Protein AF-0000000084451196 (afdb_homodimer)

Secondary structure (DSSP, 8-state):
-GGG-HHHHHHHHHHHHHHHHHHHHHHHHHTTTS-SGGGTTGGGS-TT--HHHHHHHHHHHHHHHHHHHHHTTGGGS-HHHHHHHHHHHHHHHHHHHTS-S-HHHHHHHHTSTTT-----S-STT-------S----HHHHHHHHHHHHHHHHHHT---SS-TT-HHHHHHTT--B-TTSPBPP----S-HHHHHHHHHHHHHHHHHHHHHHHHHTT-SSGGGGGSPTTSS-SEEE-HHHHHHHHHHHHHHHHHHHHT--GGGS-SEEEETTGGGSS---GGGPPPTT-EEEE-SSHHHHHHHHHHHHHHHHHHHT-----SSS---HHHHHHHHHHHHHHHHHHHHHHHHHHTT---HHHHHHTHHHHHHHHHH--SHHHHHHHHHHHHHHHHHH----HHHHHHHHHHHHHHHS------S--/-GGG-HHHHHHHHHHHHHHHHHHHHHHHHHTTTS-SGGGTTGGGS-TT--HHHHHHHHHHHHHHHHHHHHHTTGGGS-HHHHHHHHHHHHHHHHHHHTT---HHHHHHHHTSTTT-----S-SSS-S-----S----HHHHHHHHHHHHHHHHHHT---SS-TT-HHHHHHTT--B-TTSPBPP----S-HHHHHHHHHHHHHHHHHHHHHHHHHTT-SSGGGGGSPTTSS-SEEE-HHHHHHHHHHHHHHHHHHHHT--GGGS-SEEEETTGGGSS---GGG---TT-EEEE-SSHHHHHHHHHHHHHHHHHHHT-----SSS---HHHHHHHHHHHHHHHHHHHHHHHHHHTT---HHHHHHTHHHHHHHHHH--SHHHHHHHHHHHHHHHHHH----HHHHHHHHHHHHHHHS------S--

Solvent-accessible surface area (backbone atoms only — not comparable to full-atom values): 46108 Å² total; per-residue (Å²): 115,53,88,76,36,69,41,39,33,23,21,52,48,12,37,52,26,42,40,51,33,34,33,51,56,37,46,68,74,46,67,80,75,75,84,72,78,85,46,60,75,62,67,66,59,60,92,80,62,61,29,59,59,50,13,53,50,24,36,53,50,17,52,52,40,47,52,50,38,56,73,68,39,35,70,74,53,57,72,65,50,33,45,46,50,51,48,26,50,50,42,45,38,50,45,36,44,38,42,57,87,45,70,63,36,53,47,56,53,56,54,34,29,79,43,36,72,70,51,62,82,73,57,83,81,30,64,24,34,63,45,61,86,62,80,50,50,45,68,59,47,50,53,46,49,50,51,38,42,51,48,14,64,76,68,58,34,55,50,58,60,65,82,82,45,54,66,65,44,38,68,45,67,48,54,54,48,96,86,67,45,82,44,85,83,76,77,85,82,63,69,72,55,51,56,51,49,52,42,52,50,47,52,53,51,47,45,54,50,44,32,52,42,35,28,38,41,44,80,45,60,63,41,77,76,42,57,90,87,72,40,75,65,58,11,39,23,41,64,58,50,33,51,53,49,50,48,52,50,48,53,53,49,52,54,61,72,67,54,61,73,66,67,45,70,74,44,73,45,47,32,74,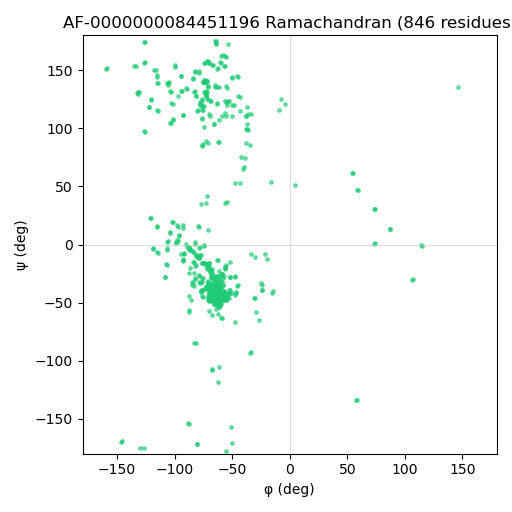74,50,64,74,68,72,88,61,81,91,72,70,39,56,86,92,36,41,34,36,38,50,80,41,62,68,38,45,42,39,48,30,49,48,32,38,49,51,35,54,50,48,69,55,55,52,56,70,25,56,39,59,76,62,50,64,36,57,47,54,48,48,44,52,48,35,50,52,52,32,47,54,30,27,40,51,38,50,9,38,57,68,58,62,59,60,67,73,35,52,66,67,37,49,65,35,46,46,55,28,40,37,64,53,72,51,55,67,60,36,49,50,44,44,47,54,42,51,44,42,23,43,72,60,25,38,50,38,60,66,53,41,50,54,50,47,51,51,42,53,60,59,65,43,86,63,72,82,85,61,91,78,125,115,54,88,77,35,67,40,39,33,24,21,52,47,13,38,52,25,40,37,50,33,33,33,51,56,36,46,66,74,47,66,82,76,77,86,70,76,85,46,62,77,64,67,67,58,60,90,80,62,63,30,59,58,49,12,51,50,24,38,54,50,15,52,52,41,46,51,50,38,57,73,70,40,35,75,73,53,56,72,65,49,33,46,46,50,51,49,26,50,51,42,46,37,51,45,37,42,33,78,40,87,44,70,64,35,50,48,56,53,54,65,34,34,80,41,39,72,72,43,63,81,75,60,85,94,18,74,28,37,65,46,62,88,64,80,52,52,46,68,59,48,52,54,46,50,52,50,39,42,51,48,14,63,75,67,59,34,56,50,58,61,62,82,81,47,54,66,64,44,39,69,46,66,47,53,53,48,96,86,66,44,81,44,84,82,77,76,85,83,63,68,70,55,52,55,50,49,53,42,52,50,48,53,54,49,47,44,53,50,43,31,50,43,33,28,37,42,44,80,46,58,66,41,77,76,43,56,89,86,73,40,73,65,58,11,40,23,40,65,56,49,34,50,51,50,51,50,52,49,48,53,53,48,51,53,61,74,67,55,61,72,67,66,45,70,74,44,74,45,47,33,74,74,50,64,73,70,73,86,62,82,89,73,70,38,55,85,92,36,40,33,37,39,48,80,41,64,69,37,46,42,40,50,29,49,47,34,38,50,49,35,54,51,48,69,54,56,53,56,68,25,57,42,55,79,63,50,63,36,55,46,55,48,49,44,52,49,35,52,53,51,33,48,53,32,26,40,51,40,50,9,37,58,66,58,63,58,60,67,72,37,52,64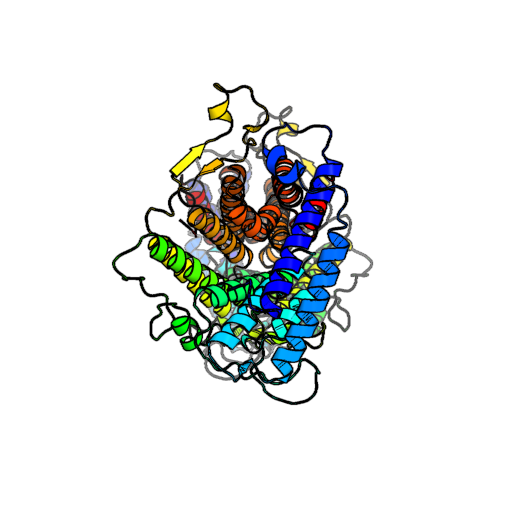,66,37,49,66,36,47,45,56,28,41,36,64,53,73,52,54,68,61,34,50,50,45,44,48,53,42,50,45,42,24,42,71,60,26,39,48,37,58,72,52,41,50,54,51,49,50,50,40,51,60,58,66,44,86,63,71,81,84,61,92,79,123

Foldseek 3Di:
DLVPDLLSVLLVQLQVLLQLQLQVVLCVVVVPDDDDDVCPPNVPVPPPDPSVVSNVVSLVSNVVVLLVCVVVVLLPDDPVSNLSSLSSLLSSLVSVQLPPDDPVSVVSLCLDLQQAQDQDDDPVSRGNSNNPLDQNALVSVLSSLLSQLVNCVVVLAAGSHDLVPVVSVVSSPFDADPVRAGDQPPDDDDPVVNLVNLLSVLSSLSNVLSHLRQQDFAPDSCQVVDDPPSHDPDGHDLVVSLVVLVVSVVSLVVSVVSDDCLLPFPDKAAQVVPVPDDPDPLQGDPHVAIATHGPDLSSLLSLLSSLLSLLSSLVRNRDPPVPVPDDPVNVVVSVVVSLVSNQVSLRSLLNHLSVVDDLVSLLSSLVSLLSSLVSDLDLVVLVSSLCSLVCNCSNRVRDSPVSSVVSVVSSVVSPPPDDDDDPPD/DLVPDLLSVLLVQLQVLLQLQLQVVLCVVVVPDDDDDVCPPSVPVPPPDPSVVSNVVSLVSNVVVLVVCVVVVLLPDDPVSNLSSLSSLLSVLVSVQQAPDDPVSVVSLCLDLQQAQDQDDDDVSRGNSNNPLDQNDLPSVLSSLLSQLVNCVVVLAAGSHDLVPVSSVVSSPFDADPVRAGDQPPDDDDPVVNLVNLLSVLSSLSNVLSNLRQQDFAPDSCQVVDDPPSHDPDGHDLVVSLVVLVVSVVSLVVSVVSDDCLLPFPDKAAQVVPVPDDPDPLQGDPHVAIATHGDDLSSLLSLLSSLLSLLSSLVRNRDPPVPPPDDPVNVVVSVVVSLVSNQVSLRSLLNHLSVVDDLVSLLSSLVSLLSSLVSDLDLVVLVSSLCSLVCNCSNRVRDSPVSSVVSVVSSVVSPDPDDDDDPPD

pLDDT: mean 78.15, std 18.31, range [27.08, 98.06]

InterPro domains:
  IPR021858 Fungal transcription factor [PF11951] (10-111)

Nearest PDB structures (foldseek):
  7v6p-assembly1_A-2  TM=4.602E-01  e=1.547E+00  Homo sapiens
  4p3g-assembly1_D  TM=2.774E-01  e=2.687E+00  Thermochaetoides thermophila DSM 1495
  3ebb-assembly2_C  TM=1.893E-01  e=1.102E+00  Homo sapiens
  9dze-assembly1_S  TM=1.888E-01  e=1.362E+00  synthetic construct
  8f6q-assembly1_A  TM=1.715E-01  e=8.819E+00  synthetic construct

Organism: NCBI:txid398673

Radius of gyration: 34.26 Å; Cα contacts (8 Å, |Δi|>4): 1107; chains: 2; bounding box: 69×96×82 Å

Structure (mmCIF, N/CA/C/O backbone):
data_AF-0000000084451196-model_v1
#
loop_
_entity.id
_entity.type
_entity.pdbx_description
1 polymer 'Zn(II)2Cys6 transcription factor'
#
loop_
_atom_site.group_PDB
_atom_site.id
_atom_site.type_symbol
_atom_site.label_atom_id
_atom_site.label_alt_id
_atom_site.label_comp_id
_atom_site.label_asym_id
_atom_site.label_entity_id
_atom_site.label_seq_id
_atom_site.pdbx_PDB_ins_code
_atom_site.Cartn_x
_atom_site.Cartn_y
_atom_site.Cartn_z
_atom_site.occupancy
_atom_site.B_iso_or_equiv
_atom_site.auth_seq_id
_atom_site.auth_comp_id
_atom_site.auth_asym_id
_atom_site.auth_atom_id
_atom_site.pdbx_PDB_model_num
ATOM 1 N N . MET A 1 1 ? -4.84 48.562 20.156 1 40.16 1 MET A N 1
ATOM 2 C CA . MET A 1 1 ? -6.211 48.125 19.922 1 40.16 1 MET A CA 1
ATOM 3 C C . MET A 1 1 ? -6.684 47.188 21.047 1 40.16 1 MET A C 1
ATOM 5 O O . MET A 1 1 ? -7.809 47.312 21.531 1 40.16 1 MET A O 1
ATOM 9 N N . VAL A 1 2 ? -5.828 46.281 21.516 1 52.91 2 VAL A N 1
ATOM 10 C CA . VAL A 1 2 ? -6.145 45.312 22.547 1 52.91 2 VAL A CA 1
ATOM 11 C C . VAL A 1 2 ? -6.543 46 23.844 1 52.91 2 VAL A C 1
ATOM 13 O O . VAL A 1 2 ? -7.441 45.562 24.562 1 52.91 2 VAL A O 1
ATOM 16 N N . ALA A 1 3 ? -6.016 47.25 24.016 1 55.91 3 ALA A N 1
ATOM 17 C CA . ALA A 1 3 ? -6.152 47.875 25.328 1 55.91 3 ALA A CA 1
ATOM 18 C C . ALA A 1 3 ? -7.547 48.469 25.5 1 55.91 3 ALA A C 1
ATOM 20 O O . ALA A 1 3 ? -7.984 48.719 26.625 1 55.91 3 ALA A O 1
ATOM 21 N N . THR A 1 4 ? -8.258 48.5 24.391 1 64.88 4 THR A N 1
ATOM 22 C CA . THR A 1 4 ? -9.477 49.281 24.594 1 64.88 4 THR A CA 1
ATOM 23 C C . THR A 1 4 ? -10.711 48.438 24.391 1 64.88 4 THR A C 1
ATOM 25 O O . THR A 1 4 ? -11.828 48.844 24.688 1 64.88 4 THR A O 1
ATOM 28 N N . LYS A 1 5 ? -10.547 47.188 24 1 82.25 5 LYS A N 1
ATOM 29 C CA . LYS A 1 5 ? -11.719 46.312 23.781 1 82.25 5 LYS A CA 1
ATOM 30 C C . LYS A 1 5 ? -11.742 45.156 24.766 1 82.25 5 LYS A C 1
ATOM 32 O O . LYS A 1 5 ? -10.859 44.312 24.734 1 82.25 5 LYS A O 1
ATOM 37 N N . PRO A 1 6 ? -12.758 45.188 25.578 1 87.25 6 PRO A N 1
ATOM 38 C CA . PRO A 1 6 ? -12.773 44.219 26.688 1 87.25 6 PRO A CA 1
ATOM 39 C C . PRO A 1 6 ? -12.664 42.781 26.234 1 87.25 6 PRO A C 1
ATOM 41 O O . PRO A 1 6 ? -11.969 41.969 26.859 1 87.25 6 PRO A O 1
ATOM 44 N N . LEU A 1 7 ? -13.375 42.438 25.188 1 89.44 7 LEU A N 1
ATOM 45 C CA . LEU A 1 7 ? -13.352 41.062 24.719 1 89.44 7 LEU A CA 1
ATOM 46 C C . LEU A 1 7 ? -11.945 40.656 24.281 1 89.44 7 LEU A C 1
ATOM 48 O O . LEU A 1 7 ? -11.414 39.656 24.75 1 89.44 7 LEU A O 1
ATOM 52 N N . LEU A 1 8 ? -11.344 41.375 23.438 1 89.62 8 LEU A N 1
ATOM 53 C CA . LEU A 1 8 ? -10 41.094 22.938 1 89.62 8 LEU A CA 1
ATOM 54 C C . LEU A 1 8 ? -8.977 41.125 24.062 1 89.62 8 LEU A C 1
ATOM 56 O O . LEU A 1 8 ? -8.086 40.281 24.125 1 89.62 8 LEU A O 1
ATOM 60 N N . LYS A 1 9 ? -9.133 42.094 24.906 1 92.69 9 LYS A N 1
ATOM 61 C CA . LYS A 1 9 ? -8.227 42.188 26.062 1 92.69 9 LYS A CA 1
ATOM 62 C C . LYS A 1 9 ? -8.297 40.969 26.938 1 92.69 9 LYS A C 1
ATOM 64 O O . LYS A 1 9 ? -7.262 40.406 27.328 1 92.69 9 LYS A O 1
ATOM 69 N N . SER A 1 10 ? -9.508 40.562 27.25 1 92.38 10 SER A N 1
ATOM 70 C CA . SER A 1 10 ? -9.68 39.406 28.109 1 92.38 10 SER A CA 1
ATOM 71 C C . SER A 1 10 ? -9.133 38.125 27.438 1 92.38 10 SER A C 1
ATOM 73 O O . SER A 1 10 ? -8.531 37.281 28.094 1 92.38 10 SER A O 1
ATOM 75 N N . ALA A 1 11 ? -9.359 38.062 26.172 1 89.81 11 ALA A N 1
ATOM 76 C CA . ALA A 1 11 ? -8.859 36.906 25.438 1 89.81 11 ALA A CA 1
ATOM 77 C C . ALA A 1 11 ? -7.336 36.875 25.453 1 89.81 11 ALA A C 1
ATOM 79 O O . ALA A 1 11 ? -6.738 35.812 25.719 1 89.81 11 ALA A O 1
ATOM 80 N N . VAL A 1 12 ? -6.688 37.906 25.156 1 91.5 12 VAL A N 1
ATOM 81 C CA . VAL A 1 12 ? -5.23 38 25.109 1 91.5 12 VAL A CA 1
ATOM 82 C C . VAL A 1 12 ? -4.652 37.75 26.5 1 91.5 12 VAL A C 1
ATOM 84 O O . VAL A 1 12 ? -3.645 37.031 26.641 1 91.5 12 VAL A O 1
ATOM 87 N N . CYS A 1 13 ? -5.309 38.344 27.484 1 92.44 13 CYS A N 1
ATOM 88 C CA . CYS A 1 13 ? -4.848 38.125 28.859 1 92.44 13 CYS A CA 1
ATOM 89 C C . CYS A 1 13 ? -4.984 36.688 29.281 1 92.44 13 CYS A C 1
ATOM 91 O O . CYS A 1 13 ? -4.125 36.156 29.984 1 92.44 13 CYS A O 1
ATOM 93 N N . ALA A 1 14 ? -6.109 36.094 28.891 1 91.06 14 ALA A N 1
ATOM 94 C CA . ALA A 1 14 ? -6.301 34.688 29.203 1 91.06 14 ALA A CA 1
ATOM 95 C C . ALA A 1 14 ? -5.176 33.844 28.609 1 91.06 14 ALA A C 1
ATOM 97 O O . ALA A 1 14 ? -4.582 33 29.297 1 91.06 14 ALA A O 1
ATOM 98 N N . LEU A 1 15 ? -4.859 34.062 27.375 1 88.38 15 LEU A N 1
ATOM 99 C CA . LEU A 1 15 ? -3.824 33.281 26.672 1 88.38 15 LEU A CA 1
ATOM 100 C C . LEU A 1 15 ? -2.453 33.562 27.281 1 88.38 15 LEU A C 1
ATOM 102 O O . LEU A 1 15 ? -1.67 32.625 27.5 1 88.38 15 LEU A O 1
ATOM 106 N N . ALA A 1 16 ? -2.158 34.781 27.5 1 88.38 16 ALA A N 1
ATOM 107 C CA . ALA A 1 16 ? -0.873 35.156 28.078 1 88.38 16 ALA A CA 1
ATOM 108 C C . ALA A 1 16 ? -0.69 34.531 29.453 1 88.38 16 ALA A C 1
ATOM 110 O O . ALA A 1 16 ? 0.383 34 29.781 1 88.38 16 ALA A O 1
ATOM 111 N N . ALA A 1 17 ? -1.764 34.594 30.25 1 89.44 17 ALA A N 1
ATOM 112 C CA . ALA A 1 17 ? -1.701 34.031 31.594 1 89.44 17 ALA A CA 1
ATOM 113 C C . ALA A 1 17 ? -1.476 32.5 31.531 1 89.44 17 ALA A C 1
ATOM 115 O O . ALA A 1 17 ? -0.725 31.953 32.344 1 89.44 17 ALA A O 1
ATOM 116 N N . LYS A 1 18 ? -2.174 31.906 30.672 1 86.12 18 LYS A N 1
ATOM 117 C CA . LYS A 1 18 ? -1.993 30.469 30.5 1 86.12 18 LYS A CA 1
ATOM 118 C C . LYS A 1 18 ? -0.555 30.141 30.125 1 86.12 18 LYS A C 1
ATOM 120 O O . LYS A 1 18 ? 0.036 29.188 30.656 1 86.12 18 LYS A O 1
ATOM 125 N N . HIS A 1 19 ? -0.058 30.859 29.203 1 83.12 19 HIS A N 1
ATOM 126 C CA . HIS A 1 19 ? 1.315 30.656 28.75 1 83.12 19 HIS A CA 1
ATOM 127 C C . HIS A 1 19 ? 2.303 30.828 29.906 1 83.12 19 HIS A C 1
ATOM 129 O O . HIS A 1 19 ? 3.223 30.031 30.062 1 83.12 19 HIS A O 1
ATOM 135 N N . LEU A 1 20 ? 2.07 31.828 30.656 1 81.75 20 LEU A N 1
ATOM 136 C CA . LEU A 1 20 ? 2.936 32.094 31.797 1 81.75 20 LEU A CA 1
ATOM 137 C C . LEU A 1 20 ? 2.82 30.984 32.844 1 81.75 20 LEU A C 1
ATOM 139 O O . LEU A 1 20 ? 3.818 30.594 33.438 1 81.75 20 LEU A O 1
ATOM 143 N N . GLY A 1 21 ? 1.654 30.562 33.031 1 79.88 21 GLY A N 1
ATOM 144 C CA . GLY A 1 21 ? 1.458 29.438 33.938 1 79.88 21 GLY A CA 1
ATOM 145 C C . GLY A 1 21 ? 2.201 28.188 33.531 1 79.88 21 GLY A C 1
ATOM 146 O O . GLY A 1 21 ? 2.82 27.516 34.344 1 79.88 21 GLY A O 1
ATOM 147 N N . HIS A 1 22 ? 2.098 27.859 32.281 1 78.81 22 HIS A N 1
ATOM 148 C CA . HIS A 1 22 ? 2.766 26.672 31.734 1 78.81 22 HIS A CA 1
ATOM 149 C C . HIS A 1 22 ? 4.281 26.797 31.844 1 78.81 22 HIS A C 1
ATOM 151 O O . HIS A 1 22 ? 4.969 25.812 32.125 1 78.81 22 HIS A O 1
ATOM 157 N N . CYS A 1 23 ? 4.82 27.938 31.531 1 73.81 23 CYS A N 1
ATOM 158 C CA . CYS A 1 23 ? 6.262 28.156 31.578 1 73.81 23 CYS A CA 1
ATOM 159 C C . CYS A 1 23 ? 6.777 28.094 33 1 73.81 23 CYS A C 1
ATOM 161 O O . CYS A 1 23 ? 7.898 27.641 33.25 1 73.81 23 CYS A O 1
ATOM 163 N N . GLN A 1 24 ? 5.969 28.562 33.875 1 72.12 24 GLN A N 1
ATOM 164 C CA . GLN A 1 24 ? 6.355 28.531 35.281 1 72.12 24 GLN A CA 1
ATOM 165 C C . GLN A 1 24 ? 6.422 27.094 35.781 1 72.12 24 GLN A C 1
ATOM 167 O O . GLN A 1 24 ? 7.32 26.75 36.562 1 72.12 24 GLN A O 1
ATOM 172 N N . HIS A 1 25 ? 5.449 26.266 35.438 1 63.22 25 HIS A N 1
ATOM 173 C CA . HIS A 1 25 ? 5.422 24.875 35.875 1 63.22 25 HIS A CA 1
ATOM 174 C C . HIS A 1 25 ? 6.578 24.078 35.281 1 63.22 25 HIS A C 1
ATOM 176 O O . HIS A 1 25 ? 7.109 23.172 35.906 1 63.22 25 HIS A O 1
ATOM 182 N N . GLY A 1 26 ? 6.883 24.281 34.031 1 57.56 26 GLY A N 1
ATOM 183 C CA . GLY A 1 26 ? 7.973 23.547 33.375 1 57.56 26 GLY A CA 1
ATOM 184 C C . GLY A 1 26 ? 9.328 23.875 33.969 1 57.56 26 GLY A C 1
ATOM 185 O O . GLY A 1 26 ? 10.203 23 34.062 1 57.56 26 GLY A O 1
ATOM 186 N N . LYS A 1 27 ? 9.547 25.141 34.375 1 53.41 27 LYS A N 1
ATOM 187 C CA . LYS A 1 27 ? 10.828 25.562 34.938 1 53.41 27 LYS A CA 1
ATOM 188 C C . LYS A 1 27 ? 10.992 25 36.344 1 53.41 27 LYS A C 1
ATOM 190 O O . LYS A 1 27 ? 12.109 24.688 36.781 1 53.41 27 LYS A O 1
ATOM 195 N N . SER A 1 28 ? 9.922 24.938 37.062 1 49.38 28 SER A N 1
ATOM 196 C CA . SER A 1 28 ? 10.07 24.391 38.406 1 49.38 28 SER A CA 1
ATOM 197 C C . SER A 1 28 ? 10.5 22.938 38.375 1 49.38 28 SER A C 1
ATOM 199 O O . SER A 1 28 ? 11.227 22.469 39.25 1 49.38 28 SER A O 1
ATOM 201 N N . SER A 1 29 ? 10.148 22.219 37.312 1 45.84 29 SER A N 1
ATOM 202 C CA . SER A 1 29 ? 10.57 20.812 37.25 1 45.84 29 SER A CA 1
ATOM 203 C C . SER A 1 29 ? 12.031 20.688 36.844 1 45.84 29 SER A C 1
ATOM 205 O O . SER A 1 29 ? 12.672 19.688 37.125 1 45.84 29 SER A O 1
ATOM 207 N N . GLN A 1 30 ? 12.531 21.594 36 1 43.16 30 GLN A N 1
ATOM 208 C CA . GLN A 1 30 ? 13.914 21.5 35.531 1 43.16 30 GLN A CA 1
ATOM 209 C C . GLN A 1 30 ? 14.828 22.406 36.375 1 43.16 30 GLN A C 1
ATOM 211 O O . GLN A 1 30 ? 15.984 22.625 36 1 43.16 30 GLN A O 1
ATOM 216 N N . PHE A 1 31 ? 14.547 22.922 37.469 1 38.12 31 PHE A N 1
ATOM 217 C CA . PHE A 1 31 ? 15.477 23.766 38.219 1 38.12 31 PHE A CA 1
ATOM 218 C C . PHE A 1 31 ? 16.859 23.141 38.25 1 38.12 31 PHE A C 1
ATOM 220 O O . PHE A 1 31 ? 17.812 23.75 38.75 1 38.12 31 PHE A O 1
ATOM 227 N N . GLY A 1 32 ? 17.125 21.812 38.312 1 34.78 32 GLY A N 1
ATOM 228 C CA . GLY A 1 32 ? 18.5 21.422 38.594 1 34.78 32 GLY A CA 1
ATOM 229 C C . GLY A 1 32 ? 19.438 21.719 37.438 1 34.78 32 GLY A C 1
ATOM 230 O O . GLY A 1 32 ? 20.656 21.75 37.625 1 34.78 32 GLY A O 1
ATOM 231 N N . LYS A 1 33 ? 19.203 21.188 36.156 1 36.84 33 LYS A N 1
ATOM 232 C CA . LYS A 1 33 ? 20.375 21.031 35.312 1 36.84 33 LYS A CA 1
ATOM 233 C C . LYS A 1 33 ? 20.641 22.312 34.531 1 36.84 33 LYS A C 1
ATOM 235 O O . LYS A 1 33 ? 21.703 22.469 33.938 1 36.84 33 LYS A O 1
ATOM 240 N N . TYR A 1 34 ? 19.734 22.828 33.719 1 33.97 34 TYR A N 1
ATOM 241 C CA . TYR A 1 34 ? 20.141 23.672 32.625 1 33.97 34 TYR A CA 1
ATOM 242 C C . TYR A 1 34 ? 20.469 25.094 33.094 1 33.97 34 TYR A C 1
ATOM 244 O O . TYR A 1 34 ? 19.953 25.531 34.125 1 33.97 34 TYR A O 1
ATOM 252 N N . SER A 1 35 ? 21.484 25.875 32.375 1 34.75 35 SER A N 1
ATOM 253 C CA . SER A 1 35 ? 22.234 27.125 32.531 1 34.75 35 SER A CA 1
ATOM 254 C C . SER A 1 35 ? 21.297 28.328 32.594 1 34.75 35 SER A C 1
ATOM 256 O O . SER A 1 35 ? 20.156 28.25 32.156 1 34.75 35 SER A O 1
ATOM 258 N N . TYR A 1 36 ? 21.641 29.578 33.188 1 32.75 36 TYR A N 1
ATOM 259 C CA . TYR A 1 36 ? 21.312 30.906 33.719 1 32.75 36 TYR A CA 1
ATOM 260 C C . TYR A 1 36 ? 20.656 31.766 32.656 1 32.75 36 TYR A C 1
ATOM 262 O O . TYR A 1 36 ? 19.875 32.688 33 1 32.75 36 TYR A O 1
ATOM 270 N N . GLU A 1 37 ? 21.109 31.781 31.406 1 35.47 37 GLU A N 1
ATOM 271 C CA . GLU A 1 37 ? 20.953 32.969 30.594 1 35.47 37 GLU A CA 1
ATOM 272 C C . GLU A 1 37 ? 19.484 33.219 30.234 1 35.47 37 GLU A C 1
ATOM 274 O O . GLU A 1 37 ? 19.031 34.375 30.203 1 35.47 37 GLU A O 1
ATOM 279 N N . GLY A 1 38 ? 18.734 32.312 29.766 1 38.19 38 GLY A N 1
ATOM 280 C CA . GLY A 1 38 ? 17.391 32.625 29.328 1 38.19 38 GLY A CA 1
ATOM 281 C C . GLY A 1 38 ? 16.438 32.844 30.5 1 38.19 38 GLY A C 1
ATOM 282 O O . GLY A 1 38 ? 15.227 33 30.297 1 38.19 38 GLY A O 1
ATOM 283 N N . ARG A 1 39 ? 16.859 32.719 31.766 1 40.38 39 ARG A N 1
ATOM 284 C CA . ARG A 1 39 ? 16.25 32.844 33.094 1 40.38 39 ARG A CA 1
ATOM 285 C C . ARG A 1 39 ? 15.82 34.281 33.344 1 40.38 39 ARG A C 1
ATOM 287 O O . ARG A 1 39 ? 15.094 34.531 34.312 1 40.38 39 ARG A O 1
ATOM 294 N N . THR A 1 40 ? 16.484 35.156 32.781 1 37.94 40 THR A N 1
ATOM 295 C CA . THR A 1 40 ? 16.391 36.5 33.344 1 37.94 40 THR A CA 1
ATOM 296 C C . THR A 1 40 ? 14.977 37.062 33.188 1 37.94 40 THR A C 1
ATOM 298 O O . THR A 1 40 ? 14.469 37.719 34.094 1 37.94 40 THR A O 1
ATOM 301 N N . ALA A 1 41 ? 14.391 36.906 32 1 40.16 41 ALA A N 1
ATOM 302 C CA . ALA A 1 41 ? 13.18 37.719 31.906 1 40.16 41 ALA A CA 1
ATOM 303 C C . ALA A 1 41 ? 12.055 37.125 32.75 1 40.16 41 ALA A C 1
ATOM 305 O O . ALA A 1 41 ? 11.242 37.875 33.312 1 40.16 41 ALA A O 1
ATOM 306 N N . PHE A 1 42 ? 11.93 35.75 32.812 1 45.84 42 PHE A N 1
ATOM 307 C CA . PHE A 1 42 ? 10.781 35.219 33.5 1 45.84 42 PHE A CA 1
ATOM 308 C C . PHE A 1 42 ? 11.055 35.094 35 1 45.84 42 PHE A C 1
ATOM 310 O O . PHE A 1 42 ? 10.172 34.75 35.781 1 45.84 42 PHE A O 1
ATOM 317 N N . SER A 1 43 ? 12.312 35.062 35.406 1 47.38 43 SER A N 1
ATOM 318 C CA . SER A 1 43 ? 12.641 35.062 36.812 1 47.38 43 SER A CA 1
ATOM 319 C C . SER A 1 43 ? 11.875 36.125 37.562 1 47.38 43 SER A C 1
ATOM 321 O O . SER A 1 43 ? 11.773 36.062 38.812 1 47.38 43 SER A O 1
ATOM 323 N N . ARG A 1 44 ? 11.531 37.156 36.875 1 47.78 44 ARG A N 1
ATOM 324 C CA . ARG A 1 44 ? 10.875 38.281 37.562 1 47.78 44 ARG A CA 1
ATOM 325 C C . ARG A 1 44 ? 9.383 38 37.75 1 47.78 44 ARG A C 1
ATOM 327 O O . ARG A 1 44 ? 8.641 38.875 38.219 1 47.78 44 ARG A O 1
ATOM 334 N N . LEU A 1 45 ? 8.859 36.844 37.062 1 52.47 45 LEU A N 1
ATOM 335 C CA . LEU A 1 45 ? 7.43 36.656 37.312 1 52.47 45 LEU A CA 1
ATOM 336 C C . LEU A 1 45 ? 7.176 36.312 38.781 1 52.47 45 LEU A C 1
ATOM 338 O O . LEU A 1 45 ? 7.855 35.438 39.344 1 52.47 45 LEU A O 1
ATOM 342 N N . ASP A 1 46 ? 6.754 37.156 39.5 1 51.97 46 ASP A N 1
ATOM 343 C CA . ASP A 1 46 ? 6.406 37.156 40.906 1 51.97 46 ASP A CA 1
ATOM 344 C C . ASP A 1 46 ? 5.758 35.844 41.344 1 51.97 46 ASP A C 1
ATOM 346 O O . ASP A 1 46 ? 4.75 35.438 40.75 1 51.97 46 ASP A O 1
ATOM 350 N N . ASP A 1 47 ? 6.426 34.875 41.969 1 58.03 47 ASP A N 1
ATOM 351 C CA . ASP A 1 47 ? 5.961 33.656 42.625 1 58.03 47 ASP A CA 1
ATOM 352 C C . ASP A 1 47 ? 4.59 33.906 43.281 1 58.03 47 ASP A C 1
ATOM 354 O O . ASP A 1 47 ? 3.959 32.938 43.75 1 58.03 47 ASP A O 1
ATOM 358 N N . LYS A 1 48 ? 4.133 35.125 43.312 1 65.88 48 LYS A N 1
ATOM 359 C CA . LYS A 1 48 ? 2.947 35.438 44.094 1 65.88 48 LYS A CA 1
ATOM 360 C C . LYS A 1 48 ? 1.681 35.344 43.25 1 65.88 48 LYS A C 1
ATOM 362 O O . LYS A 1 48 ? 0.572 35.312 43.781 1 65.88 48 LYS A O 1
ATOM 367 N N . VAL A 1 49 ? 1.815 35.25 41.906 1 78.12 49 VAL A N 1
ATOM 368 C CA . VAL A 1 49 ? 0.588 35.312 41.125 1 78.12 49 VAL A CA 1
ATOM 369 C C . VAL A 1 49 ? 0.182 33.906 40.688 1 78.12 49 VAL A C 1
ATOM 371 O O . VAL A 1 49 ? 1.019 33.125 40.219 1 78.12 49 VAL A O 1
ATOM 374 N N . ASP A 1 50 ? -0.986 33.438 41.062 1 86.31 50 ASP A N 1
ATOM 375 C CA . ASP A 1 50 ? -1.581 32.188 40.562 1 86.31 50 ASP A CA 1
ATOM 376 C C . ASP A 1 50 ? -2.023 32.344 39.094 1 86.31 50 ASP A C 1
ATOM 378 O O . ASP A 1 50 ? -3.182 32.656 38.844 1 86.31 50 ASP A O 1
ATOM 382 N N . TRP A 1 51 ? -1.111 32.094 38.219 1 87 51 TRP A N 1
ATOM 383 C CA . TRP A 1 51 ? -1.351 32.281 36.781 1 87 51 TRP A CA 1
ATOM 384 C C . TRP A 1 51 ? -2.48 31.391 36.281 1 87 51 TRP A C 1
ATOM 386 O O . TRP A 1 51 ? -3.213 31.766 35.375 1 87 51 TRP A O 1
ATOM 396 N N . GLN A 1 52 ? -2.615 30.328 36.844 1 85.69 52 GLN A N 1
ATOM 397 C CA . GLN A 1 52 ? -3.709 29.438 36.469 1 85.69 52 GLN A CA 1
ATOM 398 C C . GLN A 1 52 ? -5.062 30.062 36.781 1 85.69 52 GLN A C 1
ATOM 400 O O . GLN A 1 52 ? -5.984 30.016 35.969 1 85.69 52 GLN A O 1
ATOM 405 N N . TYR A 1 53 ? -5.082 30.578 37.906 1 88.62 53 TYR A N 1
ATOM 406 C CA . TYR A 1 53 ? -6.316 31.234 38.312 1 88.62 53 TYR A CA 1
ATOM 407 C C . TYR A 1 53 ? -6.617 32.406 37.375 1 88.62 53 TYR A C 1
ATOM 409 O O . TYR A 1 53 ? -7.762 32.625 36.969 1 88.62 53 TYR A O 1
ATOM 417 N N . GLN A 1 54 ? -5.621 33.219 37.156 1 91.31 54 GLN A N 1
ATOM 418 C CA . GLN A 1 54 ? -5.805 34.375 36.281 1 91.31 54 GLN A CA 1
ATOM 419 C C . GLN A 1 54 ? -6.246 33.938 34.875 1 91.31 54 GLN A C 1
ATOM 421 O O . GLN A 1 54 ? -7.094 34.594 34.281 1 91.31 54 GLN A O 1
ATOM 426 N N . SER A 1 55 ? -5.648 32.938 34.375 1 91 55 SER A N 1
ATOM 427 C CA . SER A 1 55 ? -5.988 32.438 33.062 1 91 55 SER A CA 1
ATOM 428 C C . SER A 1 55 ? -7.461 32.062 32.969 1 91 55 SER A C 1
ATOM 430 O O . SER A 1 55 ? -8.164 32.469 32.031 1 91 55 SER A O 1
ATOM 432 N N . VAL A 1 56 ? -7.914 31.328 33.938 1 90 56 VAL A N 1
ATOM 433 C CA . VAL A 1 56 ? -9.297 30.859 33.969 1 90 56 VAL A CA 1
ATOM 434 C C . VAL A 1 56 ? -10.242 32.062 34.125 1 90 56 VAL A C 1
ATOM 436 O O . VAL A 1 56 ? -11.297 32.094 33.5 1 90 56 VAL A O 1
ATOM 439 N N . LYS A 1 57 ? -9.836 32.906 34.906 1 92.06 57 LYS A N 1
ATOM 440 C CA . LYS A 1 57 ? -10.656 34.062 35.156 1 92.06 57 LYS A CA 1
ATOM 441 C C . LYS A 1 57 ? -10.828 34.906 33.875 1 92.06 57 LYS A C 1
ATOM 443 O O . LYS A 1 57 ? -11.953 35.25 33.5 1 92.06 57 LYS A O 1
ATOM 448 N N . HIS A 1 58 ? -9.742 35.219 33.281 1 93.06 58 HIS A N 1
ATOM 449 C CA . HIS A 1 58 ? -9.805 36 32.062 1 93.06 58 HIS A CA 1
ATOM 450 C C . HIS A 1 58 ? -10.516 35.25 30.953 1 93.06 58 HIS A C 1
ATOM 452 O O . HIS A 1 58 ? -11.195 35.844 30.109 1 93.06 58 HIS A O 1
ATOM 458 N N . TYR A 1 59 ? -10.297 34 30.922 1 89.88 59 TYR A N 1
ATOM 459 C CA . TYR A 1 59 ? -11.008 33.188 29.953 1 89.88 59 TYR A CA 1
ATOM 460 C C . TYR A 1 59 ? -12.516 33.281 30.156 1 89.88 59 TYR A C 1
ATOM 462 O O . TYR A 1 59 ? -13.273 33.469 29.203 1 89.88 59 TYR A O 1
ATOM 470 N N . GLY A 1 60 ? -12.922 33.062 31.359 1 88.38 60 GLY A N 1
ATOM 471 C CA . GLY A 1 60 ? -14.328 33.219 31.688 1 88.38 60 GLY A CA 1
ATOM 472 C C . GLY A 1 60 ? -14.898 34.562 31.281 1 88.38 60 GLY A C 1
ATOM 473 O O . GLY A 1 60 ? -16 34.656 30.734 1 88.38 60 GLY A O 1
ATOM 474 N N . SER A 1 61 ? -14.141 35.531 31.531 1 91.81 61 SER A N 1
ATOM 475 C CA . SER A 1 61 ? -14.555 36.875 31.141 1 91.81 61 SER A CA 1
ATOM 476 C C . SER A 1 61 ? -14.664 37 29.625 1 91.81 61 SER A C 1
ATOM 478 O O . SER A 1 61 ? -15.594 37.625 29.125 1 91.81 61 SER A O 1
ATOM 480 N N . ALA A 1 62 ? -13.68 36.469 28.953 1 89.56 62 ALA A N 1
ATOM 481 C CA . ALA A 1 62 ? -13.688 36.531 27.5 1 89.56 62 ALA A CA 1
ATOM 482 C C . ALA A 1 62 ? -14.914 35.844 26.922 1 89.56 62 ALA A C 1
ATOM 484 O O . ALA A 1 62 ? -15.555 36.344 26 1 89.56 62 ALA A O 1
ATOM 485 N N . ILE A 1 63 ? -15.195 34.719 27.469 1 84.19 63 ILE A N 1
ATOM 486 C CA . ILE A 1 63 ? -16.328 33.938 27 1 84.19 63 ILE A CA 1
ATOM 487 C C . ILE A 1 63 ? -17.625 34.719 27.25 1 84.19 63 ILE A C 1
ATOM 489 O O . ILE A 1 63 ? -18.516 34.75 26.391 1 84.19 63 ILE A O 1
ATOM 493 N N . LYS A 1 64 ? -17.734 35.312 28.359 1 86.19 64 LYS A N 1
ATOM 494 C CA . LYS A 1 64 ? -18.891 36.125 28.672 1 86.19 64 LYS A CA 1
ATOM 495 C C . LYS A 1 64 ? -19.047 37.281 27.672 1 86.19 64 LYS A C 1
ATOM 497 O O . LYS A 1 64 ? -20.156 37.5 27.156 1 86.19 64 LYS A O 1
ATOM 502 N N . HIS A 1 65 ? -17.938 37.938 27.453 1 87.81 65 HIS A N 1
ATOM 503 C CA . HIS A 1 65 ? -17.969 39.031 26.5 1 87.81 65 HIS A CA 1
ATOM 504 C C . HIS A 1 65 ? -18.328 38.531 25.094 1 87.81 65 HIS A C 1
ATOM 506 O O . HIS A 1 65 ? -19 39.219 24.344 1 87.81 65 HIS A O 1
ATOM 512 N N . LEU A 1 66 ? -17.781 37.438 24.781 1 83.25 66 LEU A N 1
ATOM 513 C CA . LEU A 1 66 ? -18.047 36.844 23.484 1 83.25 66 LEU A CA 1
ATOM 514 C C . LEU A 1 66 ? -19.531 36.562 23.312 1 83.25 66 LEU A C 1
ATOM 516 O O . LEU A 1 66 ? -20.109 36.844 22.266 1 83.25 66 LEU A O 1
ATOM 520 N N . LYS A 1 67 ? -20.141 36 24.297 1 78.5 67 LYS A N 1
ATOM 521 C CA . LYS A 1 67 ? -21.562 35.688 24.25 1 78.5 67 LYS A CA 1
ATOM 522 C C . LYS A 1 67 ? -22.391 36.969 24.062 1 78.5 67 LYS A C 1
ATOM 524 O O . LYS A 1 67 ? -23.344 37 23.281 1 78.5 67 LYS A O 1
ATOM 529 N N . VAL A 1 68 ? -21.984 37.906 24.734 1 82.75 68 VAL A N 1
ATOM 530 C CA . VAL A 1 68 ? -22.688 39.156 24.641 1 82.75 68 VAL A CA 1
ATOM 531 C C . VAL A 1 68 ? -22.547 39.719 23.234 1 82.75 68 VAL A C 1
ATOM 533 O O . VAL A 1 68 ? -23.516 40.25 22.656 1 82.75 68 VAL A O 1
ATOM 536 N N . ALA A 1 69 ? -21.312 39.688 22.766 1 78.38 69 ALA A N 1
ATOM 537 C CA . ALA A 1 69 ? -21.062 40.219 21.422 1 78.38 69 ALA A CA 1
ATOM 538 C C . ALA A 1 69 ? -21.891 39.469 20.391 1 78.38 69 ALA A C 1
ATOM 540 O O . ALA A 1 69 ? -22.438 40.062 19.469 1 78.38 69 ALA A O 1
ATOM 541 N N . ILE A 1 70 ? -21.953 38.25 20.484 1 73.19 70 ILE A N 1
ATOM 542 C CA . ILE A 1 70 ? -22.688 37.406 19.547 1 73.19 70 ILE A CA 1
ATOM 543 C C . ILE A 1 70 ? -24.172 37.719 19.625 1 73.19 70 ILE A C 1
ATOM 545 O O . ILE A 1 70 ? -24.844 37.875 18.594 1 73.19 70 ILE A O 1
ATOM 549 N N . ASN A 1 71 ? -24.641 37.875 20.844 1 73.94 71 ASN A N 1
ATOM 550 C CA . ASN A 1 71 ? -26.062 38.156 21.062 1 73.94 71 ASN A CA 1
ATOM 551 C C . ASN A 1 71 ? -26.453 39.531 20.547 1 73.94 71 ASN A C 1
ATOM 553 O O . ASN A 1 71 ? -27.578 39.75 20.125 1 73.94 71 ASN A O 1
ATOM 557 N N . ARG A 1 72 ? -25.484 40.375 20.578 1 75.88 72 ARG A N 1
ATOM 558 C CA . ARG A 1 72 ? -25.734 41.719 20.094 1 75.88 72 ARG A CA 1
ATOM 559 C C . ARG A 1 72 ? -25.625 41.781 18.562 1 75.88 72 ARG A C 1
ATOM 561 O O . ARG A 1 72 ? -25.828 42.844 17.969 1 75.88 72 ARG A O 1
ATOM 568 N N . GLY A 1 73 ? -25.359 40.688 17.953 1 70.31 73 GLY A N 1
ATOM 569 C CA . GLY A 1 73 ? -25.25 40.625 16.516 1 70.31 73 GLY A CA 1
ATOM 570 C C . GLY A 1 73 ? -23.953 41.25 15.992 1 70.31 73 GLY A C 1
ATOM 571 O O . GLY A 1 73 ? -23.953 41.906 14.945 1 70.31 73 GLY A O 1
ATOM 572 N N . ALA A 1 74 ? -22.906 41.188 16.766 1 66.88 74 ALA A N 1
ATOM 573 C CA . ALA A 1 74 ? -21.641 41.812 16.422 1 66.88 74 ALA A CA 1
ATOM 574 C C . ALA A 1 74 ? -21.141 41.312 15.062 1 66.88 74 ALA A C 1
ATOM 576 O O . ALA A 1 74 ? -20.375 42.031 14.391 1 66.88 74 ALA A O 1
ATOM 577 N N . PHE A 1 75 ? -21.641 40.219 14.625 1 65.75 75 PHE A N 1
ATOM 578 C CA . PHE A 1 75 ? -21.234 39.688 13.328 1 65.75 75 PHE A CA 1
ATOM 579 C C . PHE A 1 75 ? -21.859 40.5 12.195 1 65.75 75 PHE A C 1
ATOM 581 O O . PHE A 1 75 ? -21.406 40.438 11.047 1 65.75 75 PHE A O 1
ATOM 588 N N . GLU A 1 76 ? -22.906 41.312 12.586 1 64.69 76 GLU A N 1
ATOM 589 C CA . GLU A 1 76 ? -23.641 42.062 11.586 1 64.69 76 GLU A CA 1
ATOM 590 C C . GLU A 1 76 ? -23.297 43.531 11.641 1 64.69 76 GLU A C 1
ATOM 592 O O . GLU A 1 76 ? -23.781 44.344 10.82 1 64.69 76 GLU A O 1
ATOM 597 N N . THR A 1 77 ? -22.547 43.812 12.555 1 65.06 77 THR A N 1
ATOM 598 C CA . THR A 1 77 ? -22.25 45.25 12.742 1 65.06 77 THR A CA 1
ATOM 599 C C . THR A 1 77 ? -21.062 45.656 11.867 1 65.06 77 THR A C 1
ATOM 601 O O . THR A 1 77 ? -20.734 44.969 10.891 1 65.06 77 THR A O 1
ATOM 604 N N . ASP A 1 78 ? -20.297 46.719 12.25 1 69.31 78 ASP A N 1
ATOM 605 C CA . ASP A 1 78 ? -19.203 47.344 11.5 1 69.31 78 ASP A CA 1
ATOM 606 C C . ASP A 1 78 ? -18.016 46.375 11.375 1 69.31 78 ASP A C 1
ATOM 608 O O . ASP A 1 78 ? -17.875 45.438 12.18 1 69.31 78 ASP A O 1
ATOM 612 N N . ASP A 1 79 ? -17.234 46.562 10.359 1 70.81 79 ASP A N 1
ATOM 613 C CA . ASP A 1 79 ? -16.094 45.719 9.992 1 70.81 79 ASP A CA 1
ATOM 614 C C . ASP A 1 79 ? -15.086 45.656 11.141 1 70.81 79 ASP A C 1
ATOM 616 O O . ASP A 1 79 ? -14.469 44.594 11.359 1 70.81 79 ASP A O 1
ATOM 620 N N . ALA A 1 80 ? -15.047 46.656 11.891 1 72.31 80 ALA A N 1
ATOM 621 C CA . ALA A 1 80 ? -14.094 46.656 12.992 1 72.31 80 ALA A CA 1
ATOM 622 C C . ALA A 1 80 ? -14.516 45.719 14.109 1 72.31 80 ALA A C 1
ATOM 624 O O . ALA A 1 80 ? -13.68 45.031 14.695 1 72.31 80 ALA A O 1
ATOM 625 N N . ASP A 1 81 ? -15.797 45.656 14.328 1 74.38 81 ASP A N 1
ATOM 626 C CA . ASP A 1 81 ? -16.328 44.781 15.359 1 74.38 81 ASP A CA 1
ATOM 627 C C . ASP A 1 81 ? -16.188 43.312 14.953 1 74.38 81 ASP A C 1
ATOM 629 O O . ASP A 1 81 ? -15.859 42.469 15.781 1 74.38 81 ASP A O 1
ATOM 633 N N . LYS A 1 82 ? -16.328 43.156 13.766 1 74.88 82 LYS A N 1
ATOM 634 C CA . LYS A 1 82 ? -16.172 41.812 13.242 1 74.88 82 LYS A CA 1
ATOM 635 C C . LYS A 1 82 ? -14.734 41.312 13.391 1 74.88 82 LYS A C 1
ATOM 637 O O . LYS A 1 82 ? -14.5 40.188 13.82 1 74.88 82 LYS A O 1
ATOM 642 N N . GLU A 1 83 ? -13.898 42.125 13 1 76.75 83 GLU A N 1
ATOM 643 C CA . GLU A 1 83 ? -12.484 41.781 13.086 1 76.75 83 GLU A CA 1
ATOM 644 C C . GLU A 1 83 ? -12.07 41.469 14.523 1 76.75 83 GLU A C 1
ATOM 646 O O . GLU A 1 83 ? -11.32 40.531 14.773 1 76.75 83 GLU A O 1
ATOM 651 N N . GLU A 1 84 ? -12.547 42.312 15.352 1 79 84 GLU A N 1
ATOM 652 C CA . GLU A 1 84 ? -12.258 42.094 16.766 1 79 84 GLU A CA 1
ATOM 653 C C . GLU A 1 84 ? -12.812 40.781 17.25 1 79 84 GLU A C 1
ATOM 655 O O . GLU A 1 84 ? -12.164 40.062 18.031 1 79 84 GLU A O 1
ATOM 660 N N . LEU A 1 85 ? -13.961 40.531 16.844 1 78.69 85 LEU A N 1
ATOM 661 C CA . LEU A 1 85 ? -14.609 39.312 17.219 1 78.69 85 LEU A CA 1
ATOM 662 C C . LEU A 1 85 ? -13.828 38.094 16.719 1 78.69 85 LEU A C 1
ATOM 664 O O . LEU A 1 85 ? -13.523 37.188 17.469 1 78.69 85 LEU A O 1
ATOM 668 N N . PHE A 1 86 ? -13.406 38.188 15.484 1 78.12 86 PHE A N 1
ATOM 669 C CA . PHE A 1 86 ? -12.672 37.094 14.883 1 78.12 86 PHE A CA 1
ATOM 670 C C . PHE A 1 86 ? -11.305 36.938 15.531 1 78.12 86 PHE A C 1
ATOM 672 O O . PHE A 1 86 ? -10.844 35.812 15.766 1 78.12 86 PHE A O 1
ATOM 679 N N . ALA A 1 87 ? -10.672 37.969 15.711 1 82.12 87 ALA A N 1
ATOM 680 C CA . ALA A 1 87 ? -9.375 37.906 16.375 1 82.12 87 ALA A CA 1
ATOM 681 C C . ALA A 1 87 ? -9.492 37.281 17.766 1 82.12 87 ALA A C 1
ATOM 683 O O . ALA A 1 87 ? -8.664 36.469 18.156 1 82.12 87 ALA A O 1
ATOM 684 N N . SER A 1 88 ? -10.531 37.688 18.484 1 83.44 88 SER A N 1
ATOM 685 C CA . SER A 1 88 ? -10.734 37.156 19.828 1 83.44 88 SER A CA 1
ATOM 686 C C . SER A 1 88 ? -11.008 35.656 19.797 1 83.44 88 SER A C 1
ATOM 688 O O . SER A 1 88 ? -10.461 34.906 20.609 1 83.44 88 SER A O 1
ATOM 690 N N . ILE A 1 89 ? -11.773 35.25 18.922 1 78.5 89 ILE A N 1
ATOM 691 C CA . ILE A 1 89 ? -12.094 33.844 18.797 1 78.5 89 ILE A CA 1
ATOM 692 C C . ILE A 1 89 ? -10.828 33.062 18.453 1 78.5 89 ILE A C 1
ATOM 694 O O . ILE A 1 89 ? -10.586 31.984 19.016 1 78.5 89 ILE A O 1
ATOM 698 N N . THR A 1 90 ? -10.055 33.531 17.516 1 79.88 90 THR A N 1
ATOM 699 C CA . THR A 1 90 ? -8.805 32.875 17.156 1 79.88 90 THR A CA 1
ATOM 700 C C . THR A 1 90 ? -7.898 32.719 18.359 1 79.88 90 THR A C 1
ATOM 702 O O . THR A 1 90 ? -7.27 31.672 18.531 1 79.88 90 THR A O 1
ATOM 705 N N . ILE A 1 91 ? -7.852 33.719 19.141 1 84.06 91 ILE A N 1
ATOM 706 C CA . ILE A 1 91 ? -7.012 33.719 20.328 1 84.06 91 ILE A CA 1
ATOM 707 C C . ILE A 1 91 ? -7.555 32.688 21.328 1 84.06 91 ILE A C 1
ATOM 709 O O . ILE A 1 91 ? -6.793 31.922 21.922 1 84.06 91 ILE A O 1
ATOM 713 N N . LEU A 1 92 ? -8.859 32.625 21.484 1 82.56 92 LEU A N 1
ATOM 714 C CA . LEU A 1 92 ? -9.477 31.688 22.391 1 82.56 92 LEU A CA 1
ATOM 715 C C . LEU A 1 92 ? -9.273 30.25 21.906 1 82.56 92 LEU A C 1
ATOM 717 O O . LEU A 1 92 ? -9.07 29.344 22.703 1 82.56 92 LEU A O 1
ATOM 721 N N . CYS A 1 93 ? -9.297 30.109 20.625 1 77.94 93 CYS A N 1
ATOM 722 C CA . CYS A 1 93 ? -9 28.797 20.047 1 77.94 93 CYS A CA 1
ATOM 723 C C . CYS A 1 93 ? -7.562 28.375 20.359 1 77.94 93 CYS A C 1
ATOM 725 O O . CYS A 1 93 ? -7.301 27.219 20.672 1 77.94 93 CYS A O 1
ATOM 727 N N . THR A 1 94 ? -6.723 29.25 20.219 1 79.12 94 THR A N 1
ATOM 728 C CA . THR A 1 94 ? -5.324 28.984 20.547 1 79.12 94 THR A CA 1
ATOM 729 C C . THR A 1 94 ? -5.168 28.641 22.016 1 79.12 94 THR A C 1
ATOM 731 O O . THR A 1 94 ? -4.383 27.75 22.375 1 79.12 94 THR A O 1
ATOM 734 N N . TYR A 1 95 ? -5.949 29.391 22.828 1 81.38 95 TYR A N 1
ATOM 735 C CA . TYR A 1 95 ? -5.977 29.109 24.25 1 81.38 95 TYR A CA 1
ATOM 736 C C . TYR A 1 95 ? -6.336 27.641 24.5 1 81.38 95 TYR A C 1
ATOM 738 O O . TYR A 1 95 ? -5.691 26.969 25.312 1 81.38 95 TYR A O 1
ATOM 746 N N . GLU A 1 96 ? -7.297 27.172 23.828 1 78.44 96 GLU A N 1
ATOM 747 C CA . GLU A 1 96 ? -7.758 25.797 24 1 78.44 96 GLU A CA 1
ATOM 748 C C . GLU A 1 96 ? -6.746 24.812 23.453 1 78.44 96 GLU A C 1
ATOM 750 O O . GLU A 1 96 ? -6.605 23.703 23.969 1 78.44 96 GLU A O 1
ATOM 755 N N . LEU A 1 97 ? -6.152 25.219 22.391 1 74.69 97 LEU A N 1
ATOM 756 C CA . LEU A 1 97 ? -5.191 24.344 21.719 1 74.69 97 LEU A CA 1
ATOM 757 C C . LEU A 1 97 ? -3.961 24.125 22.594 1 74.69 97 LEU A C 1
ATOM 759 O O . LEU A 1 97 ? -3.281 23.109 22.469 1 74.69 97 LEU A O 1
ATOM 763 N N . MET A 1 98 ? -3.721 25.172 23.391 1 77.31 98 MET A N 1
ATOM 764 C CA . MET A 1 98 ? -2.535 25.062 24.234 1 77.31 98 MET A CA 1
ATOM 765 C C . MET A 1 98 ? -2.637 23.859 25.172 1 77.31 98 MET A C 1
ATOM 767 O O . MET A 1 98 ? -1.62 23.344 25.625 1 77.31 98 MET A O 1
ATOM 771 N N . ASP A 1 99 ? -4.004 23.609 25.469 1 70.88 99 ASP A N 1
ATOM 772 C CA . ASP A 1 99 ? -4.273 22.375 26.203 1 70.88 99 ASP A CA 1
ATOM 773 C C . ASP A 1 99 ? -4.695 21.25 25.25 1 70.88 99 ASP A C 1
ATOM 775 O O . ASP A 1 99 ? -5.203 21.516 24.156 1 70.88 99 ASP A O 1
ATOM 779 N N . ALA A 1 100 ? -4.141 20.094 25.234 1 65.38 100 ALA A N 1
ATOM 780 C CA . ALA A 1 100 ? -4.387 18.938 24.375 1 65.38 100 ALA A CA 1
ATOM 781 C C . ALA A 1 100 ? -5.605 19.172 23.5 1 65.38 100 ALA A C 1
ATOM 783 O O . ALA A 1 100 ? -6.637 19.656 23.953 1 65.38 100 ALA A O 1
ATOM 784 N N . PRO A 1 101 ? -5.457 19.031 22.109 1 63.38 101 PRO A N 1
ATOM 785 C CA . PRO A 1 101 ? -6.609 19.172 21.219 1 63.38 101 PRO A CA 1
ATOM 786 C C . PRO A 1 101 ? -7.805 18.328 21.656 1 63.38 101 PRO A C 1
ATOM 788 O O . PRO A 1 101 ? -7.652 17.125 21.953 1 63.38 101 PRO A O 1
ATOM 791 N N . GLY A 1 102 ? -8.945 19 22.156 1 64.88 102 GLY A N 1
ATOM 792 C CA . GLY A 1 102 ? -10.117 18.297 22.672 1 64.88 102 GLY A CA 1
ATOM 793 C C . GLY A 1 102 ? -11.414 18.812 22.078 1 64.88 102 GLY A C 1
ATOM 794 O O . GLY A 1 102 ? -11.406 19.547 21.078 1 64.88 102 GLY A O 1
ATOM 795 N N . THR A 1 103 ? -12.367 18.328 22.531 1 66.56 103 THR A N 1
ATOM 796 C CA . THR A 1 103 ? -13.727 18.594 22.078 1 66.56 103 THR A CA 1
ATOM 797 C C . THR A 1 103 ? -14.062 20.078 22.203 1 66.56 103 THR A C 1
ATOM 799 O O . THR A 1 103 ? -14.734 20.641 21.344 1 66.56 103 THR A O 1
ATOM 802 N N . ALA A 1 104 ? -13.5 20.703 23.188 1 64.81 104 ALA A N 1
ATOM 803 C CA . ALA A 1 104 ? -13.812 22.109 23.406 1 64.81 104 ALA A CA 1
ATOM 804 C C . ALA A 1 104 ? -13.219 22.984 22.297 1 64.81 104 ALA A C 1
ATOM 806 O O . ALA A 1 104 ? -13.883 23.891 21.797 1 64.81 104 ALA A O 1
ATOM 807 N N . TRP A 1 105 ? -12 22.734 22.016 1 67.5 105 TRP A N 1
ATOM 808 C CA . TRP A 1 105 ? -11.336 23.438 20.922 1 67.5 105 TRP A CA 1
ATOM 809 C C . TRP A 1 105 ? -12.117 23.297 19.625 1 67.5 105 TRP A C 1
ATOM 811 O O . TRP A 1 105 ? -12.406 24.297 18.953 1 67.5 105 TRP A O 1
ATOM 821 N N . SER A 1 106 ? -12.547 22.156 19.344 1 71 106 SER A N 1
ATOM 822 C CA . SER A 1 106 ? -13.305 21.891 18.125 1 71 106 SER A CA 1
ATOM 823 C C . SER A 1 106 ? -14.656 22.594 18.156 1 71 106 SER A C 1
ATOM 825 O O . SER A 1 106 ? -15.117 23.109 17.141 1 71 106 SER A O 1
ATOM 827 N N . ALA A 1 107 ? -15.172 22.625 19.281 1 67.5 107 ALA A N 1
ATOM 828 C CA . ALA A 1 107 ? -16.469 23.281 19.438 1 67.5 107 ALA A CA 1
ATOM 829 C C . ALA A 1 107 ? -16.344 24.797 19.203 1 67.5 107 ALA A C 1
ATOM 831 O O . ALA A 1 107 ? -17.219 25.406 18.594 1 67.5 107 ALA A O 1
ATOM 832 N N . HIS A 1 108 ? -15.281 25.391 19.688 1 67.38 108 HIS A N 1
ATOM 833 C CA . HIS A 1 108 ? -15.055 26.812 19.484 1 67.38 108 HIS A CA 1
ATOM 834 C C . HIS A 1 108 ? -14.906 27.141 18 1 67.38 108 HIS A C 1
ATOM 836 O O . HIS A 1 108 ? -15.445 28.141 17.516 1 67.38 108 HIS A O 1
ATOM 842 N N . LEU A 1 109 ? -14.25 26.297 17.344 1 70.5 109 LEU A N 1
ATOM 843 C CA . LEU A 1 109 ? -14.07 26.516 15.914 1 70.5 109 LEU A CA 1
ATOM 844 C C . LEU A 1 109 ? -15.398 26.375 15.172 1 70.5 109 LEU A C 1
ATOM 846 O O . LEU A 1 109 ? -15.711 27.188 14.297 1 70.5 109 LEU A O 1
ATOM 850 N N . SER A 1 110 ? -16.172 25.422 15.594 1 69.38 110 SER A N 1
ATOM 851 C CA . SER A 1 110 ? -17.438 25.141 14.93 1 69.38 110 SER A CA 1
ATOM 852 C C . SER A 1 110 ? -18.438 26.266 15.164 1 69.38 110 SER A C 1
ATOM 854 O O . SER A 1 110 ? -19.391 26.422 14.398 1 69.38 110 SER A O 1
ATOM 856 N N . ALA A 1 111 ? -18.234 26.969 16.188 1 63.31 111 ALA A N 1
ATOM 857 C CA . ALA A 1 111 ? -19.172 28.031 16.562 1 63.31 111 ALA A CA 1
ATOM 858 C C . ALA A 1 111 ? -18.969 29.266 15.688 1 63.31 111 ALA A C 1
ATOM 860 O O . ALA A 1 111 ? -19.844 30.141 15.633 1 63.31 111 ALA A O 1
ATOM 861 N N . LEU A 1 112 ? -17.875 29.219 14.898 1 68.25 112 LEU A N 1
ATOM 862 C CA . LEU A 1 112 ? -17.594 30.391 14.055 1 68.25 112 LEU A CA 1
ATOM 863 C C . LEU A 1 112 ? -18.438 30.344 12.781 1 68.25 112 LEU A C 1
ATOM 865 O O . LEU A 1 112 ? -18.562 29.312 12.141 1 68.25 112 LEU A O 1
ATOM 869 N N . PRO A 1 113 ? -19.156 31.453 12.508 1 62.56 113 PRO A N 1
ATOM 870 C CA . PRO A 1 113 ? -20 31.5 11.305 1 62.56 113 PRO A CA 1
ATOM 871 C C . PRO A 1 113 ? -19.234 31.109 10.039 1 62.56 113 PRO A C 1
ATOM 873 O O . PRO A 1 113 ? -19.828 30.672 9.062 1 62.56 113 PRO A O 1
ATOM 876 N N . LEU A 1 114 ? -17.953 31.359 10.078 1 58.88 114 LEU A N 1
ATOM 877 C CA . LEU A 1 114 ? -17.125 31 8.938 1 58.88 114 LEU A CA 1
ATOM 878 C C . LEU A 1 114 ? -17.219 29.5 8.648 1 58.88 114 LEU A C 1
ATOM 880 O O . LEU A 1 114 ? -17.125 29.094 7.492 1 58.88 114 LEU A O 1
ATOM 884 N N . PHE A 1 115 ? -17.531 28.688 9.617 1 59.19 115 PHE A N 1
ATOM 885 C CA . PHE A 1 115 ? -17.469 27.234 9.484 1 59.19 115 PHE A CA 1
ATOM 886 C C . PHE A 1 115 ? -18.859 26.641 9.391 1 59.19 115 PHE A C 1
ATOM 888 O O . PHE A 1 115 ? -19.016 25.469 9.016 1 59.19 115 PHE A O 1
ATOM 895 N N . ASN A 1 116 ? -20.141 27.078 9.695 1 54.62 116 ASN A N 1
ATOM 896 C CA . ASN A 1 116 ? -21.5 26.578 9.609 1 54.62 116 ASN A CA 1
ATOM 897 C C . ASN A 1 116 ? -22.406 27.547 8.836 1 54.62 116 ASN A C 1
ATOM 899 O O . ASN A 1 116 ? -22.766 28.594 9.352 1 54.62 116 ASN A O 1
ATOM 903 N N . PRO A 1 117 ? -22.609 27.219 7.363 1 47.34 117 PRO A N 1
ATOM 904 C CA . PRO A 1 117 ? -23.5 28.156 6.656 1 47.34 117 PRO A CA 1
ATOM 905 C C . PRO A 1 117 ? -24.938 28.094 7.148 1 47.34 117 PRO A C 1
ATOM 907 O O . PRO A 1 117 ? -25.766 28.906 6.719 1 47.34 117 PRO A O 1
ATOM 910 N N . ASN A 1 118 ? -25.547 26.828 7.281 1 43.28 118 ASN A N 1
ATOM 911 C CA . ASN A 1 118 ? -26.984 26.812 7.488 1 43.28 118 ASN A CA 1
ATOM 912 C C . ASN A 1 118 ? -27.391 27.578 8.734 1 43.28 118 ASN A C 1
ATOM 914 O O . ASN A 1 118 ? -26.938 27.266 9.844 1 43.28 118 ASN A O 1
ATOM 918 N N . PRO A 1 119 ? -28.047 28.703 8.492 1 39.16 119 PRO A N 1
ATOM 919 C CA . PRO A 1 119 ? -28.672 29.5 9.562 1 39.16 119 PRO A CA 1
ATOM 920 C C . PRO A 1 119 ? -29.594 28.672 10.453 1 39.16 119 PRO A C 1
ATOM 922 O O . PRO A 1 119 ? -30.391 29.234 11.203 1 39.16 119 PRO A O 1
ATOM 925 N N . SER A 1 120 ? -30.094 27.391 10.156 1 35.62 120 SER A N 1
ATOM 926 C CA . SER A 1 120 ? -31.25 27 10.945 1 35.62 120 SER A CA 1
ATOM 927 C C . SER A 1 120 ? -31.016 27.219 12.438 1 35.62 120 SER A C 1
ATOM 929 O O . SER A 1 120 ? -29.859 27.359 12.867 1 35.62 120 SER A O 1
ATOM 931 N N . SER A 1 121 ? -32.156 26.609 13.43 1 33.34 121 SER A N 1
ATOM 932 C CA . SER A 1 121 ? -32.688 26.969 14.742 1 33.34 121 SER A CA 1
ATOM 933 C C . SER A 1 121 ? -31.609 26.906 15.812 1 33.34 121 SER A C 1
ATOM 935 O O . SER A 1 121 ? -31.422 27.859 16.562 1 33.34 121 SER A O 1
ATOM 937 N N . ASN A 1 122 ? -31.672 25.672 16.797 1 32.78 122 ASN A N 1
ATOM 938 C CA . ASN A 1 122 ? -31.703 25.438 18.25 1 32.78 122 ASN A CA 1
ATOM 939 C C . ASN A 1 122 ? -30.297 25.406 18.844 1 32.78 122 ASN A C 1
ATOM 941 O O . ASN A 1 122 ? -30.125 25.047 20.016 1 32.78 122 ASN A O 1
ATOM 945 N N . SER A 1 123 ? -29.375 24.688 18.266 1 34.44 123 SER A N 1
ATOM 946 C CA . SER A 1 123 ? -28.25 24.516 19.188 1 34.44 123 SER A CA 1
ATOM 947 C C . SER A 1 123 ? -27.719 25.859 19.672 1 34.44 123 SER A C 1
ATOM 949 O O . SER A 1 123 ? -27.625 26.812 18.891 1 34.44 123 SER A O 1
ATOM 951 N N . ILE A 1 124 ? -27.906 26.234 20.984 1 31.84 124 ILE A N 1
ATOM 952 C CA . ILE A 1 124 ? -27.625 27.516 21.625 1 31.84 124 ILE A CA 1
ATOM 953 C C . ILE A 1 124 ? -26.516 28.25 20.891 1 31.84 124 ILE A C 1
ATOM 955 O O . ILE A 1 124 ? -26.609 29.453 20.641 1 31.84 124 ILE A O 1
ATOM 959 N N . LEU A 1 125 ? -25.328 27.75 20.859 1 35.34 125 LEU A N 1
ATOM 960 C CA . LEU A 1 125 ? -24.359 28.609 20.188 1 35.34 125 LEU A CA 1
ATOM 961 C C . LEU A 1 125 ? -24.625 28.641 18.672 1 35.34 125 LEU A C 1
ATOM 963 O O . LEU A 1 125 ? -23.703 28.859 17.891 1 35.34 125 LEU A O 1
ATOM 967 N N . GLY A 1 126 ? -25.797 28.156 18.031 1 30.2 126 GLY A N 1
ATOM 968 C CA . GLY A 1 126 ? -26.406 27.625 16.828 1 30.2 126 GLY A CA 1
ATOM 969 C C . GLY A 1 126 ? -26.516 28.625 15.695 1 30.2 126 GLY A C 1
ATOM 970 O O . GLY A 1 126 ? -27.25 28.422 14.734 1 30.2 126 GLY A O 1
ATOM 971 N N . SER A 1 127 ? -27.031 29.953 16.016 1 27.34 127 SER A N 1
ATOM 972 C CA . SER A 1 127 ? -27.406 30.922 14.984 1 27.34 127 SER A CA 1
ATOM 973 C C . SER A 1 127 ? -26.453 30.844 13.797 1 27.34 127 SER A C 1
ATOM 975 O O . SER A 1 127 ? -25.234 30.703 13.969 1 27.34 127 SER A O 1
ATOM 977 N N . PRO A 1 128 ? -27.141 30.484 12.656 1 31 128 PRO A N 1
ATOM 978 C CA . PRO A 1 128 ? -26.438 30.469 11.375 1 31 128 PRO A CA 1
ATOM 979 C C . PRO A 1 128 ? -25.625 31.734 11.125 1 31 128 PRO A C 1
ATOM 981 O O . PRO A 1 128 ? -26.188 32.812 11.031 1 31 128 PRO A O 1
ATOM 984 N N . ILE A 1 129 ? -24.766 32.125 12.031 1 29.77 129 ILE A N 1
ATOM 985 C CA . ILE A 1 129 ? -23.969 33.312 11.742 1 29.77 129 ILE A CA 1
ATOM 986 C C . ILE A 1 129 ? -23.562 33.312 10.273 1 29.77 129 ILE A C 1
ATOM 988 O O . ILE A 1 129 ? -22.812 32.438 9.828 1 29.77 129 ILE A O 1
ATOM 992 N N . THR A 1 130 ? -24.578 33.625 9.477 1 32 130 THR A N 1
ATOM 993 C CA . THR A 1 130 ? -24.172 34 8.117 1 32 130 THR A CA 1
ATOM 994 C C . THR A 1 130 ? -22.922 34.875 8.141 1 32 130 THR A C 1
ATOM 996 O O . THR A 1 130 ? -22.953 35.969 8.695 1 32 130 THR A O 1
ATOM 999 N N . ILE A 1 131 ? -21.875 34.438 8.531 1 36.59 131 ILE A N 1
ATOM 1000 C CA . ILE A 1 131 ? -20.656 35.219 8.461 1 36.59 131 ILE A CA 1
ATOM 1001 C C . ILE A 1 131 ? -20.641 36.031 7.164 1 36.59 131 ILE A C 1
ATOM 1003 O O . ILE A 1 131 ? -20.641 35.438 6.07 1 36.59 131 ILE A O 1
ATOM 1007 N N . PRO A 1 132 ? -21.203 37.156 7.238 1 36.69 132 PRO A N 1
ATOM 1008 C CA . PRO A 1 132 ? -21.016 37.906 5.992 1 36.69 132 PRO A CA 1
ATOM 1009 C C . PRO A 1 132 ? -19.625 37.688 5.391 1 36.69 132 PRO A C 1
ATOM 1011 O O . PRO A 1 132 ? -18.656 37.469 6.121 1 36.69 132 PRO A O 1
ATOM 1014 N N . ARG A 1 133 ? -19.531 37 4.254 1 42.59 133 ARG A N 1
ATOM 1015 C CA . ARG A 1 133 ? -18.375 36.906 3.369 1 42.59 133 ARG A CA 1
ATOM 1016 C C . ARG A 1 133 ? -17.422 38.062 3.568 1 42.59 133 ARG A C 1
ATOM 1018 O O . ARG A 1 133 ? -16.453 38.188 2.814 1 42.59 133 ARG A O 1
ATOM 1025 N N . ALA A 1 134 ? -17.812 39.062 4.348 1 41.88 134 ALA A N 1
ATOM 1026 C CA . ALA A 1 134 ? -16.906 40.188 4.449 1 41.88 134 ALA A CA 1
ATOM 1027 C C . ALA A 1 134 ? -15.508 39.75 4.852 1 41.88 134 ALA A C 1
ATOM 1029 O O . ALA A 1 134 ? -15.32 38.688 5.398 1 41.88 134 ALA A O 1
ATOM 1030 N N . ALA A 1 135 ? -14.523 40.875 4.793 1 46.72 135 ALA A N 1
ATOM 1031 C CA . ALA A 1 135 ? -13.078 40.969 4.633 1 46.72 135 ALA A CA 1
ATOM 1032 C C . ALA A 1 135 ? -12.352 40.5 5.895 1 46.72 135 ALA A C 1
ATOM 1034 O O . ALA A 1 135 ? -12.219 41.281 6.855 1 46.72 135 ALA A O 1
ATOM 1035 N N . VAL A 1 136 ? -12.844 39.375 6.52 1 53.41 136 VAL A N 1
ATOM 1036 C CA . VAL A 1 136 ? -11.836 38.969 7.5 1 53.41 136 VAL A CA 1
ATOM 1037 C C . VAL A 1 136 ? -10.445 39.281 6.969 1 53.41 136 VAL A C 1
ATOM 1039 O O . VAL A 1 136 ? -10.109 38.969 5.828 1 53.41 136 VAL A O 1
ATOM 1042 N N . SER A 1 137 ? -9.844 40.25 7.664 1 60.38 137 SER A N 1
ATOM 1043 C CA . SER A 1 137 ? -8.492 40.594 7.242 1 60.38 137 SER A CA 1
ATOM 1044 C C . SER A 1 137 ? -7.641 39.375 6.984 1 60.38 137 SER A C 1
ATOM 1046 O O . SER A 1 137 ? -7.887 38.312 7.562 1 60.38 137 SER A O 1
ATOM 1048 N N . GLY A 1 138 ? -6.836 39.438 6.066 1 73.06 138 GLY A N 1
ATOM 1049 C CA . GLY A 1 138 ? -6.004 38.375 5.539 1 73.06 138 GLY A CA 1
ATOM 1050 C C . GLY A 1 138 ? -5.301 37.562 6.621 1 73.06 138 GLY A C 1
ATOM 1051 O O . GLY A 1 138 ? -5.41 36.344 6.668 1 73.06 138 GLY A O 1
ATOM 1052 N N . PRO A 1 139 ? -4.789 38.25 7.656 1 78.12 139 PRO A N 1
ATOM 1053 C CA . PRO A 1 139 ? -4 37.5 8.641 1 78.12 139 PRO A CA 1
ATOM 1054 C C . PRO A 1 139 ? -4.871 36.688 9.594 1 78.12 139 PRO A C 1
ATOM 1056 O O . PRO A 1 139 ? -4.496 35.562 9.969 1 78.12 139 PRO A O 1
ATOM 1059 N N . ILE A 1 140 ? -6.004 37.219 10.031 1 81.12 140 ILE A N 1
ATOM 1060 C CA . ILE A 1 140 ? -6.891 36.5 10.938 1 81.12 140 ILE A CA 1
ATOM 1061 C C . ILE A 1 140 ? -7.473 35.281 10.227 1 81.12 140 ILE A C 1
ATOM 1063 O O . ILE A 1 140 ? -7.566 34.188 10.812 1 81.12 140 ILE A O 1
ATOM 1067 N N . PHE A 1 141 ? -7.84 35.469 8.961 1 84.62 141 PHE A N 1
ATOM 1068 C CA . PHE A 1 141 ? -8.391 34.344 8.18 1 84.62 141 PHE A CA 1
ATOM 1069 C C . PHE A 1 141 ? -7.406 33.188 8.109 1 84.62 141 PHE A C 1
ATOM 1071 O O . PHE A 1 141 ? -7.777 32.031 8.336 1 84.62 141 PHE A O 1
ATOM 1078 N N . TRP A 1 142 ? -6.223 33.531 7.832 1 88.31 142 TRP A N 1
ATOM 1079 C CA . TRP A 1 142 ? -5.227 32.5 7.645 1 88.31 142 TRP A CA 1
ATOM 1080 C C . TRP A 1 142 ? -4.879 31.812 8.969 1 88.31 142 TRP A C 1
ATOM 1082 O O . TRP A 1 142 ? -4.559 30.625 9.008 1 88.31 142 TRP A O 1
ATOM 1092 N N . SER A 1 143 ? -4.898 32.562 10.047 1 86.19 143 SER A N 1
ATOM 1093 C CA . SER A 1 143 ? -4.727 31.953 11.359 1 86.19 143 SER A CA 1
ATOM 1094 C C . SER A 1 143 ? -5.832 30.938 11.648 1 86.19 143 SER A C 1
ATOM 1096 O O . SER A 1 143 ? -5.57 29.859 12.172 1 86.19 143 SER A O 1
ATOM 1098 N N . LEU A 1 144 ? -7.023 31.297 11.305 1 84.12 144 LEU A N 1
ATOM 1099 C CA . LEU A 1 144 ? -8.156 30.406 11.5 1 84.12 144 LEU A CA 1
ATOM 1100 C C . LEU A 1 144 ? -8.062 29.188 10.578 1 84.12 144 LEU A C 1
ATOM 1102 O O . LEU A 1 144 ? -8.391 28.062 10.977 1 84.12 144 LEU A O 1
ATOM 1106 N N . ALA A 1 145 ? -7.652 29.453 9.375 1 88.94 145 ALA A N 1
ATOM 1107 C CA . ALA A 1 145 ? -7.477 28.359 8.422 1 88.94 145 ALA A CA 1
ATOM 1108 C C . ALA A 1 145 ? -6.457 27.344 8.93 1 88.94 145 ALA A C 1
ATOM 1110 O O . ALA A 1 145 ? -6.66 26.141 8.797 1 88.94 145 ALA A O 1
ATOM 1111 N N . ARG A 1 146 ? -5.422 27.828 9.484 1 89.75 146 ARG A N 1
ATOM 1112 C CA . ARG A 1 146 ? -4.395 26.953 10.031 1 89.75 146 ARG A CA 1
ATOM 1113 C C . ARG A 1 146 ? -4.934 26.141 11.195 1 89.75 146 ARG A C 1
ATOM 1115 O O . ARG A 1 146 ? -4.609 24.953 11.344 1 89.75 146 ARG A O 1
ATOM 1122 N N . GLN A 1 147 ? -5.684 26.734 12.023 1 86.31 147 GLN A N 1
ATOM 1123 C CA . GLN A 1 147 ? -6.281 26.016 13.141 1 86.31 147 GLN A CA 1
ATOM 1124 C C . GLN A 1 147 ? -7.285 24.969 12.656 1 86.31 147 GLN A C 1
ATOM 1126 O O . GLN A 1 147 ? -7.348 23.859 13.195 1 86.31 147 GLN A O 1
ATOM 1131 N N . ASP A 1 148 ? -8.07 25.344 11.719 1 87.38 148 ASP A N 1
ATOM 1132 C CA . ASP A 1 148 ? -9.023 24.422 11.125 1 87.38 148 ASP A CA 1
ATOM 1133 C C . ASP A 1 148 ? -8.305 23.203 10.547 1 87.38 148 ASP A C 1
ATOM 1135 O O . ASP A 1 148 ? -8.734 22.062 10.75 1 87.38 148 ASP A O 1
ATOM 1139 N N . LEU A 1 149 ? -7.238 23.5 9.867 1 90.75 149 LEU A N 1
ATOM 1140 C CA . LEU A 1 149 ? -6.43 22.438 9.281 1 90.75 149 LEU A CA 1
ATOM 1141 C C . LEU A 1 149 ? -5.887 21.516 10.367 1 90.75 149 LEU A C 1
ATOM 1143 O O . LEU A 1 149 ? -5.949 20.281 10.234 1 90.75 149 LEU A O 1
ATOM 1147 N N . LEU A 1 150 ? -5.34 22.125 11.359 1 88 150 LEU A N 1
ATOM 1148 C CA . LEU A 1 150 ? -4.809 21.328 12.461 1 88 150 LEU A CA 1
ATOM 1149 C C . LEU A 1 150 ? -5.898 20.469 13.078 1 88 150 LEU A C 1
ATOM 1151 O O . LEU A 1 150 ? -5.664 19.297 13.375 1 88 150 LEU A O 1
ATOM 1155 N N . CYS A 1 151 ? -7.059 20.984 13.227 1 84.38 151 CYS A N 1
ATOM 1156 C CA . CYS A 1 151 ? -8.188 20.234 13.766 1 84.38 151 CYS A CA 1
ATOM 1157 C C . CYS A 1 151 ? -8.539 19.062 12.852 1 84.38 151 CYS A C 1
ATOM 1159 O O . CYS A 1 151 ? -8.836 17.969 13.336 1 84.38 151 CYS A O 1
ATOM 1161 N N . ALA A 1 152 ? -8.516 19.312 11.641 1 87.06 152 ALA A N 1
ATOM 1162 C CA . ALA A 1 152 ? -8.82 18.281 10.664 1 87.06 152 ALA A CA 1
ATOM 1163 C C . ALA A 1 152 ? -7.832 17.125 10.766 1 87.06 152 ALA A C 1
ATOM 1165 O O . ALA A 1 152 ? -8.227 15.953 10.703 1 87.06 152 ALA A O 1
ATOM 1166 N N . PHE A 1 153 ? -6.598 17.391 10.969 1 85.75 153 PHE A N 1
ATOM 1167 C CA . PHE A 1 153 ? -5.574 16.359 11.078 1 85.75 153 PHE A CA 1
ATOM 1168 C C . PHE A 1 153 ? -5.727 15.578 12.375 1 85.75 153 PHE A C 1
ATOM 1170 O O . PHE A 1 153 ? -5.652 14.352 12.383 1 85.75 153 PHE A O 1
ATOM 1177 N N . ILE A 1 154 ? -5.926 16.281 13.391 1 79.5 154 ILE A N 1
ATOM 1178 C CA . ILE A 1 154 ? -5.996 15.664 14.711 1 79.5 154 ILE A CA 1
ATOM 1179 C C . ILE A 1 154 ? -7.258 14.805 14.812 1 79.5 154 ILE A C 1
ATOM 1181 O O . ILE A 1 154 ? -7.219 13.688 15.32 1 79.5 154 ILE A O 1
ATOM 1185 N N . SER A 1 155 ? -8.344 15.328 14.273 1 77.94 155 SER A N 1
ATOM 1186 C CA . SER A 1 155 ? -9.625 14.633 14.383 1 77.94 155 SER A CA 1
ATOM 1187 C C . SER A 1 155 ? -9.859 13.719 13.188 1 77.94 155 SER A C 1
ATOM 1189 O O . SER A 1 155 ? -10.867 13.016 13.125 1 77.94 155 SER A O 1
ATOM 1191 N N . GLU A 1 156 ? -8.992 13.812 12.188 1 80.56 156 GLU A N 1
ATOM 1192 C CA . GLU A 1 156 ? -9.109 13.008 10.977 1 80.56 156 GLU A CA 1
ATOM 1193 C C . GLU A 1 156 ? -10.438 13.25 10.273 1 80.56 156 GLU A C 1
ATOM 1195 O O . GLU A 1 156 ? -11.148 12.305 9.938 1 80.56 156 GLU A O 1
ATOM 1200 N N . THR A 1 157 ? -10.781 14.469 10.133 1 83 157 THR A N 1
ATOM 1201 C CA . THR A 1 157 ? -11.992 14.898 9.453 1 83 157 THR A CA 1
ATOM 1202 C C . THR A 1 157 ? -11.664 15.906 8.352 1 83 157 THR A C 1
ATOM 1204 O O . THR A 1 157 ? -10.516 16.328 8.219 1 83 157 THR A O 1
ATOM 1207 N N . GLN A 1 158 ? -12.695 16.234 7.637 1 87.5 158 GLN A N 1
ATOM 1208 C CA . GLN A 1 158 ? -12.516 17.281 6.637 1 87.5 158 GLN A CA 1
ATOM 1209 C C . GLN A 1 158 ? -12.43 18.656 7.297 1 87.5 158 GLN A C 1
ATOM 1211 O O . GLN A 1 158 ? -12.867 18.828 8.438 1 87.5 158 GLN A O 1
ATOM 1216 N N . THR A 1 159 ? -11.805 19.531 6.59 1 89.44 159 THR A N 1
ATOM 1217 C CA . THR A 1 159 ? -11.773 20.906 7.07 1 89.44 159 THR A CA 1
ATOM 1218 C C . THR A 1 159 ? -13.18 21.484 7.133 1 89.44 159 THR A C 1
ATOM 1220 O O . THR A 1 159 ? -14.055 21.094 6.355 1 89.44 159 THR A O 1
ATOM 1223 N N . ARG A 1 160 ? -13.367 22.375 7.996 1 84.38 160 ARG A N 1
ATOM 1224 C CA . ARG A 1 160 ? -14.648 23.062 8.109 1 84.38 160 ARG A CA 1
ATOM 1225 C C . ARG A 1 160 ? -14.805 24.094 6.996 1 84.38 160 ARG A C 1
ATOM 1227 O O . ARG A 1 160 ? -15.898 24.266 6.453 1 84.38 160 ARG A O 1
ATOM 1234 N N . LEU A 1 161 ? -13.703 24.766 6.688 1 86.12 161 LEU A N 1
ATOM 1235 C CA . LEU A 1 161 ? -13.734 25.703 5.574 1 86.12 161 LEU A CA 1
ATOM 1236 C C . LEU A 1 161 ? -13.82 24.969 4.242 1 86.12 161 LEU A C 1
ATOM 1238 O O . LEU A 1 161 ? -13.133 23.969 4.035 1 86.12 161 LEU A O 1
ATOM 1242 N N . ASP A 1 162 ? -14.672 25.484 3.4 1 85.88 162 ASP A N 1
ATOM 1243 C CA . ASP A 1 162 ? -14.852 24.875 2.088 1 85.88 162 ASP A CA 1
ATOM 1244 C C . ASP A 1 162 ? -13.742 25.297 1.131 1 85.88 162 ASP A C 1
ATOM 1246 O O . ASP A 1 162 ? -13.664 26.469 0.731 1 85.88 162 ASP A O 1
ATOM 1250 N N . LEU A 1 163 ? -13.016 24.391 0.745 1 87.12 163 LEU A N 1
ATOM 1251 C CA . LEU A 1 163 ? -11.875 24.672 -0.121 1 87.12 163 LEU A CA 1
ATOM 1252 C C . LEU A 1 163 ? -12.336 24.938 -1.553 1 87.12 163 LEU A C 1
ATOM 1254 O O . LEU A 1 163 ? -11.578 25.469 -2.363 1 87.12 163 LEU A O 1
ATOM 1258 N N . LYS A 1 164 ? -13.531 24.578 -1.867 1 83.31 164 LYS A N 1
ATOM 1259 C CA . LYS A 1 164 ? -14.055 24.781 -3.217 1 83.31 164 LYS A CA 1
ATOM 1260 C C . LYS A 1 164 ? -14.602 26.203 -3.391 1 83.31 164 LYS A C 1
ATOM 1262 O O . LYS A 1 164 ? -14.859 26.641 -4.516 1 83.31 164 LYS A O 1
ATOM 1267 N N . ASP A 1 165 ? -14.797 26.844 -2.295 1 83.06 165 ASP A N 1
ATOM 1268 C CA . ASP A 1 165 ? -15.219 28.234 -2.365 1 83.06 165 ASP A CA 1
ATOM 1269 C C . ASP A 1 165 ? -14.047 29.141 -2.723 1 83.06 165 ASP A C 1
ATOM 1271 O O . ASP A 1 165 ? -13.5 29.828 -1.854 1 83.06 165 ASP A O 1
ATOM 1275 N N . ILE A 1 166 ? -13.773 29.297 -3.947 1 80.88 166 ILE A N 1
ATOM 1276 C CA . ILE A 1 166 ? -12.578 29.969 -4.441 1 80.88 166 ILE A CA 1
ATOM 1277 C C . ILE A 1 166 ? -12.664 31.469 -4.125 1 80.88 166 ILE A C 1
ATOM 1279 O O . ILE A 1 166 ? -11.648 32.094 -3.836 1 80.88 166 ILE A O 1
ATOM 1283 N N . ARG A 1 167 ? -13.844 32 -4.152 1 78.75 167 ARG A N 1
ATOM 1284 C CA . ARG A 1 167 ? -14.023 33.406 -3.875 1 78.75 167 ARG A CA 1
ATOM 1285 C C . ARG A 1 167 ? -13.609 33.75 -2.447 1 78.75 167 ARG A C 1
ATOM 1287 O O . ARG A 1 167 ? -12.992 34.781 -2.203 1 78.75 167 ARG A O 1
ATOM 1294 N N . LEU A 1 168 ? -13.977 32.875 -1.575 1 80.5 168 LEU A N 1
ATOM 1295 C CA . LEU A 1 168 ? -13.586 33.062 -0.181 1 80.5 168 LEU A CA 1
ATOM 1296 C C . LEU A 1 168 ? -12.07 33.125 -0.043 1 80.5 168 LEU A C 1
ATOM 1298 O O . LEU A 1 168 ? -11.547 34.031 0.609 1 80.5 168 LEU A O 1
ATOM 1302 N N . TRP A 1 169 ? -11.359 32.312 -0.685 1 85.5 169 TRP A N 1
ATOM 1303 C CA . TRP A 1 169 ? -9.906 32.219 -0.577 1 85.5 169 TRP A CA 1
ATOM 1304 C C . TRP A 1 169 ? -9.234 33.344 -1.354 1 85.5 169 TRP A C 1
ATOM 1306 O O . TRP A 1 169 ? -8.203 33.875 -0.925 1 85.5 169 TRP A O 1
ATOM 1316 N N . GLN A 1 170 ? -9.852 33.781 -2.445 1 82.56 170 GLN A N 1
ATOM 1317 C CA . GLN A 1 170 ? -9.328 34.906 -3.203 1 82.56 170 GLN A CA 1
ATOM 1318 C C . GLN A 1 170 ? -9.445 36.188 -2.406 1 82.56 170 GLN A C 1
ATOM 1320 O O . GLN A 1 170 ? -8.547 37.031 -2.436 1 82.56 170 GLN A O 1
ATOM 1325 N N . ASN A 1 171 ? -10.477 36.25 -1.693 1 78.88 171 ASN A N 1
ATOM 1326 C CA . ASN A 1 171 ? -10.68 37.438 -0.84 1 78.88 171 ASN A CA 1
ATOM 1327 C C . ASN A 1 171 ? -9.656 37.469 0.289 1 78.88 171 ASN A C 1
ATOM 1329 O O . ASN A 1 171 ? -9.367 38.562 0.82 1 78.88 171 ASN A O 1
ATOM 1333 N N . ALA A 1 172 ? -9.195 36.312 0.612 1 83.5 172 ALA A N 1
ATOM 1334 C CA . ALA A 1 172 ? -8.195 36.25 1.671 1 83.5 172 ALA A CA 1
ATOM 1335 C C . ALA A 1 172 ? -6.789 36.438 1.106 1 83.5 172 ALA A C 1
ATOM 1337 O O . ALA A 1 172 ? -5.805 36.375 1.846 1 83.5 172 ALA A O 1
ATOM 1338 N N . GLY A 1 173 ? -6.66 36.562 -0.271 1 81.19 173 GLY A N 1
ATOM 1339 C CA . GLY A 1 173 ? -5.375 36.875 -0.867 1 81.19 173 GLY A CA 1
ATOM 1340 C C . GLY A 1 173 ? -4.812 35.781 -1.727 1 81.19 173 GLY A C 1
ATOM 1341 O O . GLY A 1 173 ? -3.715 35.875 -2.273 1 81.19 173 GLY A O 1
ATOM 1342 N N . LEU A 1 174 ? -5.566 34.719 -1.778 1 85.12 174 LEU A N 1
ATOM 1343 C CA . LEU A 1 174 ? -5.105 33.594 -2.615 1 85.12 174 LEU A CA 1
ATOM 1344 C C . LEU A 1 174 ? -5.301 33.938 -4.094 1 85.12 174 LEU A C 1
ATOM 1346 O O . LEU A 1 174 ? -6.367 34.406 -4.496 1 85.12 174 LEU A O 1
ATOM 1350 N N . VAL A 1 175 ? -4.273 33.719 -4.855 1 80 175 VAL A N 1
ATOM 1351 C CA . VAL A 1 175 ? -4.352 34 -6.285 1 80 175 VAL A CA 1
ATOM 1352 C C . VAL A 1 175 ? -4.5 32.719 -7.062 1 80 175 VAL A C 1
ATOM 1354 O O . VAL A 1 175 ? -3.572 31.891 -7.109 1 80 175 VAL A O 1
ATOM 1357 N N . THR A 1 176 ? -5.68 32.469 -7.523 1 77 176 THR A N 1
ATOM 1358 C CA . THR A 1 176 ? -5.961 31.25 -8.273 1 77 176 THR A CA 1
ATOM 1359 C C . THR A 1 176 ? -6.59 31.578 -9.625 1 77 176 THR A C 1
ATOM 1361 O O . THR A 1 176 ? -7.07 32.688 -9.836 1 77 176 THR A O 1
ATOM 1364 N N . ASP A 1 177 ? -6.445 30.656 -10.516 1 69.5 177 ASP A N 1
ATOM 1365 C CA . ASP A 1 177 ? -7.145 30.812 -11.789 1 69.5 177 ASP A CA 1
ATOM 1366 C C . ASP A 1 177 ? -8.609 30.391 -11.664 1 69.5 177 ASP A C 1
ATOM 1368 O O . ASP A 1 177 ? -9.102 30.156 -10.562 1 69.5 177 ASP A O 1
ATOM 1372 N N . GLU A 1 178 ? -9.219 30.344 -12.812 1 62.84 178 GLU A N 1
ATOM 1373 C CA . GLU A 1 178 ? -10.641 30.047 -12.859 1 62.84 178 GLU A CA 1
ATOM 1374 C C . GLU A 1 178 ? -10.914 28.609 -12.445 1 62.84 178 GLU A C 1
ATOM 1376 O O . GLU A 1 178 ? -12 28.297 -11.945 1 62.84 178 GLU A O 1
ATOM 1381 N N . CYS A 1 179 ? -9.781 27.812 -12.594 1 62.5 179 CYS A N 1
ATOM 1382 C CA . CYS A 1 179 ? -9.984 26.391 -12.336 1 62.5 179 CYS A CA 1
ATOM 1383 C C . CYS A 1 179 ? -9.531 26.016 -10.93 1 62.5 179 CYS A C 1
ATOM 1385 O O . CYS A 1 179 ? -9.586 24.859 -10.547 1 62.5 179 CYS A O 1
ATOM 1387 N N . GLY A 1 180 ? -9.078 27.109 -10.203 1 64.5 180 GLY A N 1
ATOM 1388 C CA . GLY A 1 180 ? -8.68 26.844 -8.828 1 64.5 180 GLY A CA 1
ATOM 1389 C C . GLY A 1 180 ? -7.234 26.406 -8.695 1 64.5 180 GLY A C 1
ATOM 1390 O O . GLY A 1 180 ? -6.855 25.781 -7.699 1 64.5 180 GLY A O 1
ATOM 1391 N N . SER A 1 181 ? -6.504 26.594 -9.766 1 71.44 181 SER A N 1
ATOM 1392 C CA . SER A 1 181 ? -5.078 26.297 -9.695 1 71.44 181 SER A CA 1
ATOM 1393 C C . SER A 1 181 ? -4.277 27.516 -9.25 1 71.44 181 SER A C 1
ATOM 1395 O O . SER A 1 181 ? -4.582 28.641 -9.648 1 71.44 181 SER A O 1
ATOM 1397 N N . LEU A 1 182 ? -3.354 27.312 -8.312 1 72.31 182 LEU A N 1
ATOM 1398 C CA . LEU A 1 182 ? -2.529 28.391 -7.812 1 72.31 182 LEU A CA 1
ATOM 1399 C C . LEU A 1 182 ? -1.786 29.094 -8.945 1 72.31 182 LEU A C 1
ATOM 1401 O O . LEU A 1 182 ? -1.28 28.422 -9.859 1 72.31 182 LEU A O 1
ATOM 1405 N N . MET A 1 183 ? -1.969 30.438 -9.102 1 65.75 183 MET A N 1
ATOM 1406 C CA . MET A 1 183 ? -1.242 31.25 -10.078 1 65.75 183 MET A CA 1
ATOM 1407 C C . MET A 1 183 ? -0.017 31.891 -9.438 1 65.75 183 MET A C 1
ATOM 1409 O O . MET A 1 183 ? 0.018 32.125 -8.227 1 65.75 183 MET A O 1
ATOM 1413 N N . PRO A 1 184 ? 1.031 31.984 -10.289 1 59.97 184 PRO A N 1
ATOM 1414 C CA . PRO A 1 184 ? 2.223 32.625 -9.727 1 59.97 184 PRO A CA 1
ATOM 1415 C C . PRO A 1 184 ? 1.928 34 -9.117 1 59.97 184 PRO A C 1
ATOM 1417 O O . PRO A 1 184 ? 1.083 34.75 -9.633 1 59.97 184 PRO A O 1
ATOM 1420 N N . PHE A 1 185 ? 2.254 34.156 -7.891 1 53.5 185 PHE A N 1
ATOM 1421 C CA . PHE A 1 185 ? 2.111 35.438 -7.18 1 53.5 185 PHE A CA 1
ATOM 1422 C C . PHE A 1 185 ? 2.977 36.5 -7.82 1 53.5 185 PHE A C 1
ATOM 1424 O O . PHE A 1 185 ? 4.191 36.344 -7.953 1 53.5 185 PHE A O 1
ATOM 1431 N N . TYR A 1 186 ? 2.574 37.344 -8.891 1 46.69 186 TYR A N 1
ATOM 1432 C CA . TYR A 1 186 ? 3.387 38.406 -9.477 1 46.69 186 TYR A CA 1
ATOM 1433 C C . TYR A 1 186 ? 3.371 39.656 -8.602 1 46.69 186 TYR A C 1
ATOM 1435 O O . TYR A 1 186 ? 2.795 40.688 -8.984 1 46.69 186 TYR A O 1
ATOM 1443 N N . ILE A 1 187 ? 2.998 39.719 -7.457 1 46.66 187 ILE A N 1
ATOM 1444 C CA . ILE A 1 187 ? 3.012 41.094 -6.965 1 46.66 187 ILE A CA 1
ATOM 1445 C C . ILE A 1 187 ? 4.453 41.531 -6.734 1 46.66 187 ILE A C 1
ATOM 1447 O O . ILE A 1 187 ? 5.266 40.781 -6.199 1 46.66 187 ILE A O 1
ATOM 1451 N N . SER A 1 188 ? 4.895 42.75 -7.312 1 40.06 188 SER A N 1
ATOM 1452 C CA . SER A 1 188 ? 6.152 43.5 -7.281 1 40.06 188 SER A CA 1
ATOM 1453 C C . SER A 1 188 ? 6.855 43.344 -5.938 1 40.06 188 SER A C 1
ATOM 1455 O O . SER A 1 188 ? 8.055 43.062 -5.891 1 40.06 188 SER A O 1
ATOM 1457 N N . ASN A 1 189 ? 6.676 44.219 -4.91 1 42.59 189 ASN A N 1
ATOM 1458 C CA . ASN A 1 189 ? 7.727 44.844 -4.105 1 42.59 189 ASN A CA 1
ATOM 1459 C C . ASN A 1 189 ? 8.188 43.906 -2.986 1 42.59 189 ASN A C 1
ATOM 1461 O O . ASN A 1 189 ? 9.289 44.062 -2.461 1 42.59 189 ASN A O 1
ATOM 1465 N N . ALA A 1 190 ? 7.582 43.719 -1.617 1 48.81 190 ALA A N 1
ATOM 1466 C CA . ALA A 1 190 ? 8.305 43.406 -0.388 1 48.81 190 ALA A CA 1
ATOM 1467 C C . ALA A 1 190 ? 8.359 41.875 -0.153 1 48.81 190 ALA A C 1
ATOM 1469 O O . ALA A 1 190 ? 7.332 41.219 -0.188 1 48.81 190 ALA A O 1
ATOM 1470 N N . ALA A 1 191 ? 9.578 41.188 -0.262 1 45.12 191 ALA A N 1
ATOM 1471 C CA . ALA A 1 191 ? 9.961 39.812 -0.049 1 45.12 191 ALA A CA 1
ATOM 1472 C C . ALA A 1 191 ? 9.102 39.156 1.033 1 45.12 191 ALA A C 1
ATOM 1474 O O . ALA A 1 191 ? 8.625 38.031 0.867 1 45.12 191 ALA A O 1
ATOM 1475 N N . ASP A 1 192 ? 8.914 39.812 2.09 1 52 192 ASP A N 1
ATOM 1476 C CA . ASP A 1 192 ? 8.156 39.312 3.223 1 52 192 ASP A CA 1
ATOM 1477 C C . ASP A 1 192 ? 6.715 38.969 2.82 1 52 192 ASP A C 1
ATOM 1479 O O . ASP A 1 192 ? 6.141 38 3.279 1 52 192 ASP A O 1
ATOM 1483 N N . VAL A 1 193 ? 6.418 39.656 1.823 1 66.44 193 VAL A N 1
ATOM 1484 C CA . VAL A 1 193 ? 5.035 39.531 1.38 1 66.44 193 VAL A CA 1
ATOM 1485 C C . VAL A 1 193 ? 4.895 38.281 0.509 1 66.44 193 VAL A C 1
ATOM 1487 O O . VAL A 1 193 ? 3.926 37.531 0.64 1 66.44 193 VAL A O 1
ATOM 1490 N N . GLU A 1 194 ? 6.02 38 -0.129 1 82.06 194 GLU A N 1
ATOM 1491 C CA . GLU A 1 194 ? 5.953 36.844 -1.008 1 82.06 194 GLU A CA 1
ATOM 1492 C C . GLU A 1 194 ? 6.02 35.531 -0.209 1 82.06 194 GLU A C 1
ATOM 1494 O O . GLU A 1 194 ? 5.289 34.594 -0.498 1 82.06 194 GLU A O 1
ATOM 1499 N N . GLU A 1 195 ? 6.902 35.562 0.827 1 89.06 195 GLU A N 1
ATOM 1500 C CA . GLU A 1 195 ? 7.043 34.344 1.646 1 89.06 195 GLU A CA 1
ATOM 1501 C C . GLU A 1 195 ? 5.734 34 2.357 1 89.06 195 GLU A C 1
ATOM 1503 O O . GLU A 1 195 ? 5.359 32.844 2.457 1 89.06 195 GLU A O 1
ATOM 1508 N N . ASP A 1 196 ? 5.098 35.031 2.781 1 88.56 196 ASP A N 1
ATOM 1509 C CA . ASP A 1 196 ? 3.814 34.844 3.445 1 88.56 196 ASP A CA 1
ATOM 1510 C C . ASP A 1 196 ? 2.783 34.25 2.477 1 88.56 196 ASP A C 1
ATOM 1512 O O . ASP A 1 196 ? 2.008 33.375 2.842 1 88.56 196 ASP A O 1
ATOM 1516 N N . ALA A 1 197 ? 2.799 34.781 1.317 1 88.44 197 ALA A N 1
ATOM 1517 C CA . ALA A 1 197 ? 1.852 34.312 0.308 1 88.44 197 ALA A CA 1
ATOM 1518 C C . ALA A 1 197 ? 2.084 32.844 -0.023 1 88.44 197 ALA A C 1
ATOM 1520 O O . ALA A 1 197 ? 1.131 32.062 -0.151 1 88.44 197 ALA A O 1
ATOM 1521 N N . ARG A 1 198 ? 3.328 32.5 -0.153 1 92.88 198 ARG A N 1
ATOM 1522 C CA . ARG A 1 198 ? 3.662 31.109 -0.453 1 92.88 198 ARG A CA 1
ATOM 1523 C C . ARG A 1 198 ? 3.266 30.188 0.696 1 92.88 198 ARG A C 1
ATOM 1525 O O . ARG A 1 198 ? 2.793 29.078 0.471 1 92.88 198 ARG A O 1
ATOM 1532 N N . SER A 1 199 ? 3.51 30.625 1.871 1 93.62 199 SER A N 1
ATOM 1533 C CA . SER A 1 199 ? 3.105 29.859 3.043 1 93.62 199 SER A CA 1
ATOM 1534 C C . SER A 1 199 ? 1.597 29.641 3.07 1 93.62 199 SER A C 1
ATOM 1536 O O . SER A 1 199 ? 1.128 28.547 3.363 1 93.62 199 SER A O 1
ATOM 1538 N N . ASN A 1 200 ? 0.878 30.703 2.783 1 92.38 200 ASN A N 1
ATOM 1539 C CA . ASN A 1 200 ? -0.577 30.609 2.738 1 92.38 200 ASN A CA 1
ATOM 1540 C C . ASN A 1 200 ? -1.045 29.656 1.648 1 92.38 200 ASN A C 1
ATOM 1542 O O . ASN A 1 200 ? -1.997 28.891 1.848 1 92.38 200 ASN A O 1
ATOM 1546 N N . GLU A 1 201 ? -0.401 29.672 0.529 1 93.25 201 GLU A N 1
ATOM 1547 C CA . GLU A 1 201 ? -0.721 28.75 -0.551 1 93.25 201 GLU A CA 1
ATOM 1548 C C . GLU A 1 201 ? -0.558 27.297 -0.098 1 93.25 201 GLU A C 1
ATOM 1550 O O . GLU A 1 201 ? -1.378 26.438 -0.434 1 93.25 201 GLU A O 1
ATOM 1555 N N . LEU A 1 202 ? 0.486 27.078 0.633 1 96.19 202 LEU A N 1
ATOM 1556 C CA . LEU A 1 202 ? 0.718 25.719 1.113 1 96.19 202 LEU A CA 1
ATOM 1557 C C . LEU A 1 202 ? -0.375 25.281 2.088 1 96.19 202 LEU A C 1
ATOM 1559 O O . LEU A 1 202 ? -0.793 24.125 2.088 1 96.19 202 LEU A O 1
ATOM 1563 N N . VAL A 1 203 ? -0.816 26.188 2.914 1 95 203 VAL A N 1
ATOM 1564 C CA . VAL A 1 203 ? -1.899 25.891 3.844 1 95 203 VAL A CA 1
ATOM 1565 C C . VAL A 1 203 ? -3.137 25.438 3.066 1 95 203 VAL A C 1
ATOM 1567 O O . VAL A 1 203 ? -3.799 24.469 3.443 1 95 203 VAL A O 1
ATOM 1570 N N . TRP A 1 204 ? -3.404 26.125 2.027 1 93.81 204 TRP A N 1
ATOM 1571 C CA . TRP A 1 204 ? -4.527 25.781 1.165 1 93.81 204 TRP A CA 1
ATOM 1572 C C . TRP A 1 204 ? -4.344 24.391 0.557 1 93.81 204 TRP A C 1
ATOM 1574 O O . TRP A 1 204 ? -5.266 23.578 0.566 1 93.81 204 TRP A O 1
ATOM 1584 N N . LEU A 1 205 ? -3.176 24.094 0.079 1 95.69 205 LEU A N 1
ATOM 1585 C CA . LEU A 1 205 ? -2.869 22.797 -0.495 1 95.69 205 LEU A CA 1
ATOM 1586 C C . LEU A 1 205 ? -2.982 21.688 0.558 1 95.69 205 LEU A C 1
ATOM 1588 O O . LEU A 1 205 ? -3.496 20.609 0.278 1 95.69 205 LEU A O 1
ATOM 1592 N N . LEU A 1 206 ? -2.486 22 1.736 1 96.94 206 LEU A N 1
ATOM 1593 C CA . LEU A 1 206 ? -2.59 21.047 2.834 1 96.94 206 LEU A CA 1
ATOM 1594 C C . LEU A 1 206 ? -4.051 20.75 3.164 1 96.94 206 LEU A C 1
ATOM 1596 O O . LEU A 1 206 ? -4.391 19.641 3.545 1 96.94 206 LEU A O 1
ATOM 1600 N N . GLY A 1 207 ? -4.852 21.797 3.059 1 94.75 207 GLY A N 1
ATOM 1601 C CA . GLY A 1 207 ? -6.277 21.578 3.227 1 94.75 207 GLY A CA 1
ATOM 1602 C C . GLY A 1 207 ? -6.852 20.594 2.225 1 94.75 207 GLY A C 1
ATOM 1603 O O . GLY A 1 207 ? -7.629 19.703 2.59 1 94.75 207 GLY A O 1
ATOM 1604 N N . LYS A 1 208 ? -6.453 20.703 0.99 1 94.12 208 LYS A N 1
ATOM 1605 C CA . LYS A 1 208 ? -6.887 19.781 -0.048 1 94.12 208 LYS A CA 1
ATOM 1606 C C . LYS A 1 208 ? -6.43 18.359 0.264 1 94.12 208 LYS A C 1
ATOM 1608 O O . LYS A 1 208 ? -7.191 17.406 0.088 1 94.12 208 LYS A O 1
ATOM 1613 N N . ILE A 1 209 ? -5.227 18.25 0.683 1 94.38 209 ILE A N 1
ATOM 1614 C CA . ILE A 1 209 ? -4.648 16.953 1.002 1 94.38 209 ILE A CA 1
ATOM 1615 C C . ILE A 1 209 ? -5.391 16.344 2.188 1 94.38 209 ILE A C 1
ATOM 1617 O O . ILE A 1 209 ? -5.762 15.164 2.152 1 94.38 209 ILE A O 1
ATOM 1621 N N . ALA A 1 210 ? -5.594 17.156 3.223 1 92.75 210 ALA A N 1
ATOM 1622 C CA . ALA A 1 210 ? -6.316 16.672 4.395 1 92.75 210 ALA A CA 1
ATOM 1623 C C . ALA A 1 210 ? -7.703 16.156 4.016 1 92.75 210 ALA A C 1
ATOM 1625 O O . ALA A 1 210 ? -8.125 15.094 4.469 1 92.75 210 ALA A O 1
ATOM 1626 N N . ASN A 1 211 ? -8.375 16.891 3.217 1 91.56 211 ASN A N 1
ATOM 1627 C CA . ASN A 1 211 ? -9.719 16.5 2.799 1 91.56 211 ASN A CA 1
ATOM 1628 C C . ASN A 1 211 ? -9.695 15.242 1.939 1 91.56 211 ASN A C 1
ATOM 1630 O O . ASN A 1 211 ? -10.594 14.406 2.033 1 91.56 211 ASN A O 1
ATOM 1634 N N . HIS A 1 212 ? -8.727 15.156 1.07 1 91 212 HIS A N 1
ATOM 1635 C CA . HIS A 1 212 ? -8.57 13.945 0.267 1 91 212 HIS A CA 1
ATOM 1636 C C . HIS A 1 212 ? -8.375 12.719 1.15 1 91 212 HIS A C 1
ATOM 1638 O O . HIS A 1 212 ? -9.008 11.68 0.929 1 91 212 HIS A O 1
ATOM 1644 N N . ILE A 1 213 ? -7.539 12.797 2.105 1 89.44 213 ILE A N 1
ATOM 1645 C CA . ILE A 1 213 ? -7.23 11.68 3 1 89.44 213 ILE A CA 1
ATOM 1646 C C . ILE A 1 213 ? -8.461 11.344 3.84 1 89.44 213 ILE A C 1
ATOM 1648 O O . ILE A 1 213 ? -8.797 10.164 4.012 1 89.44 213 ILE A O 1
ATOM 1652 N N . ALA A 1 214 ? -9.133 12.383 4.32 1 87.62 214 ALA A N 1
ATOM 1653 C CA . ALA A 1 214 ? -10.297 12.18 5.176 1 87.62 214 ALA A CA 1
ATOM 1654 C C . ALA A 1 214 ? -11.445 11.547 4.402 1 87.62 214 ALA A C 1
ATOM 1656 O O . ALA A 1 214 ? -12.203 10.734 4.945 1 87.62 214 ALA A O 1
ATOM 1657 N N . ALA A 1 215 ? -11.594 11.914 3.184 1 86.5 215 ALA A N 1
ATOM 1658 C CA . ALA A 1 215 ? -12.688 11.398 2.367 1 86.5 215 ALA A CA 1
ATOM 1659 C C . ALA A 1 215 ? -12.469 9.93 2.023 1 86.5 215 ALA A C 1
ATOM 1661 O O . ALA A 1 215 ? -13.43 9.156 1.956 1 86.5 215 ALA A O 1
ATOM 1662 N N . GLY A 1 216 ? -11.203 9.562 1.761 1 83.44 216 GLY A N 1
ATOM 1663 C CA . GLY A 1 216 ? -10.945 8.203 1.315 1 83.44 216 GLY A CA 1
ATOM 1664 C C . GLY A 1 216 ? -11.68 7.836 0.043 1 83.44 216 GLY A C 1
ATOM 1665 O O . GLY A 1 216 ? -11.695 8.609 -0.918 1 83.44 216 GLY A O 1
ATOM 1666 N N . ASP A 1 217 ? -12.305 6.652 0.054 1 87 217 ASP A N 1
ATOM 1667 C CA . ASP A 1 217 ? -13.047 6.234 -1.13 1 87 217 ASP A CA 1
ATOM 1668 C C . ASP A 1 217 ? -14.547 6.422 -0.932 1 87 217 ASP A C 1
ATOM 1670 O O . ASP A 1 217 ? -15.352 5.809 -1.635 1 87 217 ASP A O 1
ATOM 1674 N N . ALA A 1 218 ? -14.938 7.266 0.036 1 87.19 218 ALA A N 1
ATOM 1675 C CA . ALA A 1 218 ? -16.359 7.508 0.308 1 87.19 218 ALA A CA 1
ATOM 1676 C C . ALA A 1 218 ? -16.969 8.406 -0.761 1 87.19 218 ALA A C 1
ATOM 1678 O O . ALA A 1 218 ? -16.328 9.352 -1.231 1 87.19 218 ALA A O 1
ATOM 1679 N N . LEU A 1 219 ? -18.156 8.07 -1.134 1 87.19 219 LEU A N 1
ATOM 1680 C CA . LEU A 1 219 ? -18.891 8.961 -2.025 1 87.19 219 LEU A CA 1
ATOM 1681 C C . LEU A 1 219 ? -19.266 10.258 -1.312 1 87.19 219 LEU A C 1
ATOM 1683 O O . LEU A 1 219 ? -19.234 11.328 -1.917 1 87.19 219 LEU A O 1
ATOM 1687 N N . ASN A 1 220 ? -19.594 10 -0.094 1 84.5 220 ASN A N 1
ATOM 1688 C CA . ASN A 1 220 ? -19.844 11.102 0.84 1 84.5 220 ASN A CA 1
ATOM 1689 C C . ASN A 1 220 ? -18.891 11.023 2.039 1 84.5 220 ASN A C 1
ATOM 1691 O O . ASN A 1 220 ? -18.875 10.023 2.752 1 84.5 220 ASN A O 1
ATOM 1695 N N . PRO A 1 221 ? -18.219 12.094 2.205 1 77.19 221 PRO A N 1
ATOM 1696 C CA . PRO A 1 221 ? -17.203 12.078 3.268 1 77.19 221 PRO A CA 1
ATOM 1697 C C . PRO A 1 221 ? -17.797 11.703 4.629 1 77.19 221 PRO A C 1
ATOM 1699 O O . PRO A 1 221 ? -17.062 11.25 5.512 1 77.19 221 PRO A O 1
ATOM 1702 N N . GLU A 1 222 ? -19.047 11.844 4.824 1 76.5 222 GLU A N 1
ATOM 1703 C CA . GLU A 1 222 ? -19.688 11.562 6.109 1 76.5 222 GLU A CA 1
ATOM 1704 C C . GLU A 1 222 ? -19.922 10.07 6.293 1 76.5 222 GLU A C 1
ATOM 1706 O O . GLU A 1 222 ? -20.234 9.617 7.395 1 76.5 222 GLU A O 1
ATOM 1711 N N . HIS A 1 223 ? -19.734 9.336 5.273 1 79.19 223 HIS A N 1
ATOM 1712 C CA . HIS A 1 223 ? -20.031 7.906 5.312 1 79.19 223 HIS A CA 1
ATOM 1713 C C . HIS A 1 223 ? -19.156 7.191 6.34 1 79.19 223 HIS A C 1
ATOM 1715 O O . HIS A 1 223 ? -19.625 6.281 7.031 1 79.19 223 HIS A O 1
ATOM 1721 N N . TYR A 1 224 ? -17.969 7.59 6.5 1 75.19 224 TYR A N 1
ATOM 1722 C CA . TYR A 1 224 ? -17.062 6.863 7.387 1 75.19 224 TYR A CA 1
ATOM 1723 C C . TYR A 1 224 ? -17.203 7.34 8.828 1 75.19 224 TYR A C 1
ATOM 1725 O O . TYR A 1 224 ? -16.562 6.816 9.727 1 75.19 224 TYR A O 1
ATOM 1733 N N . SER A 1 225 ? -18.031 8.367 9.016 1 73.81 225 SER A N 1
ATOM 1734 C CA . SER A 1 225 ? -18.406 8.742 10.375 1 73.81 225 SER A CA 1
ATOM 1735 C C . SER A 1 225 ? -19.484 7.805 10.93 1 73.81 225 SER A C 1
ATOM 1737 O O . SER A 1 225 ? -19.703 7.754 12.141 1 73.81 225 SER A O 1
ATOM 1739 N N . LEU A 1 226 ? -20.047 7 10.023 1 79.75 226 LEU A N 1
ATOM 1740 C CA . LEU A 1 226 ? -21.062 6.031 10.422 1 79.75 226 LEU A CA 1
ATOM 1741 C C . LEU A 1 226 ? -20.406 4.77 10.977 1 79.75 226 LEU A C 1
ATOM 1743 O O . LEU A 1 226 ? -19.281 4.441 10.633 1 79.75 226 LEU A O 1
ATOM 1747 N N . PRO A 1 227 ? -21.141 4.168 11.914 1 80.38 227 PRO A N 1
ATOM 1748 C CA . PRO A 1 227 ? -20.594 2.908 12.43 1 80.38 227 PRO A CA 1
ATOM 1749 C C . PRO A 1 227 ? -20.406 1.856 11.344 1 80.38 227 PRO A C 1
ATOM 1751 O O . PRO A 1 227 ? -21.062 1.913 10.297 1 80.38 227 PRO A O 1
ATOM 1754 N N . PRO A 1 228 ? -19.578 0.949 11.812 1 76 228 PRO A N 1
ATOM 1755 C CA . PRO A 1 228 ? -19.359 -0.134 10.852 1 76 228 PRO A CA 1
ATOM 1756 C C . PRO A 1 228 ? -20.641 -0.896 10.523 1 76 228 PRO A C 1
ATOM 1758 O O . PRO A 1 228 ? -21.5 -1.062 11.391 1 76 228 PRO A O 1
ATOM 1761 N N . GLY A 1 229 ? -21 -1.239 9.391 1 78.5 229 GLY A N 1
ATOM 1762 C CA . GLY A 1 229 ? -22.188 -1.959 8.969 1 78.5 229 GLY A CA 1
ATOM 1763 C C . GLY A 1 229 ? -23.203 -1.075 8.273 1 78.5 229 GLY A C 1
ATOM 1764 O O . GLY A 1 229 ? -24.078 -1.568 7.547 1 78.5 229 GLY A O 1
ATOM 1765 N N . GLN A 1 230 ? -23.156 0.235 8.75 1 83.38 230 GLN A N 1
ATOM 1766 C CA . GLN A 1 230 ? -24.109 1.162 8.148 1 83.38 230 GLN A CA 1
ATOM 1767 C C . GLN A 1 230 ? -23.469 1.967 7.023 1 83.38 230 GLN A C 1
ATOM 1769 O O . GLN A 1 230 ? -24.094 2.854 6.445 1 83.38 230 GLN A O 1
ATOM 1774 N N . ARG A 1 231 ? -22.281 1.652 6.77 1 85.81 231 ARG A N 1
ATOM 1775 C CA . ARG A 1 231 ? -21.547 2.375 5.734 1 85.81 231 ARG A CA 1
ATOM 1776 C C . ARG A 1 231 ? -21.844 1.804 4.352 1 85.81 231 ARG A C 1
ATOM 1778 O O . ARG A 1 231 ? -22.094 0.606 4.211 1 85.81 231 ARG A O 1
ATOM 1785 N N . PRO A 1 232 ? -21.938 2.645 3.383 1 86.19 232 PRO A N 1
ATOM 1786 C CA . PRO A 1 232 ? -22.172 2.139 2.029 1 86.19 232 PRO A CA 1
ATOM 1787 C C . PRO A 1 232 ? -21.109 1.13 1.581 1 86.19 232 PRO A C 1
ATOM 1789 O O . PRO A 1 232 ? -19.953 1.24 1.966 1 86.19 232 PRO A O 1
ATOM 1792 N N . LEU A 1 233 ? -21.531 0.276 0.684 1 87.94 233 LEU A N 1
ATOM 1793 C CA . LEU A 1 233 ? -20.656 -0.78 0.196 1 87.94 233 LEU A CA 1
ATOM 1794 C C . LEU A 1 233 ? -19.922 -0.34 -1.071 1 87.94 233 LEU A C 1
ATOM 1796 O O . LEU A 1 233 ? -18.953 -0.974 -1.485 1 87.94 233 LEU A O 1
ATOM 1800 N N . VAL A 1 234 ? -20.422 0.748 -1.614 1 89.62 234 VAL A N 1
ATOM 1801 C CA . VAL A 1 234 ? -19.859 1.244 -2.863 1 89.62 234 VAL A CA 1
ATOM 1802 C C . VAL A 1 234 ? -19.203 2.609 -2.633 1 89.62 234 VAL A C 1
ATOM 1804 O O . VAL A 1 234 ? -19.719 3.426 -1.866 1 89.62 234 VAL A O 1
ATOM 1807 N N . GLY A 1 235 ? -18.078 2.834 -3.213 1 89.25 235 GLY A N 1
ATOM 1808 C CA . GLY A 1 235 ? -17.359 4.09 -3.121 1 89.25 235 GLY A CA 1
ATOM 1809 C C . GLY A 1 235 ? -16.609 4.438 -4.395 1 89.25 235 GLY A C 1
ATOM 1810 O O . GLY A 1 235 ? -16.844 3.844 -5.445 1 89.25 235 GLY A O 1
ATOM 1811 N N . VAL A 1 236 ? -15.781 5.418 -4.289 1 89.19 236 VAL A N 1
ATOM 1812 C CA . VAL A 1 236 ? -14.984 5.859 -5.43 1 89.19 236 VAL A CA 1
ATOM 1813 C C . VAL A 1 236 ? -13.898 4.828 -5.73 1 89.19 236 VAL A C 1
ATOM 1815 O O . VAL A 1 236 ? -13.273 4.289 -4.812 1 89.19 236 VAL A O 1
ATOM 1818 N N . THR A 1 237 ? -13.633 4.562 -6.984 1 87.81 237 THR A N 1
ATOM 1819 C CA . THR A 1 237 ? -12.656 3.547 -7.363 1 87.81 237 THR A CA 1
ATOM 1820 C C . THR A 1 237 ? -11.242 4.016 -7.051 1 87.81 237 THR A C 1
ATOM 1822 O O . THR A 1 237 ? -10.969 5.219 -7.012 1 87.81 237 THR A O 1
ATOM 1825 N N . GLN A 1 238 ? -10.344 3.088 -6.922 1 86.56 238 GLN A N 1
ATOM 1826 C CA . GLN A 1 238 ? -8.938 3.387 -6.672 1 86.56 238 GLN A CA 1
ATOM 1827 C C . GLN A 1 238 ? -8.312 4.141 -7.844 1 86.56 238 GLN A C 1
ATOM 1829 O O . GLN A 1 238 ? -7.438 4.984 -7.652 1 86.56 238 GLN A O 1
ATOM 1834 N N . GLU A 1 239 ? -8.797 3.855 -9.016 1 86 239 GLU A N 1
ATOM 1835 C CA . GLU A 1 239 ? -8.289 4.543 -10.203 1 86 239 GLU A CA 1
ATOM 1836 C C . GLU A 1 239 ? -8.562 6.043 -10.125 1 86 239 GLU A C 1
ATOM 1838 O O . GLU A 1 239 ? -7.688 6.855 -10.43 1 86 239 GLU A O 1
ATOM 1843 N N . GLN A 1 240 ? -9.75 6.371 -9.688 1 88.19 240 GLN A N 1
ATOM 1844 C CA . GLN A 1 240 ? -10.109 7.777 -9.547 1 88.19 240 GLN A CA 1
ATOM 1845 C C . GLN A 1 240 ? -9.328 8.43 -8.406 1 88.19 240 GLN A C 1
ATOM 1847 O O . GLN A 1 240 ? -8.906 9.586 -8.523 1 88.19 240 GLN A O 1
ATOM 1852 N N . LEU A 1 241 ? -9.219 7.715 -7.328 1 89.31 241 LEU A N 1
ATOM 1853 C CA . LEU A 1 241 ? -8.461 8.234 -6.191 1 89.31 241 LEU A CA 1
ATOM 1854 C C . LEU A 1 241 ? -7.004 8.477 -6.574 1 89.31 241 LEU A C 1
ATOM 1856 O O . LEU A 1 241 ? -6.391 9.445 -6.117 1 89.31 241 LEU A O 1
ATOM 1860 N N . LEU A 1 242 ? -6.461 7.574 -7.379 1 89.62 242 LEU A N 1
ATOM 1861 C CA . LEU A 1 242 ? -5.082 7.727 -7.836 1 89.62 242 LEU A CA 1
ATOM 1862 C C . LEU A 1 242 ? -4.938 8.953 -8.727 1 89.62 242 LEU A C 1
ATOM 1864 O O . LEU A 1 242 ? -3.928 9.656 -8.664 1 89.62 242 LEU A O 1
ATOM 1868 N N . GLU A 1 243 ? -5.918 9.188 -9.531 1 90.31 243 GLU A N 1
ATOM 1869 C CA . GLU A 1 243 ? -5.895 10.383 -10.375 1 90.31 243 GLU A CA 1
ATOM 1870 C C . GLU A 1 243 ? -5.887 11.656 -9.523 1 90.31 243 GLU A C 1
ATOM 1872 O O . GLU A 1 243 ? -5.129 12.586 -9.805 1 90.31 243 GLU A O 1
ATOM 1877 N N . ARG A 1 244 ? -6.734 11.68 -8.555 1 92 244 ARG A N 1
ATOM 1878 C CA . ARG A 1 244 ? -6.766 12.828 -7.656 1 92 244 ARG A CA 1
ATOM 1879 C C . ARG A 1 244 ? -5.445 12.977 -6.906 1 92 244 ARG A C 1
ATOM 1881 O O . ARG A 1 244 ? -4.949 14.086 -6.723 1 92 244 ARG A O 1
ATOM 1888 N N . TRP A 1 245 ? -4.965 11.883 -6.441 1 92.75 245 TRP A N 1
ATOM 1889 C CA . TRP A 1 245 ? -3.674 11.867 -5.758 1 92.75 245 TRP A CA 1
ATOM 1890 C C . TRP A 1 245 ? -2.578 12.438 -6.652 1 92.75 245 TRP A C 1
ATOM 1892 O O . TRP A 1 245 ? -1.775 13.266 -6.211 1 92.75 245 TRP A O 1
ATOM 1902 N N . ASN A 1 246 ? -2.533 12.031 -7.91 1 92.62 246 ASN A N 1
ATOM 1903 C CA . ASN A 1 246 ? -1.55 12.531 -8.867 1 92.62 246 ASN A CA 1
ATOM 1904 C C . ASN A 1 246 ? -1.7 14.039 -9.086 1 92.62 246 ASN A C 1
ATOM 1906 O O . ASN A 1 246 ? -0.707 14.75 -9.25 1 92.62 246 ASN A O 1
ATOM 1910 N N . LEU A 1 247 ? -2.916 14.43 -9.109 1 94.06 247 LEU A N 1
ATOM 1911 C CA . LEU A 1 247 ? -3.168 15.859 -9.258 1 94.06 247 LEU A CA 1
ATOM 1912 C C . LEU A 1 247 ? -2.607 16.641 -8.07 1 94.06 247 LEU A C 1
ATOM 1914 O O . LEU A 1 247 ? -1.978 17.688 -8.25 1 94.06 247 LEU A O 1
ATOM 1918 N N . LEU A 1 248 ? -2.854 16.172 -6.863 1 94.31 248 LEU A N 1
ATOM 1919 C CA . LEU A 1 248 ? -2.346 16.828 -5.664 1 94.31 248 LEU A CA 1
ATOM 1920 C C . LEU A 1 248 ? -0.821 16.844 -5.664 1 94.31 248 LEU A C 1
ATOM 1922 O O . LEU A 1 248 ? -0.214 17.859 -5.281 1 94.31 248 LEU A O 1
ATOM 1926 N N . ILE A 1 249 ? -0.2 15.75 -6.117 1 94.75 249 ILE A N 1
ATOM 1927 C CA . ILE A 1 249 ? 1.254 15.672 -6.207 1 94.75 249 ILE A CA 1
ATOM 1928 C C . ILE A 1 249 ? 1.765 16.734 -7.188 1 94.75 249 ILE A C 1
ATOM 1930 O O . ILE A 1 249 ? 2.725 17.453 -6.891 1 94.75 249 ILE A O 1
ATOM 1934 N N . ARG A 1 250 ? 1.122 16.812 -8.273 1 93.56 250 ARG A N 1
ATOM 1935 C CA . ARG A 1 250 ? 1.538 17.781 -9.281 1 93.56 250 ARG A CA 1
ATOM 1936 C C . ARG A 1 250 ? 1.399 19.203 -8.766 1 93.56 250 ARG A C 1
ATOM 1938 O O . ARG A 1 250 ? 2.287 20.031 -8.969 1 93.56 250 ARG A O 1
ATOM 1945 N N . GLU A 1 251 ? 0.264 19.469 -8.117 1 93.19 251 GLU A N 1
ATOM 1946 C CA . GLU A 1 251 ? 0.051 20.797 -7.551 1 93.19 251 GLU A CA 1
ATOM 1947 C C . GLU A 1 251 ? 1.117 21.141 -6.512 1 93.19 251 GLU A C 1
ATOM 1949 O O . GLU A 1 251 ? 1.638 22.25 -6.484 1 93.19 251 GLU A O 1
ATOM 1954 N N . LEU A 1 252 ? 1.401 20.234 -5.652 1 95.5 252 LEU A N 1
ATOM 1955 C CA . LEU A 1 252 ? 2.404 20.453 -4.617 1 95.5 252 LEU A CA 1
ATOM 1956 C C . LEU A 1 252 ? 3.787 20.641 -5.23 1 95.5 252 LEU A C 1
ATOM 1958 O O . LEU A 1 252 ? 4.547 21.516 -4.797 1 95.5 252 LEU A O 1
ATOM 1962 N N . GLN A 1 253 ? 4.086 19.844 -6.242 1 94.12 253 GLN A N 1
ATOM 1963 C CA . GLN A 1 253 ? 5.371 19.953 -6.918 1 94.12 253 GLN A CA 1
ATOM 1964 C C . GLN A 1 253 ? 5.484 21.297 -7.656 1 94.12 253 GLN A C 1
ATOM 1966 O O . GLN A 1 253 ? 6.543 21.922 -7.656 1 94.12 253 GLN A O 1
ATOM 1971 N N . ASP A 1 254 ? 4.438 21.625 -8.32 1 91.31 254 ASP A N 1
ATOM 1972 C CA . ASP A 1 254 ? 4.418 22.906 -8.992 1 91.31 254 ASP A CA 1
ATOM 1973 C C . ASP A 1 254 ? 4.648 24.047 -8.008 1 91.31 254 ASP A C 1
ATOM 1975 O O . ASP A 1 254 ? 5.398 24.984 -8.289 1 91.31 254 ASP A O 1
ATOM 1979 N N . TRP A 1 255 ? 3.943 24 -6.898 1 93.19 255 TRP A N 1
ATOM 1980 C CA . TRP A 1 255 ? 4.145 24.984 -5.844 1 93.19 255 TRP A CA 1
ATOM 1981 C C . TRP A 1 255 ? 5.605 25.031 -5.414 1 93.19 255 TRP A C 1
ATOM 1983 O O . TRP A 1 255 ? 6.191 26.109 -5.293 1 93.19 255 TRP A O 1
ATOM 1993 N N . ARG A 1 256 ? 6.23 23.891 -5.164 1 94.5 256 ARG A N 1
ATOM 1994 C CA . ARG A 1 256 ? 7.617 23.797 -4.719 1 94.5 256 ARG A CA 1
ATOM 1995 C C . ARG A 1 256 ? 8.562 24.391 -5.758 1 94.5 256 ARG A C 1
ATOM 1997 O O . ARG A 1 256 ? 9.508 25.109 -5.406 1 94.5 256 ARG A O 1
ATOM 2004 N N . CYS A 1 257 ? 8.32 24.172 -6.973 1 91.31 257 CYS A N 1
ATOM 2005 C CA . CYS A 1 257 ? 9.195 24.578 -8.062 1 91.31 257 CYS A CA 1
ATOM 2006 C C . CYS A 1 257 ? 9.156 26.094 -8.242 1 91.31 257 CYS A C 1
ATOM 2008 O O . CYS A 1 257 ? 10.078 26.688 -8.797 1 91.31 257 CYS A O 1
ATOM 2010 N N . ASN A 1 258 ? 8.148 26.719 -7.734 1 88.94 258 ASN A N 1
ATOM 2011 C CA . ASN A 1 258 ? 7.988 28.156 -7.93 1 88.94 258 ASN A CA 1
ATOM 2012 C C . ASN A 1 258 ? 8.359 28.938 -6.676 1 88.94 258 ASN A C 1
ATOM 2014 O O . ASN A 1 258 ? 8.133 30.141 -6.598 1 88.94 258 ASN A O 1
ATOM 2018 N N . LEU A 1 259 ? 8.938 28.297 -5.723 1 92.81 259 LEU A N 1
ATOM 2019 C CA . LEU A 1 259 ? 9.336 28.969 -4.488 1 92.81 259 LEU A CA 1
ATOM 2020 C C . LEU A 1 259 ? 10.547 29.859 -4.715 1 92.81 259 LEU A C 1
ATOM 2022 O O . LEU A 1 259 ? 11.461 29.484 -5.465 1 92.81 259 LEU A O 1
ATOM 2026 N N . PRO A 1 260 ? 10.57 31.031 -4.137 1 92.06 260 PRO A N 1
ATOM 2027 C CA . PRO A 1 260 ? 11.773 31.875 -4.195 1 92.06 260 PRO A CA 1
ATOM 2028 C C . PRO A 1 260 ? 12.969 31.25 -3.482 1 92.06 260 PRO A C 1
ATOM 2030 O O . PRO A 1 260 ? 12.812 30.266 -2.764 1 92.06 260 PRO A O 1
ATOM 2033 N N . ALA A 1 261 ? 14.117 31.812 -3.566 1 92.06 261 ALA A N 1
ATOM 2034 C CA . ALA A 1 261 ? 15.375 31.266 -3.064 1 92.06 261 ALA A CA 1
ATOM 2035 C C . ALA A 1 261 ? 15.406 31.281 -1.539 1 92.06 261 ALA A C 1
ATOM 2037 O O . ALA A 1 261 ? 16.188 30.547 -0.925 1 92.06 261 ALA A O 1
ATOM 2038 N N . SER A 1 262 ? 14.547 32.156 -0.958 1 93.44 262 SER A N 1
ATOM 2039 C CA . SER A 1 262 ? 14.516 32.25 0.497 1 93.44 262 SER A CA 1
ATOM 2040 C C . SER A 1 262 ? 14.07 30.938 1.121 1 93.44 262 SER A C 1
ATOM 2042 O O . SER A 1 262 ? 14.25 30.719 2.32 1 93.44 262 SER A O 1
ATOM 2044 N N . PHE A 1 263 ? 13.523 30.047 0.27 1 95.44 263 PHE A N 1
ATOM 2045 C CA . PHE A 1 263 ? 13.023 28.766 0.782 1 95.44 263 PHE A CA 1
ATOM 2046 C C . PHE A 1 263 ? 14.062 27.672 0.62 1 95.44 263 PHE A C 1
ATOM 2048 O O . PHE A 1 263 ? 13.789 26.5 0.897 1 95.44 263 PHE A O 1
ATOM 2055 N N . ILE A 1 264 ? 15.258 28.062 0.227 1 94.94 264 ILE A N 1
ATOM 2056 C CA . ILE A 1 264 ? 16.391 27.125 0.169 1 94.94 264 ILE A CA 1
ATOM 2057 C C . ILE A 1 264 ? 17.188 27.219 1.467 1 94.94 264 ILE A C 1
ATOM 2059 O O . ILE A 1 264 ? 17.469 28.312 1.963 1 94.94 264 ILE A O 1
ATOM 2063 N N . PRO A 1 265 ? 17.469 25.984 2.014 1 95.31 265 PRO A N 1
ATOM 2064 C CA . PRO A 1 265 ? 18.266 26.031 3.24 1 95.31 265 PRO A CA 1
ATOM 2065 C C . PRO A 1 265 ? 19.578 26.797 3.062 1 95.31 265 PRO A C 1
ATOM 2067 O O . PRO A 1 265 ? 20.25 26.656 2.033 1 95.31 265 PRO A O 1
ATOM 2070 N N . SER A 1 266 ? 19.922 27.609 3.961 1 94.94 266 SER A N 1
ATOM 2071 C CA . SER A 1 266 ? 21.156 28.406 3.912 1 94.94 266 SER A CA 1
ATOM 2072 C C . SER A 1 266 ? 22.359 27.578 4.316 1 94.94 266 SER A C 1
ATOM 2074 O O . SER A 1 266 ? 23.484 27.859 3.898 1 94.94 266 SER A O 1
ATOM 2076 N N . ALA A 1 267 ? 22.125 26.562 5.129 1 94.31 267 ALA A N 1
ATOM 2077 C CA . ALA A 1 267 ? 23.234 25.719 5.586 1 94.31 267 ALA A CA 1
ATOM 2078 C C . ALA A 1 267 ? 22.719 24.359 6.062 1 94.31 267 ALA A C 1
ATOM 2080 O O . ALA A 1 267 ? 21.578 24.234 6.488 1 94.31 267 ALA A O 1
ATOM 2081 N N . ARG A 1 268 ? 23.562 23.359 5.949 1 93.75 268 ARG A N 1
ATOM 2082 C CA . ARG A 1 268 ? 23.359 22.016 6.473 1 93.75 268 ARG A CA 1
ATOM 2083 C C . ARG A 1 268 ? 24.594 21.531 7.215 1 93.75 268 ARG A C 1
ATOM 2085 O O . ARG A 1 268 ? 25.719 21.688 6.734 1 93.75 268 ARG A O 1
ATOM 2092 N N . THR A 1 269 ? 24.438 21.047 8.375 1 90.12 269 THR A N 1
ATOM 2093 C CA . THR A 1 269 ? 25.578 20.594 9.156 1 90.12 269 THR A CA 1
ATOM 2094 C C . THR A 1 269 ? 25.312 19.203 9.742 1 90.12 269 THR A C 1
ATOM 2096 O O . THR A 1 269 ? 24.188 18.906 10.156 1 90.12 269 THR A O 1
ATOM 2099 N N . CYS A 1 270 ? 26.281 18.297 9.562 1 80.94 270 CYS A N 1
ATOM 2100 C CA . CYS A 1 270 ? 26.156 16.953 10.133 1 80.94 270 CYS A CA 1
ATOM 2101 C C . CYS A 1 270 ? 26.953 16.844 11.422 1 80.94 270 CYS A C 1
ATOM 2103 O O . CYS A 1 270 ? 27.766 17.703 11.734 1 80.94 270 CYS A O 1
ATOM 2105 N N . GLY A 1 271 ? 26.594 15.93 12.367 1 64.94 271 GLY A N 1
ATOM 2106 C CA . GLY A 1 271 ? 27.297 15.727 13.625 1 64.94 271 GLY A CA 1
ATOM 2107 C C . GLY A 1 271 ? 28.797 15.562 13.453 1 64.94 271 GLY A C 1
ATOM 2108 O O . GLY A 1 271 ? 29.578 16.016 14.289 1 64.94 271 GLY A O 1
ATOM 2109 N N . THR A 1 272 ? 29.219 14.766 12.383 1 59.38 272 THR A N 1
ATOM 2110 C CA . THR A 1 272 ? 30.656 14.539 12.281 1 59.38 272 THR A CA 1
ATOM 2111 C C . THR A 1 272 ? 31.391 15.852 12.039 1 59.38 272 THR A C 1
ATOM 2113 O O . THR A 1 272 ? 32.562 16 12.422 1 59.38 272 THR A O 1
ATOM 2116 N N . ASP A 1 273 ? 30.844 16.688 11.328 1 55.25 273 ASP A N 1
ATOM 2117 C CA . ASP A 1 273 ? 31.5 17.938 10.961 1 55.25 273 ASP A CA 1
ATOM 2118 C C . ASP A 1 273 ? 31.766 18.812 12.195 1 55.25 273 ASP A C 1
ATOM 2120 O O . ASP A 1 273 ? 32.719 19.594 12.211 1 55.25 273 ASP A O 1
ATOM 2124 N N . MET A 1 274 ? 30.953 18.641 13.141 1 47.16 274 MET A N 1
ATOM 2125 C CA . MET A 1 274 ? 31.156 19.5 14.312 1 47.16 274 MET A CA 1
ATOM 2126 C C . MET A 1 274 ? 32.094 18.828 15.312 1 47.16 274 MET A C 1
ATOM 2128 O O . MET A 1 274 ? 32.25 19.312 16.438 1 47.16 274 MET A O 1
ATOM 2132 N N . ALA A 1 275 ? 32.594 17.609 15.023 1 47.34 275 ALA A N 1
ATOM 2133 C CA . ALA A 1 275 ? 33.5 16.984 15.969 1 47.34 275 ALA A CA 1
ATOM 2134 C C . ALA A 1 275 ? 34.688 17.906 16.297 1 47.34 275 ALA A C 1
ATOM 2136 O O . ALA A 1 275 ? 35.406 17.672 17.266 1 47.34 275 ALA A O 1
ATOM 2137 N N . GLY A 1 276 ? 35.281 18.469 15.352 1 40.34 276 GLY A N 1
ATOM 2138 C CA . GLY A 1 276 ? 36.5 19.188 15.766 1 40.34 276 GLY A CA 1
ATOM 2139 C C . GLY A 1 276 ? 36.219 20.266 16.797 1 40.34 276 GLY A C 1
ATOM 2140 O O . GLY A 1 276 ? 37.125 20.812 17.391 1 40.34 276 GLY A O 1
ATOM 2141 N N . THR A 1 277 ? 35.406 21.281 16.344 1 41.62 277 THR A N 1
ATOM 2142 C CA . THR A 1 277 ? 35.562 22.469 17.156 1 41.62 277 THR A CA 1
ATOM 2143 C C . THR A 1 277 ? 35.031 22.25 18.578 1 41.62 277 THR A C 1
ATOM 2145 O O . THR A 1 277 ? 35.688 22.562 19.562 1 41.62 277 THR A O 1
ATOM 2148 N N . PHE A 1 278 ? 33.781 22.891 18.953 1 37.62 278 PHE A N 1
ATOM 2149 C CA . PHE A 1 278 ? 33.344 23.172 20.328 1 37.62 278 PHE A CA 1
ATOM 2150 C C . PHE A 1 278 ? 32.844 21.891 21 1 37.62 278 PHE A C 1
ATOM 2152 O O . PHE A 1 278 ? 32.188 21.062 20.359 1 37.62 278 PHE A O 1
ATOM 2159 N N . ASP A 1 279 ? 33.5 21.281 21.922 1 38.84 279 ASP A N 1
ATOM 2160 C CA . ASP A 1 279 ? 33.312 20.297 22.984 1 38.84 279 ASP A CA 1
ATOM 2161 C C . ASP A 1 279 ? 31.844 20.266 23.422 1 38.84 279 ASP A C 1
ATOM 2163 O O . ASP A 1 279 ? 31.5 19.594 24.406 1 38.84 279 ASP A O 1
ATOM 2167 N N . ASN A 1 280 ? 31 21.5 23.438 1 40.47 280 ASN A N 1
ATOM 2168 C CA . ASN A 1 280 ? 29.828 21.625 24.297 1 40.47 280 ASN A CA 1
ATOM 2169 C C . ASN A 1 280 ? 28.703 20.703 23.859 1 40.47 280 ASN A C 1
ATOM 2171 O O . ASN A 1 280 ? 28.453 20.547 22.672 1 40.47 280 ASN A O 1
ATOM 2175 N N . SER A 1 281 ? 28.125 19.781 24.656 1 43.53 281 SER A N 1
ATOM 2176 C CA . SER A 1 281 ? 26.969 18.906 24.781 1 43.53 281 SER A CA 1
ATOM 2177 C C . SER A 1 281 ? 25.781 19.422 23.984 1 43.53 281 SER A C 1
ATOM 2179 O O . SER A 1 281 ? 24.922 18.656 23.562 1 43.53 281 SER A O 1
ATOM 2181 N N . GLU A 1 282 ? 25.516 20.781 23.953 1 48.78 282 GLU A N 1
ATOM 2182 C CA . GLU A 1 282 ? 24.312 21.438 23.453 1 48.78 282 GLU A CA 1
ATOM 2183 C C . GLU A 1 282 ? 24.219 21.344 21.938 1 48.78 282 GLU A C 1
ATOM 2185 O O . GLU A 1 282 ? 23.141 21.484 21.359 1 48.78 282 GLU A O 1
ATOM 2190 N N . GLY A 1 283 ? 25.391 21.047 21.141 1 54.16 283 GLY A N 1
ATOM 2191 C CA . GLY A 1 283 ? 25.469 21.188 19.688 1 54.16 283 GLY A CA 1
ATOM 2192 C C . GLY A 1 283 ? 25.469 19.875 18.953 1 54.16 283 GLY A C 1
ATOM 2193 O O . GLY A 1 283 ? 25.75 19.812 17.75 1 54.16 283 GLY A O 1
ATOM 2194 N N . HIS A 1 284 ? 25.344 18.781 19.719 1 64.06 284 HIS A N 1
ATOM 2195 C CA . HIS A 1 284 ? 25.562 17.516 19.047 1 64.06 284 HIS A CA 1
ATOM 2196 C C . HIS A 1 284 ? 24.375 17.141 18.172 1 64.06 284 HIS A C 1
ATOM 2198 O O . HIS A 1 284 ? 23.219 17.203 18.625 1 64.06 284 HIS A O 1
ATOM 2204 N N . CYS A 1 285 ? 24.609 17.078 16.922 1 73.94 285 CYS A N 1
ATOM 2205 C CA . CYS A 1 285 ? 23.625 16.562 15.977 1 73.94 285 CYS A CA 1
ATOM 2206 C C . CYS A 1 285 ? 23.547 15.039 16.031 1 73.94 285 CYS A C 1
ATOM 2208 O O . CYS A 1 285 ? 24.578 14.352 15.93 1 73.94 285 CYS A O 1
ATOM 2210 N N . PRO A 1 286 ? 22.438 14.539 16.359 1 83.12 286 PRO A N 1
ATOM 2211 C CA . PRO A 1 286 ? 22.297 13.078 16.375 1 83.12 286 PRO A CA 1
ATOM 2212 C C . PRO A 1 286 ? 22.781 12.43 15.078 1 83.12 286 PRO A C 1
ATOM 2214 O O . PRO A 1 286 ? 22.75 13.055 14.016 1 83.12 286 PRO A O 1
ATOM 2217 N N . PRO A 1 287 ? 23.359 11.297 15.141 1 79.5 287 PRO A N 1
ATOM 2218 C CA . PRO A 1 287 ? 24.062 10.648 14.023 1 79.5 287 PRO A CA 1
ATOM 2219 C C . PRO A 1 287 ? 23.203 10.555 12.766 1 79.5 287 PRO A C 1
ATOM 2221 O O . PRO A 1 287 ? 23.719 10.695 11.656 1 79.5 287 PRO A O 1
ATOM 2224 N N . ASN A 1 288 ? 21.938 10.281 12.789 1 87.06 288 ASN A N 1
ATOM 2225 C CA . ASN A 1 288 ? 21.141 10.055 11.594 1 87.06 288 ASN A CA 1
ATOM 2226 C C . ASN A 1 288 ? 20.469 11.344 11.117 1 87.06 288 ASN A C 1
ATOM 2228 O O . ASN A 1 288 ? 19.656 11.312 10.188 1 87.06 288 ASN A O 1
ATOM 2232 N N . PHE A 1 289 ? 20.953 12.492 11.664 1 92.94 289 PHE A N 1
ATOM 2233 C CA . PHE A 1 289 ? 20.281 13.734 11.32 1 92.94 289 PHE A CA 1
ATOM 2234 C C . PHE A 1 289 ? 21.281 14.82 10.938 1 92.94 289 PHE A C 1
ATOM 2236 O O . PHE A 1 289 ? 22.453 14.719 11.266 1 92.94 289 PHE A O 1
ATOM 2243 N N . GLU A 1 290 ? 20.828 15.719 10.156 1 94.12 290 GLU A N 1
ATOM 2244 C CA . GLU A 1 290 ? 21.516 16.969 9.852 1 94.12 290 GLU A CA 1
ATOM 2245 C C . GLU A 1 290 ? 20.734 18.172 10.359 1 94.12 290 GLU A C 1
ATOM 2247 O O . GLU A 1 290 ? 19.5 18.156 10.391 1 94.12 290 GLU A O 1
ATOM 2252 N N . LYS A 1 291 ? 21.469 19.156 10.805 1 94.62 291 LYS A N 1
ATOM 2253 C CA . LYS A 1 291 ? 20.812 20.422 11.117 1 94.62 291 LYS A CA 1
ATOM 2254 C C . LYS A 1 291 ? 20.625 21.266 9.859 1 94.62 291 LYS A C 1
ATOM 2256 O O . LYS A 1 291 ? 21.562 21.438 9.07 1 94.62 291 LYS A O 1
ATOM 2261 N N . ILE A 1 292 ? 19.516 21.75 9.664 1 96.19 292 ILE A N 1
ATOM 2262 C CA . ILE A 1 292 ? 19.172 22.453 8.438 1 96.19 292 ILE A CA 1
ATOM 2263 C C . ILE A 1 292 ? 18.719 23.875 8.766 1 96.19 292 ILE A C 1
ATOM 2265 O O . ILE A 1 292 ? 17.672 24.078 9.391 1 96.19 292 ILE A O 1
ATOM 2269 N N . TRP A 1 293 ? 19.422 24.906 8.273 1 95.31 293 TRP A N 1
ATOM 2270 C CA . TRP A 1 293 ? 19.156 26.297 8.641 1 95.31 293 TRP A CA 1
ATOM 2271 C C . TRP A 1 293 ? 18.469 27.047 7.508 1 95.31 293 TRP A C 1
ATOM 2273 O O . TRP A 1 293 ? 18.812 26.859 6.336 1 95.31 293 TRP A O 1
ATOM 2283 N N . TYR A 1 294 ? 17.547 27.812 7.871 1 94.75 294 TYR A N 1
ATOM 2284 C CA . TYR A 1 294 ? 16.891 28.75 6.965 1 94.75 294 TYR A CA 1
ATOM 2285 C C . TYR A 1 294 ? 17.109 30.188 7.426 1 94.75 294 TYR A C 1
ATOM 2287 O O . TYR A 1 294 ? 17.219 30.453 8.625 1 94.75 294 TYR A O 1
ATOM 2295 N N . GLU A 1 295 ? 17.125 31.047 6.484 1 92.19 295 GLU A N 1
ATOM 2296 C CA . GLU A 1 295 ? 17.344 32.469 6.805 1 92.19 295 GLU A CA 1
ATOM 2297 C C . GLU A 1 295 ? 16.141 33.062 7.512 1 92.19 295 GLU A C 1
ATOM 2299 O O . GLU A 1 295 ? 16.281 33.719 8.531 1 92.19 295 GLU A O 1
ATOM 2304 N N . ALA A 1 296 ? 15.023 32.812 6.965 1 92.44 296 ALA A N 1
ATOM 2305 C CA . ALA A 1 296 ? 13.789 33.344 7.531 1 92.44 296 ALA A CA 1
ATOM 2306 C C . ALA A 1 296 ? 13.008 32.25 8.266 1 92.44 296 ALA A C 1
ATOM 2308 O O . ALA A 1 296 ? 12.875 31.125 7.766 1 92.44 296 ALA A O 1
ATOM 2309 N N . SER A 1 297 ? 12.422 32.562 9.406 1 93 297 SER A N 1
ATOM 2310 C CA . SER A 1 297 ? 11.656 31.625 10.227 1 93 297 SER A CA 1
ATOM 2311 C C . SER A 1 297 ? 10.43 31.125 9.477 1 93 297 SER A C 1
ATOM 2313 O O . SER A 1 297 ? 10.055 29.953 9.609 1 93 297 SER A O 1
ATOM 2315 N N . ILE A 1 298 ? 9.781 32.031 8.773 1 92.62 298 ILE A N 1
ATOM 2316 C CA . ILE A 1 298 ? 8.578 31.641 8.047 1 92.62 298 ILE A CA 1
ATOM 2317 C C . ILE A 1 298 ? 8.914 30.594 6.996 1 92.62 298 ILE A C 1
ATOM 2319 O O . ILE A 1 298 ? 8.117 29.688 6.742 1 92.62 298 ILE A O 1
ATOM 2323 N N . CYS A 1 299 ? 10.07 30.672 6.422 1 95.31 299 CYS A N 1
ATOM 2324 C CA . CYS A 1 299 ? 10.492 29.703 5.418 1 95.31 299 CYS A CA 1
ATOM 2325 C C . CYS A 1 299 ? 10.75 28.344 6.051 1 95.31 299 CYS A C 1
ATOM 2327 O O . CYS A 1 299 ? 10.359 27.312 5.492 1 95.31 299 CYS A O 1
ATOM 2329 N N . ALA A 1 300 ? 11.375 28.359 7.211 1 96.12 300 ALA A N 1
ATOM 2330 C CA . ALA A 1 300 ? 11.609 27.109 7.938 1 96.12 300 ALA A CA 1
ATOM 2331 C C . ALA A 1 300 ? 10.289 26.422 8.281 1 96.12 300 ALA A C 1
ATOM 2333 O O . ALA A 1 300 ? 10.117 25.219 8.031 1 96.12 300 ALA A O 1
ATOM 2334 N N . ALA A 1 301 ? 9.352 27.172 8.82 1 95.69 301 ALA A N 1
ATOM 2335 C CA . ALA A 1 301 ? 8.055 26.625 9.203 1 95.69 301 ALA A CA 1
ATOM 2336 C C . ALA A 1 301 ? 7.297 26.094 7.992 1 95.69 301 ALA A C 1
ATOM 2338 O O . ALA A 1 301 ? 6.703 25.016 8.047 1 95.69 301 ALA A O 1
ATOM 2339 N N . THR A 1 302 ? 7.324 26.859 6.949 1 96.94 302 THR A N 1
ATOM 2340 C CA . THR A 1 302 ? 6.629 26.484 5.73 1 96.94 302 THR A CA 1
ATOM 2341 C C . THR A 1 302 ? 7.207 25.188 5.156 1 96.94 302 THR A C 1
ATOM 2343 O O . THR A 1 302 ? 6.465 24.281 4.762 1 96.94 302 THR A O 1
ATOM 2346 N N . MET A 1 303 ? 8.5 25.062 5.156 1 97.25 303 MET A N 1
ATOM 2347 C CA . MET A 1 303 ? 9.141 23.891 4.582 1 97.25 303 MET A CA 1
ATOM 2348 C C . MET A 1 303 ? 8.906 22.656 5.457 1 97.25 303 MET A C 1
ATOM 2350 O O . MET A 1 303 ? 8.805 21.547 4.949 1 97.25 303 MET A O 1
ATOM 2354 N N . GLN A 1 304 ? 8.805 22.797 6.754 1 97.38 304 GLN A N 1
ATOM 2355 C CA . GLN A 1 304 ? 8.391 21.672 7.602 1 97.38 304 GLN A CA 1
ATOM 2356 C C . GLN A 1 304 ? 7.02 21.156 7.184 1 97.38 304 GLN A C 1
ATOM 2358 O O . GLN A 1 304 ? 6.816 19.953 7.07 1 97.38 304 GLN A O 1
ATOM 2363 N N . SER A 1 305 ? 6.141 22.078 6.945 1 97.69 305 SER A N 1
ATOM 2364 C CA . SER A 1 305 ? 4.797 21.719 6.516 1 97.69 305 SER A CA 1
ATOM 2365 C C . SER A 1 305 ? 4.82 21.047 5.141 1 97.69 305 SER A C 1
ATOM 2367 O O . SER A 1 305 ? 4.035 20.141 4.875 1 97.69 305 SER A O 1
ATOM 2369 N N . TYR A 1 306 ? 5.715 21.562 4.32 1 97.81 306 TYR A N 1
ATOM 2370 C CA . TYR A 1 306 ? 5.855 20.953 3.002 1 97.81 306 TYR A CA 1
ATOM 2371 C C . TYR A 1 306 ? 6.273 19.484 3.119 1 97.81 306 TYR A C 1
ATOM 2373 O O . TYR A 1 306 ? 5.688 18.609 2.473 1 97.81 306 TYR A O 1
ATOM 2381 N N . HIS A 1 307 ? 7.309 19.219 3.865 1 98.06 307 HIS A N 1
ATOM 2382 C CA . HIS A 1 307 ? 7.789 17.859 4.039 1 98.06 307 HIS A CA 1
ATOM 2383 C C . HIS A 1 307 ? 6.723 16.984 4.688 1 98.06 307 HIS A C 1
ATOM 2385 O O . HIS A 1 307 ? 6.617 15.789 4.371 1 98.06 307 HIS A O 1
ATOM 2391 N N . MET A 1 308 ? 5.961 17.578 5.605 1 97.94 308 MET A N 1
ATOM 2392 C CA . MET A 1 308 ? 4.836 16.844 6.18 1 97.94 308 MET A CA 1
ATOM 2393 C C . MET A 1 308 ? 3.828 16.469 5.102 1 97.94 308 MET A C 1
ATOM 2395 O O . MET A 1 308 ? 3.359 15.32 5.066 1 97.94 308 MET A O 1
ATOM 2399 N N . ALA A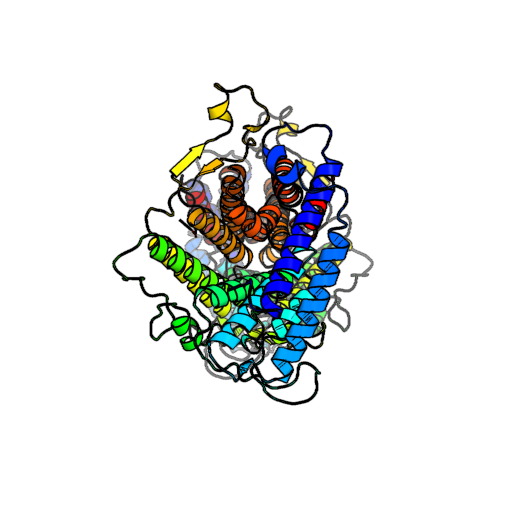 1 309 ? 3.506 17.406 4.223 1 97.56 309 ALA A N 1
ATOM 2400 C CA . ALA A 1 309 ? 2.578 17.156 3.123 1 97.56 309 ALA A CA 1
ATOM 2401 C C . ALA A 1 309 ? 3.072 15.992 2.256 1 97.56 309 ALA A C 1
ATOM 2403 O O . ALA A 1 309 ? 2.285 15.133 1.85 1 97.56 309 ALA A O 1
ATOM 2404 N N . CYS A 1 310 ? 4.348 16 2.014 1 97.75 310 CYS A N 1
ATOM 2405 C CA . CYS A 1 310 ? 4.938 14.945 1.203 1 97.75 310 CYS A CA 1
ATOM 2406 C C . CYS A 1 310 ? 4.746 13.586 1.862 1 97.75 310 CYS A C 1
ATOM 2408 O O . CYS A 1 310 ? 4.332 12.625 1.208 1 97.75 310 CYS A O 1
ATOM 2410 N N . ILE A 1 311 ? 5.023 13.492 3.145 1 96.88 311 ILE A N 1
ATOM 2411 C CA . ILE A 1 311 ? 4.875 12.234 3.867 1 96.88 311 ILE A CA 1
ATOM 2412 C C . ILE A 1 311 ? 3.42 11.773 3.811 1 96.88 311 ILE A C 1
ATOM 2414 O O . ILE A 1 311 ? 3.145 10.602 3.562 1 96.88 311 ILE A O 1
ATOM 2418 N N . LEU A 1 312 ? 2.52 12.711 4.02 1 94.5 312 LEU A N 1
ATOM 2419 C CA . LEU A 1 312 ? 1.099 12.383 4.035 1 94.5 312 LEU A CA 1
ATOM 2420 C C . LEU A 1 312 ? 0.647 11.867 2.67 1 94.5 312 LEU A C 1
ATOM 2422 O O . LEU A 1 312 ? -0.118 10.906 2.586 1 94.5 312 LEU A O 1
ATOM 2426 N N . LEU A 1 313 ? 1.121 12.469 1.616 1 94.38 313 LEU A N 1
ATOM 2427 C CA . LEU A 1 313 ? 0.755 12.016 0.278 1 94.38 313 LEU A CA 1
ATOM 2428 C C . LEU A 1 313 ? 1.381 10.656 -0.029 1 94.38 313 LEU A C 1
ATOM 2430 O O . LEU A 1 313 ? 0.725 9.781 -0.594 1 94.38 313 LEU A O 1
ATOM 2434 N N . LEU A 1 314 ? 2.592 10.484 0.385 1 93.5 314 LEU A N 1
ATOM 2435 C CA . LEU A 1 314 ? 3.293 9.234 0.11 1 93.5 314 LEU A CA 1
ATOM 2436 C C . LEU A 1 314 ? 2.631 8.07 0.835 1 93.5 314 LEU A C 1
ATOM 2438 O O . LEU A 1 314 ? 2.48 6.988 0.268 1 93.5 314 LEU A O 1
ATOM 2442 N N . THR A 1 315 ? 2.213 8.25 2.064 1 92 315 THR A N 1
ATOM 2443 C CA . THR A 1 315 ? 1.67 7.172 2.883 1 92 315 THR A CA 1
ATOM 2444 C C . THR A 1 315 ? 0.187 6.965 2.588 1 92 315 THR A C 1
ATOM 2446 O O . THR A 1 315 ? -0.436 6.051 3.127 1 92 315 THR A O 1
ATOM 2449 N N . ASN A 1 316 ? -0.381 7.809 1.805 1 89.69 316 ASN A N 1
ATOM 2450 C CA . ASN A 1 316 ? -1.785 7.645 1.44 1 89.69 316 ASN A CA 1
ATOM 2451 C C . ASN A 1 316 ? -1.96 7.504 -0.069 1 89.69 316 ASN A C 1
ATOM 2453 O O . ASN A 1 316 ? -2.996 7.879 -0.617 1 89.69 316 ASN A O 1
ATOM 2457 N N . GLN A 1 317 ? -0.929 7.102 -0.71 1 89.31 317 GLN A N 1
ATOM 2458 C CA . GLN A 1 317 ? -1.032 6.785 -2.131 1 89.31 317 GLN A CA 1
ATOM 2459 C C . GLN A 1 317 ? -1.979 5.613 -2.367 1 89.31 317 GLN A C 1
ATOM 2461 O O . GLN A 1 317 ? -1.791 4.531 -1.804 1 89.31 317 GLN A O 1
ATOM 2466 N N . PRO A 1 318 ? -2.971 5.918 -3.152 1 85.19 318 PRO A N 1
ATOM 2467 C CA . PRO A 1 318 ? -3.85 4.789 -3.471 1 85.19 318 PRO A CA 1
ATOM 2468 C C . PRO A 1 318 ? -3.145 3.703 -4.277 1 85.19 318 PRO A C 1
ATOM 2470 O O . PRO A 1 318 ? -2.211 3.994 -5.027 1 85.19 318 PRO A O 1
ATOM 2473 N N . GLN A 1 319 ? -3.422 2.568 -3.883 1 75.44 319 GLN A N 1
ATOM 2474 C CA . GLN A 1 319 ? -2.799 1.453 -4.59 1 75.44 319 GLN A CA 1
ATOM 2475 C C . GLN A 1 319 ? -3.365 1.31 -5.996 1 75.44 319 GLN A C 1
ATOM 2477 O O . GLN A 1 319 ? -4.562 1.511 -6.215 1 75.44 319 GLN A O 1
ATOM 2482 N N . GLU A 1 320 ? -2.41 1.613 -6.914 1 57.97 320 GLU A N 1
ATOM 2483 C CA . GLU A 1 320 ? -2.934 1.242 -8.227 1 57.97 320 GLU A CA 1
ATOM 2484 C C . GLU A 1 320 ? -3.76 -0.038 -8.148 1 57.97 320 GLU A C 1
ATOM 2486 O O . GLU A 1 320 ? -3.48 -0.915 -7.328 1 57.97 320 GLU A O 1
ATOM 2491 N N . SER A 1 321 ? -5.066 0.276 -8.203 1 49.44 321 SER A N 1
ATOM 2492 C CA . SER A 1 321 ? -6 -0.841 -8.086 1 49.44 321 SER A CA 1
ATOM 2493 C C . SER A 1 321 ? -5.27 -2.178 -8.148 1 49.44 321 SER A C 1
ATOM 2495 O O . SER A 1 321 ? -4.242 -2.301 -8.82 1 49.44 321 SER A O 1
ATOM 2497 N N . THR A 1 322 ? -5.312 -2.98 -7.02 1 46.22 322 THR A N 1
ATOM 2498 C CA . THR A 1 322 ? -5.324 -4.418 -7.273 1 46.22 322 THR A CA 1
ATOM 2499 C C . THR A 1 322 ? -5.66 -4.703 -8.734 1 46.22 322 THR A C 1
ATOM 2501 O O . THR A 1 322 ? -5.367 -5.789 -9.242 1 46.22 322 THR A O 1
ATOM 2504 N N . ALA A 1 323 ? -6.695 -3.85 -9.172 1 44.66 323 ALA A N 1
ATOM 2505 C CA . ALA A 1 323 ? -7.277 -4.094 -10.492 1 44.66 323 ALA A CA 1
ATOM 2506 C C . ALA A 1 323 ? -6.246 -3.881 -11.594 1 44.66 323 ALA A C 1
ATOM 2508 O O . ALA A 1 323 ? -6.266 -4.574 -12.617 1 44.66 323 ALA A O 1
ATOM 2509 N N . VAL A 1 324 ? -5.605 -2.514 -11.562 1 49.41 324 VAL A N 1
ATOM 2510 C CA . VAL A 1 324 ? -4.766 -2.451 -12.758 1 49.41 324 VAL A CA 1
ATOM 2511 C C . VAL A 1 324 ? -3.506 -3.285 -12.547 1 49.41 324 VAL A C 1
ATOM 2513 O O . VAL A 1 324 ? -2.738 -3.039 -11.617 1 49.41 324 VAL A O 1
ATOM 2516 N N . ARG A 1 325 ? -3.629 -4.367 -12.805 1 55.44 325 ARG A N 1
ATOM 2517 C CA . ARG A 1 325 ? -2.773 -5.531 -13 1 55.44 325 ARG A CA 1
ATOM 2518 C C . ARG A 1 325 ? -1.319 -5.207 -12.68 1 55.44 325 ARG A C 1
ATOM 2520 O O . ARG A 1 325 ? -0.551 -4.824 -13.562 1 55.44 325 ARG A O 1
ATOM 2527 N N . SER A 1 326 ? -1.227 -4.543 -11.281 1 63.75 326 SER A N 1
ATOM 2528 C CA . SER A 1 326 ? 0.177 -4.309 -10.953 1 63.75 326 SER A CA 1
ATOM 2529 C C . SER A 1 326 ? 0.877 -5.609 -10.57 1 63.75 326 SER A C 1
ATOM 2531 O O . SER A 1 326 ? 0.245 -6.531 -10.055 1 63.75 326 SER A O 1
ATOM 2533 N N . SER A 1 327 ? 2.051 -5.66 -11.062 1 79.44 327 SER A N 1
ATOM 2534 C CA . SER A 1 327 ? 2.877 -6.82 -10.742 1 79.44 327 SER A CA 1
ATOM 2535 C C . SER A 1 327 ? 3.311 -6.801 -9.281 1 79.44 327 SER A C 1
ATOM 2537 O O . SER A 1 327 ? 3.209 -5.77 -8.609 1 79.44 327 SER A O 1
ATOM 2539 N N . VAL A 1 328 ? 3.605 -7.879 -8.781 1 85.69 328 VAL A N 1
ATOM 2540 C CA . VAL A 1 328 ? 4.121 -8.039 -7.43 1 85.69 328 VAL A CA 1
ATOM 2541 C C . VAL A 1 328 ? 5.332 -7.129 -7.227 1 85.69 328 VAL A C 1
ATOM 2543 O O . VAL A 1 328 ? 5.43 -6.43 -6.215 1 85.69 328 VAL A O 1
ATOM 2546 N N . SER A 1 329 ? 6.168 -7.055 -8.203 1 87.75 329 SER A N 1
ATOM 2547 C CA . SER A 1 329 ? 7.371 -6.238 -8.094 1 87.75 329 SER A CA 1
ATOM 2548 C C . SER A 1 329 ? 7.031 -4.754 -8.023 1 87.75 329 SER A C 1
ATOM 2550 O O . SER A 1 329 ? 7.613 -4.012 -7.23 1 87.75 329 SER A O 1
ATOM 2552 N N . ALA A 1 330 ? 6.086 -4.371 -8.836 1 86.88 330 ALA A N 1
ATOM 2553 C CA . ALA A 1 330 ? 5.691 -2.965 -8.859 1 86.88 330 ALA A CA 1
ATOM 2554 C C . ALA A 1 330 ? 5.109 -2.541 -7.512 1 86.88 330 ALA A C 1
ATOM 2556 O O . ALA A 1 330 ? 5.387 -1.44 -7.027 1 86.88 330 ALA A O 1
ATOM 2557 N N . ARG A 1 331 ? 4.367 -3.373 -6.941 1 89 331 ARG A N 1
ATOM 2558 C CA . ARG A 1 331 ? 3.756 -3.084 -5.648 1 89 331 ARG A CA 1
ATOM 2559 C C . ARG A 1 331 ? 4.816 -2.955 -4.559 1 89 331 ARG A C 1
ATOM 2561 O O . ARG A 1 331 ? 4.816 -1.986 -3.797 1 89 331 ARG A O 1
ATOM 2568 N N . LEU A 1 332 ? 5.641 -3.912 -4.5 1 91 332 LEU A N 1
ATOM 2569 C CA . LEU A 1 332 ? 6.668 -3.895 -3.467 1 91 332 LEU A CA 1
ATOM 2570 C C . LEU A 1 332 ? 7.641 -2.738 -3.684 1 91 332 LEU A C 1
ATOM 2572 O O . LEU A 1 332 ? 8.109 -2.127 -2.721 1 91 332 LEU A O 1
ATOM 2576 N N . ASP A 1 333 ? 7.902 -2.402 -4.93 1 89.5 333 ASP A N 1
ATOM 2577 C CA . ASP A 1 333 ? 8.758 -1.258 -5.227 1 89.5 333 ASP A CA 1
ATOM 2578 C C . ASP A 1 333 ? 8.102 0.049 -4.789 1 89.5 333 ASP A C 1
ATOM 2580 O O . ASP A 1 333 ? 8.781 0.963 -4.316 1 89.5 333 ASP A O 1
ATOM 2584 N N . SER A 1 334 ? 6.852 0.096 -5.012 1 89.12 334 SER A N 1
ATOM 2585 C CA . SER A 1 334 ? 6.121 1.277 -4.562 1 89.12 334 SER A CA 1
ATOM 2586 C C . SER A 1 334 ? 6.203 1.438 -3.049 1 89.12 334 SER A C 1
ATOM 2588 O O . SER A 1 334 ? 6.387 2.549 -2.545 1 89.12 334 SER A O 1
ATOM 2590 N N . TYR A 1 335 ? 6.055 0.324 -2.291 1 89.5 335 TYR A N 1
ATOM 2591 C CA . TYR A 1 335 ? 6.184 0.354 -0.838 1 89.5 335 TYR A CA 1
ATOM 2592 C C . TYR A 1 335 ? 7.559 0.856 -0.422 1 89.5 335 TYR A C 1
ATOM 2594 O O . TYR A 1 335 ? 7.672 1.743 0.427 1 89.5 335 TYR A O 1
ATOM 2602 N N . ARG A 1 336 ? 8.555 0.31 -1.06 1 90.62 336 ARG A N 1
ATOM 2603 C CA . ARG A 1 336 ? 9.93 0.666 -0.727 1 90.62 336 ARG A CA 1
ATOM 2604 C C . ARG A 1 336 ? 10.211 2.133 -1.041 1 90.62 336 ARG A C 1
ATOM 2606 O O . ARG A 1 336 ? 10.867 2.826 -0.263 1 90.62 336 ARG A O 1
ATOM 2613 N N . GLN A 1 337 ? 9.727 2.553 -2.168 1 91 337 GLN A N 1
ATOM 2614 C CA . GLN A 1 337 ? 9.922 3.943 -2.564 1 91 337 GLN A CA 1
ATOM 2615 C C . GLN A 1 337 ? 9.234 4.891 -1.585 1 91 337 GLN A C 1
ATOM 2617 O O . GLN A 1 337 ? 9.828 5.887 -1.157 1 91 337 GLN A O 1
ATOM 2622 N N . SER A 1 338 ? 7.98 4.613 -1.247 1 91.56 338 SER A N 1
ATOM 2623 C CA . SER A 1 338 ? 7.234 5.445 -0.308 1 91.56 338 SER A CA 1
ATOM 2624 C C . SER A 1 338 ? 7.938 5.52 1.042 1 91.56 338 SER A C 1
ATOM 2626 O O . SER A 1 338 ? 8.031 6.594 1.641 1 91.56 338 SER A O 1
ATOM 2628 N N . GLU A 1 339 ? 8.438 4.414 1.496 1 93 339 GLU A N 1
ATOM 2629 C CA . GLU A 1 339 ? 9.141 4.379 2.777 1 93 339 GLU A CA 1
ATOM 2630 C C . GLU A 1 339 ? 10.422 5.203 2.729 1 93 339 GLU A C 1
ATOM 2632 O O . GLU A 1 339 ? 10.68 6.016 3.621 1 93 339 GLU A O 1
ATOM 2637 N N . ARG A 1 340 ? 11.164 4.988 1.699 1 93.5 340 ARG A N 1
ATOM 2638 C CA . ARG A 1 340 ? 12.438 5.688 1.557 1 93.5 340 ARG A CA 1
ATOM 2639 C C . ARG A 1 340 ? 12.227 7.195 1.479 1 93.5 340 ARG A C 1
ATOM 2641 O O . ARG A 1 340 ? 12.914 7.961 2.152 1 93.5 340 ARG A O 1
ATOM 2648 N N . GLU A 1 341 ? 11.297 7.578 0.707 1 95.75 341 GLU A N 1
ATOM 2649 C CA . GLU A 1 341 ? 11.031 9.008 0.543 1 95.75 341 GLU A CA 1
ATOM 2650 C C . GLU A 1 341 ? 10.445 9.609 1.814 1 95.75 341 GLU A C 1
ATOM 2652 O O . GLU A 1 341 ? 10.781 10.734 2.186 1 95.75 341 GLU A O 1
ATOM 2657 N N . ALA A 1 342 ? 9.516 8.875 2.439 1 96.38 342 ALA A N 1
ATOM 2658 C CA . ALA A 1 342 ? 8.953 9.359 3.697 1 96.38 342 ALA A CA 1
ATOM 2659 C C . ALA A 1 342 ? 10.055 9.586 4.738 1 96.38 342 ALA A C 1
ATOM 2661 O O . ALA A 1 342 ? 10.031 10.578 5.465 1 96.38 342 ALA A O 1
ATOM 2662 N N . LEU A 1 343 ? 11.047 8.688 4.789 1 96.38 343 LEU A N 1
ATOM 2663 C CA . LEU A 1 343 ? 12.156 8.805 5.727 1 96.38 343 LEU A CA 1
ATOM 2664 C C . LEU A 1 343 ? 12.992 10.047 5.43 1 96.38 343 LEU A C 1
ATOM 2666 O O . LEU A 1 343 ? 13.383 10.766 6.348 1 96.38 343 LEU A O 1
ATOM 2670 N N . ARG A 1 344 ? 13.219 10.266 4.156 1 95.88 344 ARG A N 1
ATOM 2671 C CA . ARG A 1 344 ? 13.969 11.453 3.752 1 95.88 344 ARG A CA 1
ATOM 2672 C C . ARG A 1 344 ? 13.273 12.727 4.223 1 95.88 344 ARG A C 1
ATOM 2674 O O . ARG A 1 344 ? 13.914 13.617 4.789 1 95.88 344 ARG A O 1
ATOM 2681 N N . HIS A 1 345 ? 12.016 12.812 4.016 1 97.62 345 HIS A N 1
ATOM 2682 C CA . HIS A 1 345 ? 11.258 13.992 4.422 1 97.62 345 HIS A CA 1
ATOM 2683 C C . HIS A 1 345 ? 11.172 14.102 5.941 1 97.62 345 HIS A C 1
ATOM 2685 O O . HIS A 1 345 ? 11.195 15.203 6.492 1 97.62 345 HIS A O 1
ATOM 2691 N N . ALA A 1 346 ? 11.008 12.93 6.621 1 97.94 346 ALA A N 1
ATOM 2692 C CA . ALA A 1 346 ? 10.984 12.945 8.086 1 97.94 346 ALA A CA 1
ATOM 2693 C C . ALA A 1 346 ? 12.289 13.508 8.648 1 97.94 346 ALA A C 1
ATOM 2695 O O . ALA A 1 346 ? 12.273 14.297 9.594 1 97.94 346 ALA A O 1
ATOM 2696 N N . ARG A 1 347 ? 13.375 13.203 8.055 1 96.88 347 ARG A N 1
ATOM 2697 C CA . ARG A 1 347 ? 14.672 13.688 8.5 1 96.88 347 ARG A CA 1
ATOM 2698 C C . ARG A 1 347 ? 14.812 15.188 8.25 1 96.88 347 ARG A C 1
ATOM 2700 O O . ARG A 1 347 ? 15.438 15.898 9.039 1 96.88 347 ARG A O 1
ATOM 2707 N N . GLU A 1 348 ? 14.227 15.641 7.125 1 97 348 GLU A N 1
ATOM 2708 C CA . GLU A 1 348 ? 14.234 17.078 6.852 1 97 348 GLU A CA 1
ATOM 2709 C C . GLU A 1 348 ? 13.492 17.844 7.938 1 97 348 GLU A C 1
ATOM 2711 O O . GLU A 1 348 ? 13.953 18.891 8.391 1 97 348 GLU A O 1
ATOM 2716 N N . ILE A 1 349 ? 12.328 17.344 8.359 1 97.94 349 ILE A N 1
ATOM 2717 C CA . ILE A 1 349 ? 11.523 17.984 9.391 1 97.94 349 ILE A CA 1
ATOM 2718 C C . ILE A 1 349 ? 12.312 18.062 10.688 1 97.94 349 ILE A C 1
ATOM 2720 O O . ILE A 1 349 ? 12.406 19.141 11.297 1 97.94 349 ILE A O 1
ATOM 2724 N N . CYS A 1 350 ? 12.891 16.953 11.062 1 97.06 350 CYS A N 1
ATOM 2725 C CA . CYS A 1 350 ? 13.664 16.922 12.305 1 97.06 350 CYS A CA 1
ATOM 2726 C C . CYS A 1 350 ? 14.906 17.797 12.195 1 97.06 350 CYS A C 1
ATOM 2728 O O . CYS A 1 350 ? 15.273 18.484 13.156 1 97.06 350 CYS A O 1
ATOM 2730 N N . GLY A 1 351 ? 15.539 17.719 11.031 1 97.06 351 GLY A N 1
ATOM 2731 C CA . GLY A 1 351 ? 16.734 18.531 10.828 1 97.06 351 GLY A CA 1
ATOM 2732 C C . GLY A 1 351 ? 16.469 20.016 11.023 1 97.06 351 GLY A C 1
ATOM 2733 O O . GLY A 1 351 ? 17.312 20.719 11.602 1 97.06 351 GLY A O 1
ATOM 2734 N N . ILE A 1 352 ? 15.383 20.547 10.57 1 97.06 352 ILE A N 1
ATOM 2735 C CA . ILE A 1 352 ? 15.008 21.953 10.742 1 97.06 352 ILE A CA 1
ATOM 2736 C C . ILE A 1 352 ? 14.766 22.25 12.219 1 97.06 352 ILE A C 1
ATOM 2738 O O . ILE A 1 352 ? 15.25 23.266 12.742 1 97.06 352 ILE A O 1
ATOM 2742 N N . SER A 1 353 ? 14.078 21.359 12.922 1 96.19 353 SER A N 1
ATOM 2743 C CA . SER A 1 353 ? 13.742 21.562 14.328 1 96.19 353 SER A CA 1
ATOM 2744 C C . SER A 1 353 ? 14.992 21.5 15.203 1 96.19 353 SER A C 1
ATOM 2746 O O . SER A 1 353 ? 15.047 22.141 16.266 1 96.19 353 SER A O 1
ATOM 2748 N N . LEU A 1 354 ? 15.977 20.766 14.758 1 94.62 354 LEU A N 1
ATOM 2749 C CA . LEU A 1 354 ? 17.188 20.578 15.547 1 94.62 354 LEU A CA 1
ATOM 2750 C C . LEU A 1 354 ? 18.016 21.859 15.586 1 94.62 354 LEU A C 1
ATOM 2752 O O . LEU A 1 354 ? 18.922 22 16.422 1 94.62 354 LEU A O 1
ATOM 2756 N N . THR A 1 355 ? 17.766 22.812 14.695 1 93.56 355 THR A N 1
ATOM 2757 C CA . THR A 1 355 ? 18.484 24.078 14.711 1 93.56 355 THR A CA 1
ATOM 2758 C C . THR A 1 355 ? 17.922 25 15.797 1 93.56 355 THR A C 1
ATOM 2760 O O . THR A 1 355 ? 18.422 26.094 16 1 93.56 355 THR A O 1
ATOM 2763 N N . ASN A 1 356 ? 16.906 24.609 16.5 1 88.75 356 ASN A N 1
ATOM 2764 C CA . ASN A 1 356 ? 16.234 25.375 17.547 1 88.75 356 ASN A CA 1
ATOM 2765 C C . ASN A 1 356 ? 15.773 26.734 17.031 1 88.75 356 ASN A C 1
ATOM 2767 O O . ASN A 1 356 ? 16.172 27.781 17.562 1 88.75 356 ASN A O 1
ATOM 2771 N N . PRO A 1 357 ? 14.922 26.672 16.062 1 91.44 357 PRO A N 1
ATOM 2772 C CA . PRO A 1 357 ? 14.422 27.922 15.5 1 91.44 357 PRO A CA 1
ATOM 2773 C C . PRO A 1 357 ? 13.602 28.734 16.5 1 91.44 357 PRO A C 1
ATOM 2775 O O . PRO A 1 357 ? 13.391 28.297 17.641 1 91.44 357 PRO A O 1
ATOM 2778 N N . PRO A 1 358 ? 13.211 29.938 16.078 1 90.25 358 PRO A N 1
ATOM 2779 C CA . PRO A 1 358 ? 12.406 30.766 16.984 1 90.25 358 PRO A CA 1
ATOM 2780 C C . PRO A 1 358 ? 11.141 30.062 17.469 1 90.25 358 PRO A C 1
ATOM 2782 O O . PRO A 1 358 ? 10.68 29.109 16.828 1 90.25 358 PRO A O 1
ATOM 2785 N N . ASP A 1 359 ? 10.609 30.531 18.484 1 84.88 359 ASP A N 1
ATOM 2786 C CA . ASP A 1 359 ? 9.508 29.891 19.203 1 84.88 359 ASP A CA 1
ATOM 2787 C C . ASP A 1 359 ? 8.312 29.672 18.281 1 84.88 359 ASP A C 1
ATOM 2789 O O . ASP A 1 359 ? 7.652 28.625 18.344 1 84.88 359 ASP A O 1
ATOM 2793 N N . SER A 1 360 ? 8.008 30.641 17.516 1 81.69 360 SER A N 1
ATOM 2794 C CA . SER A 1 360 ? 6.859 30.547 16.625 1 81.69 360 SER A CA 1
ATOM 2795 C C . SER A 1 360 ? 6.992 29.344 15.703 1 81.69 360 SER A C 1
ATOM 2797 O O . SER A 1 360 ? 6.027 28.609 15.492 1 81.69 360 SER A O 1
ATOM 2799 N N . VAL A 1 361 ? 8.148 29.109 15.203 1 88.75 361 VAL A N 1
ATOM 2800 C CA . VAL A 1 361 ? 8.406 27.984 14.305 1 88.75 361 VAL A CA 1
ATOM 2801 C C . VAL A 1 361 ? 8.281 26.672 15.07 1 88.75 361 VAL A C 1
ATOM 2803 O O . VAL A 1 361 ? 7.719 25.703 14.562 1 88.75 361 VAL A O 1
ATOM 2806 N N . ARG A 1 362 ? 8.797 26.656 16.266 1 90.69 362 ARG A N 1
ATOM 2807 C CA . ARG A 1 362 ? 8.781 25.453 17.094 1 90.69 362 ARG A CA 1
ATOM 2808 C C . ARG A 1 362 ? 7.355 25 17.391 1 90.69 362 ARG A C 1
ATOM 2810 O O . ARG A 1 362 ? 7.031 23.828 17.281 1 90.69 362 ARG A O 1
ATOM 2817 N N . VAL A 1 363 ? 6.512 25.922 17.672 1 84.44 363 VAL A N 1
ATOM 2818 C CA . VAL A 1 363 ? 5.121 25.594 17.969 1 84.44 363 VAL A CA 1
ATOM 2819 C C . VAL A 1 363 ? 4.445 25.031 16.719 1 84.44 363 VAL A C 1
ATOM 2821 O O . VAL A 1 363 ? 3.684 24.078 16.797 1 84.44 363 VAL A O 1
ATOM 2824 N N . HIS A 1 364 ? 4.773 25.594 15.586 1 86.69 364 HIS A N 1
ATOM 2825 C CA . HIS A 1 364 ? 4.16 25.188 14.328 1 86.69 364 HIS A CA 1
ATOM 2826 C C . HIS A 1 364 ? 4.672 23.812 13.883 1 86.69 364 HIS A C 1
ATOM 2828 O O . HIS A 1 364 ? 4.051 23.156 13.047 1 86.69 364 HIS A O 1
ATOM 2834 N N . SER A 1 365 ? 5.789 23.406 14.445 1 93.12 365 SER A N 1
ATOM 2835 C CA . SER A 1 365 ? 6.438 22.188 13.977 1 93.12 365 SER A CA 1
ATOM 2836 C C . SER A 1 365 ? 5.871 20.953 14.68 1 93.12 365 SER A C 1
ATOM 2838 O O . SER A 1 365 ? 6.191 19.828 14.312 1 93.12 365 SER A O 1
ATOM 2840 N N . VAL A 1 366 ? 4.98 21.141 15.625 1 92 366 VAL A N 1
ATOM 2841 C CA . VAL A 1 366 ? 4.52 20.031 16.469 1 92 366 VAL A CA 1
ATOM 2842 C C . VAL A 1 366 ? 3.873 18.953 15.602 1 92 366 VAL A C 1
ATOM 2844 O O . VAL A 1 366 ? 4.227 17.781 15.703 1 92 366 VAL A O 1
ATOM 2847 N N . GLN A 1 367 ? 2.953 19.344 14.766 1 92.44 367 GLN A N 1
ATOM 2848 C CA . GLN A 1 367 ? 2.258 18.375 13.93 1 92.44 367 GLN A CA 1
ATOM 2849 C C . GLN A 1 367 ? 3.215 17.703 12.945 1 92.44 367 GLN A C 1
ATOM 2851 O O . GLN A 1 367 ? 3.131 16.5 12.711 1 92.44 367 GLN A O 1
ATOM 2856 N N . ALA A 1 368 ? 4.094 18.484 12.352 1 96.5 368 ALA A N 1
ATOM 2857 C CA . ALA A 1 368 ? 5.07 17.922 11.414 1 96.5 368 ALA A CA 1
ATOM 2858 C C . ALA A 1 368 ? 5.996 16.938 12.109 1 96.5 368 ALA A C 1
ATOM 2860 O O . ALA A 1 368 ? 6.305 15.875 11.562 1 96.5 368 ALA A O 1
ATOM 2861 N N . LEU A 1 369 ? 6.418 17.312 13.328 1 96.94 369 LEU A N 1
ATOM 2862 C CA . LEU A 1 369 ? 7.27 16.422 14.102 1 96.94 369 LEU A CA 1
ATOM 2863 C C . LEU A 1 369 ? 6.535 15.125 14.445 1 96.94 369 LEU A C 1
ATOM 2865 O O . LEU A 1 369 ? 7.125 14.047 14.406 1 96.94 369 LEU A O 1
ATOM 2869 N N . PHE A 1 370 ? 5.293 15.281 14.781 1 95.56 370 PHE A N 1
ATOM 2870 C CA . PHE A 1 370 ? 4.48 14.109 15.086 1 95.56 370 PHE A CA 1
ATOM 2871 C C . PHE A 1 370 ? 4.418 13.164 13.891 1 95.56 370 PHE A C 1
ATOM 2873 O O . PHE A 1 370 ? 4.621 11.961 14.039 1 95.56 370 PHE A O 1
ATOM 2880 N N . VAL A 1 371 ? 4.156 13.664 12.734 1 96 371 VAL A N 1
ATOM 2881 C CA . VAL A 1 371 ? 4.078 12.867 11.516 1 96 371 VAL A CA 1
ATOM 2882 C C . VAL A 1 371 ? 5.438 12.25 11.211 1 96 371 VAL A C 1
ATOM 2884 O O . VAL A 1 371 ? 5.527 11.062 10.883 1 96 371 VAL A O 1
ATOM 2887 N N . ALA A 1 372 ? 6.496 13.047 11.336 1 97.38 372 ALA A N 1
ATOM 2888 C CA . ALA A 1 372 ? 7.848 12.531 11.117 1 97.38 372 ALA A CA 1
ATOM 2889 C C . ALA A 1 372 ? 8.156 11.375 12.062 1 97.38 372 ALA A C 1
ATOM 2891 O O . ALA A 1 372 ? 8.727 10.367 11.656 1 97.38 372 ALA A O 1
ATOM 2892 N N . GLY A 1 373 ? 7.797 11.531 13.289 1 96.88 373 GLY A N 1
ATOM 2893 C CA . GLY A 1 373 ? 8.039 10.492 14.281 1 96.88 373 GLY A CA 1
ATOM 2894 C C . GLY A 1 373 ? 7.398 9.164 13.914 1 96.88 373 GLY A C 1
ATOM 2895 O O . GLY A 1 373 ? 7.949 8.102 14.211 1 96.88 373 GLY A O 1
ATOM 2896 N N . GLN A 1 374 ? 6.258 9.25 13.297 1 95.38 374 GLN A N 1
ATOM 2897 C CA . GLN A 1 374 ? 5.531 8.039 12.93 1 95.38 374 GLN A CA 1
ATOM 2898 C C . GLN A 1 374 ? 6.25 7.285 11.812 1 95.38 374 GLN A C 1
ATOM 2900 O O . GLN A 1 374 ? 5.961 6.113 11.57 1 95.38 374 GLN A O 1
ATOM 2905 N N . VAL A 1 375 ? 7.16 7.887 11.125 1 97 375 VAL A N 1
ATOM 2906 C CA . VAL A 1 375 ? 7.855 7.281 10 1 97 375 VAL A CA 1
ATOM 2907 C C . VAL A 1 375 ? 9.031 6.445 10.508 1 97 375 VAL A C 1
ATOM 2909 O O . VAL A 1 375 ? 9.344 5.398 9.93 1 97 375 VAL A O 1
ATOM 2912 N N . PHE A 1 376 ? 9.672 6.883 11.633 1 95.69 376 PHE A N 1
ATOM 2913 C CA . PHE A 1 376 ? 10.922 6.293 12.102 1 95.69 376 PHE A CA 1
ATOM 2914 C C . PHE A 1 376 ? 10.68 4.922 12.719 1 95.69 376 PHE A C 1
ATOM 2916 O O . PHE A 1 376 ? 9.656 4.703 13.375 1 95.69 376 PHE A O 1
ATOM 2923 N N . THR A 1 377 ? 11.594 4.035 12.453 1 92.25 377 THR A N 1
ATOM 2924 C CA . THR A 1 377 ? 11.57 2.715 13.07 1 92.25 377 THR A CA 1
ATOM 2925 C C . THR A 1 377 ? 12.688 2.582 14.102 1 92.25 377 THR A C 1
ATOM 2927 O O . THR A 1 377 ? 12.578 1.789 15.039 1 92.25 377 THR A O 1
ATOM 2930 N N . ASP A 1 378 ? 13.727 3.283 13.93 1 91.69 378 ASP A N 1
ATOM 2931 C CA . ASP A 1 378 ? 14.867 3.262 14.844 1 91.69 378 ASP A CA 1
ATOM 2932 C C . ASP A 1 378 ? 14.531 3.971 16.156 1 91.69 378 ASP A C 1
ATOM 2934 O O . ASP A 1 378 ? 14.086 5.121 16.156 1 91.69 378 ASP A O 1
ATOM 2938 N N . SER A 1 379 ? 14.828 3.383 17.281 1 91.75 379 SER A N 1
ATOM 2939 C CA . SER A 1 379 ? 14.484 3.918 18.594 1 91.75 379 SER A CA 1
ATOM 2940 C C . SER A 1 379 ? 15.242 5.215 18.875 1 91.75 379 SER A C 1
ATOM 2942 O O . SER A 1 379 ? 14.703 6.125 19.5 1 91.75 379 SER A O 1
ATOM 2944 N N . GLN A 1 380 ? 16.422 5.316 18.391 1 92 380 GLN A N 1
ATOM 2945 C CA . GLN A 1 380 ? 17.203 6.527 18.609 1 92 380 GLN A CA 1
ATOM 2946 C C . GLN A 1 380 ? 16.594 7.723 17.891 1 92 380 GLN A C 1
ATOM 2948 O O . GLN A 1 380 ? 16.547 8.828 18.438 1 92 380 GLN A O 1
ATOM 2953 N N . ASP A 1 381 ? 16.172 7.438 16.688 1 94.06 381 ASP A N 1
ATOM 2954 C CA . ASP A 1 381 ? 15.523 8.5 15.938 1 94.06 381 ASP A CA 1
ATOM 2955 C C . ASP A 1 381 ? 14.242 8.953 16.625 1 94.06 381 ASP A C 1
ATOM 2957 O O . ASP A 1 381 ? 13.938 10.148 16.672 1 94.06 381 ASP A O 1
ATOM 2961 N N . LEU A 1 382 ? 13.469 8.031 17.188 1 95.19 382 LEU A N 1
ATOM 2962 C CA . LEU A 1 382 ? 12.227 8.344 17.875 1 95.19 382 LEU A CA 1
ATOM 2963 C C . LEU A 1 382 ? 12.5 9.133 19.156 1 95.19 382 LEU A C 1
ATOM 2965 O O . LEU A 1 382 ? 11.719 10.023 19.516 1 95.19 382 LEU A O 1
ATOM 2969 N N . GLU A 1 383 ? 13.594 8.828 19.781 1 94.81 383 GLU A N 1
ATOM 2970 C CA . GLU A 1 383 ? 13.977 9.562 21 1 94.81 383 GLU A CA 1
ATOM 2971 C C . GLU A 1 383 ? 14.273 11.023 20.672 1 94.81 383 GLU A C 1
ATOM 2973 O O . GLU A 1 383 ? 13.961 11.914 21.469 1 94.81 383 GLU A O 1
ATOM 2978 N N . VAL A 1 384 ? 14.906 11.195 19.531 1 95 384 VAL A N 1
ATOM 2979 C CA . VAL A 1 384 ? 15.195 12.562 19.109 1 95 384 VAL A CA 1
ATOM 2980 C C . VAL A 1 384 ? 13.891 13.336 18.938 1 95 384 VAL A C 1
ATOM 2982 O O . VAL A 1 384 ? 13.766 14.469 19.406 1 95 384 VAL A O 1
ATOM 2985 N N . VAL A 1 385 ? 12.867 12.742 18.297 1 96.75 385 VAL A N 1
ATOM 2986 C CA . VAL A 1 385 ? 11.578 13.383 18.062 1 96.75 385 VAL A CA 1
ATOM 2987 C C . VAL A 1 385 ? 10.906 13.672 19.406 1 96.75 385 VAL A C 1
ATOM 2989 O O . VAL A 1 385 ? 10.359 14.758 19.609 1 96.75 385 VAL A O 1
ATOM 2992 N N . LEU A 1 386 ? 10.977 12.758 20.328 1 95.56 386 LEU A N 1
ATOM 2993 C CA . LEU A 1 386 ? 10.383 12.922 21.641 1 95.56 386 LEU A CA 1
ATOM 2994 C C . LEU A 1 386 ? 11.039 14.07 22.391 1 95.56 386 LEU A C 1
ATOM 2996 O O . LEU A 1 386 ? 10.359 14.859 23.062 1 95.56 386 LEU A O 1
ATOM 3000 N N . GLU A 1 387 ? 12.297 14.164 22.25 1 94.06 387 GLU A N 1
ATOM 3001 C CA . GLU A 1 387 ? 13.023 15.25 22.906 1 94.06 387 GLU A CA 1
ATOM 3002 C C . GLU A 1 387 ? 12.641 16.609 22.312 1 94.06 387 GLU A C 1
ATOM 3004 O O . GLU A 1 387 ? 12.5 17.594 23.047 1 94.06 387 GLU A O 1
ATOM 3009 N N . LEU A 1 388 ? 12.516 16.609 21.047 1 94.88 388 LEU A N 1
ATOM 3010 C CA . LEU A 1 388 ? 12.109 17.844 20.391 1 94.88 388 LEU A CA 1
ATOM 3011 C C . LEU A 1 388 ? 10.711 18.266 20.844 1 94.88 388 LEU A C 1
ATOM 3013 O O . LEU A 1 388 ? 10.484 19.438 21.172 1 94.88 388 LEU A O 1
ATOM 3017 N N . LEU A 1 389 ? 9.773 17.328 20.922 1 94.56 389 LEU A N 1
ATOM 3018 C CA . LEU A 1 389 ? 8.414 17.609 21.359 1 94.56 389 LEU A CA 1
ATOM 3019 C C . LEU A 1 389 ? 8.391 18.031 22.828 1 94.56 389 LEU A C 1
ATOM 3021 O O . LEU A 1 389 ? 7.75 19.016 23.188 1 94.56 389 LEU A O 1
ATOM 3025 N N . SER A 1 390 ? 9.141 17.328 23.625 1 91 390 SER A N 1
ATOM 3026 C CA . SER A 1 390 ? 9.211 17.656 25.047 1 91 390 SER A CA 1
ATOM 3027 C C . SER A 1 390 ? 9.867 19.016 25.266 1 91 390 SER A C 1
ATOM 3029 O O . SER A 1 390 ? 9.5 19.75 26.188 1 91 390 SER A O 1
ATOM 3031 N N . GLY A 1 391 ? 10.836 19.234 24.422 1 89.69 391 GLY A N 1
ATOM 3032 C CA . GLY A 1 391 ? 11.492 20.531 24.516 1 89.69 391 GLY A CA 1
ATOM 3033 C C . GLY A 1 391 ? 10.555 21.688 24.234 1 89.69 391 GLY A C 1
ATOM 3034 O O . GLY A 1 391 ? 10.648 22.734 24.875 1 89.69 391 GLY A O 1
ATOM 3035 N N . ILE A 1 392 ? 9.695 21.547 23.297 1 89.62 392 ILE A N 1
ATOM 3036 C CA . ILE A 1 392 ? 8.719 22.578 22.969 1 89.62 392 ILE A CA 1
ATOM 3037 C C . ILE A 1 392 ? 7.801 22.812 24.172 1 89.62 392 ILE A C 1
ATOM 3039 O O . ILE A 1 392 ? 7.52 23.953 24.531 1 89.62 392 ILE A O 1
ATOM 3043 N N . GLU A 1 393 ? 7.367 21.766 24.781 1 86 393 GLU A N 1
ATOM 3044 C CA . GLU A 1 393 ? 6.492 21.875 25.938 1 86 393 GLU A CA 1
ATOM 3045 C C . GLU A 1 393 ? 7.219 22.516 27.125 1 86 393 GLU A C 1
ATOM 3047 O O . GLU A 1 393 ? 6.68 23.391 27.797 1 86 393 GLU A O 1
ATOM 3052 N N . ARG A 1 394 ? 8.352 22.125 27.312 1 83.88 394 ARG A N 1
ATOM 3053 C CA . ARG A 1 394 ? 9.148 22.609 28.438 1 83.88 394 ARG A CA 1
ATOM 3054 C C . ARG A 1 394 ? 9.508 24.078 28.266 1 83.88 394 ARG A C 1
ATOM 3056 O O . ARG A 1 394 ? 9.359 24.875 29.188 1 83.88 394 ARG A O 1
ATOM 3063 N N . ASP A 1 395 ? 9.922 24.422 27.094 1 81.88 395 ASP A N 1
ATOM 3064 C CA . ASP A 1 395 ? 10.453 25.766 26.844 1 81.88 395 ASP A CA 1
ATOM 3065 C C . ASP A 1 395 ? 9.328 26.766 26.594 1 81.88 395 ASP A C 1
ATOM 3067 O O . ASP A 1 395 ? 9.438 27.938 26.969 1 81.88 395 ASP A O 1
ATOM 3071 N N . LEU A 1 396 ? 8.25 26.312 25.922 1 80.5 396 LEU A N 1
ATOM 3072 C CA . LEU A 1 396 ? 7.266 27.266 25.422 1 80.5 396 LEU A CA 1
ATOM 3073 C C . LEU A 1 396 ? 5.922 27.078 26.125 1 80.5 396 LEU A C 1
ATOM 3075 O O . LEU A 1 396 ? 5.012 27.891 25.953 1 80.5 396 LEU A O 1
ATOM 3079 N N . GLY A 1 397 ? 5.789 26.047 26.922 1 75.94 397 GLY A N 1
ATOM 3080 C CA . GLY A 1 397 ? 4.539 25.812 27.625 1 75.94 397 GLY A CA 1
ATOM 3081 C C . GLY A 1 397 ? 3.436 25.297 26.719 1 75.94 397 GLY A C 1
ATOM 3082 O O . GLY A 1 397 ? 2.268 25.266 27.109 1 75.94 397 GLY A O 1
ATOM 3083 N N . TRP A 1 398 ? 3.729 25.125 25.531 1 77.19 398 TRP A N 1
ATOM 3084 C CA . TRP A 1 398 ? 2.787 24.562 24.578 1 77.19 398 TRP A CA 1
ATOM 3085 C C . TRP A 1 398 ? 2.703 23.047 24.734 1 77.19 398 TRP A C 1
ATOM 3087 O O . TRP A 1 398 ? 3.703 22.344 24.578 1 77.19 398 TRP A O 1
ATOM 3097 N N . THR A 1 399 ? 1.488 22.578 25.047 1 76.81 399 THR A N 1
ATOM 3098 C CA . THR A 1 399 ? 1.355 21.156 25.344 1 76.81 399 THR A CA 1
ATOM 3099 C C . THR A 1 399 ? 1.53 20.312 24.078 1 76.81 399 THR A C 1
ATOM 3101 O O . THR A 1 399 ? 0.933 20.609 23.047 1 76.81 399 THR A O 1
ATOM 3104 N N . THR A 1 400 ? 2.373 19.453 24.141 1 82.44 400 THR A N 1
ATOM 3105 C CA . THR A 1 400 ? 2.59 18.469 23.078 1 82.44 400 THR A CA 1
ATOM 3106 C C . THR A 1 400 ? 2.27 17.062 23.562 1 82.44 400 THR A C 1
ATOM 3108 O O . THR A 1 400 ? 2.607 16.078 22.906 1 82.44 400 THR A O 1
ATOM 3111 N N . SER A 1 401 ? 1.579 16.938 24.672 1 79.62 401 SER A N 1
ATOM 3112 C CA . SER A 1 401 ? 1.414 15.656 25.359 1 79.62 401 SER A CA 1
ATOM 3113 C C . SER A 1 401 ? 0.643 14.656 24.5 1 79.62 401 SER A C 1
ATOM 3115 O O . SER A 1 401 ? 0.967 13.469 24.469 1 79.62 401 SER A O 1
ATOM 3117 N N . HIS A 1 402 ? -0.277 15.234 23.797 1 80.25 402 HIS A N 1
ATOM 3118 C CA . HIS A 1 402 ? -1.065 14.359 22.938 1 80.25 402 HIS A CA 1
ATOM 3119 C C . HIS A 1 402 ? -0.191 13.68 21.891 1 80.25 402 HIS A C 1
ATOM 3121 O O . HIS A 1 402 ? -0.275 12.469 21.688 1 80.25 402 HIS A O 1
ATOM 3127 N N . HIS A 1 403 ? 0.645 14.391 21.281 1 87.31 403 HIS A N 1
ATOM 3128 C CA . HIS A 1 403 ? 1.54 13.891 20.25 1 87.31 403 HIS A CA 1
ATOM 3129 C C . HIS A 1 403 ? 2.682 13.078 20.859 1 87.31 403 HIS A C 1
ATOM 3131 O O . HIS A 1 403 ? 2.982 11.977 20.375 1 87.31 403 HIS A O 1
ATOM 3137 N N . ALA A 1 404 ? 3.234 13.641 21.906 1 91 404 ALA A N 1
ATOM 3138 C CA . ALA A 1 404 ? 4.387 13 22.547 1 91 404 ALA A CA 1
ATOM 3139 C C . ALA A 1 404 ? 4.02 11.633 23.109 1 91 404 ALA A C 1
ATOM 3141 O O . ALA A 1 404 ? 4.812 10.688 23.031 1 91 404 ALA A O 1
ATOM 3142 N N . SER A 1 405 ? 2.842 11.492 23.625 1 90.12 405 SER A N 1
ATOM 3143 C CA . SER A 1 405 ? 2.422 10.211 24.188 1 90.12 405 SER A CA 1
ATOM 3144 C C . SER A 1 405 ? 2.309 9.148 23.109 1 90.12 405 SER A C 1
ATOM 3146 O O . SER A 1 405 ? 2.693 7.992 23.328 1 90.12 405 SER A O 1
ATOM 3148 N N . ARG A 1 406 ? 1.791 9.523 22.031 1 89.44 406 ARG A N 1
ATOM 3149 C CA . ARG A 1 406 ? 1.641 8.586 20.922 1 89.44 406 ARG A CA 1
ATOM 3150 C C . ARG A 1 406 ? 3 8.156 20.391 1 89.44 406 ARG A C 1
ATOM 3152 O O . ARG A 1 406 ? 3.188 6.992 20.016 1 89.44 406 ARG A O 1
ATOM 3159 N N . ILE A 1 407 ? 3.922 9.102 20.344 1 93.31 407 ILE A N 1
ATOM 3160 C CA . ILE A 1 407 ? 5.27 8.773 19.891 1 93.31 407 ILE A CA 1
ATOM 3161 C C . ILE A 1 407 ? 5.965 7.906 20.938 1 93.31 407 ILE A C 1
ATOM 3163 O O . ILE A 1 407 ? 6.719 6.992 20.594 1 93.31 407 ILE A O 1
ATOM 3167 N N . ALA A 1 408 ? 5.691 8.195 22.172 1 93.56 408 ALA A N 1
ATOM 3168 C CA . ALA A 1 408 ? 6.25 7.375 23.25 1 93.56 408 ALA A CA 1
ATOM 3169 C C . ALA A 1 408 ? 5.742 5.941 23.172 1 93.56 408 ALA A C 1
ATOM 3171 O O . ALA A 1 408 ? 6.496 4.992 23.391 1 93.56 408 ALA A O 1
ATOM 3172 N N . ASP A 1 409 ? 4.5 5.801 22.859 1 91.5 409 ASP A N 1
ATOM 3173 C CA . ASP A 1 409 ? 3.938 4.469 22.672 1 91.5 409 ASP A CA 1
ATOM 3174 C C . ASP A 1 409 ? 4.633 3.736 21.531 1 91.5 409 ASP A C 1
ATOM 3176 O O . ASP A 1 409 ? 4.918 2.541 21.625 1 91.5 409 ASP A O 1
ATOM 3180 N N . LEU A 1 410 ? 4.844 4.422 20.484 1 91.44 410 LEU A N 1
ATOM 3181 C CA . LEU A 1 410 ? 5.535 3.85 19.328 1 91.44 410 LEU A CA 1
ATOM 3182 C C . LEU A 1 410 ? 6.957 3.438 19.703 1 91.44 410 LEU A C 1
ATOM 3184 O O . LEU A 1 410 ? 7.422 2.371 19.297 1 91.44 410 LEU A O 1
ATOM 3188 N N . LEU A 1 411 ? 7.613 4.328 20.484 1 92.38 411 LEU A N 1
ATOM 3189 C CA . LEU A 1 411 ? 8.961 4.031 20.953 1 92.38 411 LEU A CA 1
ATOM 3190 C C . LEU A 1 411 ? 8.977 2.766 21.797 1 92.38 411 LEU A C 1
ATOM 3192 O O . LEU A 1 411 ? 9.852 1.915 21.641 1 92.38 411 LEU A O 1
ATOM 3196 N N . ALA A 1 412 ? 8.016 2.621 22.625 1 90.94 412 ALA A N 1
ATOM 3197 C CA . ALA A 1 412 ? 7.91 1.439 23.484 1 90.94 412 ALA A CA 1
ATOM 3198 C C . ALA A 1 412 ? 7.711 0.177 22.641 1 90.94 412 ALA A C 1
ATOM 3200 O O . ALA A 1 412 ? 8.32 -0.861 22.922 1 90.94 412 ALA A O 1
ATOM 3201 N N . ARG A 1 413 ? 6.922 0.251 21.656 1 86.38 413 ARG A N 1
ATOM 3202 C CA . ARG A 1 413 ? 6.645 -0.889 20.781 1 86.38 413 ARG A CA 1
ATOM 3203 C C . ARG A 1 413 ? 7.887 -1.288 19.984 1 86.38 413 ARG A C 1
ATOM 3205 O O . ARG A 1 413 ? 8.125 -2.475 19.75 1 86.38 413 ARG A O 1
ATOM 3212 N N . ARG A 1 414 ? 8.625 -0.297 19.531 1 86.88 414 ARG A N 1
ATOM 3213 C CA . ARG A 1 414 ? 9.797 -0.554 18.703 1 86.88 414 ARG A CA 1
ATOM 3214 C C . ARG A 1 414 ? 10.961 -1.064 19.547 1 86.88 414 ARG A C 1
ATOM 3216 O O . ARG A 1 414 ? 11.859 -1.735 19.047 1 86.88 414 ARG A O 1
ATOM 3223 N N . SER A 1 415 ? 11.023 -0.678 20.781 1 83.31 415 SER A N 1
ATOM 3224 C CA . SER A 1 415 ? 12.102 -1.095 21.672 1 83.31 415 SER A CA 1
ATOM 3225 C C . SER A 1 415 ? 11.836 -2.482 22.25 1 83.31 415 SER A C 1
ATOM 3227 O O . SER A 1 415 ? 12.742 -3.119 22.781 1 83.31 415 SER A O 1
ATOM 3229 N N . SER A 1 416 ? 10.602 -2.879 22.188 1 76.19 416 SER A N 1
ATOM 3230 C CA . SER A 1 416 ? 10.281 -4.203 22.703 1 76.19 416 SER A CA 1
ATOM 3231 C C . SER A 1 416 ? 10.711 -5.301 21.734 1 76.19 416 SER A C 1
ATOM 3233 O O . SER A 1 416 ? 10.711 -5.102 20.531 1 76.19 416 SER A O 1
ATOM 3235 N N . ASP A 1 417 ? 11.586 -6.199 22.109 1 64.38 417 ASP A N 1
ATOM 3236 C CA . ASP A 1 417 ? 12.078 -7.359 21.375 1 64.38 417 ASP A CA 1
ATOM 3237 C C . ASP A 1 417 ? 10.922 -8.234 20.906 1 64.38 417 ASP A C 1
ATOM 3239 O O . ASP A 1 417 ? 10.938 -9.453 21.094 1 64.38 417 ASP A O 1
ATOM 3243 N N . ASN A 1 418 ? 9.953 -7.508 20.578 1 62.22 418 ASN A N 1
ATOM 3244 C CA . ASN A 1 418 ? 8.828 -8.383 20.234 1 62.22 418 ASN A CA 1
ATOM 3245 C C . ASN A 1 418 ? 9.055 -9.07 18.891 1 62.22 418 ASN A C 1
ATOM 3247 O O . ASN A 1 418 ? 9.68 -8.5 17.984 1 62.22 418 ASN A O 1
ATOM 3251 N N . VAL A 1 419 ? 8.891 -10.367 18.969 1 65.12 419 VAL A N 1
ATOM 3252 C CA . VAL A 1 419 ? 8.922 -11.25 17.797 1 65.12 419 VAL A CA 1
ATOM 3253 C C . VAL A 1 419 ? 8.023 -10.688 16.703 1 65.12 419 VAL A C 1
ATOM 3255 O O . VAL A 1 419 ? 6.906 -10.234 16.969 1 65.12 419 VAL A O 1
ATOM 3258 N N . PRO A 1 420 ? 8.656 -10.438 15.609 1 68.12 420 PRO A N 1
ATOM 3259 C CA . PRO A 1 420 ? 7.816 -9.953 14.516 1 68.12 420 PRO A CA 1
ATOM 3260 C C . PRO A 1 420 ? 6.52 -10.75 14.367 1 68.12 420 PRO A C 1
ATOM 3262 O O . PRO A 1 420 ? 6.512 -11.969 14.578 1 68.12 420 PRO A O 1
ATOM 3265 N N . VAL A 1 421 ? 5.387 -10.039 14.336 1 72.62 421 VAL A N 1
ATOM 3266 C CA . VAL A 1 421 ? 4.09 -10.672 14.133 1 72.62 421 VAL A CA 1
ATOM 3267 C C . VAL A 1 421 ? 3.93 -11.047 12.656 1 72.62 421 VAL A C 1
ATOM 3269 O O . VAL A 1 421 ? 4.293 -10.281 11.766 1 72.62 421 VAL A O 1
ATOM 3272 N N . TRP A 1 422 ? 3.629 -12.414 12.367 1 78.06 422 TRP A N 1
ATOM 3273 C CA . TRP A 1 422 ? 3.441 -12.898 11.008 1 78.06 422 TRP A CA 1
ATOM 3274 C C . TRP A 1 422 ? 1.962 -13.117 10.703 1 78.06 422 TRP A C 1
ATOM 3276 O O . TRP A 1 422 ? 1.208 -13.578 11.562 1 78.06 422 TRP A O 1
ATOM 3286 N N . ILE A 1 423 ? 1.589 -12.609 9.602 1 73.38 423 ILE A N 1
ATOM 3287 C CA . ILE A 1 423 ? 0.224 -12.883 9.172 1 73.38 423 ILE A CA 1
ATOM 3288 C C . ILE A 1 423 ? 0.05 -14.383 8.938 1 73.38 423 ILE A C 1
ATOM 3290 O O . ILE A 1 423 ? -0.93 -14.977 9.391 1 73.38 423 ILE A O 1
ATOM 3294 N N . PHE A 1 424 ? 1.062 -14.844 8.156 1 78.06 424 PHE A N 1
ATOM 3295 C CA . PHE A 1 424 ? 1.048 -16.281 7.922 1 78.06 424 PHE A CA 1
ATOM 3296 C C . PHE A 1 424 ? 2.064 -16.984 8.812 1 78.06 424 PHE A C 1
ATOM 3298 O O . PHE A 1 424 ? 3.268 -16.734 8.711 1 78.06 424 PHE A O 1
ATOM 3305 N N . GLU A 1 425 ? 1.664 -17.734 9.859 1 72.94 425 GLU A N 1
ATOM 3306 C CA . GLU A 1 425 ? 2.541 -18.438 10.789 1 72.94 425 GLU A CA 1
ATOM 3307 C C . GLU A 1 425 ? 3.188 -19.641 10.133 1 72.94 425 GLU A C 1
ATOM 3309 O O . GLU A 1 425 ? 2.555 -20.328 9.32 1 72.94 425 GLU A O 1
ATOM 3314 N N . MET B 1 1 ? -5.27 -47.344 -23.25 1 39.72 1 MET B N 1
ATOM 3315 C CA . MET B 1 1 ? -6.375 -46.562 -23.781 1 39.72 1 MET B CA 1
ATOM 3316 C C . MET B 1 1 ? -5.898 -45.656 -24.922 1 39.72 1 MET B C 1
ATOM 3318 O O . MET B 1 1 ? -6.566 -45.531 -25.938 1 39.72 1 MET B O 1
ATOM 3322 N N . VAL B 1 2 ? -4.73 -45.031 -24.781 1 52.72 2 VAL B N 1
ATOM 3323 C CA . VAL B 1 2 ? -4.176 -44.094 -25.734 1 52.72 2 VAL B CA 1
ATOM 3324 C C . VAL B 1 2 ? -3.977 -44.781 -27.078 1 52.72 2 VAL B C 1
ATOM 3326 O O . VAL B 1 2 ? -4.184 -44.188 -28.141 1 52.72 2 VAL B O 1
ATOM 3329 N N . ALA B 1 3 ? -3.773 -46.125 -27.047 1 56.31 3 ALA B N 1
ATOM 3330 C CA . ALA B 1 3 ? -3.332 -46.781 -28.266 1 56.31 3 ALA B CA 1
ATOM 3331 C C . ALA B 1 3 ? -4.5 -47.031 -29.219 1 56.31 3 ALA B C 1
ATOM 3333 O O . ALA B 1 3 ? -4.297 -47.219 -30.422 1 56.31 3 ALA B O 1
ATOM 3334 N N . THR B 1 4 ? -5.691 -46.781 -28.672 1 65 4 THR B N 1
ATOM 3335 C CA . THR B 1 4 ? -6.746 -47.25 -29.578 1 65 4 THR B CA 1
ATOM 3336 C C . THR B 1 4 ? -7.629 -46.062 -30 1 65 4 THR B C 1
ATOM 3338 O O . THR B 1 4 ? -8.469 -46.219 -30.891 1 65 4 THR B O 1
ATOM 3341 N N . LYS B 1 5 ? -7.406 -44.875 -29.5 1 82.25 5 LYS B N 1
ATOM 3342 C CA . LYS B 1 5 ? -8.242 -43.719 -29.875 1 82.25 5 LYS B CA 1
ATOM 3343 C C . LYS B 1 5 ? -7.434 -42.688 -30.625 1 82.25 5 LYS B C 1
ATOM 3345 O O . LYS B 1 5 ? -6.516 -42.062 -30.062 1 82.25 5 LYS B O 1
ATOM 3350 N N . PRO B 1 6 ? -7.797 -42.5 -31.859 1 87.19 6 PRO B N 1
ATOM 3351 C CA . PRO B 1 6 ? -6.969 -41.656 -32.719 1 87.19 6 PRO B CA 1
ATOM 3352 C C . PRO B 1 6 ? -6.758 -40.25 -32.156 1 87.19 6 PRO B C 1
ATOM 3354 O O . PRO B 1 6 ? -5.656 -39.688 -32.25 1 87.19 6 PRO B O 1
ATOM 3357 N N . LEU B 1 7 ? -7.809 -39.656 -31.641 1 89.31 7 LEU B N 1
ATOM 3358 C CA . LEU B 1 7 ? -7.691 -38.312 -31.125 1 89.31 7 LEU B CA 1
ATOM 3359 C C . LEU B 1 7 ? -6.699 -38.25 -29.969 1 89.31 7 LEU B C 1
ATOM 3361 O O . LEU B 1 7 ? -5.762 -37.469 -29.984 1 89.31 7 LEU B O 1
ATOM 3365 N N . LEU B 1 8 ? -6.867 -39.031 -29 1 89.81 8 LEU B N 1
ATOM 3366 C CA . LEU B 1 8 ? -5.996 -39.062 -27.828 1 89.81 8 LEU B CA 1
ATOM 3367 C C . LEU B 1 8 ? -4.57 -39.438 -28.219 1 89.81 8 LEU B C 1
ATOM 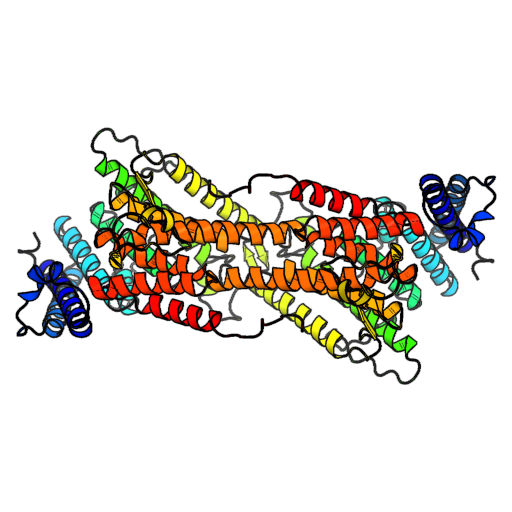3369 O O . LEU B 1 8 ? -3.611 -38.844 -27.703 1 89.81 8 LEU B O 1
ATOM 3373 N N . LYS B 1 9 ? -4.48 -40.375 -29.078 1 92.5 9 LYS B N 1
ATOM 3374 C CA . LYS B 1 9 ? -3.168 -40.812 -29.547 1 92.5 9 LYS B CA 1
ATOM 3375 C C . LYS B 1 9 ? -2.422 -39.656 -30.219 1 92.5 9 LYS B C 1
ATOM 3377 O O . LYS B 1 9 ? -1.249 -39.438 -29.922 1 92.5 9 LYS B O 1
ATOM 3382 N N . SER B 1 10 ? -3.123 -39 -31.109 1 92.25 10 SER B N 1
ATOM 3383 C CA . SER B 1 10 ? -2.496 -37.875 -31.812 1 92.25 10 SER B CA 1
ATOM 3384 C C . SER B 1 10 ? -2.102 -36.781 -30.859 1 92.25 10 SER B C 1
ATOM 3386 O O . SER B 1 10 ? -1.047 -36.156 -31.016 1 92.25 10 SER B O 1
ATOM 3388 N N . ALA B 1 11 ? -2.955 -36.562 -29.922 1 89.69 11 ALA B N 1
ATOM 3389 C CA . ALA B 1 11 ? -2.658 -35.5 -28.938 1 89.69 11 ALA B CA 1
ATOM 3390 C C . ALA B 1 11 ? -1.426 -35.875 -28.109 1 89.69 11 ALA B C 1
ATOM 3392 O O . ALA B 1 11 ? -0.533 -35.031 -27.938 1 89.69 11 ALA B O 1
ATOM 3393 N N . VAL B 1 12 ? -1.342 -37.031 -27.609 1 91.5 12 VAL B N 1
ATOM 3394 C CA . VAL B 1 12 ? -0.228 -37.469 -26.781 1 91.5 12 VAL B CA 1
ATOM 3395 C C . VAL B 1 12 ? 1.06 -37.469 -27.609 1 91.5 12 VAL B C 1
ATOM 3397 O O . VAL B 1 12 ? 2.115 -37.062 -27.109 1 91.5 12 VAL B O 1
ATOM 3400 N N . CYS B 1 13 ? 0.921 -37.938 -28.828 1 92.38 13 CYS B N 1
ATOM 3401 C CA . CYS B 1 13 ? 2.086 -38 -29.703 1 92.38 13 CYS B CA 1
ATOM 3402 C C . CYS B 1 13 ? 2.58 -36.594 -30.016 1 92.38 13 CYS B C 1
ATOM 3404 O O . CYS B 1 13 ? 3.787 -36.344 -30.094 1 92.38 13 CYS B O 1
ATOM 3406 N N . ALA B 1 14 ? 1.621 -35.688 -30.25 1 90.94 14 ALA B N 1
ATOM 3407 C CA . ALA B 1 14 ? 2.006 -34.312 -30.5 1 90.94 14 ALA B CA 1
ATOM 3408 C C . ALA B 1 14 ? 2.795 -33.75 -29.328 1 90.94 14 ALA B C 1
ATOM 3410 O O . ALA B 1 14 ? 3.859 -33.156 -29.516 1 90.94 14 ALA B O 1
ATOM 3411 N N . LEU B 1 15 ? 2.324 -33.938 -28.125 1 88.38 15 LEU B N 1
ATOM 3412 C CA . LEU B 1 15 ? 2.971 -33.406 -26.938 1 88.38 15 LEU B CA 1
ATOM 3413 C C . LEU B 1 15 ? 4.328 -34.094 -26.719 1 88.38 15 LEU B C 1
ATOM 3415 O O . LEU B 1 15 ? 5.309 -33.406 -26.406 1 88.38 15 LEU B O 1
ATOM 3419 N N . ALA B 1 16 ? 4.367 -35.344 -26.844 1 88.25 16 ALA B N 1
ATOM 3420 C CA . ALA B 1 16 ? 5.613 -36.062 -26.672 1 88.25 16 ALA B CA 1
ATOM 3421 C C . ALA B 1 16 ? 6.672 -35.625 -27.672 1 88.25 16 ALA B C 1
ATOM 3423 O O . ALA B 1 16 ? 7.832 -35.406 -27.297 1 88.25 16 ALA B O 1
ATOM 3424 N N . ALA B 1 17 ? 6.211 -35.5 -28.906 1 89.44 17 ALA B N 1
ATOM 3425 C CA . ALA B 1 17 ? 7.141 -35.031 -29.953 1 89.44 17 ALA B CA 1
ATOM 3426 C C . ALA B 1 17 ? 7.672 -33.656 -29.656 1 89.44 17 ALA B C 1
ATOM 3428 O O . ALA B 1 17 ? 8.852 -33.375 -29.859 1 89.44 17 ALA B O 1
ATOM 3429 N N . LYS B 1 18 ? 6.801 -32.812 -29.266 1 86.06 18 LYS B N 1
ATOM 3430 C CA . LYS B 1 18 ? 7.227 -31.469 -28.906 1 86.06 18 LYS B CA 1
ATOM 3431 C C . LYS B 1 18 ? 8.25 -31.484 -27.781 1 86.06 18 LYS B C 1
ATOM 3433 O O . LYS B 1 18 ? 9.25 -30.781 -27.828 1 86.06 18 LYS B O 1
ATOM 3438 N N . HIS B 1 19 ? 7.961 -32.219 -26.797 1 83.31 19 HIS B N 1
ATOM 3439 C CA . HIS B 1 19 ? 8.859 -32.375 -25.656 1 83.31 19 HIS B CA 1
ATOM 3440 C C . HIS B 1 19 ? 10.227 -32.875 -26.094 1 83.31 19 HIS B C 1
ATOM 3442 O O . HIS B 1 19 ? 11.258 -32.344 -25.656 1 83.31 19 HIS B O 1
ATOM 3448 N N . LEU B 1 20 ? 10.195 -33.844 -26.922 1 81.5 20 LEU B N 1
ATOM 3449 C CA . LEU B 1 20 ? 11.438 -34.406 -27.438 1 81.5 20 LEU B CA 1
ATOM 3450 C C . LEU B 1 20 ? 12.203 -33.375 -28.266 1 81.5 20 LEU B C 1
ATOM 3452 O O . LEU B 1 20 ? 13.43 -33.312 -28.203 1 81.5 20 LEU B O 1
ATOM 3456 N N . GLY B 1 21 ? 11.484 -32.688 -29.031 1 79.62 21 GLY B N 1
ATOM 3457 C CA . GLY B 1 21 ? 12.109 -31.625 -29.812 1 79.62 21 GLY B CA 1
ATOM 3458 C C . GLY B 1 21 ? 12.797 -30.578 -28.953 1 79.62 21 GLY B C 1
ATOM 3459 O O . GLY B 1 21 ? 13.914 -30.156 -29.25 1 79.62 21 GLY B O 1
ATOM 3460 N N . HIS B 1 22 ? 12.117 -30.141 -27.938 1 78.31 22 HIS B N 1
ATOM 3461 C CA . HIS B 1 22 ? 12.664 -29.141 -27.031 1 78.31 22 HIS B CA 1
ATOM 3462 C C . HIS B 1 22 ? 13.898 -29.656 -26.312 1 78.31 22 HIS B C 1
ATOM 3464 O O . HIS B 1 22 ? 14.859 -28.906 -26.094 1 78.31 22 HIS B O 1
ATOM 3470 N N . CYS B 1 23 ? 13.875 -30.875 -25.844 1 73.81 23 CYS B N 1
ATOM 3471 C CA . CYS B 1 23 ? 14.984 -31.453 -25.125 1 73.81 23 CYS B CA 1
ATOM 3472 C C . CYS B 1 23 ? 16.203 -31.625 -26.031 1 73.81 23 CYS B C 1
ATOM 3474 O O . CYS B 1 23 ? 17.344 -31.5 -25.578 1 73.81 23 CYS B O 1
ATOM 3476 N N . GLN B 1 24 ? 15.906 -31.953 -27.234 1 72 24 GLN B N 1
ATOM 3477 C CA . GLN B 1 24 ? 16.984 -32.125 -28.188 1 72 24 GLN B CA 1
ATOM 3478 C C . GLN B 1 24 ? 17.703 -30.797 -28.453 1 72 24 GLN B C 1
ATOM 3480 O O . GLN B 1 24 ? 18.922 -30.75 -28.578 1 72 24 GLN B O 1
ATOM 3485 N N . HIS B 1 25 ? 16.938 -29.719 -28.609 1 62.88 25 HIS B N 1
ATOM 3486 C CA . HIS B 1 25 ? 17.516 -28.406 -28.875 1 62.88 25 HIS B CA 1
ATOM 3487 C C . HIS B 1 25 ? 18.312 -27.906 -27.672 1 62.88 25 HIS B C 1
ATOM 3489 O O . HIS B 1 25 ? 19.312 -27.203 -27.844 1 62.88 25 HIS B O 1
ATOM 3495 N N . GLY B 1 26 ? 17.828 -28.094 -26.484 1 57.56 26 GLY B N 1
ATOM 3496 C CA . GLY B 1 26 ? 18.531 -27.625 -25.312 1 57.56 26 GLY B CA 1
ATOM 3497 C C . GLY B 1 26 ? 19.859 -28.344 -25.094 1 57.56 26 GLY B C 1
ATOM 3498 O O . GLY B 1 26 ? 20.812 -27.734 -24.594 1 57.56 26 GLY B O 1
ATOM 3499 N N . LYS B 1 27 ? 19.922 -29.641 -25.406 1 53.16 27 LYS B N 1
ATOM 3500 C CA . LYS B 1 27 ? 21.141 -30.422 -25.219 1 53.16 27 LYS B CA 1
ATOM 3501 C C . LYS B 1 27 ? 22.203 -30.016 -26.25 1 53.16 27 LYS B C 1
ATOM 3503 O O . LYS B 1 27 ? 23.391 -30.031 -25.969 1 53.16 27 LYS B O 1
ATOM 3508 N N . SER B 1 28 ? 21.766 -29.734 -27.422 1 49.09 28 SER B N 1
ATOM 3509 C CA . SER B 1 28 ? 22.75 -29.344 -28.422 1 49.09 28 SER B CA 1
ATOM 3510 C C . SER B 1 28 ? 23.438 -28.047 -28.047 1 49.09 28 SER B C 1
ATOM 3512 O O . SER B 1 28 ? 24.625 -27.859 -28.328 1 49.09 28 SER B O 1
ATOM 3514 N N . SER B 1 29 ? 22.75 -27.203 -27.281 1 45.81 29 SER B N 1
ATOM 3515 C CA . SER B 1 29 ? 23.406 -25.953 -26.891 1 45.81 29 SER B CA 1
ATOM 3516 C C . SER B 1 29 ? 24.391 -26.172 -25.734 1 45.81 29 SER B C 1
ATOM 3518 O O . SER B 1 29 ? 25.297 -25.359 -25.531 1 45.81 29 SER B O 1
ATOM 3520 N N . GLN B 1 30 ? 24.125 -27.109 -24.844 1 43.19 30 GLN B N 1
ATOM 3521 C CA . GLN B 1 30 ? 25 -27.328 -23.703 1 43.19 30 GLN B CA 1
ATOM 3522 C C . GLN B 1 30 ? 25.969 -28.484 -23.969 1 43.19 30 GLN B C 1
ATOM 3524 O O . GLN B 1 30 ? 26.641 -28.953 -23.062 1 43.19 30 GLN B O 1
ATOM 3529 N N . PHE B 1 31 ? 26.234 -28.969 -25.094 1 38.12 31 PHE B N 1
ATOM 3530 C CA . PHE B 1 31 ? 27.188 -30.062 -25.281 1 38.12 31 PHE B CA 1
ATOM 3531 C C . PHE B 1 31 ? 28.469 -29.797 -24.484 1 38.12 31 PHE B C 1
ATOM 3533 O O . PHE B 1 31 ? 29.344 -30.672 -24.422 1 38.12 31 PHE B O 1
ATOM 3540 N N . GLY B 1 32 ? 29.047 -28.578 -24.281 1 34.62 32 GLY B N 1
ATOM 3541 C CA . GLY B 1 32 ? 30.391 -28.562 -23.703 1 34.62 32 GLY B CA 1
ATOM 3542 C C . GLY B 1 32 ? 30.422 -29.047 -22.266 1 34.62 32 GLY B C 1
ATOM 3543 O O . GLY B 1 32 ? 31.469 -29.422 -21.75 1 34.62 32 GLY B O 1
ATOM 3544 N N . LYS B 1 33 ? 29.688 -28.359 -21.281 1 36.94 33 LYS B N 1
ATOM 3545 C CA . LYS B 1 33 ? 30.188 -28.469 -19.922 1 36.94 33 LYS B CA 1
ATOM 3546 C C . LYS B 1 33 ? 29.625 -29.703 -19.219 1 36.94 33 LYS B C 1
ATOM 3548 O O . LYS B 1 33 ? 30.094 -30.078 -18.141 1 36.94 33 LYS B O 1
ATOM 3553 N N . TYR B 1 34 ? 28.344 -29.891 -19.109 1 34 34 TYR B N 1
ATOM 3554 C CA . TYR B 1 34 ? 27.812 -30.719 -18.016 1 34 34 TYR B CA 1
ATOM 3555 C C . TYR B 1 34 ? 27.969 -32.219 -18.344 1 34 34 TYR B C 1
ATOM 3557 O O . TYR B 1 34 ? 28 -32.594 -19.516 1 34 34 TYR B O 1
ATOM 3565 N N . SER B 1 35 ? 28.188 -33.156 -17.281 1 34.97 35 SER B N 1
ATOM 3566 C CA . SER B 1 35 ? 28.547 -34.562 -17.094 1 34.97 35 SER B CA 1
ATOM 3567 C C . SER B 1 35 ? 27.531 -35.5 -17.766 1 34.97 35 SER B C 1
ATOM 3569 O O . SER B 1 35 ? 26.391 -35.094 -18 1 34.97 35 SER B O 1
ATOM 3571 N N . TYR B 1 36 ? 27.828 -36.812 -18.172 1 32.66 36 TYR B N 1
ATOM 3572 C CA . TYR B 1 36 ? 27.531 -38.062 -18.891 1 32.66 36 TYR B CA 1
ATOM 3573 C C . TYR B 1 36 ? 26.203 -38.656 -18.438 1 32.66 36 TYR B C 1
ATOM 3575 O O . TYR B 1 36 ? 25.531 -39.312 -19.219 1 32.66 36 TYR B O 1
ATOM 3583 N N . GLU B 1 37 ? 25.875 -38.688 -17.141 1 35.66 37 GLU B N 1
ATOM 3584 C CA . GLU B 1 37 ? 25.016 -39.75 -16.641 1 35.66 37 GLU B CA 1
ATOM 3585 C C . GLU B 1 37 ? 23.594 -39.594 -17.156 1 35.66 37 GLU B C 1
ATOM 3587 O O . GLU B 1 37 ? 22.922 -40.562 -17.469 1 35.66 37 GLU B O 1
ATOM 3592 N N . GLY B 1 38 ? 22.953 -38.5 -17.109 1 38.06 38 GLY B N 1
ATOM 3593 C CA . GLY B 1 38 ? 21.562 -38.438 -17.531 1 38.06 38 GLY B CA 1
ATOM 3594 C C . GLY B 1 38 ? 21.375 -38.5 -19.031 1 38.06 38 GLY B C 1
ATOM 3595 O O . GLY B 1 38 ? 20.266 -38.312 -19.531 1 38.06 38 GLY B O 1
ATOM 3596 N N . ARG B 1 39 ? 22.453 -38.594 -19.828 1 40.34 39 ARG B N 1
ATOM 3597 C CA . ARG B 1 39 ? 22.656 -38.656 -21.281 1 40.34 39 ARG B CA 1
ATOM 3598 C C . ARG B 1 39 ? 22.062 -39.969 -21.828 1 40.34 39 ARG B C 1
ATOM 3600 O O . ARG B 1 39 ? 21.922 -40.125 -23.047 1 40.34 39 ARG B O 1
ATOM 3607 N N . THR B 1 40 ? 22.031 -40.938 -21.062 1 38.03 40 THR B N 1
ATOM 3608 C CA . THR B 1 40 ? 21.891 -42.25 -21.688 1 38.03 40 THR B CA 1
ATOM 3609 C C . THR B 1 40 ? 20.547 -42.375 -22.391 1 38.03 40 THR B C 1
ATOM 3611 O O . THR B 1 40 ? 20.453 -42.969 -23.453 1 38.03 40 THR B O 1
ATOM 3614 N N . ALA B 1 41 ? 19.484 -42 -21.703 1 40.62 41 ALA B N 1
ATOM 3615 C CA . ALA B 1 41 ? 18.234 -42.438 -22.328 1 40.62 41 ALA B CA 1
ATOM 3616 C C . ALA B 1 41 ? 17.953 -41.688 -23.625 1 40.62 41 ALA B C 1
ATOM 3618 O O . ALA B 1 41 ? 17.391 -42.219 -24.562 1 40.62 41 ALA B O 1
ATOM 3619 N N . PHE B 1 42 ? 18.219 -40.312 -23.641 1 45.97 42 PHE B N 1
ATOM 3620 C CA . PHE B 1 42 ? 17.812 -39.531 -24.812 1 45.97 42 PHE B CA 1
ATOM 3621 C C . PHE B 1 42 ? 18.891 -39.656 -25.906 1 45.97 42 PHE B C 1
ATOM 3623 O O . PHE B 1 42 ? 18.703 -39.125 -27 1 45.97 42 PHE B O 1
ATOM 3630 N N . SER B 1 43 ? 20.109 -39.938 -25.531 1 47.22 43 SER B N 1
ATOM 3631 C CA . SER B 1 43 ? 21.172 -40.094 -26.531 1 47.22 43 SER B CA 1
ATOM 3632 C C . SER B 1 43 ? 20.703 -41 -27.688 1 47.22 43 SER B C 1
ATOM 3634 O O . SER B 1 43 ? 21.297 -41 -28.75 1 47.22 43 SER B O 1
ATOM 3636 N N . ARG B 1 44 ? 19.781 -41.875 -27.391 1 48.09 44 ARG B N 1
ATOM 3637 C CA . ARG B 1 44 ? 19.359 -42.812 -28.422 1 48.09 44 ARG B CA 1
ATOM 3638 C C . ARG B 1 44 ? 18.328 -42.188 -29.359 1 48.09 44 ARG B C 1
ATOM 3640 O O . ARG B 1 44 ? 17.781 -42.875 -30.219 1 48.09 44 ARG B O 1
ATOM 3647 N N . LEU B 1 45 ? 17.828 -40.906 -28.984 1 52.22 45 LEU B N 1
ATOM 3648 C CA . LEU B 1 45 ? 16.875 -40.375 -29.969 1 52.22 45 LEU B CA 1
ATOM 3649 C C . LEU B 1 45 ? 17.562 -40.094 -31.297 1 52.22 45 LEU B C 1
ATOM 3651 O O . LEU B 1 45 ? 18.625 -39.469 -31.312 1 52.22 45 LEU B O 1
ATOM 3655 N N . ASP B 1 46 ? 17.406 -40.844 -32.188 1 51.81 46 ASP B N 1
ATOM 3656 C CA . ASP B 1 46 ? 17.906 -40.875 -33.562 1 51.81 46 ASP B CA 1
ATOM 3657 C C . ASP B 1 46 ? 17.953 -39.469 -34.156 1 51.81 46 ASP B C 1
ATOM 3659 O O . ASP B 1 46 ? 16.953 -38.75 -34.188 1 51.81 46 ASP B O 1
ATOM 3663 N N . ASP B 1 47 ? 19.078 -38.75 -34.219 1 58.03 47 ASP B N 1
ATOM 3664 C CA . ASP B 1 47 ? 19.391 -37.531 -34.938 1 58.03 47 ASP B CA 1
ATOM 3665 C C . ASP B 1 47 ? 18.594 -37.406 -36.25 1 58.03 47 ASP B C 1
ATOM 3667 O O . ASP B 1 47 ? 18.578 -36.375 -36.906 1 58.03 47 ASP B O 1
ATOM 3671 N N . LYS B 1 48 ? 17.938 -38.5 -36.625 1 65.81 48 LYS B N 1
ATOM 3672 C CA . LYS B 1 48 ? 17.359 -38.531 -37.969 1 65.81 48 LYS B CA 1
ATOM 3673 C C . LYS B 1 48 ? 15.906 -38.094 -37.938 1 65.81 48 LYS B C 1
ATOM 3675 O O . LYS B 1 48 ? 15.32 -37.781 -39 1 65.81 48 LYS B O 1
ATOM 3680 N N . VAL B 1 49 ? 15.305 -37.906 -36.719 1 78.19 49 VAL B N 1
ATOM 3681 C CA . VAL B 1 49 ? 13.875 -37.594 -36.75 1 78.19 49 VAL B CA 1
ATOM 3682 C C . VAL B 1 49 ? 13.672 -36.094 -36.5 1 78.19 49 VAL B C 1
ATOM 3684 O O . VAL B 1 49 ? 14.289 -35.531 -35.594 1 78.19 49 VAL B O 1
ATOM 3687 N N . ASP B 1 50 ? 13.047 -35.375 -37.406 1 86.19 50 ASP B N 1
ATOM 3688 C CA . ASP B 1 50 ? 12.617 -34 -37.188 1 86.19 50 ASP B CA 1
ATOM 3689 C C . ASP B 1 50 ? 11.43 -33.906 -36.25 1 86.19 50 ASP B C 1
ATOM 3691 O O . ASP B 1 50 ? 10.273 -33.906 -36.656 1 86.19 50 ASP B O 1
ATOM 3695 N N . TRP B 1 51 ? 11.719 -33.812 -35 1 87.06 51 TRP B N 1
ATOM 3696 C CA . TRP B 1 51 ? 10.695 -33.844 -33.938 1 87.06 51 TRP B CA 1
ATOM 3697 C C . TRP B 1 51 ? 9.758 -32.656 -34.062 1 87.06 51 TRP B C 1
ATOM 3699 O O . TRP B 1 51 ? 8.57 -32.75 -33.719 1 87.06 51 TRP B O 1
ATOM 3709 N N . GLN B 1 52 ? 10.219 -31.641 -34.531 1 85.75 52 GLN B N 1
ATOM 3710 C CA . GLN B 1 52 ? 9.359 -30.469 -34.719 1 85.75 52 GLN B CA 1
ATOM 3711 C C . GLN B 1 52 ? 8.289 -30.75 -35.781 1 85.75 52 GLN B C 1
ATOM 3713 O O . GLN B 1 52 ? 7.125 -30.406 -35.594 1 85.75 52 GLN B O 1
ATOM 3718 N N . TYR B 1 53 ? 8.766 -31.328 -36.781 1 88.56 53 TYR B N 1
ATOM 3719 C CA . TYR B 1 53 ? 7.824 -31.688 -37.844 1 88.56 53 TYR B CA 1
ATOM 3720 C C . TYR B 1 53 ? 6.781 -32.656 -37.344 1 88.56 53 TYR B C 1
ATOM 3722 O O . TYR B 1 53 ? 5.59 -32.531 -37.625 1 88.56 53 TYR B O 1
ATOM 3730 N N . GLN B 1 54 ? 7.246 -33.688 -36.656 1 91.38 54 GLN B N 1
ATOM 3731 C CA . GLN B 1 54 ? 6.332 -34.688 -36.125 1 91.38 54 GLN B CA 1
ATOM 3732 C C . GLN B 1 54 ? 5.328 -34.062 -35.156 1 91.38 54 GLN B C 1
ATOM 3734 O O . GLN B 1 54 ? 4.148 -34.406 -35.156 1 91.38 54 GLN B O 1
ATOM 3739 N N . SER B 1 55 ? 5.781 -33.188 -34.344 1 90.94 55 SER B N 1
ATOM 3740 C CA . SER B 1 55 ? 4.914 -32.531 -33.375 1 90.94 55 SER B CA 1
ATOM 3741 C C . SER B 1 55 ? 3.789 -31.766 -34.062 1 90.94 55 SER B C 1
ATOM 3743 O O . SER B 1 55 ? 2.617 -31.922 -33.719 1 90.94 55 SER B O 1
ATOM 3745 N N . VAL B 1 56 ? 4.145 -31.016 -35.062 1 90.06 56 VAL B N 1
ATOM 3746 C CA . VAL B 1 56 ? 3.174 -30.219 -35.781 1 90.06 56 VAL B CA 1
ATOM 3747 C C . VAL B 1 56 ? 2.203 -31.125 -36.531 1 90.06 56 VAL B C 1
ATOM 3749 O O . VAL B 1 56 ? 1 -30.859 -36.594 1 90.06 56 VAL B O 1
ATOM 3752 N N . LYS B 1 57 ? 2.746 -32.094 -37.031 1 92 57 LYS B N 1
ATOM 3753 C CA . LYS B 1 57 ? 1.923 -33.062 -37.781 1 92 57 LYS B CA 1
ATOM 3754 C C . LYS B 1 57 ? 0.879 -33.719 -36.875 1 92 57 LYS B C 1
ATOM 3756 O O . LYS B 1 57 ? -0.308 -33.719 -37.219 1 92 57 LYS B O 1
ATOM 3761 N N . HIS B 1 58 ? 1.344 -34.219 -35.812 1 93 58 HIS B N 1
ATOM 3762 C CA . HIS B 1 58 ? 0.426 -34.875 -34.906 1 93 58 HIS B CA 1
ATOM 3763 C C . HIS B 1 58 ? -0.553 -33.875 -34.281 1 93 58 HIS B C 1
ATOM 3765 O O . HIS B 1 58 ? -1.704 -34.219 -34.031 1 93 58 HIS B O 1
ATOM 3771 N N . TYR B 1 59 ? -0.075 -32.75 -34.062 1 89.94 59 TYR B N 1
ATOM 3772 C CA . TYR B 1 59 ? -0.961 -31.703 -33.562 1 89.94 59 TYR B CA 1
ATOM 3773 C C . TYR B 1 59 ? -2.078 -31.422 -34.562 1 89.94 59 TYR B C 1
ATOM 3775 O O . TYR B 1 59 ? -3.25 -31.359 -34.188 1 89.94 59 TYR B O 1
ATOM 3783 N N . GLY B 1 60 ? -1.7 -31.219 -35.781 1 88.44 60 GLY B N 1
ATOM 3784 C CA . GLY B 1 60 ? -2.693 -31.016 -36.844 1 88.44 60 GLY B CA 1
ATOM 3785 C C . GLY B 1 60 ? -3.709 -32.125 -36.906 1 88.44 60 GLY B C 1
ATOM 3786 O O . GLY B 1 60 ? -4.906 -31.891 -37.062 1 88.44 60 GLY B O 1
ATOM 3787 N N . SER B 1 61 ? -3.201 -33.281 -36.781 1 91.75 61 SER B N 1
ATOM 3788 C CA . SER B 1 61 ? -4.082 -34.438 -36.812 1 91.75 61 SER B CA 1
ATOM 3789 C C . SER B 1 61 ? -5.031 -34.438 -35.594 1 91.75 61 SER B C 1
ATOM 3791 O O . SER B 1 61 ? -6.215 -34.75 -35.75 1 91.75 61 SER B O 1
ATOM 3793 N N . ALA B 1 62 ? -4.484 -34.125 -34.469 1 89.5 62 ALA B N 1
ATOM 3794 C CA . ALA B 1 62 ? -5.297 -34.062 -33.25 1 89.5 62 ALA B CA 1
ATOM 3795 C C . ALA B 1 62 ? -6.414 -33.031 -33.406 1 89.5 62 ALA B C 1
ATOM 3797 O O . ALA B 1 62 ? -7.559 -33.312 -33 1 89.5 62 ALA B O 1
ATOM 3798 N N . ILE B 1 63 ? -6.055 -31.938 -33.938 1 84.06 63 ILE B N 1
ATOM 3799 C CA . ILE B 1 63 ? -7.027 -30.859 -34.094 1 84.06 63 ILE B CA 1
ATOM 3800 C C . ILE B 1 63 ? -8.125 -31.297 -35.062 1 84.06 63 ILE B C 1
ATOM 3802 O O . ILE B 1 63 ? -9.305 -31.031 -34.844 1 84.06 63 ILE B O 1
ATOM 3806 N N . LYS B 1 64 ? -7.75 -31.922 -36.094 1 86.12 64 LYS B N 1
ATOM 3807 C CA . LYS B 1 64 ? -8.719 -32.438 -37.062 1 86.12 64 LYS B CA 1
ATOM 3808 C C . LYS B 1 64 ? -9.688 -33.438 -36.375 1 86.12 64 LYS B C 1
ATOM 3810 O O . LYS B 1 64 ? -10.898 -33.344 -36.562 1 86.12 64 LYS B O 1
ATOM 3815 N N . HIS B 1 65 ? -9.078 -34.344 -35.656 1 87.75 65 HIS B N 1
ATOM 3816 C CA . HIS B 1 65 ? -9.906 -35.312 -34.969 1 87.75 65 HIS B CA 1
ATOM 3817 C C . HIS B 1 65 ? -10.82 -34.625 -33.938 1 87.75 65 HIS B C 1
ATOM 3819 O O . HIS B 1 65 ? -11.953 -35.062 -33.719 1 87.75 65 HIS B O 1
ATOM 3825 N N . LEU B 1 66 ? -10.273 -33.688 -33.312 1 83.06 66 LEU B N 1
ATOM 3826 C CA . LEU B 1 66 ? -11.047 -32.969 -32.312 1 83.06 66 LEU B CA 1
ATOM 3827 C C . LEU B 1 66 ? -12.25 -32.281 -32.938 1 83.06 66 LEU B C 1
ATOM 3829 O O . LEU B 1 66 ? -13.359 -32.344 -32.406 1 83.06 66 LEU B O 1
ATOM 3833 N N . LYS B 1 67 ? -12.055 -31.656 -34.062 1 78.12 67 LYS B N 1
ATOM 3834 C CA . LYS B 1 67 ? -13.141 -31 -34.781 1 78.12 67 LYS B CA 1
ATOM 3835 C C . LYS B 1 67 ? -14.227 -32 -35.188 1 78.12 67 LYS B C 1
ATOM 3837 O O . LYS B 1 67 ? -15.414 -31.719 -35.031 1 78.12 67 LYS B O 1
ATOM 3842 N N . VAL B 1 68 ? -13.758 -33.062 -35.562 1 82.69 68 VAL B N 1
ATOM 3843 C CA . VAL B 1 68 ? -14.695 -34.094 -35.969 1 82.69 68 VAL B CA 1
ATOM 3844 C C . VAL B 1 68 ? -15.5 -34.562 -34.781 1 82.69 68 VAL B C 1
ATOM 3846 O O . VAL B 1 68 ? -16.719 -34.75 -34.875 1 82.69 68 VAL B O 1
ATOM 3849 N N . ALA B 1 69 ? -14.758 -34.812 -33.719 1 78.25 69 ALA B N 1
ATOM 3850 C CA . ALA B 1 69 ? -15.414 -35.281 -32.5 1 78.25 69 ALA B CA 1
ATOM 3851 C C . ALA B 1 69 ? -16.453 -34.25 -32.031 1 78.25 69 ALA B C 1
ATOM 3853 O O . ALA B 1 69 ? -17.547 -34.625 -31.609 1 78.25 69 ALA B O 1
ATOM 3854 N N . ILE B 1 70 ? -16.141 -33.062 -32.031 1 73.12 70 ILE B N 1
ATOM 3855 C CA . ILE B 1 70 ? -17.031 -32 -31.578 1 73.12 70 ILE B CA 1
ATOM 3856 C C . ILE B 1 70 ? -18.25 -31.922 -32.5 1 73.12 70 ILE B C 1
ATOM 3858 O O . ILE B 1 70 ? -19.391 -31.828 -32 1 73.12 70 ILE B O 1
ATOM 3862 N N . ASN B 1 71 ? -18 -32.031 -33.781 1 73.75 71 ASN B N 1
ATOM 3863 C CA . ASN B 1 71 ? -19.078 -31.969 -34.75 1 73.75 71 ASN B CA 1
ATOM 3864 C C . ASN B 1 71 ? -20.016 -33.156 -34.656 1 73.75 71 ASN B C 1
ATOM 3866 O O . ASN B 1 71 ? -21.219 -33.031 -34.938 1 73.75 71 ASN B O 1
ATOM 3870 N N . ARG B 1 72 ? -19.453 -34.219 -34.219 1 75.56 72 ARG B N 1
ATOM 3871 C CA . ARG B 1 72 ? -20.266 -35.406 -34.031 1 75.56 72 ARG B CA 1
ATOM 3872 C C . ARG B 1 72 ? -21.016 -35.406 -32.719 1 75.56 72 ARG B C 1
ATOM 3874 O O . ARG B 1 72 ? -21.766 -36.312 -32.406 1 75.56 72 ARG B O 1
ATOM 3881 N N . GLY B 1 73 ? -20.859 -34.344 -31.984 1 70 73 GLY B N 1
ATOM 3882 C CA . GLY B 1 73 ? -21.547 -34.219 -30.703 1 70 73 GLY B CA 1
ATOM 3883 C C . GLY B 1 73 ? -20.953 -35.125 -29.609 1 70 73 GLY B C 1
ATOM 3884 O O . GLY B 1 73 ? -21.688 -35.656 -28.797 1 70 73 GLY B O 1
ATOM 3885 N N . ALA B 1 74 ? -19.672 -35.375 -29.703 1 67.38 74 ALA B N 1
ATOM 3886 C CA . ALA B 1 74 ? -19 -36.281 -28.766 1 67.38 74 ALA B CA 1
ATOM 3887 C C . ALA B 1 74 ? -19.219 -35.812 -27.328 1 67.38 74 ALA B C 1
ATOM 3889 O O . ALA B 1 74 ? -19.156 -36.625 -26.391 1 67.38 74 ALA B O 1
ATOM 3890 N N . PHE B 1 75 ? -19.578 -34.594 -27.141 1 66.06 75 PHE B N 1
ATOM 3891 C CA . PHE B 1 75 ? -19.828 -34.094 -25.797 1 66.06 75 PHE B CA 1
ATOM 3892 C C . PHE B 1 75 ? -21.156 -34.625 -25.25 1 66.06 75 PHE B C 1
ATOM 3894 O O . PHE B 1 75 ? -21.406 -34.562 -24.047 1 66.06 75 PHE B O 1
ATOM 3901 N N . GLU B 1 76 ? -21.984 -35.156 -26.219 1 64.75 76 GLU B N 1
ATOM 3902 C CA . GLU B 1 76 ? -23.312 -35.625 -25.844 1 64.75 76 GLU B CA 1
ATOM 3903 C C . GLU B 1 76 ? -23.391 -37.156 -25.828 1 64.75 76 GLU B C 1
ATOM 3905 O O . GLU B 1 76 ? -24.422 -37.719 -25.484 1 64.75 76 GLU B O 1
ATOM 3910 N N . THR B 1 77 ? -22.344 -37.688 -26.188 1 65.12 77 THR B N 1
ATOM 3911 C CA . THR B 1 77 ? -22.375 -39.156 -26.297 1 65.12 77 THR B CA 1
ATOM 3912 C C . THR B 1 77 ? -22.016 -39.781 -24.953 1 65.12 77 THR B C 1
ATOM 3914 O O . THR B 1 77 ? -22.109 -39.156 -23.906 1 65.12 77 THR B O 1
ATOM 3917 N N . ASP B 1 78 ? -21.453 -41.031 -24.953 1 69.44 78 ASP B N 1
ATOM 3918 C CA . ASP B 1 78 ? -21.141 -41.844 -23.781 1 69.44 78 ASP B CA 1
ATOM 3919 C C . ASP B 1 78 ? -20.016 -41.219 -22.953 1 69.44 78 ASP B C 1
ATOM 3921 O O . ASP B 1 78 ? -19.234 -40.438 -23.469 1 69.44 78 ASP B O 1
ATOM 3925 N N . ASP B 1 79 ? -20 -41.531 -21.672 1 71.06 79 ASP B N 1
ATOM 3926 C CA . ASP B 1 79 ? -19.062 -41 -20.688 1 71.06 79 ASP B CA 1
ATOM 3927 C C . ASP B 1 79 ? -17.609 -41.281 -21.094 1 71.06 79 ASP B C 1
ATOM 3929 O O . ASP B 1 79 ? -16.734 -40.438 -20.859 1 71.06 79 ASP B O 1
ATOM 3933 N N . ALA B 1 80 ? -17.438 -42.281 -21.797 1 72.44 80 ALA B N 1
ATOM 3934 C CA . ALA B 1 80 ? -16.078 -42.656 -22.203 1 72.44 80 ALA B CA 1
ATOM 3935 C C . ALA B 1 80 ? -15.578 -41.688 -23.281 1 72.44 80 ALA B C 1
ATOM 3937 O O . ALA B 1 80 ? -14.406 -41.312 -23.266 1 72.44 80 ALA B O 1
ATOM 3938 N N . ASP B 1 81 ? -16.469 -41.312 -24.156 1 74.56 81 ASP B N 1
ATOM 3939 C CA . ASP B 1 81 ? -16.094 -40.406 -25.234 1 74.56 81 ASP B CA 1
ATOM 3940 C C . ASP B 1 81 ? -15.828 -39 -24.703 1 74.56 81 ASP B C 1
ATOM 3942 O O . ASP B 1 81 ? -14.898 -38.344 -25.141 1 74.56 81 ASP B O 1
ATOM 3946 N N . LYS B 1 82 ? -16.547 -38.75 -23.781 1 75.06 82 LYS B N 1
ATOM 3947 C CA . LYS B 1 82 ? -16.359 -37.438 -23.156 1 75.06 82 LYS B CA 1
ATOM 3948 C C . LYS B 1 82 ? -15.008 -37.344 -22.453 1 75.06 82 LYS B C 1
ATOM 3950 O O . LYS B 1 82 ? -14.289 -36.344 -22.578 1 75.06 82 LYS B O 1
ATOM 3955 N N . GLU B 1 83 ? -14.766 -38.312 -21.734 1 76.81 83 GLU B N 1
ATOM 3956 C CA . GLU B 1 83 ? -13.5 -38.375 -21.016 1 76.81 83 GLU B CA 1
ATOM 3957 C C . GLU B 1 83 ? -12.312 -38.281 -21.969 1 76.81 83 GLU B C 1
ATOM 3959 O O . GLU B 1 83 ? -11.328 -37.594 -21.688 1 76.81 83 GLU B O 1
ATOM 3964 N N . GLU B 1 84 ? -12.461 -39 -22.984 1 79.06 84 GLU B N 1
ATOM 3965 C CA . GLU B 1 84 ? -11.406 -39 -24 1 79.06 84 GLU B CA 1
ATOM 3966 C C . GLU B 1 84 ? -11.242 -37.594 -24.594 1 79.06 84 GLU B C 1
ATOM 3968 O O . GLU B 1 84 ? -10.125 -37.156 -24.828 1 79.06 84 GLU B O 1
ATOM 3973 N N . LEU B 1 85 ? -12.336 -37.062 -24.828 1 78.81 85 LEU B N 1
ATOM 3974 C CA . LEU B 1 85 ? -12.32 -35.719 -25.406 1 78.81 85 LEU B CA 1
ATOM 3975 C C . LEU B 1 85 ? -11.664 -34.719 -24.453 1 78.81 85 LEU B C 1
ATOM 3977 O O . LEU B 1 85 ? -10.773 -33.969 -24.859 1 78.81 85 LEU B O 1
ATOM 3981 N N . PHE B 1 86 ? -12.016 -34.812 -23.203 1 78.31 86 PHE B N 1
ATOM 3982 C CA . PHE B 1 86 ? -11.477 -33.906 -22.219 1 78.31 86 PHE B CA 1
ATOM 3983 C C . PHE B 1 86 ? -9.984 -34.156 -22 1 78.31 86 PHE B C 1
ATOM 3985 O O . PHE B 1 86 ? -9.203 -33.219 -21.859 1 78.31 86 PHE B O 1
ATOM 3992 N N . ALA B 1 87 ? -9.664 -35.344 -21.906 1 82.31 87 ALA B N 1
ATOM 3993 C CA . ALA B 1 87 ? -8.25 -35.688 -21.75 1 82.31 87 ALA B CA 1
ATOM 3994 C C . ALA B 1 87 ? -7.43 -35.156 -22.922 1 82.31 87 ALA B C 1
ATOM 3996 O O . ALA B 1 87 ? -6.344 -34.594 -22.719 1 82.31 87 ALA B O 1
ATOM 3997 N N . SER B 1 88 ? -7.973 -35.312 -24.125 1 83.5 88 SER B N 1
ATOM 3998 C CA . SER B 1 88 ? -7.27 -34.844 -25.312 1 83.5 88 SER B CA 1
ATOM 3999 C C . SER B 1 88 ? -7.117 -33.344 -25.312 1 83.5 88 SER B C 1
ATOM 4001 O O . SER B 1 88 ? -6.047 -32.812 -25.625 1 83.5 88 SER B O 1
ATOM 4003 N N . ILE B 1 89 ? -8.102 -32.688 -24.953 1 78.5 89 ILE B N 1
ATOM 4004 C CA . ILE B 1 89 ? -8.062 -31.219 -24.906 1 78.5 89 ILE B CA 1
ATOM 4005 C C . ILE B 1 89 ? -7.039 -30.766 -23.875 1 78.5 89 ILE B C 1
ATOM 4007 O O . ILE B 1 89 ? -6.262 -29.844 -24.109 1 78.5 89 ILE B O 1
ATOM 4011 N N . THR B 1 90 ? -7.055 -31.359 -22.719 1 80.12 90 THR B N 1
ATOM 4012 C CA . THR B 1 90 ? -6.09 -31.047 -21.672 1 80.12 90 THR B CA 1
ATOM 4013 C C . THR B 1 90 ? -4.66 -31.203 -22.172 1 80.12 90 THR B C 1
ATOM 4015 O O . THR B 1 90 ? -3.797 -30.375 -21.891 1 80.12 90 THR B O 1
ATOM 4018 N N . ILE B 1 91 ? -4.453 -32.25 -22.875 1 84 91 ILE B N 1
ATOM 4019 C CA . ILE B 1 91 ? -3.127 -32.531 -23.422 1 84 91 ILE B CA 1
ATOM 4020 C C . ILE B 1 91 ? -2.762 -31.469 -24.453 1 84 91 ILE B C 1
ATOM 4022 O O . ILE B 1 91 ? -1.629 -30.984 -24.484 1 84 91 ILE B O 1
ATOM 4026 N N . LEU B 1 92 ? -3.715 -31.094 -25.297 1 82.56 92 LEU B N 1
ATOM 4027 C CA . LEU B 1 92 ? -3.463 -30.094 -26.312 1 82.56 92 LEU B CA 1
ATOM 4028 C C . LEU B 1 92 ? -3.201 -28.719 -25.688 1 82.56 92 LEU B C 1
ATOM 4030 O O . LEU B 1 92 ? -2.367 -27.953 -26.172 1 82.56 92 LEU B O 1
ATOM 4034 N N . CYS B 1 93 ? -3.879 -28.484 -24.609 1 77.62 93 CYS B N 1
ATOM 4035 C CA . CYS B 1 93 ? -3.613 -27.25 -23.875 1 77.62 93 CYS B CA 1
ATOM 4036 C C . CYS B 1 93 ? -2.197 -27.25 -23.312 1 77.62 93 CYS B C 1
ATOM 4038 O O . CYS B 1 93 ? -1.516 -26.219 -23.344 1 77.62 93 CYS B O 1
ATOM 4040 N N . THR B 1 94 ? -1.826 -28.297 -22.812 1 79.06 94 THR B N 1
ATOM 4041 C CA . THR B 1 94 ? -0.468 -28.422 -22.297 1 79.06 94 THR B CA 1
ATOM 4042 C C . THR B 1 94 ? 0.555 -28.234 -23.406 1 79.06 94 THR B C 1
ATOM 4044 O O . THR B 1 94 ? 1.597 -27.609 -23.203 1 79.06 94 THR B O 1
ATOM 4047 N N . TYR B 1 95 ? 0.165 -28.812 -24.562 1 81.25 95 TYR B N 1
ATOM 4048 C CA . TYR B 1 95 ? 0.995 -28.625 -25.75 1 81.25 95 TYR B CA 1
ATOM 4049 C C . TYR B 1 95 ? 1.219 -27.156 -26.047 1 81.25 95 TYR B C 1
ATOM 4051 O O . TYR B 1 95 ? 2.346 -26.734 -26.312 1 81.25 95 TYR B O 1
ATOM 4059 N N . GLU B 1 96 ? 0.217 -26.406 -25.969 1 78.19 96 GLU B N 1
ATOM 4060 C CA . GLU B 1 96 ? 0.292 -24.969 -26.25 1 78.19 96 GLU B CA 1
ATOM 4061 C C . GLU B 1 96 ? 1.049 -24.234 -25.156 1 78.19 96 GLU B C 1
ATOM 4063 O O . GLU B 1 96 ? 1.73 -23.234 -25.438 1 78.19 96 GLU B O 1
ATOM 4068 N N . LEU B 1 97 ? 0.859 -24.688 -23.984 1 74.31 97 LEU B N 1
ATOM 4069 C CA . LEU B 1 97 ? 1.481 -24.031 -22.844 1 74.31 97 LEU B CA 1
ATOM 4070 C C . LEU B 1 97 ? 2.998 -24.203 -22.875 1 74.31 97 LEU B C 1
ATOM 4072 O O . LEU B 1 97 ? 3.729 -23.375 -22.328 1 74.31 97 LEU B O 1
ATOM 4076 N N . MET B 1 98 ? 3.477 -25.234 -23.516 1 76.94 98 MET B N 1
ATOM 4077 C CA . MET B 1 98 ? 4.91 -25.531 -23.547 1 76.94 98 MET B CA 1
ATOM 4078 C C . MET B 1 98 ? 5.664 -24.422 -24.281 1 76.94 98 MET B C 1
ATOM 4080 O O . MET B 1 98 ? 6.859 -24.219 -24.047 1 76.94 98 MET B O 1
ATOM 4084 N N . ASP B 1 99 ? 5.227 -23.688 -25.375 1 68.69 99 ASP B N 1
ATOM 4085 C CA . ASP B 1 99 ? 5.91 -22.641 -26.125 1 68.69 99 ASP B CA 1
ATOM 4086 C C . ASP B 1 99 ? 5.668 -21.266 -25.5 1 68.69 99 ASP B C 1
ATOM 4088 O O . ASP B 1 99 ? 6.504 -20.375 -25.609 1 68.69 99 ASP B O 1
ATOM 4092 N N . ALA B 1 100 ? 4.758 -20.875 -24.797 1 63.94 100 ALA B N 1
ATOM 4093 C CA . ALA B 1 100 ? 4.395 -19.625 -24.125 1 63.94 100 ALA B CA 1
ATOM 4094 C C . ALA B 1 100 ? 2.879 -19.438 -24.109 1 63.94 100 ALA B C 1
ATOM 4096 O O . ALA B 1 100 ? 2.195 -19.719 -25.094 1 63.94 100 ALA B O 1
ATOM 4097 N N . PRO B 1 101 ? 2.604 -19.031 -22.875 1 63.41 101 PRO B N 1
ATOM 4098 C CA . PRO B 1 101 ? 1.162 -18.797 -22.781 1 63.41 101 PRO B CA 1
ATOM 4099 C C . PRO B 1 101 ? 0.671 -17.719 -23.734 1 63.41 101 PRO B C 1
ATOM 4101 O O . PRO B 1 101 ? 1.249 -16.625 -23.781 1 63.41 101 PRO B O 1
ATOM 4104 N N . GLY B 1 102 ? -0.059 -18.078 -24.844 1 64.81 102 GLY B N 1
ATOM 4105 C CA . GLY B 1 102 ? -0.538 -17.141 -25.844 1 64.81 102 GLY B CA 1
ATOM 4106 C C . GLY B 1 102 ? -2.029 -17.25 -26.109 1 64.81 102 GLY B C 1
ATOM 4107 O O . GLY B 1 102 ? -2.75 -17.891 -25.328 1 64.81 102 GLY B O 1
ATOM 4108 N N . THR B 1 103 ? -2.398 -16.562 -26.984 1 66.31 103 THR B N 1
ATOM 4109 C CA . THR B 1 103 ? -3.801 -16.453 -27.359 1 66.31 103 THR B CA 1
ATOM 4110 C C . THR B 1 103 ? -4.375 -17.797 -27.766 1 66.31 103 THR B C 1
ATOM 4112 O O . THR B 1 103 ? -5.527 -18.109 -27.453 1 66.31 103 THR B O 1
ATOM 4115 N N . ALA B 1 104 ? -3.516 -18.625 -28.344 1 64.75 104 ALA B N 1
ATOM 4116 C CA . ALA B 1 104 ? -4.004 -19.922 -28.797 1 64.75 104 ALA B CA 1
ATOM 4117 C C . ALA B 1 104 ? -4.352 -20.812 -27.609 1 64.75 104 ALA B C 1
ATOM 4119 O O . ALA B 1 104 ? -5.379 -21.5 -27.625 1 64.75 104 ALA B O 1
ATOM 4120 N N . TRP B 1 105 ? -3.465 -20.859 -26.672 1 67.38 105 TRP B N 1
ATOM 4121 C CA . TRP B 1 105 ? -3.703 -21.625 -25.453 1 67.38 105 TRP B CA 1
ATOM 4122 C C . TRP B 1 105 ? -5.004 -21.188 -24.781 1 67.38 105 TRP B C 1
ATOM 4124 O O . TRP B 1 105 ? -5.852 -22.016 -24.469 1 67.38 105 TRP B O 1
ATOM 4134 N N . SER B 1 106 ? -5.211 -19.953 -24.734 1 70.5 106 SER B N 1
ATOM 4135 C CA . SER B 1 106 ? -6.418 -19.422 -24.109 1 70.5 106 SER B CA 1
ATOM 4136 C C . SER B 1 106 ? -7.66 -19.75 -24.922 1 70.5 106 SER B C 1
ATOM 4138 O O . SER B 1 106 ? -8.711 -20.062 -24.359 1 70.5 106 SER B O 1
ATOM 4140 N N . ALA B 1 107 ? -7.453 -19.75 -26.141 1 67.56 107 ALA B N 1
ATOM 4141 C CA . ALA B 1 107 ? -8.562 -20.078 -27.031 1 67.56 107 ALA B CA 1
ATOM 4142 C C . ALA B 1 107 ? -8.977 -21.531 -26.875 1 67.56 107 ALA B C 1
ATOM 4144 O O 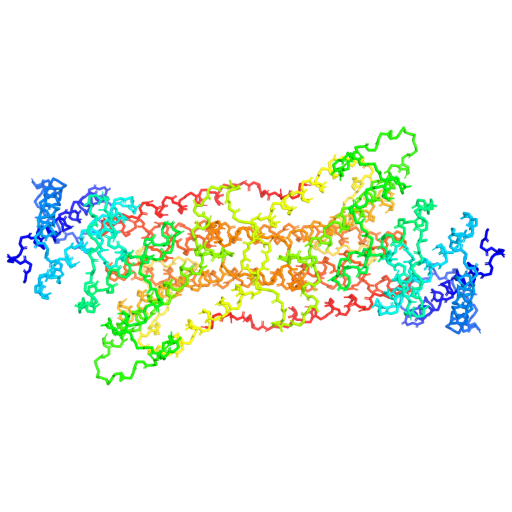. ALA B 1 107 ? -10.172 -21.844 -26.891 1 67.56 107 ALA B O 1
ATOM 4145 N N . HIS B 1 108 ? -8.031 -22.406 -26.734 1 67.56 108 HIS B N 1
ATOM 4146 C CA . HIS B 1 108 ? -8.328 -23.828 -26.547 1 67.56 108 HIS B CA 1
ATOM 4147 C C . HIS B 1 108 ? -9.094 -24.062 -25.25 1 67.56 108 HIS B C 1
ATOM 4149 O O . HIS B 1 108 ? -10.039 -24.859 -25.219 1 67.56 108 HIS B O 1
ATOM 4155 N N . LEU B 1 109 ? -8.695 -23.375 -24.281 1 70.62 109 LEU B N 1
ATOM 4156 C CA . LEU B 1 109 ? -9.391 -23.5 -23.016 1 70.62 109 LEU B CA 1
ATOM 4157 C C . LEU B 1 109 ? -10.82 -22.984 -23.109 1 70.62 109 LEU B C 1
ATOM 4159 O O . LEU B 1 109 ? -11.75 -23.609 -22.609 1 70.62 109 LEU B O 1
ATOM 4163 N N . SER B 1 110 ? -10.961 -21.875 -23.812 1 69.19 110 SER B N 1
ATOM 4164 C CA . SER B 1 110 ? -12.266 -21.234 -23.922 1 69.19 110 SER B CA 1
ATOM 4165 C C . SER B 1 110 ? -13.227 -22.078 -24.75 1 69.19 110 SER B C 1
ATOM 4167 O O . SER B 1 110 ? -14.445 -21.938 -24.641 1 69.19 110 SER B O 1
ATOM 4169 N N . ALA B 1 111 ? -12.68 -22.891 -25.547 1 63.47 111 ALA B N 1
ATOM 4170 C CA . ALA B 1 111 ? -13.492 -23.703 -26.438 1 63.47 111 ALA B CA 1
ATOM 4171 C C . ALA B 1 111 ? -14.133 -24.875 -25.703 1 63.47 111 ALA B C 1
ATOM 4173 O O . ALA B 1 111 ? -15.07 -25.484 -26.203 1 63.47 111 ALA B O 1
ATOM 4174 N N . LEU B 1 112 ? -13.688 -25.047 -24.438 1 68.31 112 LEU B N 1
ATOM 4175 C CA . LEU B 1 112 ? -14.219 -26.172 -23.672 1 68.31 112 LEU B CA 1
ATOM 4176 C C . LEU B 1 112 ? -15.578 -25.812 -23.078 1 68.31 112 LEU B C 1
ATOM 4178 O O . LEU B 1 112 ? -15.75 -24.719 -22.516 1 68.31 112 LEU B O 1
ATOM 4182 N N . PRO B 1 113 ? -16.578 -26.641 -23.312 1 62.53 113 PRO B N 1
ATOM 4183 C CA . PRO B 1 113 ? -17.922 -26.375 -22.766 1 62.53 113 PRO B CA 1
ATOM 4184 C C . PRO B 1 113 ? -17.891 -26.109 -21.266 1 62.53 113 PRO B C 1
ATOM 4186 O O . PRO B 1 113 ? -18.797 -25.453 -20.75 1 62.53 113 PRO B O 1
ATOM 4189 N N . LEU B 1 114 ? -16.922 -26.672 -20.625 1 59.62 114 LEU B N 1
ATOM 4190 C CA . LEU B 1 114 ? -16.781 -26.453 -19.188 1 59.62 114 LEU B CA 1
ATOM 4191 C C . LEU B 1 114 ? -16.625 -24.969 -18.875 1 59.62 114 LEU B C 1
ATOM 4193 O O . LEU B 1 114 ? -17.078 -24.5 -17.828 1 59.62 114 LEU B O 1
ATOM 4197 N N . PHE B 1 115 ? -16.141 -24.156 -19.781 1 59.41 115 PHE B N 1
ATOM 4198 C CA . PHE B 1 115 ? -15.773 -22.766 -19.516 1 59.41 115 PHE B CA 1
ATOM 4199 C C . PHE B 1 115 ? -16.781 -21.812 -20.156 1 59.41 115 PHE B C 1
ATOM 4201 O O . PHE B 1 115 ? -16.797 -20.625 -19.828 1 59.41 115 PHE B O 1
ATOM 4208 N N . ASN B 1 116 ? -17.766 -21.891 -21.125 1 54.72 116 ASN B N 1
ATOM 4209 C CA . ASN B 1 116 ? -18.766 -21.047 -21.75 1 54.72 116 ASN B CA 1
ATOM 4210 C C . ASN B 1 116 ? -20.156 -21.688 -21.688 1 54.72 116 ASN B C 1
ATOM 4212 O O . ASN B 1 116 ? -20.438 -22.625 -22.438 1 54.72 116 ASN B O 1
ATOM 4216 N N . PRO B 1 117 ? -21.062 -21.172 -20.516 1 47.22 117 PRO B N 1
ATOM 4217 C CA . PRO B 1 117 ? -22.391 -21.797 -20.5 1 47.22 117 PRO B CA 1
ATOM 4218 C C . PRO B 1 117 ? -23.266 -21.375 -21.672 1 47.22 117 PRO B C 1
ATOM 4220 O O . PRO B 1 117 ? -24.375 -21.875 -21.844 1 47.22 117 PRO B O 1
ATOM 4223 N N . ASN B 1 118 ? -23.344 -20 -21.953 1 43.28 118 ASN B N 1
ATOM 4224 C CA . ASN B 1 118 ? -24.391 -19.594 -22.906 1 43.28 118 ASN B CA 1
ATOM 4225 C C . ASN B 1 118 ? -24.25 -20.328 -24.234 1 43.28 118 ASN B C 1
ATOM 4227 O O . ASN B 1 118 ? -23.234 -20.203 -24.906 1 43.28 118 ASN B O 1
ATOM 4231 N N . PRO B 1 119 ? -25.234 -21.141 -24.438 1 39 119 PRO B N 1
ATOM 4232 C CA . PRO B 1 119 ? -25.375 -21.828 -25.734 1 39 119 PRO B CA 1
ATOM 4233 C C . PRO B 1 119 ? -25.422 -20.844 -26.906 1 39 119 PRO B C 1
ATOM 4235 O O . PRO B 1 119 ? -25.812 -21.234 -28.016 1 39 119 PRO B O 1
ATOM 4238 N N . SER B 1 120 ? -25.703 -19.453 -26.766 1 35.03 120 SER B N 1
ATOM 4239 C CA . SER B 1 120 ? -26.156 -18.844 -28.016 1 35.03 120 SER B CA 1
ATOM 4240 C C . SER B 1 120 ? -25.203 -19.172 -29.156 1 35.03 120 SER B C 1
ATOM 4242 O O . SER B 1 120 ? -24.078 -19.625 -28.938 1 35.03 120 SER B O 1
ATOM 4244 N N . SER B 1 121 ? -25.266 -18.109 -30.406 1 33.31 121 SER B N 1
ATOM 4245 C CA . SER B 1 121 ? -25.109 -18.25 -31.844 1 33.31 121 SER B CA 1
ATOM 4246 C C . SER B 1 121 ? -23.719 -18.75 -32.219 1 33.31 121 SER B C 1
ATOM 4248 O O . SER B 1 121 ? -23.578 -19.797 -32.875 1 33.31 121 SER B O 1
ATOM 4250 N N . ASN B 1 122 ? -22.844 -17.766 -33.125 1 32.16 122 ASN B N 1
ATOM 4251 C CA . ASN B 1 122 ? -22.047 -17.719 -34.344 1 32.16 122 ASN B CA 1
ATOM 4252 C C . ASN B 1 122 ? -20.594 -18.109 -34.062 1 32.16 122 ASN B C 1
ATOM 4254 O O . ASN B 1 122 ? -19.719 -17.906 -34.938 1 32.16 122 ASN B O 1
ATOM 4258 N N . SER B 1 123 ? -19.953 -17.656 -33.031 1 34.09 123 SER B N 1
ATOM 4259 C CA . SER B 1 123 ? -18.516 -17.922 -33.188 1 34.09 123 SER B CA 1
ATOM 4260 C C . SER B 1 123 ? -18.266 -19.391 -33.438 1 34.09 123 SER B C 1
ATOM 4262 O O . SER B 1 123 ? -18.969 -20.25 -32.938 1 34.09 123 SER B O 1
ATOM 4264 N N . ILE B 1 124 ? -17.656 -19.812 -34.594 1 31.36 124 ILE B N 1
ATOM 4265 C CA . ILE B 1 124 ? -17.516 -21.172 -35.125 1 31.36 124 ILE B CA 1
ATOM 4266 C C . ILE B 1 124 ? -17.469 -22.172 -34 1 31.36 124 ILE B C 1
ATOM 4268 O O . ILE B 1 124 ? -18.047 -23.266 -34.094 1 31.36 124 ILE B O 1
ATOM 4272 N N . LEU B 1 125 ? -16.594 -22.172 -33.031 1 34.41 125 LEU B N 1
ATOM 4273 C CA . LEU B 1 125 ? -16.75 -23.234 -32.031 1 34.41 125 LEU B CA 1
ATOM 4274 C C . LEU B 1 125 ? -17.953 -22.969 -31.125 1 34.41 125 LEU B C 1
ATOM 4276 O O . LEU B 1 125 ? -17.828 -22.297 -30.109 1 34.41 125 LEU B O 1
ATOM 4280 N N . GLY B 1 126 ? -19.234 -22.359 -31.5 1 29.39 126 GLY B N 1
ATOM 4281 C CA . GLY B 1 126 ? -20.516 -21.766 -31.141 1 29.39 126 GLY B CA 1
ATOM 4282 C C . GLY B 1 126 ? -21.281 -22.562 -30.109 1 29.39 126 GLY B C 1
ATOM 4283 O O . GLY B 1 126 ? -22.391 -22.188 -29.719 1 29.39 126 GLY B O 1
ATOM 4284 N N . SER B 1 127 ? -21.766 -23.906 -30.547 1 27.08 127 SER B N 1
ATOM 4285 C CA . SER B 1 127 ? -22.781 -24.656 -29.828 1 27.08 127 SER B CA 1
ATOM 4286 C C . SER B 1 127 ? -22.547 -24.609 -28.328 1 27.08 127 SER B C 1
ATOM 4288 O O . SER B 1 127 ? -21.406 -24.688 -27.875 1 27.08 127 SER B O 1
ATOM 4290 N N . PRO B 1 128 ? -23.562 -23.953 -27.688 1 31.05 128 PRO B N 1
ATOM 4291 C CA . PRO B 1 128 ? -23.625 -23.938 -26.219 1 31.05 128 PRO B CA 1
ATOM 4292 C C . PRO B 1 128 ? -23.328 -25.297 -25.609 1 31.05 128 PRO B C 1
ATOM 4294 O O . PRO B 1 128 ? -24.078 -26.25 -25.828 1 31.05 128 PRO B O 1
ATOM 4297 N N . ILE B 1 129 ? -22.234 -25.922 -25.953 1 29.72 129 ILE B N 1
ATOM 4298 C CA . ILE B 1 129 ? -21.984 -27.234 -25.359 1 29.72 129 ILE B CA 1
ATOM 4299 C C . ILE B 1 129 ? -22.344 -27.188 -23.875 1 29.72 129 ILE B C 1
ATOM 4301 O O . ILE B 1 129 ? -21.734 -26.469 -23.094 1 29.72 129 ILE B O 1
ATOM 4305 N N . THR B 1 130 ? -23.656 -27.203 -23.672 1 31.98 130 THR B N 1
ATOM 4306 C CA . THR B 1 130 ? -24.078 -27.562 -22.328 1 31.98 130 THR B CA 1
ATOM 4307 C C . THR B 1 130 ? -23.219 -28.688 -21.766 1 31.98 130 THR B C 1
ATOM 4309 O O . THR B 1 130 ? -23.203 -29.797 -22.312 1 31.98 130 THR B O 1
ATOM 4312 N N . ILE B 1 131 ? -22.031 -28.484 -21.531 1 36.66 131 ILE B N 1
ATOM 4313 C CA . ILE B 1 131 ? -21.219 -29.5 -20.875 1 36.66 131 ILE B CA 1
ATOM 4314 C C . ILE B 1 131 ? -22.062 -30.266 -19.859 1 36.66 131 ILE B C 1
ATOM 4316 O O . ILE B 1 131 ? -22.547 -29.672 -18.891 1 36.66 131 ILE B O 1
ATOM 4320 N N . PRO B 1 132 ? -22.719 -31.234 -20.312 1 36.59 132 PRO B N 1
ATOM 4321 C CA . PRO B 1 132 ? -23.391 -31.953 -19.234 1 36.59 132 PRO B CA 1
ATOM 4322 C C . PRO B 1 132 ? -22.562 -32.062 -17.969 1 36.59 132 PRO B C 1
ATOM 4324 O O . PRO B 1 132 ? -21.328 -32.094 -18.031 1 36.59 132 PRO B O 1
ATOM 4327 N N . ARG B 1 133 ? -22.938 -31.375 -16.875 1 42.47 133 ARG B N 1
ATOM 4328 C CA . ARG B 1 133 ? -22.484 -31.484 -15.484 1 42.47 133 ARG B CA 1
ATOM 4329 C C . ARG B 1 133 ? -21.812 -32.844 -15.234 1 42.47 133 ARG B C 1
ATOM 4331 O O . ARG B 1 133 ? -21.406 -33.125 -14.109 1 42.47 133 ARG B O 1
ATOM 4338 N N . ALA B 1 134 ? -21.969 -33.75 -16.156 1 41.94 134 ALA B N 1
ATOM 4339 C CA . ALA B 1 134 ? -21.469 -35.094 -15.812 1 41.94 134 ALA B CA 1
ATOM 4340 C C . ALA B 1 134 ? -20 -35.031 -15.406 1 41.94 134 ALA B C 1
ATOM 4342 O O . ALA B 1 134 ? -19.312 -34.062 -15.695 1 41.94 134 ALA B O 1
ATOM 4343 N N . ALA B 1 135 ? -19.406 -36.438 -15.094 1 45.91 135 ALA B N 1
ATOM 4344 C CA . ALA B 1 135 ? -18.359 -37 -14.242 1 45.91 135 ALA B CA 1
ATOM 4345 C C . ALA B 1 135 ? -16.969 -36.75 -14.844 1 45.91 135 ALA B C 1
ATOM 4347 O O . ALA B 1 135 ? -16.484 -37.531 -15.656 1 45.91 135 ALA B O 1
ATOM 4348 N N . VAL B 1 136 ? -16.781 -35.531 -15.531 1 53.44 136 VAL B N 1
ATOM 4349 C CA . VAL B 1 136 ? -15.336 -35.469 -15.758 1 53.44 136 VAL B CA 1
ATOM 4350 C C . VAL B 1 136 ? -14.602 -36.062 -14.57 1 53.44 136 VAL B C 1
ATOM 4352 O O . VAL B 1 136 ? -14.883 -35.75 -13.414 1 53.44 136 VAL B O 1
ATOM 4355 N N . SER B 1 137 ? -13.992 -37.188 -14.891 1 60.12 137 SER B N 1
ATOM 4356 C CA . SER B 1 137 ? -13.242 -37.844 -13.82 1 60.12 137 SER B CA 1
ATOM 4357 C C . SER B 1 137 ? -12.391 -36.844 -13.047 1 60.12 137 SER B C 1
ATOM 4359 O O . SER B 1 137 ? -12 -35.812 -13.586 1 60.12 137 SER B O 1
ATOM 4361 N N . GLY B 1 138 ? -12.25 -37.031 -11.828 1 72.94 138 GLY B N 1
ATOM 4362 C CA . GLY B 1 138 ? -11.602 -36.188 -10.852 1 72.94 138 GLY B CA 1
ATOM 4363 C C . GLY B 1 138 ? -10.25 -35.688 -11.312 1 72.94 138 GLY B C 1
ATOM 4364 O O . GLY B 1 138 ? -10.008 -34.469 -11.32 1 72.94 138 GLY B O 1
ATOM 4365 N N . PRO B 1 139 ? -9.445 -36.531 -11.969 1 78.06 139 PRO B N 1
ATOM 4366 C CA . PRO B 1 139 ? -8.094 -36.094 -12.305 1 78.06 139 PRO B CA 1
ATOM 4367 C C . PRO B 1 139 ? -8.055 -35.156 -13.5 1 78.06 139 PRO B C 1
ATOM 4369 O O . PRO B 1 139 ? -7.273 -34.188 -13.523 1 78.06 139 PRO B O 1
ATOM 4372 N N . ILE B 1 140 ? -8.859 -35.406 -14.539 1 81.12 140 ILE B N 1
ATOM 4373 C CA . ILE B 1 140 ? -8.883 -34.531 -15.727 1 81.12 140 ILE B CA 1
ATOM 4374 C C . ILE B 1 140 ? -9.43 -33.156 -15.359 1 81.12 140 ILE B C 1
ATOM 4376 O O . ILE B 1 140 ? -8.906 -32.156 -15.82 1 81.12 140 ILE B O 1
ATOM 4380 N N . PHE B 1 141 ? -10.461 -33.156 -14.516 1 84.5 141 PHE B N 1
ATOM 4381 C CA . PHE B 1 141 ? -11.047 -31.891 -14.078 1 84.5 141 PHE B CA 1
ATOM 4382 C C . PHE B 1 141 ? -10 -31.016 -13.391 1 84.5 141 PHE B C 1
ATOM 4384 O O . PHE B 1 141 ? -9.875 -29.828 -13.703 1 84.5 141 PHE B O 1
ATOM 4391 N N . TRP B 1 142 ? -9.305 -31.625 -12.539 1 88.31 142 TRP B N 1
ATOM 4392 C CA . TRP B 1 142 ? -8.344 -30.859 -11.75 1 88.31 142 TRP B CA 1
ATOM 4393 C C . TRP B 1 142 ? -7.168 -30.406 -12.617 1 88.31 142 TRP B C 1
ATOM 4395 O O . TRP B 1 142 ? -6.59 -29.344 -12.383 1 88.31 142 TRP B O 1
ATOM 4405 N N . SER B 1 143 ? -6.797 -31.203 -13.586 1 86.19 143 SER B N 1
ATOM 4406 C CA . SER B 1 143 ? -5.781 -30.75 -14.539 1 86.19 143 SER B CA 1
ATOM 4407 C C . SER B 1 143 ? -6.25 -29.516 -15.305 1 86.19 143 SER B C 1
ATOM 4409 O O . SER B 1 143 ? -5.48 -28.578 -15.508 1 86.19 143 SER B O 1
ATOM 4411 N N . LEU B 1 144 ? -7.477 -29.531 -15.695 1 84.06 144 LEU B N 1
ATOM 4412 C CA . LEU B 1 144 ? -8.047 -28.391 -16.406 1 84.06 144 LEU B CA 1
ATOM 4413 C C . LEU B 1 144 ? -8.156 -27.188 -15.484 1 84.06 144 LEU B C 1
ATOM 4415 O O . LEU B 1 144 ? -7.914 -26.047 -15.914 1 84.06 144 LEU B O 1
ATOM 4419 N N . ALA B 1 145 ? -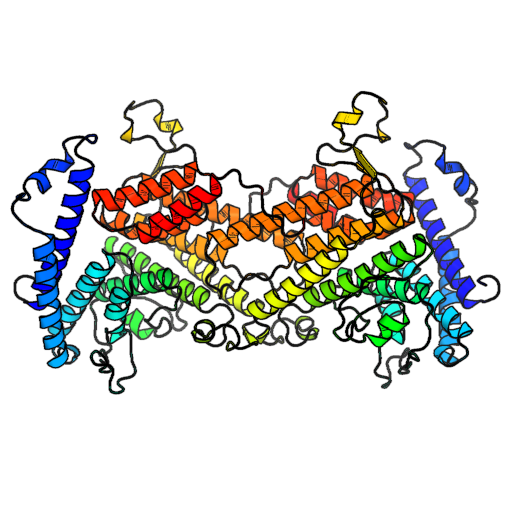8.562 -27.453 -14.289 1 88.88 145 ALA B N 1
ATOM 4420 C CA . ALA B 1 145 ? -8.664 -26.375 -13.305 1 88.88 145 ALA B CA 1
ATOM 4421 C C . ALA B 1 145 ? -7.312 -25.688 -13.086 1 88.88 145 ALA B C 1
ATOM 4423 O O . ALA B 1 145 ? -7.238 -24.469 -13 1 88.88 145 ALA B O 1
ATOM 4424 N N . ARG B 1 146 ? -6.309 -26.469 -13.031 1 89.75 146 ARG B N 1
ATOM 4425 C CA . ARG B 1 146 ? -4.969 -25.922 -12.852 1 89.75 146 ARG B CA 1
ATOM 4426 C C . ARG B 1 146 ? -4.547 -25.094 -14.055 1 89.75 146 ARG B C 1
ATOM 4428 O O . ARG B 1 146 ? -3.91 -24.047 -13.906 1 89.75 146 ARG B O 1
ATOM 4435 N N . GLN B 1 147 ? -4.852 -25.547 -15.203 1 86.19 147 GLN B N 1
ATOM 4436 C CA . GLN B 1 147 ? -4.531 -24.781 -16.406 1 86.19 147 GLN B CA 1
ATOM 4437 C C . GLN B 1 147 ? -5.328 -23.484 -16.469 1 86.19 147 GLN B C 1
ATOM 4439 O O . GLN B 1 147 ? -4.801 -22.438 -16.859 1 86.19 147 GLN B O 1
ATOM 4444 N N . ASP B 1 148 ? -6.57 -23.578 -16.141 1 87.19 148 ASP B N 1
ATOM 4445 C CA . ASP B 1 148 ? -7.414 -22.391 -16.094 1 87.19 148 ASP B CA 1
ATOM 4446 C C . ASP B 1 148 ? -6.844 -21.359 -15.117 1 87.19 148 ASP B C 1
ATOM 4448 O O . ASP B 1 148 ? -6.789 -20.156 -15.43 1 87.19 148 ASP B O 1
ATOM 4452 N N . LEU B 1 149 ? -6.441 -21.859 -13.992 1 90.81 149 LEU B N 1
ATOM 4453 C CA . LEU B 1 149 ? -5.844 -21 -12.984 1 90.81 149 LEU B CA 1
ATOM 4454 C C . LEU B 1 149 ? -4.582 -20.328 -13.523 1 90.81 149 LEU B C 1
ATOM 4456 O O . LEU B 1 149 ? -4.391 -19.125 -13.352 1 90.81 149 LEU B O 1
ATOM 4460 N N . LEU B 1 150 ? -3.762 -21.156 -14.102 1 87.88 150 LEU B N 1
ATOM 4461 C CA . LEU B 1 150 ? -2.533 -20.609 -14.672 1 87.88 150 LEU B CA 1
ATOM 4462 C C . LEU B 1 150 ? -2.842 -19.531 -15.711 1 87.88 150 LEU B C 1
ATOM 4464 O O . LEU B 1 150 ? -2.193 -18.484 -15.742 1 87.88 150 LEU B O 1
ATOM 4468 N N . CYS B 1 151 ? -3.814 -19.75 -16.516 1 84.31 151 CYS B N 1
ATOM 4469 C CA . CYS B 1 151 ? -4.23 -18.781 -17.516 1 84.31 151 CYS B CA 1
ATOM 4470 C C . CYS B 1 151 ? -4.711 -17.484 -16.859 1 84.31 151 CYS B C 1
ATOM 4472 O O . CYS B 1 151 ? -4.406 -16.391 -17.344 1 84.31 151 CYS B O 1
ATOM 4474 N N . ALA B 1 152 ? -5.422 -17.656 -15.836 1 86.88 152 ALA B N 1
ATOM 4475 C CA . ALA B 1 152 ? -5.934 -16.484 -15.109 1 86.88 152 ALA B CA 1
ATOM 4476 C C . ALA B 1 152 ? -4.789 -15.633 -14.57 1 86.88 152 ALA B C 1
ATOM 4478 O O . ALA B 1 152 ? -4.836 -14.406 -14.641 1 86.88 152 ALA B O 1
ATOM 4479 N N . PHE B 1 153 ? -3.764 -16.234 -14.086 1 85.75 153 PHE B N 1
ATOM 4480 C CA . PHE B 1 153 ? -2.623 -15.508 -13.539 1 85.75 153 PHE B CA 1
ATOM 4481 C C . PHE B 1 153 ? -1.834 -14.82 -14.648 1 85.75 153 PHE B C 1
ATOM 4483 O O . PHE B 1 153 ? -1.457 -13.656 -14.516 1 85.75 153 PHE B O 1
ATOM 4490 N N 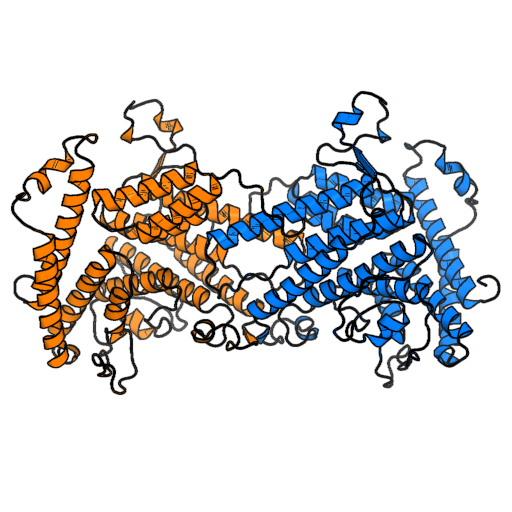. ILE B 1 154 ? -1.621 -15.523 -15.664 1 79.19 154 ILE B N 1
ATOM 4491 C CA . ILE B 1 154 ? -0.797 -15 -16.75 1 79.19 154 ILE B CA 1
ATOM 4492 C C . ILE B 1 154 ? -1.532 -13.867 -17.469 1 79.19 154 ILE B C 1
ATOM 4494 O O . ILE B 1 154 ? -0.934 -12.836 -17.781 1 79.19 154 ILE B O 1
ATOM 4498 N N . SER B 1 155 ? -2.826 -14.055 -17.656 1 77.69 155 SER B N 1
ATOM 4499 C CA . SER B 1 155 ? -3.607 -13.062 -18.391 1 77.69 155 SER B CA 1
ATOM 4500 C C . SER B 1 155 ? -4.219 -12.031 -17.438 1 77.69 155 SER B C 1
ATOM 4502 O O . SER B 1 155 ? -4.879 -11.094 -17.891 1 77.69 155 SER B O 1
ATOM 4504 N N . GLU B 1 156 ? -4.086 -12.266 -16.141 1 80.44 156 GLU B N 1
ATOM 4505 C CA . GLU B 1 156 ? -4.633 -11.367 -15.133 1 80.44 156 GLU B CA 1
ATOM 4506 C C . GLU B 1 156 ? -6.141 -11.203 -15.297 1 80.44 156 GLU B C 1
ATOM 4508 O O . GLU B 1 156 ? -6.648 -10.078 -15.328 1 80.44 156 GLU B O 1
ATOM 4513 N N . THR B 1 157 ? -6.805 -12.273 -15.453 1 82.94 157 THR B N 1
ATOM 4514 C CA . THR B 1 157 ? -8.258 -12.328 -15.578 1 82.94 157 THR B CA 1
ATOM 4515 C C . THR B 1 157 ? -8.852 -13.297 -14.555 1 82.94 157 THR B C 1
ATOM 4517 O O . THR B 1 157 ? -8.117 -13.992 -13.852 1 82.94 157 THR B O 1
ATOM 4520 N N . GLN B 1 158 ? -10.148 -13.289 -14.547 1 87.38 158 GLN B N 1
ATOM 4521 C CA . GLN B 1 158 ? -10.82 -14.273 -13.703 1 87.38 158 GLN B CA 1
ATOM 4522 C C . GLN B 1 158 ? -10.734 -15.664 -14.312 1 87.38 158 GLN B C 1
ATOM 4524 O O . GLN B 1 158 ? -10.508 -15.812 -15.516 1 87.38 158 GLN B O 1
ATOM 4529 N N . THR B 1 159 ? -10.852 -16.609 -13.453 1 89.38 159 THR B N 1
ATOM 4530 C CA . THR B 1 159 ? -10.914 -17.984 -13.945 1 89.38 159 THR B CA 1
ATOM 4531 C C . THR B 1 159 ? -12.156 -18.188 -14.805 1 89.38 159 THR B C 1
ATOM 4533 O O . THR B 1 159 ? -13.172 -17.531 -14.609 1 89.38 159 THR B O 1
ATOM 4536 N N . ARG B 1 160 ? -12.062 -19.062 -15.703 1 84.31 160 ARG B N 1
ATOM 4537 C CA . ARG B 1 160 ? -13.195 -19.422 -16.547 1 84.31 160 ARG B CA 1
ATOM 4538 C C . ARG B 1 160 ? -14.195 -20.281 -15.781 1 84.31 160 ARG B C 1
ATOM 4540 O O . ARG B 1 160 ? -15.414 -20.125 -15.938 1 84.31 160 ARG B O 1
ATOM 4547 N N . LEU B 1 161 ? -13.656 -21.172 -14.969 1 85.94 161 LEU B N 1
ATOM 4548 C CA . LEU B 1 161 ? -14.523 -21.984 -14.117 1 85.94 161 LEU B CA 1
ATOM 4549 C C . LEU B 1 161 ? -15.141 -21.141 -13.008 1 85.94 161 LEU B C 1
ATOM 4551 O O . LEU B 1 161 ? -14.445 -20.328 -12.383 1 85.94 161 LEU B O 1
ATOM 4555 N N . ASP B 1 162 ? -16.406 -21.359 -12.812 1 85.75 162 ASP B N 1
ATOM 4556 C CA . ASP B 1 162 ? -17.109 -20.625 -11.766 1 85.75 162 ASP B CA 1
ATOM 4557 C C . ASP B 1 162 ? -16.859 -21.234 -10.391 1 85.75 162 ASP B C 1
ATOM 4559 O O . ASP B 1 162 ? -17.328 -22.344 -10.109 1 85.75 162 ASP B O 1
ATOM 4563 N N . LEU B 1 163 ? -16.25 -20.531 -9.609 1 86.94 163 LEU B N 1
ATOM 4564 C CA . LEU B 1 163 ? -15.891 -21.031 -8.289 1 86.94 163 LEU B CA 1
ATOM 4565 C C . LEU B 1 163 ? -17.109 -21.047 -7.363 1 86.94 163 LEU B C 1
ATOM 4567 O O . LEU B 1 163 ? -17.078 -21.688 -6.316 1 86.94 163 LEU B O 1
ATOM 4571 N N . LYS B 1 164 ? -18.125 -20.359 -7.727 1 83.12 164 LYS B N 1
ATOM 4572 C CA . LYS B 1 164 ? -19.328 -20.312 -6.898 1 83.12 164 LYS B CA 1
ATOM 4573 C C . LYS B 1 164 ? -20.234 -21.516 -7.16 1 83.12 164 LYS B C 1
ATOM 4575 O O . LYS B 1 164 ? -21.156 -21.781 -6.391 1 83.12 164 LYS B O 1
ATOM 4580 N N . ASP B 1 165 ? -19.953 -22.172 -8.234 1 82.94 165 ASP B N 1
ATOM 4581 C CA . ASP B 1 165 ? -20.688 -23.406 -8.516 1 82.94 165 ASP B CA 1
ATOM 4582 C C . ASP B 1 165 ? -20.188 -24.562 -7.645 1 82.94 165 ASP B C 1
ATOM 4584 O O . ASP B 1 165 ? -19.453 -25.422 -8.125 1 82.94 165 ASP B O 1
ATOM 4588 N N . ILE B 1 166 ? -20.672 -24.688 -6.48 1 81.06 166 ILE B N 1
ATOM 4589 C CA . ILE B 1 166 ? -20.156 -25.609 -5.473 1 81.06 166 ILE B CA 1
ATOM 4590 C C . ILE B 1 166 ? -20.438 -27.047 -5.898 1 81.06 166 ILE B C 1
ATOM 4592 O O . ILE B 1 166 ? -19.641 -27.938 -5.629 1 81.06 166 ILE B O 1
ATOM 4596 N N . ARG B 1 167 ? -21.531 -27.25 -6.562 1 78.69 167 ARG B N 1
ATOM 4597 C CA . ARG B 1 167 ? -21.891 -28.594 -7.008 1 78.69 167 ARG B CA 1
ATOM 4598 C C . ARG B 1 167 ? -20.875 -29.125 -8 1 78.69 167 ARG B C 1
ATOM 4600 O O . ARG B 1 167 ? -20.516 -30.297 -7.949 1 78.69 167 ARG B O 1
ATOM 4607 N N . LEU B 1 168 ? -20.469 -28.25 -8.852 1 80.56 168 LEU B N 1
ATOM 4608 C CA . LEU B 1 168 ? -19.438 -28.641 -9.812 1 80.56 168 LEU B CA 1
ATOM 4609 C C . LEU B 1 168 ? -18.172 -29.125 -9.109 1 80.56 168 LEU B C 1
ATOM 4611 O O . LEU B 1 168 ? -17.641 -30.188 -9.438 1 80.56 168 LEU B O 1
ATOM 4615 N N . TRP B 1 169 ? -17.734 -28.469 -8.133 1 85.44 169 TRP B N 1
ATOM 4616 C CA . TRP B 1 169 ? -16.5 -28.781 -7.422 1 85.44 169 TRP B CA 1
ATOM 4617 C C . TRP B 1 169 ? -16.672 -29.969 -6.496 1 85.44 169 TRP B C 1
ATOM 4619 O O . TRP B 1 169 ? -15.758 -30.781 -6.332 1 85.44 169 TRP B O 1
ATOM 4629 N N . GLN B 1 170 ? -17.891 -30.109 -5.945 1 82.38 170 GLN B N 1
ATOM 4630 C CA . GLN B 1 170 ? -18.172 -31.281 -5.121 1 82.38 170 GLN B CA 1
ATOM 4631 C C . GLN B 1 170 ? -18.172 -32.562 -5.957 1 82.38 170 GLN B C 1
ATOM 4633 O O . GLN B 1 170 ? -17.672 -33.594 -5.508 1 82.38 170 GLN B O 1
ATOM 4638 N N . ASN B 1 171 ? -18.609 -32.406 -7.129 1 78.81 171 ASN B N 1
ATOM 4639 C CA . ASN B 1 171 ? -18.594 -33.531 -8.047 1 78.81 171 ASN B CA 1
ATOM 4640 C C . ASN B 1 171 ? -17.188 -33.938 -8.43 1 78.81 171 ASN B C 1
ATOM 4642 O O . ASN B 1 171 ? -16.938 -35.094 -8.805 1 78.81 171 ASN B O 1
ATOM 4646 N N . ALA B 1 172 ? -16.328 -32.969 -8.352 1 83.5 172 ALA B N 1
ATOM 4647 C CA . ALA B 1 172 ? -14.938 -33.25 -8.68 1 83.5 172 ALA B CA 1
ATOM 4648 C C . ALA B 1 172 ? -14.172 -33.75 -7.457 1 83.5 172 ALA B C 1
ATOM 4650 O O . ALA B 1 172 ? -12.969 -34 -7.531 1 83.5 172 ALA B O 1
ATOM 4651 N N . GLY B 1 173 ? -14.867 -33.812 -6.242 1 81.38 173 GLY B N 1
ATOM 4652 C CA . GLY B 1 173 ? -14.258 -34.406 -5.07 1 81.38 173 GLY B CA 1
ATOM 4653 C C . GLY B 1 173 ? -13.992 -33.406 -3.957 1 81.38 173 GLY B C 1
ATOM 4654 O O . GLY B 1 173 ? -13.453 -33.75 -2.91 1 81.38 173 GLY B O 1
ATOM 4655 N N . LEU B 1 174 ? -14.336 -32.188 -4.234 1 85 174 LEU B N 1
ATOM 4656 C CA . LEU B 1 174 ? -14.141 -31.172 -3.199 1 85 174 LEU B CA 1
ATOM 4657 C C . LEU B 1 174 ? -15.188 -31.328 -2.096 1 85 174 LEU B C 1
ATOM 4659 O O . LEU B 1 174 ? -16.375 -31.469 -2.377 1 85 174 LEU B O 1
ATOM 4663 N N . VAL B 1 175 ? -14.727 -31.328 -0.887 1 79.88 175 VAL B N 1
ATOM 4664 C CA . VAL B 1 175 ? -15.633 -31.469 0.245 1 79.88 175 VAL B CA 1
ATOM 4665 C C . VAL B 1 175 ? -15.844 -30.109 0.91 1 79.88 175 VAL B C 1
ATOM 4667 O O . VAL B 1 175 ? -14.922 -29.562 1.517 1 79.88 175 VAL B O 1
ATOM 4670 N N . THR B 1 176 ? -16.984 -29.531 0.678 1 77.06 176 THR B N 1
ATOM 4671 C CA . THR B 1 176 ? -17.297 -28.219 1.24 1 77.06 176 THR B CA 1
ATOM 4672 C C . THR B 1 176 ? -18.625 -28.266 2.002 1 77.06 176 THR B C 1
ATOM 4674 O O . THR B 1 176 ? -19.406 -29.203 1.827 1 77.06 176 THR B O 1
ATOM 4677 N N . ASP B 1 177 ? -18.75 -27.344 2.906 1 69.25 177 ASP B N 1
ATOM 4678 C CA . ASP B 1 177 ? -20.031 -27.219 3.588 1 69.25 177 ASP B CA 1
ATOM 4679 C C . ASP B 1 177 ? -21.031 -26.453 2.732 1 69.25 177 ASP B C 1
ATOM 4681 O O . ASP B 1 177 ? -20.781 -26.172 1.558 1 69.25 177 ASP B O 1
ATOM 4685 N N . GLU B 1 178 ? -22.141 -26.172 3.373 1 62.72 178 GLU B N 1
ATOM 4686 C CA . GLU B 1 178 ? -23.234 -25.516 2.672 1 62.72 178 GLU B CA 1
ATOM 4687 C C . GLU B 1 178 ? -22.844 -24.078 2.289 1 62.72 178 GLU B C 1
ATOM 4689 O O . GLU B 1 178 ? -23.375 -23.531 1.321 1 62.72 178 GLU B O 1
ATOM 4694 N N . CYS B 1 179 ? -21.797 -23.609 3.086 1 62.56 179 CYS B N 1
ATOM 4695 C CA . CYS B 1 179 ? -21.453 -22.203 2.875 1 62.56 179 CYS B CA 1
ATOM 4696 C C . CYS B 1 179 ? -20.25 -22.078 1.96 1 62.56 179 CYS B C 1
ATOM 4698 O O . CYS B 1 179 ? -19.766 -20.969 1.703 1 62.56 179 CYS B O 1
ATOM 4700 N N . GLY B 1 180 ? -19.766 -23.281 1.498 1 64.06 180 GLY B N 1
ATOM 4701 C CA . GLY B 1 180 ? -18.641 -23.25 0.574 1 64.06 180 GLY B CA 1
ATOM 4702 C C . GLY B 1 180 ? -17.297 -23.219 1.271 1 64.06 180 GLY B C 1
ATOM 4703 O O . GLY B 1 180 ? -16.297 -22.812 0.679 1 64.06 180 GLY B O 1
ATOM 4704 N N . SER B 1 181 ? -17.328 -23.5 2.549 1 71.5 181 SER B N 1
ATOM 4705 C CA . SER B 1 181 ? -16.078 -23.578 3.277 1 71.5 181 SER B CA 1
ATOM 4706 C C . SER B 1 181 ? -15.508 -25 3.25 1 71.5 181 SER B C 1
ATOM 4708 O O . SER B 1 181 ? -16.266 -25.969 3.328 1 71.5 181 SER B O 1
ATOM 4710 N N . LEU B 1 182 ? -14.203 -25.109 2.98 1 72.44 182 LEU B N 1
ATOM 4711 C CA . LEU B 1 182 ? -13.555 -26.422 2.926 1 72.44 182 LEU B CA 1
ATOM 4712 C C . LEU B 1 182 ? -13.758 -27.172 4.23 1 72.44 182 LEU B C 1
ATOM 4714 O O . LEU B 1 182 ? -13.68 -26.594 5.316 1 72.44 182 LEU B O 1
ATOM 4718 N N . MET B 1 183 ? -14.352 -28.438 4.156 1 65.19 183 MET B N 1
ATOM 4719 C CA . MET B 1 183 ? -14.508 -29.312 5.305 1 65.19 183 MET B CA 1
ATOM 4720 C C . MET B 1 183 ? -13.352 -30.297 5.402 1 65.19 183 MET B C 1
ATOM 4722 O O . MET B 1 183 ? -12.703 -30.609 4.398 1 65.19 183 MET B O 1
ATOM 4726 N N . PRO B 1 184 ? -13 -30.578 6.676 1 60.19 184 PRO B N 1
ATOM 4727 C CA . PRO B 1 184 ? -11.898 -31.531 6.812 1 60.19 184 PRO B CA 1
ATOM 4728 C C . PRO B 1 184 ? -12.148 -32.812 6.043 1 60.19 184 PRO B C 1
ATOM 4730 O O . PRO B 1 184 ? -13.289 -33.281 5.949 1 60.19 184 PRO B O 1
ATOM 4733 N N . PHE B 1 185 ? -11.266 -33.156 5.176 1 53.41 185 PHE B N 1
ATOM 4734 C CA . PHE B 1 185 ? -11.312 -34.406 4.41 1 53.41 185 PHE B CA 1
ATOM 4735 C C . PHE B 1 185 ? -11.242 -35.625 5.336 1 53.41 185 PHE B C 1
ATOM 4737 O O . PHE B 1 185 ? -10.297 -35.75 6.113 1 53.41 185 PHE B O 1
ATOM 4744 N N . TYR B 1 186 ? -12.383 -36.25 5.93 1 46.62 186 TYR B N 1
ATOM 4745 C CA . TYR B 1 186 ? -12.32 -37.438 6.777 1 46.62 186 TYR B CA 1
ATOM 4746 C C . TYR B 1 186 ? -12.18 -38.688 5.941 1 46.62 186 TYR B C 1
ATOM 4748 O O . TYR B 1 186 ? -13.125 -39.469 5.805 1 46.62 186 TYR B O 1
ATOM 4756 N N . ILE B 1 187 ? -11.859 -38.719 4.773 1 46.47 187 ILE B N 1
ATOM 4757 C CA . ILE B 1 187 ? -11.93 -40.062 4.258 1 46.47 187 ILE B CA 1
ATOM 4758 C C . ILE B 1 187 ? -10.766 -40.906 4.809 1 46.47 187 ILE B C 1
ATOM 4760 O O . ILE B 1 187 ? -9.633 -40.406 4.875 1 46.47 187 ILE B O 1
ATOM 4764 N N . SER B 1 188 ? -11.055 -42.156 5.422 1 39.97 188 SER B N 1
ATOM 4765 C CA . SER B 1 188 ? -10.219 -43.188 6.02 1 39.97 188 SER B CA 1
ATOM 4766 C C . SER B 1 188 ? -8.883 -43.312 5.293 1 39.97 188 SER B C 1
ATOM 4768 O O . SER B 1 188 ? -7.828 -43.344 5.926 1 39.97 188 SER B O 1
ATOM 4770 N N . ASN B 1 189 ? -8.695 -44.219 4.266 1 42.69 189 ASN B N 1
ATOM 4771 C CA . ASN B 1 189 ? -7.574 -45.125 4.117 1 42.69 189 ASN B CA 1
ATOM 4772 C C . ASN B 1 189 ? -6.355 -44.438 3.512 1 42.69 189 ASN B C 1
ATOM 4774 O O . ASN B 1 189 ? -5.219 -44.844 3.754 1 42.69 189 ASN B O 1
ATOM 4778 N N . ALA B 1 190 ? -6.039 -44.219 2.043 1 48.5 190 ALA B N 1
ATOM 4779 C CA . ALA B 1 190 ? -4.703 -44.219 1.455 1 48.5 190 ALA B CA 1
ATOM 4780 C C . ALA B 1 190 ? -4.137 -42.781 1.401 1 48.5 190 ALA B C 1
ATOM 4782 O O . ALA B 1 190 ? -4.809 -41.875 0.933 1 48.5 190 ALA B O 1
ATOM 4783 N N . ALA B 1 191 ? -3.049 -42.438 2.23 1 45.28 191 ALA B N 1
ATOM 4784 C CA . ALA B 1 191 ? -2.266 -41.219 2.371 1 45.28 191 ALA B CA 1
ATOM 4785 C C . ALA B 1 191 ? -2.197 -40.438 1.052 1 45.28 191 ALA B C 1
ATOM 4787 O O . ALA B 1 191 ? -2.375 -39.219 1.023 1 45.28 191 ALA B O 1
ATOM 4788 N N . ASP B 1 192 ? -1.943 -41.125 0.013 1 52.12 192 ASP B N 1
ATOM 4789 C CA . ASP B 1 192 ? -1.799 -40.5 -1.305 1 52.12 192 ASP B CA 1
ATOM 4790 C C . ASP B 1 192 ? -3.086 -39.812 -1.728 1 52.12 192 ASP B C 1
ATOM 4792 O O . ASP B 1 192 ? -3.041 -38.75 -2.348 1 52.12 192 ASP B O 1
ATOM 4796 N N . VAL B 1 193 ? -4.051 -40.312 -1.126 1 66.44 193 VAL B N 1
ATOM 4797 C CA . VAL B 1 193 ? -5.359 -39.781 -1.497 1 66.44 193 VAL B CA 1
ATOM 4798 C C . VAL B 1 193 ? -5.629 -38.5 -0.749 1 66.44 193 VAL B C 1
ATOM 4800 O O . VAL B 1 193 ? -6.141 -37.531 -1.327 1 66.44 193 VAL B O 1
ATOM 4803 N N . GLU B 1 194 ? -5 -38.469 0.429 1 82.25 194 GLU B N 1
ATOM 4804 C CA . GLU B 1 194 ? -5.234 -37.25 1.219 1 82.25 194 GLU B CA 1
ATOM 4805 C C . GLU B 1 194 ? -4.418 -36.094 0.691 1 82.25 194 GLU B C 1
ATOM 4807 O O . GLU B 1 194 ? -4.918 -34.969 0.61 1 82.25 194 GLU B O 1
ATOM 4812 N N . GLU B 1 195 ? -3.15 -36.375 0.305 1 89.12 195 GLU B N 1
ATOM 4813 C CA . GLU B 1 195 ? -2.289 -35.312 -0.206 1 89.12 195 GLU B CA 1
ATOM 4814 C C . GLU B 1 195 ? -2.859 -34.719 -1.487 1 89.12 195 GLU B C 1
ATOM 4816 O O . GLU B 1 195 ? -2.807 -33.5 -1.684 1 89.12 195 GLU B O 1
ATOM 4821 N N . ASP B 1 196 ? -3.396 -35.594 -2.273 1 88.56 196 ASP B N 1
ATOM 4822 C CA . ASP B 1 196 ? -4.008 -35.125 -3.512 1 88.56 196 ASP B CA 1
ATOM 4823 C C . ASP B 1 196 ? -5.211 -34.219 -3.225 1 88.56 196 ASP B C 1
ATOM 4825 O O . ASP B 1 196 ? -5.402 -33.188 -3.881 1 88.56 196 ASP B O 1
ATOM 4829 N N . ALA B 1 197 ? -5.973 -34.656 -2.291 1 88.62 197 ALA B N 1
ATOM 4830 C CA . ALA B 1 197 ? -7.16 -33.875 -1.929 1 88.62 197 ALA B CA 1
ATOM 4831 C C . ALA B 1 197 ? -6.781 -32.5 -1.408 1 88.62 197 ALA B C 1
ATOM 4833 O O . ALA B 1 197 ? -7.418 -31.5 -1.761 1 88.62 197 ALA B O 1
ATOM 4834 N N . ARG B 1 198 ? -5.77 -32.469 -0.589 1 93 198 ARG B N 1
ATOM 4835 C CA . ARG B 1 198 ? -5.312 -31.188 -0.045 1 93 198 ARG B CA 1
ATOM 4836 C C . ARG B 1 198 ? -4.77 -30.297 -1.147 1 93 198 ARG B C 1
ATOM 4838 O O . ARG B 1 198 ? -4.984 -29.078 -1.129 1 93 198 ARG B O 1
ATOM 4845 N N . SER B 1 199 ? -4.043 -30.875 -2.037 1 93.62 199 SER B N 1
ATOM 4846 C CA . SER B 1 199 ? -3.527 -30.109 -3.174 1 93.62 199 SER B CA 1
ATOM 4847 C C . SER B 1 199 ? -4.664 -29.516 -4.004 1 93.62 199 SER B C 1
ATOM 4849 O O . SER B 1 199 ? -4.598 -28.359 -4.418 1 93.62 199 SER B O 1
ATOM 4851 N N . ASN B 1 200 ? -5.668 -30.328 -4.23 1 92.31 200 ASN B N 1
ATOM 4852 C CA . ASN B 1 200 ? -6.832 -29.875 -4.98 1 92.31 200 ASN B CA 1
ATOM 4853 C C . ASN B 1 200 ? -7.555 -28.734 -4.25 1 92.31 200 ASN B C 1
ATOM 4855 O O . ASN B 1 200 ? -8.008 -27.781 -4.875 1 92.31 200 ASN B O 1
ATOM 4859 N N . GLU B 1 201 ? -7.652 -28.844 -2.967 1 93.38 201 GLU B N 1
ATOM 4860 C CA . GLU B 1 201 ? -8.258 -27.781 -2.168 1 93.38 201 GLU B CA 1
ATOM 4861 C C . GLU B 1 201 ? -7.512 -26.469 -2.344 1 93.38 201 GLU B C 1
ATOM 4863 O O . GLU B 1 201 ? -8.133 -25.406 -2.443 1 93.38 201 GLU B O 1
ATOM 4868 N N . LEU B 1 202 ? -6.223 -26.562 -2.367 1 96.25 202 LEU B N 1
ATOM 4869 C CA . LEU B 1 202 ? -5.426 -25.344 -2.533 1 96.25 202 LEU B CA 1
ATOM 4870 C C . LEU B 1 202 ? -5.656 -24.734 -3.91 1 96.25 202 LEU B C 1
ATOM 4872 O O . LEU B 1 202 ? -5.695 -23.516 -4.047 1 96.25 202 LEU B O 1
ATOM 4876 N N . VAL B 1 203 ? -5.793 -25.562 -4.91 1 94.94 203 VAL B N 1
ATOM 4877 C CA . VAL B 1 203 ? -6.07 -25.062 -6.254 1 94.94 203 VAL B CA 1
ATOM 4878 C C . VAL B 1 203 ? -7.367 -24.25 -6.246 1 94.94 203 VAL B C 1
ATOM 4880 O O . VAL B 1 203 ? -7.441 -23.188 -6.848 1 94.94 203 VAL B O 1
ATOM 4883 N N . TRP B 1 204 ? -8.328 -24.766 -5.582 1 93.81 204 TRP B N 1
ATOM 4884 C CA . TRP B 1 204 ? -9.609 -24.078 -5.449 1 93.81 204 TRP B CA 1
ATOM 4885 C C . TRP B 1 204 ? -9.438 -22.734 -4.73 1 93.81 204 TRP B C 1
ATOM 4887 O O . TRP B 1 204 ? -9.961 -21.719 -5.18 1 93.81 204 TRP B O 1
ATOM 4897 N N . LEU B 1 205 ? -8.688 -22.719 -3.672 1 95.69 205 LEU B N 1
ATOM 4898 C CA . LEU B 1 205 ? -8.422 -21.5 -2.924 1 95.69 205 LEU B CA 1
ATOM 4899 C C . LEU B 1 205 ? -7.656 -20.484 -3.777 1 95.69 205 LEU B C 1
ATOM 4901 O O . LEU B 1 205 ? -7.938 -19.281 -3.736 1 95.69 205 LEU B O 1
ATOM 4905 N N . LEU B 1 206 ? -6.699 -21 -4.523 1 96.94 206 LEU B N 1
ATOM 4906 C CA . LEU B 1 206 ? -5.941 -20.141 -5.422 1 96.94 206 LEU B CA 1
ATOM 4907 C C . LEU B 1 206 ? -6.852 -19.516 -6.469 1 96.94 206 LEU B C 1
ATOM 4909 O O . LEU B 1 206 ? -6.629 -18.375 -6.883 1 96.94 206 LEU B O 1
ATOM 4913 N N . GLY B 1 207 ? -7.816 -20.297 -6.895 1 94.75 207 GLY B N 1
ATOM 4914 C CA . GLY B 1 207 ? -8.805 -19.734 -7.797 1 94.75 207 GLY B CA 1
ATOM 4915 C C . GLY B 1 207 ? -9.562 -18.562 -7.195 1 94.75 207 GLY B C 1
ATOM 4916 O O . GLY B 1 207 ? -9.758 -17.547 -7.855 1 94.75 207 GLY B O 1
ATOM 4917 N N . LYS B 1 208 ? -9.945 -18.688 -5.945 1 94.19 208 LYS B N 1
ATOM 4918 C CA . LYS B 1 208 ? -10.617 -17.594 -5.242 1 94.19 208 LYS B CA 1
ATOM 4919 C C . LYS B 1 208 ? -9.719 -16.359 -5.145 1 94.19 208 LYS B C 1
ATOM 4921 O O . LYS B 1 208 ? -10.18 -15.242 -5.34 1 94.19 208 LYS B O 1
ATOM 4926 N N . ILE B 1 209 ? -8.5 -16.609 -4.836 1 94.44 209 ILE B N 1
ATOM 4927 C CA . ILE B 1 209 ? -7.535 -15.523 -4.684 1 94.44 209 ILE B CA 1
ATOM 4928 C C . ILE B 1 209 ? -7.32 -14.836 -6.031 1 94.44 209 ILE B C 1
ATOM 4930 O O . ILE B 1 209 ? -7.332 -13.602 -6.113 1 94.44 209 ILE B O 1
ATOM 4934 N N . ALA B 1 210 ? -7.133 -15.656 -7.07 1 92.81 210 ALA B N 1
ATOM 4935 C CA . ALA B 1 210 ? -6.949 -15.094 -8.406 1 92.81 210 ALA B CA 1
ATOM 4936 C C . ALA B 1 210 ? -8.133 -14.219 -8.805 1 92.81 210 ALA B C 1
ATOM 4938 O O . ALA B 1 210 ? -7.949 -13.117 -9.328 1 92.81 210 ALA B O 1
ATOM 4939 N N . ASN B 1 211 ? -9.305 -14.695 -8.562 1 91.62 211 ASN B N 1
ATOM 4940 C CA . ASN B 1 211 ? -10.5 -13.945 -8.914 1 91.62 211 ASN B CA 1
ATOM 4941 C C . ASN B 1 211 ? -10.625 -12.664 -8.086 1 91.62 211 ASN B C 1
ATOM 4943 O O . ASN B 1 211 ? -11.078 -11.633 -8.594 1 91.62 211 ASN B O 1
ATOM 4947 N N . HIS B 1 212 ? -10.297 -12.758 -6.82 1 91.12 212 HIS B N 1
ATOM 4948 C CA . HIS B 1 212 ? -10.305 -11.578 -5.969 1 91.12 212 HIS B CA 1
ATOM 4949 C C . HIS B 1 212 ? -9.352 -10.508 -6.504 1 91.12 212 HIS B C 1
ATOM 4951 O O . HIS B 1 212 ? -9.711 -9.336 -6.586 1 91.12 212 HIS B O 1
ATOM 4957 N N . ILE B 1 213 ? -8.18 -10.867 -6.855 1 89.44 213 ILE B N 1
ATOM 4958 C CA . ILE B 1 213 ? -7.168 -9.945 -7.348 1 89.44 213 ILE B CA 1
ATOM 4959 C C . ILE B 1 213 ? -7.602 -9.367 -8.695 1 89.44 213 ILE B C 1
ATOM 4961 O O . ILE B 1 213 ? -7.477 -8.164 -8.93 1 89.44 213 ILE B O 1
ATOM 4965 N N . ALA B 1 214 ? -8.141 -10.234 -9.539 1 87.56 214 ALA B N 1
ATOM 4966 C CA . ALA B 1 214 ? -8.555 -9.812 -10.875 1 87.56 214 ALA B CA 1
ATOM 4967 C C . ALA B 1 214 ? -9.734 -8.844 -10.805 1 87.56 214 ALA B C 1
ATOM 4969 O O . ALA B 1 214 ? -9.836 -7.922 -11.609 1 87.56 214 ALA B O 1
ATOM 4970 N N . ALA B 1 215 ? -10.609 -9.078 -9.875 1 86.44 215 ALA B N 1
ATOM 4971 C CA . ALA B 1 215 ? -11.805 -8.242 -9.758 1 86.44 215 ALA B CA 1
ATOM 4972 C C . ALA B 1 215 ? -11.445 -6.848 -9.242 1 86.44 215 ALA B C 1
ATOM 4974 O O . ALA B 1 215 ? -12.055 -5.855 -9.641 1 86.44 215 ALA B O 1
ATOM 4975 N N . GLY B 1 216 ? -10.469 -6.781 -8.312 1 83.38 216 GLY B N 1
ATOM 4976 C CA . GLY B 1 216 ? -10.156 -5.504 -7.691 1 83.38 216 GLY B CA 1
ATOM 4977 C C . GLY B 1 216 ? -11.352 -4.867 -7.008 1 83.38 216 GLY B C 1
ATOM 4978 O O . GLY B 1 216 ? -12.094 -5.539 -6.285 1 83.38 216 GLY B O 1
ATOM 4979 N N . ASP B 1 217 ? -11.531 -3.57 -7.254 1 87.12 217 ASP B N 1
ATOM 4980 C CA . ASP B 1 217 ? -12.664 -2.887 -6.641 1 87.12 217 ASP B CA 1
ATOM 4981 C C . ASP B 1 217 ? -13.805 -2.701 -7.641 1 87.12 217 ASP B C 1
ATOM 4983 O O . ASP B 1 217 ? -14.672 -1.852 -7.445 1 87.12 217 ASP B O 1
ATOM 4987 N N . ALA B 1 218 ? -13.805 -3.48 -8.734 1 87.44 218 ALA B N 1
ATOM 4988 C CA . ALA B 1 218 ? -14.852 -3.373 -9.75 1 87.44 218 ALA B CA 1
ATOM 4989 C C . ALA B 1 218 ? -16.156 -4 -9.266 1 87.44 218 ALA B C 1
ATOM 4991 O O . ALA B 1 218 ? -16.141 -5.043 -8.609 1 87.44 218 ALA B O 1
ATOM 4992 N N . LEU B 1 219 ? -17.219 -3.365 -9.57 1 87.25 219 LEU B N 1
ATOM 4993 C CA . LEU B 1 219 ? -18.531 -3.965 -9.305 1 87.25 219 LEU B CA 1
ATOM 4994 C C . LEU B 1 219 ? -18.766 -5.172 -10.203 1 87.25 219 LEU B C 1
ATOM 4996 O O . LEU B 1 219 ? -19.344 -6.168 -9.766 1 87.25 219 LEU B O 1
ATOM 5000 N N . ASN B 1 220 ? -18.297 -4.938 -11.383 1 84.62 220 ASN B N 1
ATOM 5001 C CA . ASN B 1 220 ? -18.266 -6.008 -12.375 1 84.62 220 ASN B CA 1
ATOM 5002 C C . ASN B 1 220 ? -16.828 -6.27 -12.852 1 84.62 220 ASN B C 1
ATOM 5004 O O . ASN B 1 220 ? -16.172 -5.363 -13.352 1 84.62 220 ASN B O 1
ATOM 5008 N N . PRO B 1 221 ? -16.469 -7.492 -12.711 1 77.25 221 PRO B N 1
ATOM 5009 C CA . PRO B 1 221 ? -15.086 -7.816 -13.039 1 77.25 221 PRO B CA 1
ATOM 5010 C C . PRO B 1 221 ? -14.711 -7.414 -14.469 1 77.25 221 PRO B C 1
ATOM 5012 O O . PRO B 1 221 ? -13.523 -7.227 -14.766 1 77.25 221 PRO B O 1
ATOM 5015 N N . GLU B 1 222 ? -15.648 -7.234 -15.336 1 76.44 222 GLU B N 1
ATOM 5016 C CA . GLU B 1 222 ? -15.375 -6.902 -16.734 1 76.44 222 GLU B CA 1
ATOM 5017 C C . GLU B 1 222 ? -15.078 -5.414 -16.891 1 76.44 222 GLU B C 1
ATOM 5019 O O . GLU B 1 222 ? -14.617 -4.984 -17.953 1 76.44 222 GLU B O 1
ATOM 5024 N N . HIS B 1 223 ? -15.305 -4.68 -15.891 1 79.06 223 HIS B N 1
ATOM 5025 C CA . HIS B 1 223 ? -15.148 -3.232 -15.969 1 79.06 223 HIS B CA 1
ATOM 5026 C C . HIS B 1 223 ? -13.711 -2.848 -16.281 1 79.06 223 HIS B C 1
ATOM 5028 O O . HIS B 1 223 ? -13.469 -1.907 -17.047 1 79.06 223 HIS B O 1
ATOM 5034 N N . TYR B 1 224 ? -12.781 -3.559 -15.805 1 75.25 224 TYR B N 1
ATOM 5035 C CA . TYR B 1 224 ? -11.391 -3.162 -15.992 1 75.25 224 TYR B CA 1
ATOM 5036 C C . TYR B 1 224 ? -10.844 -3.697 -17.312 1 75.25 224 TYR B C 1
ATOM 5038 O O . TYR B 1 224 ? -9.695 -3.43 -17.656 1 75.25 224 TYR B O 1
ATOM 5046 N N . SER B 1 225 ? -11.664 -4.484 -18 1 73.69 225 SER B N 1
ATOM 5047 C CA . SER B 1 225 ? -11.312 -4.848 -19.375 1 73.69 225 SER B CA 1
ATOM 5048 C C . SER B 1 225 ? -11.625 -3.715 -20.344 1 73.69 225 SER B C 1
ATOM 5050 O O . SER B 1 225 ? -11.125 -3.703 -21.469 1 73.69 225 SER B O 1
ATOM 5052 N N . LEU B 1 226 ? -12.367 -2.719 -19.828 1 79.5 226 LEU B N 1
ATOM 5053 C CA . LEU B 1 226 ? -12.703 -1.556 -20.641 1 79.5 226 LEU B CA 1
ATOM 5054 C C . LEU B 1 226 ? -11.555 -0.549 -20.656 1 79.5 226 LEU B C 1
ATOM 5056 O O . LEU B 1 226 ? -10.766 -0.499 -19.703 1 79.5 226 LEU B O 1
ATOM 5060 N N . PRO B 1 227 ? -11.453 0.146 -21.781 1 79.88 227 PRO B N 1
ATOM 5061 C CA . PRO B 1 227 ? -10.414 1.18 -21.812 1 79.88 227 PRO B CA 1
ATOM 5062 C C . PRO B 1 227 ? -10.586 2.225 -20.703 1 79.88 227 PRO B C 1
ATOM 5064 O O . PRO B 1 227 ? -11.688 2.416 -20.203 1 79.88 227 PRO B O 1
ATOM 5067 N N . PRO B 1 228 ? -9.438 2.861 -20.594 1 76.19 228 PRO B N 1
ATOM 5068 C CA . PRO B 1 228 ? -9.516 3.92 -19.578 1 76.19 228 PRO B CA 1
ATOM 5069 C C . PRO B 1 228 ? -10.523 5.008 -19.953 1 76.19 228 PRO B C 1
ATOM 5071 O O . PRO B 1 228 ? -10.695 5.324 -21.125 1 76.19 228 PRO B O 1
ATOM 5074 N N . GLY B 1 229 ? -11.352 5.512 -19.188 1 78.38 229 GLY B N 1
ATOM 5075 C CA . GLY B 1 229 ? -12.352 6.543 -19.438 1 78.38 229 GLY B CA 1
ATOM 5076 C C . GLY B 1 229 ? -13.766 6.012 -19.484 1 78.38 229 GLY B C 1
ATOM 5077 O O . GLY B 1 229 ? -14.727 6.766 -19.297 1 78.38 229 GLY B O 1
ATOM 5078 N N . GLN B 1 230 ? -13.789 4.691 -19.938 1 83.5 230 GLN B N 1
ATOM 5079 C CA . GLN B 1 230 ? -15.117 4.09 -20.031 1 83.5 230 GLN B CA 1
ATOM 5080 C C . GLN B 1 230 ? -15.43 3.24 -18.812 1 83.5 230 GLN B C 1
ATOM 5082 O O . GLN B 1 230 ? -16.484 2.6 -18.734 1 83.5 230 GLN B O 1
ATOM 5087 N N . ARG B 1 231 ? -14.539 3.258 -17.906 1 85.75 231 ARG B N 1
ATOM 5088 C CA . ARG B 1 231 ? -14.703 2.459 -16.703 1 85.75 231 ARG B CA 1
ATOM 5089 C C . ARG B 1 231 ? -15.555 3.197 -15.672 1 85.75 231 ARG B C 1
ATOM 5091 O O . ARG B 1 231 ? -15.523 4.426 -15.602 1 85.75 231 ARG B O 1
ATOM 5098 N N . PRO B 1 232 ? -16.359 2.484 -14.977 1 86.31 232 PRO B N 1
ATOM 5099 C CA . PRO B 1 232 ? -17.156 3.139 -13.945 1 86.31 232 PRO B CA 1
ATOM 5100 C C . PRO B 1 232 ? -16.312 3.881 -12.914 1 86.31 232 PRO B C 1
ATOM 5102 O O . PRO B 1 232 ? -15.195 3.447 -12.602 1 86.31 232 PRO B O 1
ATOM 5105 N N . LEU B 1 233 ? -16.922 4.879 -12.344 1 87.94 233 LEU B N 1
ATOM 5106 C CA . LEU B 1 233 ? -16.219 5.711 -11.367 1 87.94 233 LEU B CA 1
ATOM 5107 C C . LEU B 1 233 ? -16.438 5.199 -9.953 1 87.94 233 LEU B C 1
ATOM 5109 O O . LEU B 1 233 ? -15.719 5.59 -9.023 1 87.94 233 LEU B O 1
ATOM 5113 N N . VAL B 1 234 ? -17.422 4.328 -9.852 1 89.62 234 VAL B N 1
ATOM 5114 C CA . VAL B 1 234 ? -17.781 3.803 -8.539 1 89.62 234 VAL B CA 1
ATOM 5115 C C . VAL B 1 234 ? -17.484 2.305 -8.484 1 89.62 234 VAL B C 1
ATOM 5117 O O . VAL B 1 234 ? -17.688 1.592 -9.477 1 89.62 234 VAL B O 1
ATOM 5120 N N . GLY B 1 235 ? -16.969 1.84 -7.398 1 89.25 235 GLY B N 1
ATOM 5121 C CA . GLY B 1 235 ? -16.641 0.438 -7.176 1 89.25 235 GLY B CA 1
ATOM 5122 C C . GLY B 1 235 ? -16.828 0.006 -5.734 1 89.25 235 GLY B C 1
ATOM 5123 O O . GLY B 1 235 ? -17.469 0.713 -4.945 1 89.25 235 GLY B O 1
ATOM 5124 N N . VAL B 1 236 ? -16.359 -1.157 -5.445 1 89.31 236 VAL B N 1
ATOM 5125 C CA . VAL B 1 236 ? -16.453 -1.701 -4.098 1 89.31 236 VAL B CA 1
ATOM 5126 C C . VAL B 1 236 ? -15.5 -0.96 -3.172 1 89.31 236 VAL B C 1
ATOM 5128 O O . VAL B 1 236 ? -14.359 -0.667 -3.553 1 89.31 236 VAL B O 1
ATOM 5131 N N . THR B 1 237 ? -15.898 -0.68 -1.957 1 87.81 237 THR B N 1
ATOM 5132 C CA . THR B 1 237 ? -15.07 0.081 -1.028 1 87.81 237 THR B CA 1
ATOM 5133 C C . THR B 1 237 ? -13.891 -0.755 -0.548 1 87.81 237 THR B C 1
ATOM 5135 O O . THR B 1 237 ? -13.961 -1.986 -0.53 1 87.81 237 THR B O 1
ATOM 5138 N N . GLN B 1 238 ? -12.867 -0.103 -0.092 1 86.62 238 GLN B N 1
ATOM 5139 C CA . GLN B 1 238 ? -11.688 -0.769 0.448 1 86.62 238 GLN B CA 1
ATOM 5140 C C . GLN B 1 238 ? -12.031 -1.563 1.704 1 86.62 238 GLN B C 1
ATOM 5142 O O . GLN B 1 238 ? -11.445 -2.617 1.959 1 86.62 238 GLN B O 1
ATOM 5147 N N . GLU B 1 239 ? -12.977 -1.066 2.438 1 85.94 239 GLU B N 1
ATOM 5148 C CA . GLU B 1 239 ? -13.398 -1.77 3.646 1 85.94 239 GLU B CA 1
ATOM 5149 C C . GLU B 1 239 ? -13.953 -3.15 3.316 1 85.94 239 GLU B C 1
ATOM 5151 O O . GLU B 1 239 ? -13.625 -4.133 3.984 1 85.94 239 GLU B O 1
ATOM 5156 N N . GLN B 1 240 ? -14.75 -3.193 2.277 1 88.19 240 GLN B N 1
ATOM 5157 C CA . GLN B 1 240 ? -15.312 -4.469 1.85 1 88.19 240 GLN B CA 1
ATOM 5158 C C . GLN B 1 240 ? -14.234 -5.387 1.28 1 88.19 240 GLN B C 1
ATOM 5160 O O . GLN B 1 240 ? -14.258 -6.598 1.51 1 88.19 240 GLN B O 1
ATOM 5165 N N . LEU B 1 241 ? -13.383 -4.809 0.499 1 89.31 241 LEU B N 1
ATOM 5166 C CA . LEU B 1 241 ? -12.297 -5.59 -0.076 1 89.31 241 LEU B CA 1
ATOM 5167 C C . LEU B 1 241 ? -11.406 -6.168 1.019 1 89.31 241 LEU B C 1
ATOM 5169 O O . LEU B 1 241 ? -10.914 -7.293 0.898 1 89.31 241 LEU B O 1
ATOM 5173 N N . LEU B 1 242 ? -11.164 -5.383 2.053 1 89.62 242 LEU B N 1
ATOM 5174 C CA . LEU B 1 242 ? -10.352 -5.848 3.172 1 89.62 242 LEU B CA 1
ATOM 5175 C C . LEU B 1 242 ? -11.039 -7 3.9 1 89.62 242 LEU B C 1
ATOM 5177 O O . LEU B 1 242 ? -10.375 -7.941 4.34 1 89.62 242 LEU B O 1
ATOM 5181 N N . GLU B 1 243 ? -12.32 -6.91 4.012 1 90.25 243 GLU B N 1
ATOM 5182 C CA . GLU B 1 243 ? -13.062 -8 4.633 1 90.25 243 GLU B CA 1
ATOM 5183 C C . GLU B 1 243 ? -12.914 -9.297 3.834 1 90.25 243 GLU B C 1
ATOM 5185 O O . GLU B 1 243 ? -12.703 -10.367 4.406 1 90.25 243 GLU B O 1
ATOM 5190 N N . ARG B 1 244 ? -13.078 -9.18 2.564 1 92.12 244 ARG B N 1
ATOM 5191 C CA . ARG B 1 244 ? -12.906 -10.352 1.71 1 92.12 244 ARG B CA 1
ATOM 5192 C C . ARG B 1 244 ? -11.484 -10.883 1.793 1 92.12 244 ARG B C 1
ATOM 5194 O O . ARG B 1 244 ? -11.266 -12.102 1.821 1 92.12 244 ARG B O 1
ATOM 5201 N N . TRP B 1 245 ? -10.547 -9.992 1.736 1 92.81 245 TRP B N 1
ATOM 5202 C CA . TRP B 1 245 ? -9.141 -10.359 1.87 1 92.81 245 TRP B CA 1
ATOM 5203 C C . TRP B 1 245 ? -8.898 -11.117 3.172 1 92.81 245 TRP B C 1
ATOM 5205 O O . TRP B 1 245 ? -8.227 -12.148 3.178 1 92.81 245 TRP B O 1
ATOM 5215 N N . ASN B 1 246 ? -9.453 -10.633 4.297 1 92.56 246 ASN B N 1
ATOM 5216 C CA . ASN B 1 246 ? -9.32 -11.297 5.586 1 92.56 246 ASN B CA 1
ATOM 5217 C C . ASN B 1 246 ? -9.945 -12.688 5.57 1 92.56 246 ASN B C 1
ATOM 5219 O O . ASN B 1 246 ? -9.422 -13.617 6.199 1 92.56 246 ASN B O 1
ATOM 5223 N N . LEU B 1 247 ? -11.031 -12.75 4.879 1 94.19 247 LEU B N 1
ATOM 5224 C CA . LEU B 1 247 ? -11.68 -14.055 4.758 1 94.19 247 LEU B CA 1
ATOM 5225 C C . LEU B 1 247 ? -10.781 -15.039 4.016 1 94.19 247 LEU B C 1
ATOM 5227 O O . LEU B 1 247 ? -10.641 -16.188 4.43 1 94.19 247 LEU B O 1
ATOM 5231 N N . LEU B 1 248 ? -10.195 -14.617 2.92 1 94.38 248 LEU B N 1
ATOM 5232 C CA . LEU B 1 248 ? -9.305 -15.469 2.146 1 94.38 248 LEU B CA 1
ATOM 5233 C C . LEU B 1 248 ? -8.094 -15.883 2.979 1 94.38 248 LEU B C 1
ATOM 5235 O O . LEU B 1 248 ? -7.656 -17.031 2.916 1 94.38 248 LEU B O 1
ATOM 5239 N N . ILE B 1 249 ? -7.555 -14.945 3.773 1 94.88 249 ILE B N 1
ATOM 5240 C CA . ILE B 1 249 ? -6.43 -15.234 4.652 1 94.88 249 ILE B CA 1
ATOM 5241 C C . ILE B 1 249 ? -6.824 -16.312 5.66 1 94.88 249 ILE B C 1
ATOM 5243 O O . ILE B 1 249 ? -6.082 -17.266 5.879 1 94.88 249 ILE B O 1
ATOM 5247 N N . ARG B 1 250 ? -7.957 -16.141 6.215 1 93.69 250 ARG B N 1
ATOM 5248 C CA . ARG B 1 250 ? -8.43 -17.109 7.207 1 93.69 250 ARG B CA 1
ATOM 5249 C C . ARG B 1 250 ? -8.617 -18.484 6.586 1 93.69 250 ARG B C 1
ATOM 5251 O O . ARG B 1 250 ? -8.234 -19.5 7.176 1 93.69 250 ARG B O 1
ATOM 5258 N N . GLU B 1 251 ? -9.234 -18.5 5.398 1 93.31 251 GLU B N 1
ATOM 5259 C CA . GLU B 1 251 ? -9.438 -19.766 4.707 1 93.31 251 GLU B CA 1
ATOM 5260 C C . GLU B 1 251 ? -8.109 -20.453 4.398 1 93.31 251 GLU B C 1
ATOM 5262 O O . GLU B 1 251 ? -7.961 -21.656 4.574 1 93.31 251 GLU B O 1
ATOM 5267 N N . LEU B 1 252 ? -7.172 -19.719 3.912 1 95.62 252 LEU B N 1
ATOM 5268 C CA . LEU B 1 252 ? -5.859 -20.266 3.578 1 95.62 252 LEU B CA 1
ATOM 5269 C C . LEU B 1 252 ? -5.145 -20.766 4.832 1 95.62 252 LEU B C 1
ATOM 5271 O O . LEU B 1 252 ? -4.527 -21.828 4.82 1 95.62 252 LEU B O 1
ATOM 5275 N N . GLN B 1 253 ? -5.246 -19.969 5.902 1 94.19 253 GLN B N 1
ATOM 5276 C CA . GLN B 1 253 ? -4.621 -20.359 7.16 1 94.19 253 GLN B CA 1
ATOM 5277 C C . GLN B 1 253 ? -5.273 -21.625 7.734 1 94.19 253 GLN B C 1
ATOM 5279 O O . GLN B 1 253 ? -4.586 -22.5 8.258 1 94.19 253 GLN B O 1
ATOM 5284 N N . ASP B 1 254 ? -6.559 -21.609 7.688 1 91.44 254 ASP B N 1
ATOM 5285 C CA . ASP B 1 254 ? -7.273 -22.797 8.141 1 91.44 254 ASP B CA 1
ATOM 5286 C C . ASP B 1 254 ? -6.84 -24.047 7.355 1 91.44 254 ASP B C 1
ATOM 5288 O O . ASP B 1 254 ? -6.633 -25.109 7.93 1 91.44 254 ASP B O 1
ATOM 5292 N N . TRP B 1 255 ? -6.789 -23.891 6.047 1 93.25 255 TRP B N 1
ATOM 5293 C CA . TRP B 1 255 ? -6.305 -24.984 5.199 1 93.25 255 TRP B CA 1
ATOM 5294 C C . TRP B 1 255 ? -4.918 -25.438 5.637 1 93.25 255 TRP B C 1
ATOM 5296 O O . TRP B 1 255 ? -4.664 -26.641 5.77 1 93.25 255 TRP B O 1
ATOM 5306 N N . ARG B 1 256 ? -3.982 -24.516 5.863 1 94.5 256 ARG B N 1
ATOM 5307 C CA . ARG B 1 256 ? -2.611 -24.812 6.258 1 94.5 256 ARG B CA 1
ATOM 5308 C C . ARG B 1 256 ? -2.574 -25.547 7.594 1 94.5 256 ARG B C 1
ATOM 5310 O O . ARG B 1 256 ? -1.811 -26.5 7.762 1 94.5 256 ARG B O 1
ATOM 5317 N N . CYS B 1 257 ? -3.377 -25.172 8.492 1 91.38 257 CYS B N 1
ATOM 5318 C CA . CYS B 1 257 ? -3.377 -25.719 9.852 1 91.38 257 CYS B CA 1
ATOM 5319 C C . CYS B 1 257 ? -3.893 -27.156 9.859 1 91.38 257 CYS B C 1
ATOM 5321 O O . CYS B 1 257 ? -3.611 -27.906 10.789 1 91.38 257 CYS B O 1
ATOM 5323 N N . ASN B 1 258 ? -4.582 -27.531 8.828 1 89 258 ASN B N 1
ATOM 5324 C CA . ASN B 1 258 ? -5.184 -28.859 8.797 1 89 258 ASN B CA 1
ATOM 5325 C C . ASN B 1 258 ? -4.398 -29.812 7.891 1 89 258 ASN B C 1
ATOM 5327 O O . ASN B 1 258 ? -4.852 -30.922 7.613 1 89 258 ASN B O 1
ATOM 5331 N N . LEU B 1 259 ? -3.258 -29.406 7.473 1 92.81 259 LEU B N 1
ATOM 5332 C CA . LEU B 1 259 ? -2.445 -30.25 6.605 1 92.81 259 LEU B CA 1
ATOM 5333 C C . LEU B 1 259 ? -1.826 -31.406 7.391 1 92.81 259 LEU B C 1
ATOM 5335 O O . LEU B 1 259 ? -1.415 -31.234 8.539 1 92.81 259 LEU B O 1
ATOM 5339 N N . PRO B 1 260 ? -1.788 -32.594 6.82 1 92.12 260 PRO B N 1
ATOM 5340 C CA . PRO B 1 260 ? -1.076 -33.719 7.453 1 92.12 260 PRO B CA 1
ATOM 5341 C C . PRO B 1 260 ? 0.427 -33.469 7.562 1 92.12 260 PRO B C 1
ATOM 5343 O O . PRO B 1 260 ? 0.947 -32.531 6.957 1 92.12 260 PRO B O 1
ATOM 5346 N N . ALA B 1 261 ? 1.164 -34.281 8.211 1 92.19 261 ALA B N 1
ATOM 5347 C CA . ALA B 1 261 ? 2.58 -34.125 8.523 1 92.19 261 ALA B CA 1
ATOM 5348 C C . ALA B 1 261 ? 3.439 -34.25 7.27 1 92.19 261 ALA B C 1
ATOM 5350 O O . ALA B 1 261 ? 4.582 -33.781 7.238 1 92.19 261 ALA B O 1
ATOM 5351 N N . SER B 1 262 ? 2.842 -34.938 6.238 1 93.38 262 SER B N 1
ATOM 5352 C CA . SER B 1 262 ? 3.586 -35.125 4.996 1 93.38 262 SER B CA 1
ATOM 5353 C C . SER B 1 262 ? 3.91 -33.812 4.336 1 93.38 262 SER B C 1
ATOM 5355 O O . SER B 1 262 ? 4.766 -33.719 3.455 1 93.38 262 SER B O 1
ATOM 5357 N N . PHE B 1 263 ? 3.229 -32.719 4.816 1 95.44 263 PHE B N 1
ATOM 5358 C CA . PHE B 1 263 ? 3.436 -31.406 4.215 1 95.44 263 PHE B CA 1
ATOM 5359 C C . PHE B 1 263 ? 4.461 -30.609 5.008 1 95.44 263 PHE B C 1
ATOM 5361 O O . PHE B 1 263 ? 4.695 -29.438 4.715 1 95.44 263 PHE B O 1
ATOM 5368 N N . ILE B 1 264 ? 5.09 -31.25 5.965 1 94.94 264 ILE B N 1
ATOM 5369 C CA . ILE B 1 264 ? 6.191 -30.641 6.703 1 94.94 264 ILE B CA 1
ATOM 5370 C C . ILE B 1 264 ? 7.52 -31.031 6.051 1 94.94 264 ILE B C 1
ATOM 5372 O O . ILE B 1 264 ? 7.738 -32.188 5.707 1 94.94 264 ILE B O 1
ATOM 5376 N N . PRO B 1 265 ? 8.359 -29.969 5.844 1 95.38 265 PRO B N 1
ATOM 5377 C CA . PRO B 1 265 ? 9.656 -30.297 5.254 1 95.38 265 PRO B CA 1
ATOM 5378 C C . PRO B 1 265 ? 10.414 -31.359 6.055 1 95.38 265 PRO B C 1
ATOM 5380 O O . PRO B 1 265 ? 10.414 -31.328 7.289 1 95.38 265 PRO B O 1
ATOM 5383 N N . SER B 1 266 ? 10.969 -32.312 5.43 1 95 266 SER B N 1
ATOM 5384 C CA . SER B 1 266 ? 11.711 -33.375 6.07 1 95 266 SER B CA 1
ATOM 5385 C C . SER B 1 266 ? 13.117 -32.938 6.461 1 95 266 SER B C 1
ATOM 5387 O O . SER B 1 266 ? 13.711 -33.469 7.402 1 95 266 SER B O 1
ATOM 5389 N N . ALA B 1 267 ? 13.641 -31.953 5.738 1 94.25 267 ALA B N 1
ATOM 5390 C CA . ALA B 1 267 ? 14.984 -31.469 6.023 1 94.25 267 ALA B CA 1
ATOM 5391 C C . ALA B 1 267 ? 15.188 -30.062 5.461 1 94.25 267 ALA B C 1
ATOM 5393 O O . ALA B 1 267 ? 14.539 -29.672 4.484 1 94.25 267 ALA B O 1
ATOM 5394 N N . ARG B 1 268 ? 16.047 -29.297 6.086 1 93.75 268 ARG B N 1
ATOM 5395 C CA . ARG B 1 268 ? 16.516 -27.984 5.645 1 93.75 268 ARG B CA 1
ATOM 5396 C C . ARG B 1 268 ? 18.031 -27.891 5.734 1 93.75 268 ARG B C 1
ATOM 5398 O O . ARG B 1 268 ? 18.625 -28.297 6.738 1 93.75 268 ARG B O 1
ATOM 5405 N N . THR B 1 269 ? 18.672 -27.484 4.719 1 90.12 269 THR B N 1
ATOM 5406 C CA . THR B 1 269 ? 20.125 -27.375 4.73 1 90.12 269 THR B CA 1
ATOM 5407 C C . THR B 1 269 ? 20.578 -26.031 4.207 1 90.12 269 THR B C 1
ATOM 5409 O O . THR B 1 269 ? 19.984 -25.484 3.27 1 90.12 269 THR B O 1
ATOM 5412 N N . CYS B 1 270 ? 21.484 -25.391 4.961 1 80.81 270 CYS B N 1
ATOM 5413 C CA . CYS B 1 270 ? 22.047 -24.109 4.527 1 80.81 270 CYS B CA 1
ATOM 5414 C C . CYS B 1 270 ? 23.422 -24.281 3.9 1 80.81 270 CYS B C 1
ATOM 5416 O O . CYS B 1 270 ? 24.016 -25.359 4.016 1 80.81 270 CYS B O 1
ATOM 5418 N N . GLY B 1 271 ? 23.875 -23.391 2.973 1 65 271 GLY B N 1
ATOM 5419 C CA . GLY B 1 271 ? 25.172 -23.453 2.32 1 65 271 GLY B CA 1
ATOM 5420 C C . GLY B 1 271 ? 26.328 -23.688 3.293 1 65 271 GLY B C 1
ATOM 5421 O O . GLY B 1 271 ? 27.297 -24.375 2.973 1 65 271 GLY B O 1
ATOM 5422 N N . THR B 1 272 ? 26.281 -22.953 4.473 1 59.31 272 THR B N 1
ATOM 5423 C CA . THR B 1 272 ? 27.438 -23.094 5.359 1 59.31 272 THR B CA 1
ATOM 5424 C C . THR B 1 272 ? 27.562 -24.531 5.848 1 59.31 272 THR B C 1
ATOM 5426 O O . THR B 1 272 ? 28.672 -25 6.141 1 59.31 272 THR B O 1
ATOM 5429 N N . ASP B 1 273 ? 26.516 -25.141 6.082 1 55.03 273 ASP B N 1
ATOM 5430 C CA . ASP B 1 273 ? 26.547 -26.484 6.648 1 55.03 273 ASP B CA 1
ATOM 5431 C C . ASP B 1 273 ? 27.203 -27.484 5.688 1 55.03 273 ASP B C 1
ATOM 5433 O O . ASP B 1 273 ? 27.766 -28.484 6.117 1 55.03 273 ASP B O 1
ATOM 5437 N N . MET B 1 274 ? 27.109 -27.172 4.461 1 46.59 274 MET B N 1
ATOM 5438 C CA . MET B 1 274 ? 27.688 -28.125 3.512 1 46.59 274 MET B CA 1
ATOM 5439 C C . MET B 1 274 ? 29.156 -27.812 3.238 1 46.59 274 MET B C 1
ATOM 5441 O O . MET B 1 274 ? 29.766 -28.375 2.334 1 46.59 274 MET B O 1
ATOM 5445 N N . ALA B 1 275 ? 29.688 -26.719 3.834 1 47.66 275 ALA B N 1
ATOM 5446 C CA . ALA B 1 275 ? 31.094 -26.406 3.588 1 47.66 275 ALA B CA 1
ATOM 5447 C C . ALA B 1 275 ? 31.984 -27.609 3.879 1 47.66 275 ALA B C 1
ATOM 5449 O O . ALA B 1 275 ? 33.156 -27.625 3.5 1 47.66 275 ALA B O 1
ATOM 5450 N N . GLY B 1 276 ? 31.797 -28.25 4.953 1 40.28 276 GLY B N 1
ATOM 5451 C CA . GLY B 1 276 ? 32.812 -29.266 5.207 1 40.28 276 GLY B CA 1
ATOM 5452 C C . GLY B 1 276 ? 32.875 -30.312 4.109 1 40.28 276 GLY B C 1
ATOM 5453 O O . GLY B 1 276 ? 33.812 -31.109 4.074 1 40.28 276 GLY B O 1
ATOM 5454 N N . THR B 1 277 ? 31.75 -31.062 3.941 1 41.06 277 THR B N 1
ATOM 5455 C CA . THR B 1 277 ? 32.031 -32.312 3.254 1 41.06 277 THR B CA 1
ATOM 5456 C C . THR B 1 277 ? 32.438 -32.062 1.806 1 41.06 277 THR B C 1
ATOM 5458 O O . THR B 1 277 ? 33.438 -32.594 1.332 1 41.06 277 THR B O 1
ATOM 5461 N N . PHE B 1 278 ? 31.516 -32.406 0.747 1 37.66 278 PHE B N 1
ATOM 5462 C CA . PHE B 1 278 ? 31.859 -32.656 -0.649 1 37.66 278 PHE B CA 1
ATOM 5463 C C . PHE B 1 278 ? 32.125 -31.328 -1.369 1 37.66 278 PHE B C 1
ATOM 5465 O O . PHE B 1 278 ? 31.438 -30.344 -1.137 1 37.66 278 PHE B O 1
ATOM 5472 N N . ASP B 1 279 ? 33.312 -30.938 -1.752 1 38.47 279 ASP B N 1
ATOM 5473 C CA . ASP B 1 279 ? 33.938 -30 -2.666 1 38.47 279 ASP B CA 1
ATOM 5474 C C . ASP B 1 279 ? 33.031 -29.641 -3.828 1 38.47 279 ASP B C 1
ATOM 5476 O O . ASP B 1 279 ? 33.438 -28.984 -4.777 1 38.47 279 ASP B O 1
ATOM 5480 N N . ASN B 1 280 ? 32.062 -30.625 -4.402 1 39.69 280 ASN B N 1
ATOM 5481 C CA . ASN B 1 280 ? 31.578 -30.516 -5.77 1 39.69 280 ASN B CA 1
ATOM 5482 C C . ASN B 1 280 ? 30.656 -29.312 -5.941 1 39.69 280 ASN B C 1
ATOM 5484 O O . ASN B 1 280 ? 29.844 -29.016 -5.066 1 39.69 280 ASN B O 1
ATOM 5488 N N . SER B 1 281 ? 30.859 -28.328 -6.832 1 43.41 281 SER B N 1
ATOM 5489 C CA . SER B 1 281 ? 30.234 -27.188 -7.5 1 43.41 281 SER B CA 1
ATOM 5490 C C . SER B 1 281 ? 28.719 -27.328 -7.52 1 43.41 281 SER B C 1
ATOM 5492 O O . SER B 1 281 ? 28 -26.344 -7.578 1 43.41 281 SER B O 1
ATOM 5494 N N . GLU B 1 282 ? 28.141 -28.562 -7.738 1 48.53 282 GLU B N 1
ATOM 5495 C CA . GLU B 1 282 ? 26.75 -28.859 -8.039 1 48.53 282 GLU B CA 1
ATOM 5496 C C . GLU B 1 282 ? 25.859 -28.641 -6.816 1 48.53 282 GLU B C 1
ATOM 5498 O O . GLU B 1 282 ? 24.656 -28.438 -6.945 1 48.53 282 GLU B O 1
ATOM 5503 N N . GLY B 1 283 ? 26.406 -28.641 -5.484 1 54.03 283 GLY B N 1
ATOM 5504 C CA . GLY B 1 283 ? 25.625 -28.719 -4.262 1 54.03 283 GLY B CA 1
ATOM 5505 C C . GLY B 1 283 ? 25.547 -27.391 -3.518 1 54.03 283 GLY B C 1
ATOM 5506 O O . GLY B 1 283 ? 25.125 -27.344 -2.363 1 54.03 283 GLY B O 1
ATOM 5507 N N . HIS B 1 284 ? 26.141 -26.359 -4.102 1 64 284 HIS B N 1
ATOM 5508 C CA . HIS B 1 284 ? 26.266 -25.141 -3.295 1 64 284 HIS B CA 1
ATOM 5509 C C . HIS B 1 284 ? 24.938 -24.406 -3.197 1 64 284 HIS B C 1
ATOM 5511 O O . HIS B 1 284 ? 24.266 -24.203 -4.211 1 64 284 HIS B O 1
ATOM 5517 N N . CYS B 1 285 ? 24.453 -24.344 -2.012 1 73.81 285 CYS B N 1
ATOM 5518 C CA . CYS B 1 285 ? 23.281 -23.531 -1.719 1 73.81 285 CYS B CA 1
ATOM 5519 C C . CYS B 1 285 ? 23.656 -22.047 -1.703 1 73.81 285 CYS B C 1
ATOM 5521 O O . CYS B 1 285 ? 24.578 -21.641 -1.006 1 73.81 285 CYS B O 1
ATOM 5523 N N . PRO B 1 286 ? 23.062 -21.312 -2.547 1 83.56 286 PRO B N 1
ATOM 5524 C CA . PRO B 1 286 ? 23.328 -19.859 -2.525 1 83.56 286 PRO B CA 1
ATOM 5525 C C . PRO B 1 286 ? 23.188 -19.266 -1.13 1 83.56 286 PRO B C 1
ATOM 5527 O O . PRO B 1 286 ? 22.422 -19.766 -0.307 1 83.56 286 PRO B O 1
ATOM 5530 N N . PRO B 1 287 ? 24 -18.328 -0.768 1 79.19 287 PRO B N 1
ATOM 5531 C CA . PRO B 1 287 ? 24.109 -17.812 0.595 1 79.19 287 PRO B CA 1
ATOM 5532 C C . PRO B 1 287 ? 22.766 -17.406 1.19 1 79.19 287 PRO B C 1
ATOM 5534 O O . PRO B 1 287 ? 22.531 -17.594 2.387 1 79.19 287 PRO B O 1
ATOM 5537 N N . ASN B 1 288 ? 21.828 -16.797 0.485 1 87.25 288 ASN B N 1
ATOM 5538 C CA . ASN B 1 288 ? 20.594 -16.281 1.07 1 87.25 288 ASN B CA 1
ATOM 5539 C C . ASN B 1 288 ? 19.469 -17.312 0.996 1 87.25 288 ASN B C 1
ATOM 5541 O O . ASN B 1 288 ? 18.312 -17 1.301 1 87.25 288 ASN B O 1
ATOM 5545 N N . PHE B 1 289 ? 19.875 -18.594 0.751 1 93.19 289 PHE B N 1
ATOM 5546 C CA . PHE B 1 289 ? 18.812 -19.594 0.569 1 93.19 289 PHE B CA 1
ATOM 5547 C C . PHE B 1 289 ? 19.125 -20.859 1.35 1 93.19 289 PHE B C 1
ATOM 5549 O O . PHE B 1 289 ? 20.281 -21.094 1.72 1 93.19 289 PHE B O 1
ATOM 5556 N N . GLU B 1 290 ? 18.109 -21.562 1.698 1 94.19 290 GLU B N 1
ATOM 5557 C CA . GLU B 1 290 ? 18.188 -22.906 2.229 1 94.19 290 GLU B CA 1
ATOM 5558 C C . GLU B 1 290 ? 17.531 -23.906 1.276 1 94.19 290 GLU B C 1
ATOM 5560 O O . GLU B 1 290 ? 16.578 -23.578 0.575 1 94.19 290 GLU B O 1
ATOM 5565 N N . LYS B 1 291 ? 18.109 -25.094 1.238 1 94.62 291 LYS B N 1
ATOM 5566 C CA . LYS B 1 291 ? 17.438 -26.172 0.52 1 94.62 291 LYS B CA 1
ATOM 5567 C C . LYS B 1 291 ? 16.375 -26.828 1.396 1 94.62 291 LYS B C 1
ATOM 5569 O O . LYS B 1 291 ? 16.641 -27.172 2.549 1 94.62 291 LYS B O 1
ATOM 5574 N N . ILE B 1 292 ? 15.258 -27 0.9 1 96.25 292 ILE B N 1
ATOM 5575 C CA . ILE B 1 292 ? 14.125 -27.5 1.68 1 96.25 292 ILE B CA 1
ATOM 5576 C C . ILE B 1 292 ? 13.586 -28.781 1.043 1 96.25 292 ILE B C 1
ATOM 5578 O O . ILE B 1 292 ? 13.047 -28.75 -0.068 1 96.25 292 ILE B O 1
ATOM 5582 N N . TRP B 1 293 ? 13.609 -29.922 1.758 1 95.31 293 TRP B N 1
ATOM 5583 C CA . TRP B 1 293 ? 13.25 -31.219 1.205 1 95.31 293 TRP B CA 1
ATOM 5584 C C . TRP B 1 293 ? 11.891 -31.672 1.713 1 95.31 293 TRP B C 1
ATOM 5586 O O . TRP B 1 293 ? 11.57 -31.5 2.891 1 95.31 293 TRP B O 1
ATOM 5596 N N . TYR B 1 294 ? 11.148 -32.188 0.842 1 94.81 294 TYR B N 1
ATOM 5597 C CA . TYR B 1 294 ? 9.898 -32.875 1.171 1 94.81 294 TYR B CA 1
ATOM 5598 C C . TYR B 1 294 ? 9.953 -34.344 0.794 1 94.81 294 TYR B C 1
ATOM 5600 O O . TYR B 1 294 ? 10.617 -34.719 -0.171 1 94.81 294 TYR B O 1
ATOM 5608 N N . GLU B 1 295 ? 9.242 -35.094 1.519 1 92.19 295 GLU B N 1
ATOM 5609 C CA . GLU B 1 295 ? 9.234 -36.531 1.263 1 92.19 295 GLU B CA 1
ATOM 5610 C C . GLU B 1 295 ? 8.5 -36.875 -0.036 1 92.19 295 GLU B C 1
ATOM 5612 O O . GLU B 1 295 ? 9 -37.625 -0.857 1 92.19 295 GLU B O 1
ATOM 5617 N N . ALA B 1 296 ? 7.383 -36.281 -0.166 1 92.5 296 ALA B N 1
ATOM 5618 C CA . ALA B 1 296 ? 6.566 -36.531 -1.354 1 92.5 296 ALA B CA 1
ATOM 5619 C C . ALA B 1 296 ? 6.613 -35.344 -2.307 1 92.5 296 ALA B C 1
ATOM 5621 O O . ALA B 1 296 ? 6.523 -34.188 -1.875 1 92.5 296 ALA B O 1
ATOM 5622 N N . SER B 1 297 ? 6.699 -35.594 -3.607 1 93 297 SER B N 1
ATOM 5623 C CA . SER B 1 297 ? 6.773 -34.531 -4.633 1 93 297 SER B CA 1
ATOM 5624 C C . SER B 1 297 ? 5.512 -33.688 -4.641 1 93 297 SER B C 1
ATOM 5626 O O . SER B 1 297 ? 5.578 -32.469 -4.863 1 93 297 SER B O 1
ATOM 5628 N N . ILE B 1 298 ? 4.379 -34.344 -4.469 1 92.69 298 ILE B N 1
ATOM 5629 C CA . ILE B 1 298 ? 3.115 -33.625 -4.492 1 92.69 298 ILE B CA 1
ATOM 5630 C C . ILE B 1 298 ? 3.082 -32.594 -3.35 1 92.69 298 ILE B C 1
ATOM 5632 O O . ILE B 1 298 ? 2.543 -31.5 -3.502 1 92.69 298 ILE B O 1
ATOM 5636 N N . CYS B 1 299 ? 3.67 -32.938 -2.252 1 95.38 299 CYS B N 1
ATOM 5637 C CA . CYS B 1 299 ? 3.707 -32.031 -1.107 1 95.38 299 CYS B CA 1
ATOM 5638 C C . CYS B 1 299 ? 4.602 -30.828 -1.389 1 95.38 299 CYS B C 1
ATOM 5640 O O . CYS B 1 299 ? 4.254 -29.703 -1.054 1 95.38 299 CYS B O 1
ATOM 5642 N N . ALA B 1 300 ? 5.734 -31.094 -2.018 1 96.12 300 ALA B N 1
ATOM 5643 C CA . ALA B 1 300 ? 6.637 -30.016 -2.396 1 96.12 300 ALA B CA 1
ATOM 5644 C C . ALA B 1 300 ? 5.949 -29.031 -3.35 1 96.12 300 ALA B C 1
ATOM 5646 O O . ALA B 1 300 ? 5.98 -27.812 -3.137 1 96.12 300 ALA B O 1
ATOM 5647 N N . ALA B 1 301 ? 5.297 -29.562 -4.367 1 95.62 301 ALA B N 1
ATOM 5648 C CA . ALA B 1 301 ? 4.613 -28.734 -5.355 1 95.62 301 ALA B CA 1
ATOM 5649 C C . ALA B 1 301 ? 3.48 -27.938 -4.715 1 95.62 301 ALA B C 1
ATOM 5651 O O . ALA B 1 301 ? 3.311 -26.75 -4.996 1 95.62 301 ALA B O 1
ATOM 5652 N N . THR B 1 302 ? 2.736 -28.609 -3.885 1 97 302 THR B N 1
ATOM 5653 C CA . THR B 1 302 ? 1.611 -27.969 -3.215 1 97 302 THR B CA 1
ATOM 5654 C C . THR B 1 302 ? 2.092 -26.828 -2.32 1 97 302 THR B C 1
ATOM 5656 O O . THR B 1 302 ? 1.513 -25.734 -2.326 1 97 302 THR B O 1
ATOM 5659 N N . MET B 1 303 ? 3.152 -27.031 -1.602 1 97.25 303 MET B N 1
ATOM 5660 C CA . MET B 1 303 ? 3.65 -26.016 -0.68 1 97.25 303 MET B CA 1
ATOM 5661 C C . MET B 1 303 ? 4.258 -24.844 -1.441 1 97.25 303 MET B C 1
ATOM 5663 O O . MET B 1 303 ? 4.188 -23.703 -0.987 1 97.25 303 MET B O 1
ATOM 5667 N N . GLN B 1 304 ? 4.844 -25.031 -2.594 1 97.38 304 GLN B N 1
ATOM 5668 C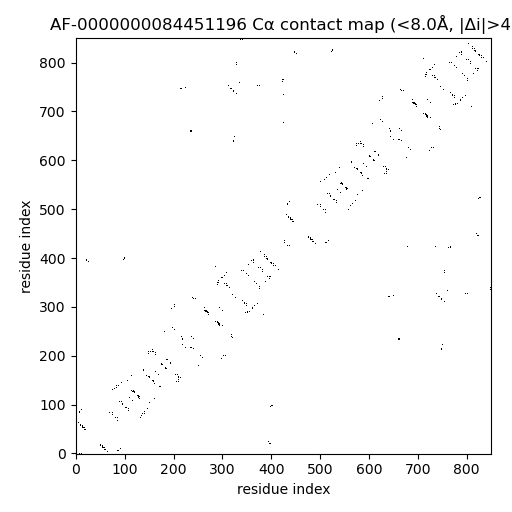 CA . GLN B 1 304 ? 5.258 -23.922 -3.443 1 97.38 304 GLN B CA 1
ATOM 5669 C C . GLN B 1 304 ? 4.07 -23.031 -3.805 1 97.38 304 GLN B C 1
ATOM 5671 O O . GLN B 1 304 ? 4.156 -21.812 -3.723 1 97.38 304 GLN B O 1
ATOM 5676 N N . SER B 1 305 ? 3.002 -23.688 -4.16 1 97.69 305 SER B N 1
ATOM 5677 C CA . SER B 1 305 ? 1.786 -22.953 -4.508 1 97.69 305 SER B CA 1
ATOM 5678 C C . SER B 1 305 ? 1.221 -22.219 -3.299 1 97.69 305 SER B C 1
ATOM 5680 O O . SER B 1 305 ? 0.682 -21.109 -3.436 1 97.69 305 SER B O 1
ATOM 5682 N N . TYR B 1 306 ? 1.352 -22.875 -2.164 1 97.88 306 TYR B N 1
ATOM 5683 C CA . TYR B 1 306 ? 0.906 -22.219 -0.937 1 97.88 306 TYR B CA 1
ATOM 5684 C C . TYR B 1 306 ? 1.675 -20.922 -0.696 1 97.88 306 TYR B C 1
ATOM 5686 O O . TYR B 1 306 ? 1.077 -19.891 -0.414 1 97.88 306 TYR B O 1
ATOM 5694 N N . HIS B 1 307 ? 2.969 -21 -0.71 1 98.06 307 HIS B N 1
ATOM 5695 C CA . HIS B 1 307 ? 3.799 -19.812 -0.486 1 98.06 307 HIS B CA 1
ATOM 5696 C C . HIS B 1 307 ? 3.531 -18.75 -1.539 1 98.06 307 HIS B C 1
ATOM 5698 O O . HIS B 1 307 ? 3.576 -17.547 -1.24 1 98.06 307 HIS B O 1
ATOM 5704 N N . MET B 1 308 ? 3.275 -19.203 -2.775 1 97.88 308 MET B N 1
ATOM 5705 C CA . MET B 1 308 ? 2.883 -18.25 -3.812 1 97.88 308 MET B CA 1
ATOM 5706 C C . MET B 1 308 ? 1.591 -17.531 -3.434 1 97.88 308 MET B C 1
ATOM 5708 O O . MET B 1 308 ? 1.487 -16.312 -3.572 1 97.88 308 MET B O 1
ATOM 5712 N N . ALA B 1 309 ? 0.606 -18.297 -2.945 1 97.56 309 ALA B N 1
ATOM 5713 C CA . ALA B 1 309 ? -0.666 -17.734 -2.516 1 97.56 309 ALA B CA 1
ATOM 5714 C C . ALA B 1 309 ? -0.453 -16.672 -1.433 1 97.56 309 ALA B C 1
ATOM 5716 O O . ALA B 1 309 ? -1.083 -15.617 -1.457 1 97.56 309 ALA B O 1
ATOM 5717 N N . CYS B 1 310 ? 0.433 -16.984 -0.54 1 97.75 310 CYS B N 1
ATOM 5718 C CA . CYS B 1 310 ? 0.733 -16.062 0.542 1 97.75 310 CYS B CA 1
ATOM 5719 C C . CYS B 1 310 ? 1.29 -14.75 -0.005 1 97.75 310 CYS B C 1
ATOM 5721 O O . CYS B 1 310 ? 0.85 -13.664 0.393 1 97.75 310 CYS B O 1
ATOM 5723 N N . ILE B 1 311 ? 2.223 -14.82 -0.917 1 96.88 311 ILE B N 1
ATOM 5724 C CA . ILE B 1 311 ? 2.822 -13.633 -1.504 1 96.88 311 ILE B CA 1
ATOM 5725 C C . ILE B 1 311 ? 1.748 -12.812 -2.215 1 96.88 311 ILE B C 1
ATOM 5727 O O . ILE B 1 311 ? 1.693 -11.586 -2.066 1 96.88 311 ILE B O 1
ATOM 5731 N N . LEU B 1 312 ? 0.905 -13.492 -2.947 1 94.56 312 LEU B N 1
ATOM 5732 C CA . LEU B 1 312 ? -0.138 -12.812 -3.707 1 94.56 312 LEU B CA 1
ATOM 5733 C C . LEU B 1 312 ? -1.111 -12.102 -2.775 1 94.56 312 LEU B C 1
ATOM 5735 O O . LEU B 1 312 ? -1.521 -10.969 -3.047 1 94.56 312 LEU B O 1
ATOM 5739 N N . LEU B 1 313 ? -1.458 -12.719 -1.685 1 94.44 313 LEU B N 1
ATOM 5740 C CA . LEU B 1 313 ? -2.365 -12.094 -0.73 1 94.44 313 LEU B CA 1
ATOM 5741 C C . LEU B 1 313 ? -1.687 -10.922 -0.026 1 94.44 313 LEU B C 1
ATOM 5743 O O . LEU B 1 313 ? -2.295 -9.867 0.158 1 94.44 313 LEU B O 1
ATOM 5747 N N . LEU B 1 314 ? -0.452 -11.086 0.296 1 93.56 314 LEU B N 1
ATOM 5748 C CA . LEU B 1 314 ? 0.279 -10.039 1.003 1 93.56 314 LEU B CA 1
ATOM 5749 C C . LEU B 1 314 ? 0.445 -8.805 0.126 1 93.56 314 LEU B C 1
ATOM 5751 O O . LEU B 1 314 ? 0.294 -7.68 0.602 1 93.56 314 LEU B O 1
ATOM 5755 N N . THR B 1 315 ? 0.734 -8.969 -1.14 1 92 315 THR B N 1
ATOM 5756 C CA . THR B 1 315 ? 1.023 -7.859 -2.035 1 92 315 THR B CA 1
ATOM 5757 C C . THR B 1 315 ? -0.267 -7.258 -2.586 1 92 315 THR B C 1
ATOM 5759 O O . THR B 1 315 ? -0.234 -6.262 -3.312 1 92 315 THR B O 1
ATOM 5762 N N . ASN B 1 316 ? -1.366 -7.855 -2.293 1 89.69 316 ASN B N 1
ATOM 5763 C CA . ASN B 1 316 ? -2.645 -7.316 -2.744 1 89.69 316 ASN B CA 1
ATOM 5764 C C . ASN B 1 316 ? -3.572 -7.02 -1.569 1 89.69 316 ASN B C 1
ATOM 5766 O O . ASN B 1 316 ? -4.793 -7.082 -1.706 1 89.69 316 ASN B O 1
ATOM 5770 N N . GLN B 1 317 ? -2.986 -6.844 -0.442 1 89.25 317 GLN B N 1
ATOM 5771 C CA . GLN B 1 317 ? -3.764 -6.402 0.711 1 89.25 317 GLN B CA 1
ATOM 5772 C C . GLN B 1 317 ? -4.355 -5.016 0.479 1 89.25 317 GLN B C 1
ATOM 5774 O O . GLN B 1 317 ? -3.625 -4.062 0.195 1 89.25 317 GLN B O 1
ATOM 5779 N N . PRO B 1 318 ? -5.648 -5 0.56 1 85.31 318 PRO B N 1
ATOM 5780 C CA . PRO B 1 318 ? -6.242 -3.668 0.431 1 85.31 318 PRO B CA 1
ATOM 5781 C C . PRO B 1 318 ? -5.848 -2.734 1.572 1 85.31 318 PRO B C 1
ATOM 5783 O O . PRO B 1 318 ? -5.59 -3.191 2.689 1 85.31 318 PRO B O 1
ATOM 5786 N N . GLN B 1 319 ? -5.543 -1.625 1.171 1 75.31 319 GLN B N 1
ATOM 5787 C CA . GLN B 1 319 ? -5.145 -0.655 2.184 1 75.31 319 GLN B CA 1
ATOM 5788 C C . GLN B 1 319 ? -6.328 -0.248 3.055 1 75.31 319 GLN B C 1
ATOM 5790 O O . GLN B 1 319 ? -7.449 -0.104 2.561 1 75.31 319 GLN B O 1
ATOM 5795 N N . GLU B 1 320 ? -6.172 -0.735 4.293 1 57.81 320 GLU B N 1
ATOM 5796 C CA . GLU B 1 320 ? -7.207 -0.132 5.125 1 57.81 320 GLU B CA 1
ATOM 5797 C C . GLU B 1 320 ? -7.477 1.312 4.715 1 57.81 320 GLU B C 1
ATOM 5799 O O . GLU B 1 320 ? -6.562 2.025 4.297 1 57.81 320 GLU B O 1
ATOM 5804 N N . SER B 1 321 ? -8.547 1.324 3.932 1 49.09 321 SER B N 1
ATOM 5805 C CA . SER B 1 321 ? -8.922 2.631 3.4 1 49.09 321 SER B CA 1
ATOM 5806 C C . SER B 1 321 ? -8.031 3.732 3.965 1 49.09 321 SER B C 1
ATOM 5808 O O . SER B 1 321 ? -7.531 3.621 5.086 1 49.09 321 SER B O 1
ATOM 5810 N N . THR B 1 322 ? -7.281 4.516 3.082 1 45.97 322 THR B N 1
ATOM 5811 C CA . THR B 1 322 ? -7.207 5.938 3.387 1 45.97 322 THR B CA 1
ATOM 5812 C C . THR B 1 322 ? -8.266 6.328 4.414 1 45.97 322 THR B C 1
ATOM 5814 O O . THR B 1 322 ? -8.195 7.414 5 1 45.97 322 THR B O 1
ATOM 5817 N N . ALA B 1 323 ? -9.484 5.656 4.16 1 44.16 323 ALA B N 1
ATOM 5818 C CA . ALA B 1 323 ? -10.656 6.027 4.949 1 44.16 323 ALA B CA 1
ATOM 5819 C C . ALA B 1 323 ? -10.43 5.75 6.43 1 44.16 323 ALA B C 1
ATOM 5821 O O . ALA B 1 323 ? -10.898 6.5 7.289 1 44.16 323 ALA B O 1
ATOM 5822 N N . VAL B 1 324 ? -10.133 4.262 6.723 1 49.5 324 VAL B N 1
ATOM 5823 C CA . VAL B 1 324 ? -10.039 4.152 8.172 1 49.5 324 VAL B CA 1
ATOM 5824 C C . VAL B 1 324 ? -8.719 4.746 8.656 1 49.5 324 VAL B C 1
ATOM 5826 O O . VAL B 1 324 ? -7.656 4.41 8.125 1 49.5 324 VAL B O 1
ATOM 5829 N N . ARG B 1 325 ? -8.82 5.824 9.102 1 55.44 325 ARG B N 1
ATOM 5830 C CA . ARG B 1 325 ? -7.926 6.758 9.773 1 55.44 325 ARG B CA 1
ATOM 5831 C C . ARG B 1 325 ? -6.672 6.051 10.281 1 55.44 325 ARG B C 1
ATOM 5833 O O . ARG B 1 325 ? -6.648 5.555 11.406 1 55.44 325 ARG B O 1
ATOM 5840 N N . SER B 1 326 ? -6.004 5.293 9.109 1 64.06 326 SER B N 1
ATOM 5841 C CA . SER B 1 326 ? -4.773 4.684 9.594 1 64.06 326 SER B CA 1
ATOM 5842 C C . SER B 1 326 ? -3.67 5.723 9.766 1 64.06 326 SER B C 1
ATOM 5844 O O . SER B 1 326 ? -3.645 6.727 9.047 1 64.06 326 SER B O 1
ATOM 5846 N N . SER B 1 327 ? -2.994 5.512 10.805 1 79.81 327 SER B N 1
ATOM 5847 C CA . SER B 1 327 ? -1.858 6.387 11.078 1 79.81 327 SER B CA 1
ATOM 5848 C C . SER B 1 327 ? -0.72 6.141 10.094 1 79.81 327 SER B C 1
ATOM 5850 O O . SER B 1 327 ? -0.701 5.125 9.398 1 79.81 327 SER B O 1
ATOM 5852 N N . VAL B 1 328 ? 0.049 7.066 9.93 1 86.12 328 VAL B N 1
ATOM 5853 C CA . VAL B 1 328 ? 1.24 6.984 9.086 1 86.12 328 VAL B CA 1
ATOM 5854 C C . VAL B 1 328 ? 2.084 5.781 9.508 1 86.12 328 VAL B C 1
ATOM 5856 O O . VAL B 1 328 ? 2.535 5.008 8.664 1 86.12 328 VAL B O 1
ATOM 5859 N N . SER B 1 329 ? 2.205 5.574 10.766 1 88.12 329 SER B N 1
ATOM 5860 C CA . SER B 1 329 ? 3.021 4.473 11.266 1 88.12 329 SER B CA 1
ATOM 5861 C C . SER B 1 329 ? 2.406 3.123 10.914 1 88.12 329 SER B C 1
ATOM 5863 O O . SER B 1 329 ? 3.117 2.199 10.508 1 88.12 329 SER B O 1
ATOM 5865 N N . ALA B 1 330 ? 1.109 3.059 11.055 1 87.19 330 ALA B N 1
ATOM 5866 C CA . ALA B 1 330 ? 0.428 1.803 10.75 1 87.19 330 ALA B CA 1
ATOM 5867 C C . ALA B 1 330 ? 0.588 1.436 9.273 1 87.19 330 ALA B C 1
ATOM 5869 O O . ALA B 1 330 ? 0.795 0.267 8.938 1 87.19 330 ALA B O 1
ATOM 5870 N N . ARG B 1 331 ? 0.511 2.375 8.461 1 89.12 331 ARG B N 1
ATOM 5871 C CA . ARG B 1 331 ? 0.654 2.146 7.027 1 89.12 331 ARG B CA 1
ATOM 5872 C C . ARG B 1 331 ? 2.062 1.672 6.684 1 89.12 331 ARG B C 1
ATOM 5874 O O . ARG B 1 331 ? 2.234 0.68 5.973 1 89.12 331 ARG B O 1
ATOM 5881 N N . LEU B 1 332 ? 2.994 2.389 7.148 1 91.12 332 LEU B N 1
ATOM 5882 C CA . LEU B 1 332 ? 4.375 2.029 6.844 1 91.12 332 LEU B CA 1
ATOM 5883 C C . LEU B 1 332 ? 4.734 0.683 7.465 1 91.12 332 LEU B C 1
ATOM 5885 O O . LEU B 1 332 ? 5.48 -0.099 6.875 1 91.12 332 LEU B O 1
ATOM 5889 N N . ASP B 1 333 ? 4.184 0.393 8.633 1 89.56 333 ASP B N 1
ATOM 5890 C CA . ASP B 1 333 ? 4.414 -0.905 9.258 1 89.56 333 ASP B CA 1
ATOM 5891 C C . ASP B 1 333 ? 3.795 -2.031 8.43 1 89.56 333 ASP B C 1
ATOM 5893 O O . ASP B 1 333 ? 4.359 -3.123 8.336 1 89.56 333 ASP B O 1
ATOM 5897 N N . SER B 1 334 ? 2.658 -1.75 7.934 1 89.12 334 SER B N 1
ATOM 5898 C CA . SER B 1 334 ? 2.02 -2.738 7.07 1 89.12 334 SER B CA 1
ATOM 5899 C C . SER B 1 334 ? 2.871 -3.029 5.84 1 89.12 334 SER B C 1
ATOM 5901 O O . SER B 1 334 ? 3.01 -4.188 5.434 1 89.12 334 SER B O 1
ATOM 5903 N N . TYR B 1 335 ? 3.445 -1.971 5.203 1 89.5 335 TYR B N 1
ATOM 5904 C CA . TYR B 1 335 ? 4.332 -2.145 4.059 1 89.5 335 TYR B CA 1
ATOM 5905 C C . TYR B 1 335 ? 5.531 -3.016 4.426 1 89.5 335 TYR B C 1
ATOM 5907 O O . TYR B 1 335 ? 5.855 -3.967 3.711 1 89.5 335 TYR B O 1
ATOM 5915 N N . ARG B 1 336 ? 6.129 -2.693 5.551 1 90.69 336 ARG B N 1
ATOM 5916 C CA . ARG B 1 336 ? 7.316 -3.414 5.992 1 90.69 336 ARG B CA 1
ATOM 5917 C C . ARG B 1 336 ? 6.988 -4.875 6.293 1 90.69 336 ARG B C 1
ATOM 5919 O O . ARG B 1 336 ? 7.762 -5.77 5.949 1 90.69 336 ARG B O 1
ATOM 5926 N N . GLN B 1 337 ? 5.879 -5.066 6.938 1 91 337 GLN B N 1
ATOM 5927 C CA . GLN B 1 337 ? 5.461 -6.426 7.262 1 91 337 GLN B CA 1
ATOM 5928 C C . GLN B 1 337 ? 5.207 -7.238 5.996 1 91 337 GLN B C 1
ATOM 5930 O O . GLN B 1 337 ? 5.66 -8.383 5.887 1 91 337 GLN B O 1
ATOM 5935 N N . SER B 1 338 ? 4.465 -6.676 5.059 1 91.62 338 SER B N 1
ATOM 5936 C CA . SER B 1 338 ? 4.172 -7.363 3.803 1 91.62 338 SER B CA 1
ATOM 5937 C C . SER B 1 338 ? 5.453 -7.719 3.057 1 91.62 338 SER B C 1
ATOM 5939 O O . SER B 1 338 ? 5.578 -8.828 2.525 1 91.62 338 SER B O 1
ATOM 5941 N N . GLU B 1 339 ? 6.379 -6.809 3.027 1 93.06 339 GLU B N 1
ATOM 5942 C CA . GLU B 1 339 ? 7.645 -7.059 2.342 1 93.06 339 GLU B CA 1
ATOM 5943 C C . GLU B 1 339 ? 8.43 -8.18 3.018 1 93.06 339 GLU B C 1
ATOM 5945 O O . GLU B 1 339 ? 8.914 -9.094 2.352 1 93.06 339 GLU B O 1
ATOM 5950 N N . ARG B 1 340 ? 8.516 -8.078 4.305 1 93.62 340 ARG B N 1
ATOM 5951 C CA . ARG B 1 340 ? 9.273 -9.062 5.066 1 93.62 340 ARG B CA 1
ATOM 5952 C C . ARG B 1 340 ? 8.68 -10.461 4.898 1 93.62 340 ARG B C 1
ATOM 5954 O O . ARG B 1 340 ? 9.406 -11.43 4.656 1 93.62 340 ARG B O 1
ATOM 5961 N N . GLU B 1 341 ? 7.418 -10.539 4.996 1 95.81 341 GLU B N 1
ATOM 5962 C CA . GLU B 1 341 ? 6.758 -11.836 4.879 1 95.81 341 GLU B CA 1
ATOM 5963 C C . GLU B 1 341 ? 6.832 -12.367 3.449 1 95.81 341 GLU B C 1
ATOM 5965 O O . GLU B 1 341 ? 7.02 -13.562 3.232 1 95.81 341 GLU B O 1
ATOM 5970 N N . ALA B 1 342 ? 6.613 -11.477 2.488 1 96.44 342 ALA B N 1
ATOM 5971 C CA . ALA B 1 342 ? 6.73 -11.891 1.095 1 96.44 342 ALA B CA 1
ATOM 5972 C C . ALA B 1 342 ? 8.117 -12.469 0.808 1 96.44 342 ALA B C 1
ATOM 5974 O O . ALA B 1 342 ? 8.242 -13.477 0.112 1 96.44 342 ALA B O 1
ATOM 5975 N N . LEU B 1 343 ? 9.172 -11.852 1.373 1 96.44 343 LEU B N 1
ATOM 5976 C CA . LEU B 1 343 ? 10.539 -12.32 1.188 1 96.44 343 LEU B CA 1
ATOM 5977 C C . LEU B 1 343 ? 10.727 -13.711 1.796 1 96.44 343 LEU B C 1
ATOM 5979 O O . LEU B 1 343 ? 11.352 -14.578 1.189 1 96.44 343 LEU B O 1
ATOM 5983 N N . ARG B 1 344 ? 10.156 -13.883 2.961 1 95.94 344 ARG B N 1
ATOM 5984 C CA . ARG B 1 344 ? 10.234 -15.188 3.615 1 95.94 344 ARG B CA 1
ATOM 5985 C C . ARG B 1 344 ? 9.609 -16.266 2.746 1 95.94 344 ARG B C 1
ATOM 5987 O O . ARG B 1 344 ? 10.203 -17.328 2.549 1 95.94 344 ARG B O 1
ATOM 5994 N N . HIS B 1 345 ? 8.469 -16.031 2.23 1 97.62 345 HIS B N 1
ATOM 5995 C CA . HIS B 1 345 ? 7.781 -17 1.389 1 97.62 345 HIS B CA 1
ATOM 5996 C C . HIS B 1 345 ? 8.516 -17.203 0.069 1 97.62 345 HIS B C 1
ATOM 5998 O O . HIS B 1 345 ? 8.555 -18.312 -0.464 1 97.62 345 HIS B O 1
ATOM 6004 N N . ALA B 1 346 ? 9.047 -16.094 -0.505 1 98 346 ALA B N 1
ATOM 6005 C CA . ALA B 1 346 ? 9.82 -16.203 -1.739 1 98 346 ALA B CA 1
ATOM 6006 C C . ALA B 1 346 ? 11.031 -17.125 -1.542 1 98 346 ALA B C 1
ATOM 6008 O O . ALA B 1 346 ? 11.328 -17.953 -2.4 1 98 346 ALA B O 1
ATOM 6009 N N . ARG B 1 347 ? 11.648 -17.047 -0.43 1 96.94 347 ARG B N 1
ATOM 6010 C CA . ARG B 1 347 ? 12.805 -17.891 -0.132 1 96.94 347 ARG B CA 1
ATOM 6011 C C . ARG B 1 347 ? 12.398 -19.344 0.038 1 96.94 347 ARG B C 1
ATOM 6013 O O . ARG B 1 347 ? 13.141 -20.25 -0.338 1 96.94 347 ARG B O 1
ATOM 6020 N N . GLU B 1 348 ? 11.203 -19.562 0.619 1 97 348 GLU B N 1
ATOM 6021 C CA . GLU B 1 348 ? 10.695 -20.922 0.737 1 97 348 GLU B CA 1
ATOM 6022 C C . GLU B 1 348 ? 10.492 -21.562 -0.636 1 97 348 GLU B C 1
ATOM 6024 O O . GLU B 1 348 ? 10.852 -22.719 -0.846 1 97 348 GLU B O 1
ATOM 6029 N N . ILE B 1 349 ? 9.922 -20.812 -1.575 1 97.88 349 ILE B N 1
ATOM 6030 C CA . ILE B 1 349 ? 9.672 -21.297 -2.926 1 97.88 349 ILE B CA 1
ATOM 6031 C C . ILE B 1 349 ? 10.992 -21.688 -3.586 1 97.88 349 ILE B C 1
ATOM 6033 O O . ILE B 1 349 ? 11.125 -22.797 -4.121 1 97.88 349 ILE B O 1
ATOM 6037 N N . CYS B 1 350 ? 11.953 -20.797 -3.494 1 97 350 CYS B N 1
ATOM 6038 C CA . CYS B 1 350 ? 13.25 -21.047 -4.105 1 97 350 CYS B CA 1
ATOM 6039 C C . CYS B 1 350 ? 13.961 -22.203 -3.41 1 97 350 CYS B C 1
ATOM 6041 O O . CYS B 1 350 ? 14.602 -23.031 -4.062 1 97 350 CYS B O 1
ATOM 6043 N N . GLY B 1 351 ? 13.852 -22.203 -2.086 1 97.06 351 GLY B N 1
ATOM 6044 C CA . GLY B 1 351 ? 14.477 -23.281 -1.333 1 97.06 351 GLY B CA 1
ATOM 6045 C C . GLY B 1 351 ? 14.008 -24.656 -1.748 1 97.06 351 GLY B C 1
ATOM 6046 O O . GLY B 1 351 ? 14.805 -25.594 -1.836 1 97.06 351 GLY B O 1
ATOM 6047 N N . ILE B 1 352 ? 12.75 -24.859 -2.014 1 97 352 ILE B N 1
ATOM 6048 C CA . ILE B 1 352 ? 12.188 -26.125 -2.469 1 97 352 ILE B CA 1
ATOM 6049 C C . ILE B 1 352 ? 12.734 -26.469 -3.855 1 97 352 ILE B C 1
ATOM 6051 O O . ILE B 1 352 ? 13.141 -27.594 -4.109 1 97 352 ILE B O 1
ATOM 6055 N N . SER B 1 353 ? 12.781 -25.484 -4.738 1 96.06 353 SER B N 1
ATOM 6056 C CA . SER B 1 353 ? 13.227 -25.703 -6.113 1 96.06 353 SER B CA 1
ATOM 6057 C C . SER B 1 353 ? 14.711 -26.031 -6.164 1 96.06 353 SER B C 1
ATOM 6059 O O . SER B 1 353 ? 15.172 -26.734 -7.066 1 96.06 353 SER B O 1
ATOM 6061 N N . LEU B 1 354 ? 15.453 -25.547 -5.203 1 94.56 354 LEU B N 1
ATOM 6062 C CA . LEU B 1 354 ? 16.906 -25.734 -5.184 1 94.56 354 LEU B CA 1
ATOM 6063 C C . LEU B 1 354 ? 17.25 -27.172 -4.867 1 94.56 354 LEU B C 1
ATOM 6065 O O . LEU B 1 354 ? 18.391 -27.594 -5.078 1 94.56 354 LEU B O 1
ATOM 6069 N N . THR B 1 355 ? 16.328 -27.953 -4.336 1 93.5 355 THR B N 1
ATOM 6070 C CA . THR B 1 355 ? 16.578 -29.359 -4.066 1 93.5 355 THR B CA 1
ATOM 6071 C C . THR B 1 355 ? 16.484 -30.188 -5.348 1 93.5 355 THR B C 1
ATOM 6073 O O . THR B 1 355 ? 16.703 -31.406 -5.328 1 93.5 355 THR B O 1
ATOM 6076 N N . ASN B 1 356 ? 16.172 -29.625 -6.457 1 88.62 356 ASN B N 1
ATOM 6077 C CA . ASN B 1 356 ? 16 -30.266 -7.758 1 88.62 356 ASN B CA 1
ATOM 6078 C C . ASN B 1 356 ? 15 -31.422 -7.688 1 88.62 356 ASN B C 1
ATOM 6080 O O . ASN B 1 356 ? 15.344 -32.562 -8.008 1 88.62 356 ASN B O 1
ATOM 6084 N N . PRO B 1 357 ? 13.82 -31.062 -7.34 1 91.19 357 PRO B N 1
ATOM 6085 C CA . PRO B 1 357 ? 12.789 -32.094 -7.25 1 91.19 357 PRO B CA 1
ATOM 6086 C C . PRO B 1 357 ? 12.484 -32.75 -8.602 1 91.19 357 PRO B C 1
ATOM 6088 O O . PRO B 1 357 ? 13.047 -32.344 -9.617 1 91.19 357 PRO B O 1
ATOM 6091 N N . PRO B 1 358 ? 11.617 -33.781 -8.555 1 90.06 358 PRO B N 1
ATOM 6092 C CA . PRO B 1 358 ? 11.266 -34.438 -9.812 1 90.06 358 PRO B CA 1
ATOM 6093 C C . PRO B 1 358 ? 10.703 -33.469 -10.852 1 90.06 358 PRO B C 1
ATOM 6095 O O . PRO B 1 358 ? 10.227 -32.375 -10.492 1 90.06 358 PRO B O 1
ATOM 6098 N N . ASP B 1 359 ? 10.711 -33.875 -12.023 1 84.94 359 ASP B N 1
ATOM 6099 C CA . ASP B 1 359 ? 10.383 -33.031 -13.172 1 84.94 359 ASP B CA 1
ATOM 6100 C C . ASP B 1 359 ? 8.977 -32.438 -13.039 1 84.94 359 ASP B C 1
ATOM 6102 O O . ASP B 1 359 ? 8.758 -31.266 -13.367 1 84.94 359 ASP B O 1
ATOM 6106 N N . SER B 1 360 ? 8.078 -33.219 -12.648 1 81.56 360 SER B N 1
ATOM 6107 C CA . SER B 1 360 ? 6.699 -32.781 -12.523 1 81.56 360 SER B CA 1
ATOM 6108 C C . SER B 1 360 ? 6.602 -31.578 -11.578 1 81.56 360 SER B C 1
ATOM 6110 O O . SER B 1 360 ? 5.902 -30.594 -11.867 1 81.56 360 SER B O 1
ATOM 6112 N N . VAL B 1 361 ? 7.32 -31.594 -10.508 1 88.75 361 VAL B N 1
ATOM 6113 C CA . VAL B 1 361 ? 7.324 -30.516 -9.531 1 88.75 361 VAL B CA 1
ATOM 6114 C C . VAL B 1 361 ? 7.977 -29.281 -10.133 1 88.75 361 VAL B C 1
ATOM 6116 O O . VAL B 1 361 ? 7.5 -28.156 -9.93 1 88.75 361 VAL B O 1
ATOM 6119 N N . ARG B 1 362 ? 9.039 -29.484 -10.859 1 90.56 362 ARG B N 1
ATOM 6120 C CA . ARG B 1 362 ? 9.781 -28.375 -11.461 1 90.56 362 ARG B CA 1
ATOM 6121 C C . ARG B 1 362 ? 8.914 -27.609 -12.453 1 90.56 362 ARG B C 1
ATOM 6123 O O . ARG B 1 362 ? 8.906 -26.375 -12.453 1 90.56 362 ARG B O 1
ATOM 6130 N N . VAL B 1 363 ? 8.164 -28.297 -13.203 1 84.31 363 VAL B N 1
ATOM 6131 C CA . VAL B 1 363 ? 7.293 -27.656 -14.18 1 84.31 363 VAL B CA 1
ATOM 6132 C C . VAL B 1 363 ? 6.219 -26.844 -13.469 1 84.31 363 VAL B C 1
ATOM 6134 O O . VAL B 1 363 ? 5.898 -25.719 -13.875 1 84.31 363 VAL B O 1
ATOM 6137 N N . HIS B 1 364 ? 5.723 -27.375 -12.375 1 86.56 364 HIS B N 1
ATOM 6138 C CA . HIS B 1 364 ? 4.652 -26.719 -11.625 1 86.56 364 HIS B CA 1
ATOM 6139 C C . HIS B 1 364 ? 5.172 -25.516 -10.859 1 86.56 364 HIS B C 1
ATOM 6141 O O . HIS B 1 364 ? 4.391 -24.641 -10.453 1 86.56 364 HIS B O 1
ATOM 6147 N N . SER B 1 365 ? 6.477 -25.453 -10.711 1 93 365 SER B N 1
ATOM 6148 C CA . SER B 1 365 ? 7.055 -24.406 -9.867 1 93 365 SER B CA 1
ATOM 6149 C C . SER B 1 365 ? 7.297 -23.125 -10.664 1 93 365 SER B C 1
ATOM 6151 O O . SER B 1 365 ? 7.645 -22.094 -10.094 1 93 365 SER B O 1
ATOM 6153 N N . VAL B 1 366 ? 7.047 -23.141 -11.953 1 91.94 366 VAL B N 1
ATOM 6154 C CA . VAL B 1 366 ? 7.418 -22.031 -12.82 1 91.94 366 VAL B CA 1
ATOM 6155 C C . VAL B 1 366 ? 6.707 -20.766 -12.367 1 91.94 366 VAL B C 1
ATOM 6157 O O . VAL B 1 366 ? 7.344 -19.719 -12.164 1 91.94 366 VAL B O 1
ATOM 6160 N N . GLN B 1 367 ? 5.406 -20.828 -12.195 1 92.38 367 GLN B N 1
ATOM 6161 C CA . GLN B 1 367 ? 4.648 -19.656 -11.805 1 92.38 367 GLN B CA 1
ATOM 6162 C C . GLN B 1 367 ? 5.043 -19.172 -10.406 1 92.38 367 GLN B C 1
ATOM 6164 O O . GLN B 1 367 ? 5.152 -17.969 -10.164 1 92.38 367 GLN B O 1
ATOM 6169 N N . ALA B 1 368 ? 5.234 -20.109 -9.492 1 96.5 368 ALA B N 1
ATOM 6170 C CA . ALA B 1 368 ? 5.645 -19.75 -8.133 1 96.5 368 ALA B CA 1
ATOM 6171 C C . ALA B 1 368 ? 7.016 -19.078 -8.133 1 96.5 368 ALA B C 1
ATOM 6173 O O . ALA B 1 368 ? 7.234 -18.109 -7.418 1 96.5 368 ALA B O 1
ATOM 6174 N N . LEU B 1 369 ? 7.918 -19.641 -8.945 1 96.94 369 LEU B N 1
ATOM 6175 C CA . LEU B 1 369 ? 9.25 -19.062 -9.062 1 96.94 369 LEU B CA 1
ATOM 6176 C C . LEU B 1 369 ? 9.18 -17.656 -9.648 1 96.94 369 LEU B C 1
ATOM 6178 O O . LEU B 1 369 ? 9.906 -16.766 -9.211 1 96.94 369 LEU B O 1
ATOM 6182 N N . PHE B 1 370 ? 8.32 -17.531 -10.617 1 95.5 370 PHE B N 1
ATOM 6183 C CA . PHE B 1 370 ? 8.133 -16.219 -11.227 1 95.5 370 PHE B CA 1
ATOM 6184 C C . PHE B 1 370 ? 7.676 -15.211 -10.188 1 95.5 370 PHE B C 1
ATOM 6186 O O . PHE B 1 370 ? 8.227 -14.109 -10.102 1 95.5 370 PHE B O 1
ATOM 6193 N N . VAL B 1 371 ? 6.715 -15.508 -9.414 1 95.94 371 VAL B N 1
ATOM 6194 C CA . VAL B 1 371 ? 6.188 -14.633 -8.375 1 95.94 371 VAL B CA 1
ATOM 6195 C C . VAL B 1 371 ? 7.273 -14.359 -7.332 1 95.94 371 VAL B C 1
ATOM 6197 O O . VAL B 1 371 ? 7.465 -13.211 -6.914 1 95.94 371 VAL B O 1
ATOM 6200 N N . ALA B 1 372 ? 7.992 -15.398 -6.914 1 97.38 372 ALA B N 1
ATOM 6201 C CA . ALA B 1 372 ? 9.078 -15.234 -5.953 1 97.38 372 ALA B CA 1
ATOM 6202 C C . ALA B 1 372 ? 10.141 -14.273 -6.488 1 97.38 372 ALA B C 1
ATOM 6204 O O . ALA B 1 372 ? 10.633 -13.414 -5.758 1 97.38 372 ALA B O 1
ATOM 6205 N N . GLY B 1 373 ? 10.484 -14.414 -7.723 1 96.88 373 GLY B N 1
ATOM 6206 C CA . GLY B 1 373 ? 11.484 -13.555 -8.336 1 96.88 373 GLY B CA 1
ATOM 6207 C C . GLY B 1 373 ? 11.117 -12.078 -8.273 1 96.88 373 GLY B C 1
ATOM 6208 O O . GLY B 1 373 ? 11.992 -11.219 -8.141 1 96.88 373 GLY B O 1
ATOM 6209 N N . GLN B 1 374 ? 9.844 -11.828 -8.375 1 95.44 374 GLN B N 1
ATOM 6210 C CA . GLN B 1 374 ? 9.367 -10.453 -8.375 1 95.44 374 GLN B CA 1
ATOM 6211 C C . GLN B 1 374 ? 9.531 -9.82 -6.992 1 95.44 374 GLN B C 1
ATOM 6213 O O . GLN B 1 374 ? 9.469 -8.594 -6.852 1 95.44 374 GLN B O 1
ATOM 6218 N N . VAL B 1 375 ? 9.734 -10.578 -5.961 1 97 375 VAL B N 1
ATOM 6219 C CA . VAL B 1 375 ? 9.828 -10.086 -4.59 1 97 375 VAL B CA 1
ATOM 6220 C C . VAL B 1 375 ? 11.258 -9.625 -4.309 1 97 375 VAL B C 1
ATOM 6222 O O . VAL B 1 375 ? 11.469 -8.648 -3.578 1 97 375 VAL B O 1
ATOM 6225 N N . PHE B 1 376 ? 12.273 -10.289 -4.938 1 95.75 376 PHE B N 1
ATOM 6226 C CA . PHE B 1 376 ? 13.672 -10.078 -4.598 1 95.75 376 PHE B CA 1
ATOM 6227 C C . PHE B 1 376 ? 14.172 -8.742 -5.141 1 95.75 376 PHE B C 1
ATOM 6229 O O . PHE B 1 376 ? 13.766 -8.32 -6.227 1 95.75 376 PHE B O 1
ATOM 6236 N N . THR B 1 377 ? 14.977 -8.109 -4.355 1 92.25 377 THR B N 1
ATOM 6237 C CA . THR B 1 377 ? 15.633 -6.875 -4.777 1 92.25 377 THR B CA 1
ATOM 6238 C C . THR B 1 377 ? 17.125 -7.113 -5.023 1 92.25 377 THR B C 1
ATOM 6240 O O . THR B 1 377 ? 17.75 -6.391 -5.805 1 92.25 377 THR B O 1
ATOM 6243 N N . ASP B 1 378 ? 17.688 -8.039 -4.371 1 91.81 378 ASP B N 1
ATOM 6244 C CA . ASP B 1 378 ? 19.094 -8.383 -4.516 1 91.81 378 ASP B CA 1
ATOM 6245 C C . ASP B 1 378 ? 19.359 -9.078 -5.848 1 91.81 378 ASP B C 1
ATOM 6247 O O . ASP B 1 378 ? 18.703 -10.07 -6.176 1 91.81 378 ASP B O 1
ATOM 6251 N N . SER B 1 379 ? 20.344 -8.672 -6.586 1 91.75 379 SER B N 1
ATOM 6252 C CA . SER B 1 379 ? 20.656 -9.203 -7.906 1 91.75 379 SER B CA 1
ATOM 6253 C C . SER B 1 379 ? 21.078 -10.664 -7.832 1 91.75 379 SER B C 1
ATOM 6255 O O . SER B 1 379 ? 20.766 -11.453 -8.719 1 91.75 379 SER B O 1
ATOM 6257 N N . GLN B 1 380 ? 21.734 -11.016 -6.797 1 92 380 GLN B N 1
ATOM 6258 C CA . GLN B 1 380 ? 22.172 -12.398 -6.652 1 92 380 GLN B CA 1
ATOM 6259 C C . GLN B 1 380 ? 20.984 -13.344 -6.477 1 92 380 GLN B C 1
ATOM 6261 O O . GLN B 1 380 ? 20.984 -14.445 -7.035 1 92 380 GLN B O 1
ATOM 6266 N N . ASP B 1 381 ? 20.078 -12.867 -5.66 1 94.06 381 ASP B N 1
ATOM 6267 C CA . ASP B 1 381 ? 18.875 -13.672 -5.469 1 94.06 381 ASP B CA 1
ATOM 6268 C C . ASP B 1 381 ? 18.109 -13.836 -6.777 1 94.06 381 ASP B C 1
ATOM 6270 O O . ASP B 1 381 ? 17.594 -14.914 -7.074 1 94.06 381 ASP B O 1
ATOM 6274 N N . LEU B 1 382 ? 18.031 -12.797 -7.594 1 95.19 382 LEU B N 1
ATOM 6275 C CA . LEU B 1 382 ? 17.344 -12.836 -8.875 1 95.19 382 LEU B CA 1
ATOM 6276 C C . LEU B 1 382 ? 18.047 -13.773 -9.852 1 95.19 382 LEU B C 1
ATOM 6278 O O . LEU B 1 382 ? 17.406 -14.461 -10.641 1 95.19 382 LEU B O 1
ATOM 6282 N N . GLU B 1 383 ? 19.359 -13.797 -9.766 1 94.75 383 GLU B N 1
ATOM 6283 C CA . GLU B 1 383 ? 20.125 -14.695 -10.625 1 94.75 383 GLU B CA 1
ATOM 6284 C C . GLU B 1 383 ? 19.828 -16.156 -10.305 1 94.75 383 GLU B C 1
ATOM 6286 O O . GLU B 1 383 ? 19.781 -17 -11.211 1 94.75 383 GLU B O 1
ATOM 6291 N N . VAL B 1 384 ? 19.656 -16.391 -9.016 1 95.06 384 VAL B N 1
ATOM 6292 C CA . VAL B 1 384 ? 19.312 -17.75 -8.609 1 95.06 384 VAL B CA 1
ATOM 6293 C C . VAL B 1 384 ? 17.969 -18.141 -9.242 1 95.06 384 VAL B C 1
ATOM 6295 O O . VAL B 1 384 ? 17.844 -19.25 -9.781 1 95.06 384 VAL B O 1
ATOM 6298 N N . VAL B 1 385 ? 16.953 -17.266 -9.211 1 96.75 385 VAL B N 1
ATOM 6299 C CA . VAL B 1 385 ? 15.641 -17.547 -9.773 1 96.75 385 VAL B CA 1
ATOM 6300 C C . VAL B 1 385 ? 15.758 -17.75 -11.289 1 96.75 385 VAL B C 1
ATOM 6302 O O . VAL B 1 385 ? 15.156 -18.672 -11.844 1 96.75 385 VAL B O 1
ATOM 6305 N N . LEU B 1 386 ? 16.547 -16.953 -11.938 1 95.5 386 LEU B N 1
ATOM 6306 C CA . LEU B 1 386 ? 16.75 -17.062 -13.375 1 95.5 386 LEU B CA 1
ATOM 6307 C C . LEU B 1 386 ? 17.391 -18.406 -13.734 1 95.5 386 LEU B C 1
ATOM 6309 O O . LEU B 1 386 ? 17 -19.031 -14.727 1 95.5 386 LEU B O 1
ATOM 6313 N N . GLU B 1 387 ? 18.297 -18.797 -12.938 1 94 387 GLU B N 1
ATOM 6314 C CA . GLU B 1 387 ? 18.953 -20.078 -13.172 1 94 387 GLU B CA 1
ATOM 6315 C C . GLU B 1 387 ? 17.984 -21.25 -12.992 1 94 387 GLU B C 1
ATOM 6317 O O . GLU B 1 387 ? 18.016 -22.219 -13.75 1 94 387 GLU B O 1
ATOM 6322 N N . LEU B 1 388 ? 17.188 -21.125 -12.016 1 94.81 388 LEU B N 1
ATOM 6323 C CA . LEU B 1 388 ? 16.188 -22.172 -11.781 1 94.81 388 LEU B CA 1
ATOM 6324 C C . LEU B 1 388 ? 15.211 -22.25 -12.953 1 94.81 388 LEU B C 1
ATOM 6326 O O . LEU B 1 388 ? 14.914 -23.344 -13.445 1 94.81 388 LEU B O 1
ATOM 6330 N N . LEU B 1 389 ? 14.734 -21.109 -13.453 1 94.44 389 LEU B N 1
ATOM 6331 C CA . LEU B 1 389 ? 13.82 -21.062 -14.586 1 94.44 389 LEU B CA 1
ATOM 6332 C C . LEU B 1 389 ? 14.492 -21.578 -15.852 1 94.44 389 LEU B C 1
ATOM 6334 O O . LEU B 1 389 ? 13.922 -22.391 -16.578 1 94.44 389 LEU B O 1
ATOM 6338 N N . SER B 1 390 ? 15.711 -21.141 -16.047 1 90.88 390 SER B N 1
ATOM 6339 C CA . SER B 1 390 ? 16.469 -21.594 -17.219 1 90.88 390 SER B CA 1
ATOM 6340 C C . SER B 1 390 ? 16.766 -23.078 -17.156 1 90.88 390 SER B C 1
ATOM 6342 O O . SER B 1 390 ? 16.781 -23.766 -18.188 1 90.88 390 SER B O 1
ATOM 6344 N N . GLY B 1 391 ? 17.016 -23.484 -15.953 1 89.69 391 GLY B N 1
ATOM 6345 C CA . GLY B 1 391 ? 17.25 -24.906 -15.773 1 89.69 391 GLY B CA 1
ATOM 6346 C C . GLY B 1 391 ? 16.047 -25.766 -16.141 1 89.69 391 GLY B C 1
ATOM 6347 O O . GLY B 1 391 ? 16.203 -26.844 -16.719 1 89.69 391 GLY B O 1
ATOM 6348 N N . ILE B 1 392 ? 14.891 -25.328 -15.812 1 89.38 392 ILE B N 1
ATOM 6349 C CA . ILE B 1 392 ? 13.672 -26.047 -16.156 1 89.38 392 ILE B CA 1
ATOM 6350 C C . ILE B 1 392 ? 13.539 -26.125 -17.672 1 89.38 392 ILE B C 1
ATOM 6352 O O . ILE B 1 392 ? 13.211 -27.188 -18.234 1 89.38 392 ILE B O 1
ATOM 6356 N N . GLU B 1 393 ? 13.789 -25.062 -18.328 1 85.88 393 GLU B N 1
ATOM 6357 C CA . GLU B 1 393 ? 13.695 -25.031 -19.797 1 85.88 393 GLU B CA 1
ATOM 6358 C C . GLU B 1 393 ? 14.766 -25.906 -20.438 1 85.88 393 GLU B C 1
ATOM 6360 O O . GLU B 1 393 ? 14.469 -26.672 -21.359 1 85.88 393 GLU B O 1
ATOM 6365 N N . ARG B 1 394 ? 15.883 -25.844 -19.938 1 83.69 394 ARG B N 1
ATOM 6366 C CA . ARG B 1 394 ? 17.016 -26.609 -20.484 1 83.69 394 ARG B CA 1
ATOM 6367 C C . ARG B 1 394 ? 16.828 -28.094 -20.25 1 83.69 394 ARG B C 1
ATOM 6369 O O . ARG B 1 394 ? 17 -28.906 -21.172 1 83.69 394 ARG B O 1
ATOM 6376 N N . ASP B 1 395 ? 16.406 -28.453 -19.078 1 81.62 395 ASP B N 1
ATOM 6377 C CA . ASP B 1 395 ? 16.359 -29.859 -18.688 1 81.62 395 ASP B CA 1
ATOM 6378 C C . ASP B 1 395 ? 15.062 -30.516 -19.172 1 81.62 395 ASP B C 1
ATOM 6380 O O . ASP B 1 395 ? 15.055 -31.688 -19.531 1 81.62 395 ASP B O 1
ATOM 6384 N N . LEU B 1 396 ? 13.953 -29.75 -19.172 1 80.06 396 LEU B N 1
ATOM 6385 C CA . LEU B 1 396 ? 12.648 -30.375 -19.375 1 80.06 396 LEU B CA 1
ATOM 6386 C C . LEU B 1 396 ? 12.008 -29.906 -20.672 1 80.06 396 LEU B C 1
ATOM 6388 O O . LEU B 1 396 ? 10.984 -30.438 -21.094 1 80.06 396 LEU B O 1
ATOM 6392 N N . GLY B 1 397 ? 12.609 -28.953 -21.328 1 75.75 397 GLY B N 1
ATOM 6393 C CA . GLY B 1 397 ? 12.055 -28.453 -22.578 1 75.75 397 GLY B CA 1
ATOM 6394 C C . GLY B 1 397 ? 10.812 -27.594 -22.391 1 75.75 397 GLY B C 1
ATOM 6395 O O . GLY B 1 397 ? 10.117 -27.281 -23.344 1 75.75 397 GLY B O 1
ATOM 6396 N N . TRP B 1 398 ? 10.438 -27.422 -21.219 1 77.12 398 TRP B N 1
ATOM 6397 C CA . TRP B 1 398 ? 9.305 -26.562 -20.891 1 77.12 398 TRP B CA 1
ATOM 6398 C C . TRP B 1 398 ? 9.711 -25.094 -20.953 1 77.12 398 TRP B C 1
ATOM 6400 O O . TRP B 1 398 ? 10.617 -24.656 -20.234 1 77.12 398 TRP B O 1
ATOM 6410 N N . THR B 1 399 ? 9.016 -24.344 -21.828 1 76.69 399 THR B N 1
ATOM 6411 C CA . THR B 1 399 ? 9.438 -22.969 -22.047 1 76.69 399 THR B CA 1
ATOM 6412 C C . THR B 1 399 ? 9.102 -22.109 -20.828 1 76.69 399 THR B C 1
ATOM 6414 O O . THR B 1 399 ? 7.98 -22.156 -20.312 1 76.69 399 THR B O 1
ATOM 6417 N N . THR B 1 400 ? 10.031 -21.5 -20.344 1 82.31 400 THR B N 1
ATOM 6418 C CA . THR B 1 400 ? 9.875 -20.531 -19.266 1 82.31 400 THR B CA 1
ATOM 6419 C C . THR B 1 400 ? 10.258 -19.141 -19.734 1 82.31 400 THR B C 1
ATOM 6421 O O . THR B 1 400 ? 10.422 -18.219 -18.922 1 82.31 400 THR B O 1
ATOM 6424 N N . SER B 1 401 ? 10.344 -18.922 -21.031 1 79.44 401 SER B N 1
ATOM 6425 C CA . SER B 1 401 ? 10.922 -17.703 -21.594 1 79.44 401 SER B CA 1
ATOM 6426 C C . SER B 1 401 ? 10.094 -16.484 -21.219 1 79.44 401 SER B C 1
ATOM 6428 O O . SER B 1 401 ? 10.648 -15.414 -20.922 1 79.44 401 SER B O 1
ATOM 6430 N N . HIS B 1 402 ? 8.82 -16.734 -21.172 1 80.25 402 HIS B N 1
ATOM 6431 C CA . HIS B 1 402 ? 7.949 -15.625 -20.828 1 80.25 402 HIS B CA 1
ATOM 6432 C C . HIS B 1 402 ? 8.242 -15.117 -19.406 1 80.25 402 HIS B C 1
ATOM 6434 O O . HIS B 1 402 ? 8.391 -13.914 -19.203 1 80.25 402 HIS B O 1
ATOM 6440 N N . HIS B 1 403 ? 8.398 -15.977 -18.516 1 87.25 403 HIS B N 1
ATOM 6441 C CA . HIS B 1 403 ? 8.672 -15.641 -17.125 1 87.25 403 HIS B CA 1
ATOM 6442 C C . HIS B 1 403 ? 10.125 -15.203 -16.938 1 87.25 403 HIS B C 1
ATOM 6444 O O . HIS B 1 403 ? 10.391 -14.18 -16.297 1 87.25 403 HIS B O 1
ATOM 6450 N N . ALA B 1 404 ? 11 -15.961 -17.562 1 90.94 404 ALA B N 1
ATOM 6451 C CA . ALA B 1 404 ? 12.43 -15.688 -17.406 1 90.94 404 ALA B CA 1
ATOM 6452 C C . ALA B 1 404 ? 12.797 -14.32 -17.969 1 90.94 404 ALA B C 1
ATOM 6454 O O . ALA B 1 404 ? 13.633 -13.609 -17.406 1 90.94 404 ALA B O 1
ATOM 6455 N N . SER B 1 405 ? 12.164 -13.922 -19.047 1 90 405 SER B N 1
ATOM 6456 C CA . SER B 1 405 ? 12.461 -12.625 -19.641 1 90 405 SER B CA 1
ATOM 6457 C C . SER B 1 405 ? 12.055 -11.484 -18.719 1 90 405 SER B C 1
ATOM 6459 O O . SER B 1 405 ? 12.781 -10.492 -18.594 1 90 405 SER B O 1
ATOM 6461 N N . ARG B 1 406 ? 10.961 -11.633 -18.125 1 89.25 406 ARG B N 1
ATOM 6462 C CA . ARG B 1 406 ? 10.484 -10.602 -17.219 1 89.25 406 ARG B CA 1
ATOM 6463 C C . ARG B 1 406 ? 11.383 -10.5 -15.992 1 89.25 406 ARG B C 1
ATOM 6465 O O . ARG B 1 406 ? 11.633 -9.398 -15.484 1 89.25 406 ARG B O 1
ATOM 6472 N N . ILE B 1 407 ? 11.852 -11.641 -15.531 1 93.25 407 ILE B N 1
ATOM 6473 C CA . ILE B 1 407 ? 12.773 -11.641 -14.391 1 93.25 407 ILE B CA 1
ATOM 6474 C C . ILE B 1 407 ? 14.117 -11.062 -14.82 1 93.25 407 ILE B C 1
ATOM 6476 O O . ILE B 1 407 ? 14.766 -10.352 -14.047 1 93.25 407 ILE B O 1
ATOM 6480 N N . ALA B 1 408 ? 14.5 -11.359 -16.016 1 93.62 408 ALA B N 1
ATOM 6481 C CA . ALA B 1 408 ? 15.742 -10.805 -16.547 1 93.62 408 ALA B CA 1
ATOM 6482 C C . ALA B 1 408 ? 15.656 -9.281 -16.641 1 93.62 408 ALA B C 1
ATOM 6484 O O . ALA B 1 408 ? 16.625 -8.578 -16.359 1 93.62 408 ALA B O 1
ATOM 6485 N N . ASP B 1 409 ? 14.539 -8.812 -17.047 1 91.5 409 ASP B N 1
ATOM 6486 C CA . ASP B 1 409 ? 14.328 -7.367 -17.094 1 91.5 409 ASP B CA 1
ATOM 6487 C C . ASP B 1 409 ? 14.445 -6.754 -15.703 1 91.5 409 ASP B C 1
ATOM 6489 O O . ASP B 1 409 ? 15.039 -5.684 -15.539 1 91.5 409 ASP B O 1
ATOM 6493 N N . LEU B 1 410 ? 13.867 -7.387 -14.773 1 91.44 410 LEU B N 1
ATOM 6494 C CA . LEU B 1 410 ? 13.938 -6.922 -13.391 1 91.44 410 LEU B CA 1
ATOM 6495 C C . LEU B 1 410 ? 15.383 -6.922 -12.891 1 91.44 410 LEU B C 1
ATOM 6497 O O . LEU B 1 410 ? 15.805 -5.98 -12.219 1 91.44 410 LEU B O 1
ATOM 6501 N N . LEU B 1 411 ? 16.094 -8.008 -13.25 1 92.5 411 LEU B N 1
ATOM 6502 C CA . LEU B 1 411 ? 17.516 -8.102 -12.891 1 92.5 411 LEU B CA 1
ATOM 6503 C C . LEU B 1 411 ? 18.312 -6.953 -13.5 1 92.5 411 LEU B C 1
ATOM 6505 O O . LEU B 1 411 ? 19.141 -6.344 -12.82 1 92.5 411 LEU B O 1
ATOM 6509 N N . ALA B 1 412 ? 18.016 -6.629 -14.703 1 91 412 ALA B N 1
ATOM 6510 C CA . ALA B 1 412 ? 18.703 -5.531 -15.383 1 91 412 ALA B CA 1
ATOM 6511 C C . ALA B 1 412 ? 18.422 -4.199 -14.703 1 91 412 ALA B C 1
ATOM 6513 O O . ALA B 1 412 ? 19.312 -3.375 -14.523 1 91 412 ALA B O 1
ATOM 6514 N N . ARG B 1 413 ? 17.219 -3.992 -14.297 1 86.62 413 ARG B N 1
ATOM 6515 C CA . ARG B 1 413 ? 16.828 -2.754 -13.633 1 86.62 413 ARG B CA 1
ATOM 6516 C C . ARG B 1 413 ? 17.484 -2.623 -12.266 1 86.62 413 ARG B C 1
ATOM 6518 O O . ARG B 1 413 ? 17.844 -1.521 -11.852 1 86.62 413 ARG B O 1
ATOM 6525 N N . ARG B 1 414 ? 17.578 -3.723 -11.57 1 87.19 414 ARG B N 1
ATOM 6526 C CA . ARG B 1 414 ? 18.141 -3.709 -10.227 1 87.19 414 ARG B CA 1
ATOM 6527 C C . ARG B 1 414 ? 19.656 -3.588 -10.258 1 87.19 414 ARG B C 1
ATOM 6529 O O . ARG B 1 414 ? 20.266 -3.143 -9.281 1 87.19 414 ARG B O 1
ATOM 6536 N N . SER B 1 415 ? 20.281 -4.066 -11.281 1 83.44 415 SER B N 1
ATOM 6537 C CA . SER B 1 415 ? 21.719 -4.012 -11.406 1 83.44 415 SER B CA 1
ATOM 6538 C C . SER B 1 415 ? 22.188 -2.652 -11.922 1 83.44 415 SER B C 1
ATOM 6540 O O . SER B 1 415 ? 23.375 -2.316 -11.836 1 83.44 415 SER B O 1
ATOM 6542 N N . SER B 1 416 ? 21.25 -1.944 -12.492 1 76.44 416 SER B N 1
ATOM 6543 C CA . SER B 1 416 ? 21.625 -0.632 -13.016 1 76.44 416 SER B CA 1
ATOM 6544 C C . SER B 1 416 ? 21.734 0.394 -11.891 1 76.44 416 SER B C 1
ATOM 6546 O O . SER B 1 416 ? 21.031 0.297 -10.883 1 76.44 416 SER B O 1
ATOM 6548 N N . ASP B 1 417 ? 22.828 1.03 -11.711 1 64.75 417 ASP B N 1
ATOM 6549 C CA . ASP B 1 417 ? 23.125 2.092 -10.75 1 64.75 417 ASP B CA 1
ATOM 6550 C C . ASP B 1 417 ? 22.156 3.26 -10.914 1 64.75 417 ASP B C 1
ATOM 6552 O O . ASP B 1 417 ? 22.562 4.422 -10.93 1 64.75 417 ASP B O 1
ATOM 6556 N N . ASN B 1 418 ? 21.016 2.811 -11.227 1 62.59 418 ASN B N 1
ATOM 6557 C CA . ASN B 1 418 ? 20.141 3.953 -11.477 1 62.59 418 ASN B CA 1
ATOM 6558 C C . ASN B 1 418 ? 19.766 4.672 -10.18 1 62.59 418 ASN B C 1
ATOM 6560 O O . ASN B 1 418 ? 19.625 4.035 -9.133 1 62.59 418 ASN B O 1
ATOM 6564 N N . VAL B 1 419 ? 20 5.969 -10.234 1 65.38 419 VAL B N 1
ATOM 6565 C CA . VAL B 1 419 ? 19.641 6.898 -9.172 1 65.38 419 VAL B CA 1
ATOM 6566 C C . VAL B 1 419 ? 18.172 6.68 -8.773 1 65.38 419 VAL B C 1
ATOM 6568 O O . VAL B 1 419 ? 17.312 6.512 -9.633 1 65.38 419 VAL B O 1
ATOM 6571 N N . PRO B 1 420 ? 18.031 6.352 -7.539 1 68.56 420 PRO B N 1
ATOM 6572 C CA . PRO B 1 420 ? 16.641 6.199 -7.098 1 68.56 420 PRO B CA 1
ATOM 6573 C C . PRO B 1 420 ? 15.734 7.312 -7.613 1 68.56 420 PRO B C 1
ATOM 6575 O O . PRO B 1 420 ? 16.156 8.461 -7.715 1 68.56 420 PRO B O 1
ATOM 6578 N N . VAL B 1 421 ? 14.633 6.918 -8.25 1 73.19 421 VAL B N 1
ATOM 6579 C CA . VAL B 1 421 ? 13.641 7.875 -8.734 1 73.19 421 VAL B CA 1
ATOM 6580 C C . VAL B 1 421 ? 12.812 8.391 -7.559 1 73.19 421 VAL B C 1
ATOM 6582 O O . VAL B 1 421 ? 12.422 7.621 -6.68 1 73.19 421 VAL B O 1
ATOM 6585 N N . TRP B 1 422 ? 12.773 9.812 -7.359 1 79 422 TRP B N 1
ATOM 6586 C CA . TRP B 1 422 ? 12.008 10.43 -6.285 1 79 422 TRP B CA 1
ATOM 6587 C C . TRP B 1 422 ? 10.719 11.039 -6.824 1 79 422 TRP B C 1
ATOM 6589 O O . TRP B 1 422 ? 10.703 11.609 -7.918 1 79 422 TRP B O 1
ATOM 6599 N N . ILE B 1 423 ? 9.688 10.719 -6.16 1 74.25 423 ILE B N 1
ATOM 6600 C CA . ILE B 1 423 ? 8.43 11.367 -6.523 1 74.25 423 ILE B CA 1
ATOM 6601 C C . ILE B 1 423 ? 8.539 12.875 -6.309 1 74.25 423 ILE B C 1
ATOM 6603 O O . ILE B 1 423 ? 8.156 13.656 -7.18 1 74.25 423 ILE B O 1
ATOM 6607 N N . PHE B 1 424 ? 9.039 13.133 -5.055 1 79.38 424 PHE B N 1
ATOM 6608 C CA . PHE B 1 424 ? 9.266 14.539 -4.762 1 79.38 424 PHE B CA 1
ATOM 6609 C C . PHE B 1 424 ? 10.742 14.891 -4.895 1 79.38 424 PHE B C 1
ATOM 6611 O O . PHE B 1 424 ? 11.586 14.336 -4.188 1 79.38 424 PHE B O 1
ATOM 6618 N N . GLU B 1 425 ? 11.172 15.617 -5.934 1 73.5 425 GLU B N 1
ATOM 6619 C CA . GLU B 1 425 ? 12.562 16 -6.176 1 73.5 425 GLU B CA 1
ATOM 6620 C C . GLU B 1 425 ? 13.016 17.062 -5.176 1 73.5 425 GLU B C 1
ATOM 6622 O O . GLU B 1 425 ? 12.242 17.938 -4.789 1 73.5 425 GLU B O 1
#

Sequence (850 aa):
MVATKPLLKSAVCALAAKHLGHCQHGKSSQFGKYSYEGRTAFSRLDDKVDWQYQSVKHYGSAIKHLKVAINRGAFETDDADKEELFASITILCTYELMDAPGTAWSAHLSALPLFNPNPSSNSILGSPITIPRAAVSGPIFWSLARQDLLCAFISETQTRLDLKDIRLWQNAGLVTDECGSLMPFYISNAADVEEDARSNELVWLLGKIANHIAAGDALNPEHYSLPPGQRPLVGVTQEQLLERWNLLIRELQDWRCNLPASFIPSARTCGTDMAGTFDNSEGHCPPNFEKIWYEASICAATMQSYHMACILLLTNQPQESTAVRSSVSARLDSYRQSEREALRHAREICGISLTNPPDSVRVHSVQALFVAGQVFTDSQDLEVVLELLSGIERDLGWTTSHHASRIADLLARRSSDNVPVWIFEMVATKPLLKSAVCALAAKHLGHCQHGKSSQFGKYSYEGRTAFSRLDDKVDWQYQSVKHYGSAIKHLKVAINRGAFETDDADKEELFASITILCTYELMDAPGTAWSAHLSALPLFNPNPSSNSILGSPITIPRAAVSGPIFWSLARQDLLCAFISETQTRLDLKDIRLWQNAGLVTDECGSLMPFYISNAADVEEDARSNELVWLLGKIANHIAAGDALNPEHYSLPPGQRPLVGVTQEQLLERWNLLIRELQDWRCNLPASFIPSARTCGTDMAGTFDNSEGHCPPNFEKIWYEASICAATMQSYHMACILLLTNQPQESTAVRSSVSARLDSYRQSEREALRHAREICGISLTNPPDSVRVHSVQALFVAGQVFTDSQDLEVVLELLSGIERDLGWTTSHHASRIADLLARRSSDNVPVWIFE